Protein AF-0000000069121135 (afdb_homodimer)

InterPro domains:
  IPR001087 GDSL lipase/esterase [PF00657] (34-307)
  IPR001087 GDSL lipase/esterase [PF00657] (395-660)
  IPR008265 Lipase, GDSL, active site [PS01098] (34-44)
  IPR035547 Phospholipase B [cd01824] (22-317)
  IPR035547 Phospholipase B [cd01824] (382-669)
  IPR036514 SGNH hydrolase superfamily [G3DSA:3.40.50.1110] (18-320)
  IPR036514 SGNH hydrolase superfamily [G3DSA:3.40.50.1110] (376-668)
  IPR038885 Phospholipase B1, membrane-associated [PTHR21325] (4-349)

Nearest PDB structures (foldseek):
  4q9a-assembly1_B  TM=5.897E-01  e=2.349E-03  Parabacteroides merdae ATCC 43184
  3pt5-assembly1_A  TM=3.376E-01  e=3.210E+00  Escherichia coli O157:H7 str. EDL933
  6xsu-assembly2_B  TM=4.320E-01  e=9.869E+00  Ruminococcus flavefaciens
  4oxn-assembly1_A-2  TM=2.658E-01  e=7.968E+00  Mycobacterium tuberculosis
  4q9a-assembly1_B  TM=6.958E-01  e=1.818E-03  Parabacteroides merdae ATCC 43184

Secondary structure (DSSP, 8-state):
---B------S-----SS--S-GGG--GGGEEEEEEEESHHHHTBTTT--TT-GGGGGSB-GGG-TTTB-SS-TTTB--HHHHHTTT-TT-B--B-SS--TTSGGGTTB---TT--GGGHHHHHHHHHHHHHH-TT--TTTSEEEEEEE--HHHHHTGGG-TTTT-HHHHHHHHHHHHHHHHHH-SSEEEEEEPPP--GGGHHHHH-GGG---HHHHHHHSHHHHSSPTTSHHHHHHHHHHHHHHHHHHHHHHT-TT-SSTTEEEEEE-TTSEEE--B-TTSSB-GGGB-TTSSSB-HHHHHHHHHHHHHHHHSPTTS---EEETTS-PPPP---SS--S---TGGGTPPPPPPPPPPPPP--B------------SS--S-GGG--GGGEEEEEEE-SHHHHTBTTT-SSGGGTT-B-GGG-TTTB--S-TTTB--HHHHHTTT-TT-B--BBSSTTTB-TTB---TT--GGGHHHHHHHHHHHHHH-TT--TTTSEEEEEEE--HHHHHHGGG-TTTTSHHHHHHHHHHHHHHHHHH-SSEEEEEEPPPPGGGGGG----HHHHHHHHHHTHHHHSS-TT-HHHHHHHHHHHHHHHHHHHHHTTSTT-S-TTEEEEEE-TTSB----B-TTSSB-GGGB-TTSSSB-HHHHHHHHHHHHHHHTS-TTS---B------S--PPPPPSS--SPP-HHHHH------------------------------------HHHHHHHHHHHHHH-HHHHHHHHHHHHHHSSS-S-S----------/---B------S-----SS--S-GGG--GGGEEEEEEEESHHHHTBTTT--TT-GGGGGSB-GGG-TTTB-SS-TTTB--HHHHHHTT-TT-B--B-SS--TTSGGGTTB---TT--GGGHHHHHHHHHHHHHH-TT--TTTSEEEEEEE--HHHHHTGGG-TTTT-HHHHHHHHHHHHHHHHHH-SSEEEEEEPPP--GGGHHHHH-GGG---HHHHHHHSHHHHSSPTTSHHHHHHHHHHHHHHHHHHHHHHT-TT-SSTTEEEEEE-TTSEEE--B-TTSSB-GGGB-TTSSSB-HHHHHHHHHHHHHHHHSPTTS---EEETTS-PPPP---SS--S---TGGGT--PPPPPPPPPPP--B------------SS--SSGGG--GGGEEEEEEE-SHHHHTBTTT-SSGGGTT-B-GGG-TTTB--S-TTTB--HHHHHTTT-TT-B--BBSSTTTB-TTB---TT--GGGHHHHHHHHHHHHHT-TT--TTTSEEEEEE---HHHHHHGGG-TTTTSHHHHHHHHHHHHHHHHHH-SSEEEEEEPPPPGGGGGG----HHHHHHHHHHTHHHHSS-TT-HHHHHHHHHHHHHHHHHHHHHTTSTT-S-TTEEEEEE-TTSB----B-TTSSB-GGGB-TTSSSB-HHHHHHHHHHHHHHHTS-TTS---B------S--PPPPPSS--SPP-HHHHH------------------------------------HHHHHHHHHHHHHH-HHHHHHHHHHHHHHTTS-STT--S-S-----

Organism: Gadus morhua (NCBI:txid8049)

Sequence (1566 aa):
MQVMGTEMICVDRDPSPTTPTSVHALRPGDVKVVAAVGDSLTAGNGVGAKTDNLLLVANEYRGLSWSIGGDANLANVTTLPNIMKEFNSDLTGWAVGIGEENDPQAFLNQAVPGAKSGDMVKQVRTLVDKMKNDTRIDFKNDWKVITMFIGGNDICDFCTDTVFFSPENVVGRVREALDLLHKEVPRAMVNLVELMHIVPLRELHQEKSLKCPTFFVKIICPCILTPNKGTAELKKVEDINRAYQNGMRSLVDSGRYDTHENFTVVLQPFFREVIIPRLEDGRPDRSYFSPDCFHLSQKAHTVMALALWNNMIESVGNKTFSQDFTAGVDLKCPSKEMPFLRTAQNSDYVYPSPQPSPPPVTNWGSDFTCTNTAPSDSVPASVHRLRPGDIKVVGAMGDSLTTGFGAKAKNILALFTEYRGVSWSIGGDKALETVTTLPNILRKFNANIKGMSKGRGKRQTGFNMAEGGAVASDFPAQARRLIGTMKNNTAVDFKNDWKLVTLFIGGNDLCSYCDDRAAYSTKNYIHHLKTSLDILYNEVPRLMVNVVEVLEMKALRKIKKDAFCNFFQKQACRCFLEPSDDSPELAEIKRINRDYQRETENLVYGGHYDGREDFTIVVQPFFRNTILPLNSEGKPDPSYMTVDCFHFSEKGQADMASELWNNMFEPVGKKQTYNNFTSTRNVVKCPAEEHPYFFTRVNSYSIPATTPGPSSTPMPSSATAGSTATPIYSTCSGSVAAWAAAVMTVVGLLTGCTLTWLLLSYLQRKNHRKIKMLESVMNDTKFMQVMGTEMICVDRDPSPTTPTSVHALRPGDVKVVAAVGDSLTAGNGVGAKTDNLLLVANEYRGLSWSIGGDANLANVTTLPNIMKEFNSDLTGWAVGIGEENDPQAFLNQAVPGAKSGDMVKQVRTLVDKMKNDTRIDFKNDWKVITMFIGGNDICDFCTDTVFFSPENVVGRVREALDLLHKEVPRAMVNLVELMHIVPLRELHQEKSLKCPTFFVKIICPCILTPNKGTAELKKVEDINRAYQNGMRSLVDSGRYDTHENFTVVLQPFFREVIIPRLEDGRPDRSYFSPDCFHLSQKAHTVMALALWNNMIESVGNKTFSQDFTAGVDLKCPSKEMPFLRTAQNSDYVYPSPQPSPPPVTNWGSDFTCTNTAPSDSVPASVHRLRPGDIKVVGAMGDSLTTGFGAKAKNILALFTEYRGVSWSIGGDKALETVTTLPNILRKFNANIKGMSKGRGKRQTGFNMAEGGAVASDFPAQARRLIGTMKNNTAVDFKNDWKLVTLFIGGNDLCSYCDDRAAYSTKNYIHHLKTSLDILYNEVPRLMVNVVEVLEMKALRKIKKDAFCNFFQKQACRCFLEPSDDSPELAEIKRINRDYQRETENLVYGGHYDGREDFTIVVQPFFRNTILPLNSEGKPDPSYMTVDCFHFSEKGQADMASELWNNMFEPVGKKQTYNNFTSTRNVVKCPAEEHPYFFTRVNSYSIPATTPGPSSTPMPSSATAGSTATPIYSTCSGSVAAWAAAVMTVVGLLTGCTLTWLLLSYLQRKNHRKIKMLESVMNDTKF

Radius of gyration: 39.11 Å; Cα contacts (8 Å, |Δi|>4): 3271; chains: 2; bounding box: 103×106×96 Å

Solvent-accessible surface area (backbone atoms only — not comparable to full-atom values): 81340 Å² total; per-residue (Å²): 128,83,76,48,37,50,84,85,77,64,79,86,39,70,43,58,95,55,86,65,79,33,56,58,58,28,25,66,23,51,40,37,34,40,28,29,38,26,14,32,71,56,23,9,27,8,24,79,35,53,72,88,35,60,74,40,39,76,40,20,27,23,10,61,5,19,70,30,4,41,39,81,41,26,69,44,29,32,15,36,42,28,55,43,35,72,29,16,80,75,50,39,40,49,8,37,50,70,55,51,47,84,37,77,47,19,55,31,33,42,14,37,66,79,33,36,31,81,45,38,43,60,36,49,51,52,48,52,52,49,42,67,68,34,87,92,44,54,51,75,76,38,31,32,40,35,37,39,43,59,38,67,51,37,57,22,46,22,72,26,26,56,54,58,46,22,46,69,42,39,40,47,31,44,46,53,27,52,50,49,44,68,74,70,46,50,30,29,43,31,38,40,39,42,44,60,50,62,72,67,57,47,55,50,62,70,38,70,89,68,67,44,45,46,73,57,44,39,69,76,24,32,50,67,58,55,34,41,88,93,37,72,54,42,50,48,46,54,50,51,52,50,41,42,35,50,39,49,51,52,57,52,39,56,47,77,49,64,79,55,50,37,31,40,64,40,77,35,40,37,30,55,38,57,46,81,38,57,42,94,87,63,49,68,41,63,72,43,25,13,44,52,62,73,45,43,8,47,64,37,26,28,53,49,12,46,49,53,52,35,36,40,55,27,40,44,95,65,48,60,36,61,36,51,73,70,52,84,79,78,81,68,61,68,43,90,91,49,53,32,44,41,29,46,73,69,37,72,45,76,62,63,81,75,76,81,76,78,78,81,84,86,64,50,22,35,53,84,82,70,81,87,38,72,44,60,96,56,86,65,75,38,52,63,58,33,28,66,24,48,44,36,34,40,28,29,40,28,15,31,70,54,27,12,37,10,18,81,27,86,45,75,85,42,37,82,41,27,31,20,9,55,4,17,70,34,4,47,40,77,49,28,69,47,32,28,16,36,45,28,57,40,35,72,34,22,79,73,59,38,36,48,11,33,50,60,54,78,81,38,32,60,35,50,49,30,36,68,62,35,35,34,84,50,39,44,60,35,47,52,50,45,53,54,51,45,67,69,33,84,89,50,53,58,72,76,40,31,32,43,32,40,39,40,60,38,62,47,30,55,32,42,22,74,33,39,52,72,74,43,24,60,68,46,39,50,48,24,48,49,52,23,52,48,52,46,67,74,68,46,50,32,32,42,34,39,38,38,42,43,58,47,66,72,57,53,76,64,45,60,79,49,73,66,19,46,51,45,28,34,67,68,24,38,45,69,54,59,25,44,92,83,18,66,49,32,43,48,51,54,48,48,52,49,45,45,37,53,51,49,51,48,58,58,71,63,58,81,59,66,85,45,59,29,37,43,68,37,78,39,40,34,29,58,34,64,52,79,37,56,41,85,77,48,40,60,43,46,71,40,24,18,64,37,45,66,42,41,8,48,55,29,21,18,50,51,12,39,48,52,56,37,32,39,67,25,38,58,95,65,45,59,41,47,45,78,71,77,85,62,38,86,57,66,69,60,72,43,90,93,50,52,35,47,40,29,70,70,58,42,69,57,68,78,80,77,72,82,71,80,84,76,73,77,74,77,80,78,82,78,80,76,85,74,82,67,79,77,78,80,77,80,70,77,69,75,53,69,46,48,55,59,45,48,50,45,56,60,27,61,81,31,58,66,47,51,51,46,44,51,26,48,54,40,2,77,92,30,99,39,61,71,97,56,82,90,55,97,67,93,60,79,123,127,82,75,47,36,48,83,85,76,64,79,85,39,71,45,58,95,55,87,64,80,34,55,58,58,30,25,66,22,51,41,35,34,38,29,29,39,28,16,30,71,56,24,8,28,9,24,79,37,55,72,89,38,61,74,40,38,75,41,22,26,24,10,62,5,20,72,31,4,42,39,82,40,26,69,44,30,32,13,37,41,27,56,42,35,71,30,16,80,76,49,40,38,48,8,37,50,72,54,51,47,85,36,78,47,18,56,32,32,42,15,38,67,76,35,34,31,81,45,38,45,61,35,48,51,53,49,52,52,49,42,67,69,32,90,90,45,54,50,75,75,38,30,32,41,35,38,40,43,58,37,66,50,37,57,23,46,22,74,26,23,55,52,59,46,22,45,68,41,39,40,47,31,44,46,53,27,53,50,49,43,68,74,69,44,49,31,29,41,31,38,40,39,42,44,61,48,63,72,67,57,47,55,51,61,69,39,69,89,69,67,42,46,46,74,57,44,38,69,76,24,32,50,66,57,54,34,42,88,93,38,70,56,41,52,47,47,54,51,52,51,51,41,42,36,51,39,49,50,52,58,52,37,58,46,77,49,66,79,54,51,38,32,39,64,40,79,36,40,37,30,54,36,58,48,80,37,58,40,96,87,63,50,67,41,63,73,40,26,13,43,53,62,71,48,43,9,48,64,36,24,29,52,49,12,47,50,53,52,35,35,40,54,27,41,45,94,64,48,61,35,61,36,53,72,71,52,83,78,78,81,69,62,68,44,89,91,49,52,31,44,41,29,47,71,68,38,73,44,77,63,61,80,77,77,80,77,80,78,80,85,85,63,49,21,34,52,84,83,72,79,87,39,71,44,59,95,56,86,66,76,38,53,62,58,34,28,66,24,49,44,36,34,42,28,29,42,28,15,32,71,54,29,12,37,10,19,81,27,85,45,76,85,41,38,81,40,25,30,20,10,56,4,16,69,34,5,46,39,76,47,29,70,47,30,28,15,37,45,28,56,38,35,71,33,23,80,73,58,38,37,49,10,34,50,59,54,78,83,37,31,60,34,49,49,31,36,68,63,36,34,34,83,50,38,44,60,35,46,52,49,45,53,53,52,46,66,71,32,86,88,50,53,58,73,75,38,31,31,42,34,38,37,41,59,37,62,49,29,54,33,44,22,76,33,38,52,73,74,44,24,59,69,47,40,49,49,26,47,49,52,24,52,47,52,46,69,75,70,48,51,32,30,41,34,38,37,36,42,43,59,46,64,72,56,54,74,64,45,60,80,47,73,67,18,45,51,44,28,33,69,69,23,39,46,70,52,59,24,44,92,82,19,67,50,34,42,47,51,55,50,50,51,50,46,44,39,52,50,50,52,48,57,58,71,63,57,83,58,66,84,47,59,30,37,44,68,36,78,38,39,33,29,56,35,64,52,78,38,55,42,83,77,47,41,61,42,46,70,39,26,18,64,39,45,67,44,42,7,49,54,28,21,17,50,50,11,40,46,52,55,37,34,40,69,25,38,59,95,64,45,59,40,47,46,78,70,77,85,63,38,82,59,66,68,60,72,43,87,91,50,53,36,47,40,29,71,71,58,43,68,57,68,75,82,76,74,82,71,79,80,76,73,82,68,79,76,73,73,80,73,82,76,86,78,76,85,79,80,80,71,86,70,78,70,75,54,69,43,47,55,59,44,46,49,45,56,60,29,60,78,34,60,64,48,56,51,48,46,53,11,44,53,41,18,74,91,39,88,27,52,82,78,77,70,62,72,89,60,85,78,85,119

pLDDT: mean 87.52, std 21.21, range [16.72, 98.94]

Foldseek 3Di:
DPQLADDDDFDDLEFDPDQDPFQQQGFLQQAAEEAEEEAQLQQQQQQAPDQADPLSSNKRQQLQRQEAHPPDARRRGAHQVNNSCVNYVNHDQGAHGIDAQPDVRCRRSQYYHLDALQCLQVSLVVNLVSQVPDPSHPQARGAYEYEYEHHQLLLLCCVVPVLQSPLVNRLVSNLVNVVVCLVRGWNYEYEYEAHAPCLCLLLCVVDVVNVAPLLQCCVRRVQRHVDDPPDVSNVVSRVRSLSNRVSNVLSQLQCVSVPDRGYHYDYQQQRVAEDFDADPVGGGDQQQARNNSRHGYSLVSNQVSQLSQQQQQDERVDHHNYDDSPPDRDRDAHDPVGSHRYDCVSNVHDRDDDDDDDDDDDALAFDDDFDPQEFDPDQDPFQQFGFLLQAAEEAEEEALLCQQQQQAPPDDVRRRKRQNQQRAEAHPPDARRHHFHQVNNSCVNPVNHFQGAHGIDDPGNRRYLYYHLDALLCLQVSLVVSLVSQVPDPVHPQARHAYEYEYEHLVSLLLCCVVPVVCSFLVNSVVSVLNSVVSCLPRGFQYEYEYEQHAQCLLLQQQDDDPQLLVLSCVSRVQQHVDDPPDVSNVVSSVRSLSNRVVVVCSQPVCPRVPHRSYHYDYQQQRNDDDFDADSNRGGDLQQDGPNSHHGHSLVSNQSNLSSQQQQQAAVVGGNNHRHSPSHNHRHDAQDPVGSHGHGPVNRPPDPPPDPPDPPDDPDDDDDDDDDDPPPPPCPVPPVPPVCSVVVVVVVCVVVVVVVCVVVQVVCCSVDCHHDPDDPDDDDDDD/DPQLADDDDFDDLEFDPDQDPFQQQGFLQQAAEEAEEEAQLQQQQQQAPDQADPLSSLKRQQLQRQEAHPPDARRRGAHQVNNSCVSHVNHDQGAHGIDAQPDVRNRRSQYYHLDALQCLQVSLVVNLVSQVPDPSHPQARGAYEYEYEHHQLLLLCCVVPVLQSPLVNRLVSNLVNVVVCLVRGWNYEYEYEAHAPCLCLLLCVVDVVNVAPLLQCCVSRVQRHVDDPPDVSNVVSRVRSLSNRVSNVLSQLQCVSVPDRGYHYDYQQQRVAEDFDADPVGRGDQQQAGNNSRHGYSLVSNQVSQLSQQQQQDERVDHHNYDDSPPDRHRDAHDPVGSHRYDCVSNVHHRDDDDDDDDDDDALAFDDDFDPQEFDPDQDPFQQFGFLLQAAEEAEEEALLQQQQQQAPPDDVSRRKRQNQLRQEAHPPDARRHHFHQVNNSCVNPVNHFQGAHGIDDPGRRRYLYYHLDALLCLQVSLVVSLVSQVPDPVHPQARHAYEYEYDHLVSLLLCCVVPVVCSFLVNSVVSVLNSVVSCLPRGFQYEYEYEQHAQCLLLQQQDDDPQLLVLSCVSRVQQHVDDPPDVSNVVSSVRSLSNRVVNVCSQPVCPRVPHRSYHYDYQQQRNDDDFDADSNRGGDLQQDGPNSHHGHSLVSNQSNLSSQQQQQAAVVGGNNHRHSPSHNHRHDAQDPVGSHGHGPVNNPPDPPPDPPDPPDPPDPDDDDDDDDDDPPDCPVPPVPPVCSVVVVVVVVVVVVVVVQVSQQVVCCSCHCGGPVPPPPPPDDPD

Structure (mmCIF, N/CA/C/O backbone):
data_AF-0000000069121135-model_v1
#
loop_
_entity.id
_entity.type
_entity.pdbx_description
1 polymer 'Phospholipase B1, membrane-associated'
#
loop_
_atom_site.group_PDB
_atom_site.id
_atom_site.type_symbol
_atom_site.label_atom_id
_atom_site.label_alt_id
_atom_site.label_comp_id
_atom_site.label_asym_id
_atom_site.label_entity_id
_atom_site.label_seq_id
_atom_site.pdbx_PDB_ins_code
_atom_site.Cartn_x
_atom_site.Cartn_y
_atom_site.Cartn_z
_atom_site.occupancy
_atom_site.B_iso_or_equiv
_atom_site.auth_seq_id
_atom_site.auth_comp_id
_atom_site.auth_asym_id
_atom_site.auth_atom_id
_atom_site.pdbx_PDB_model_num
ATOM 1 N N . MET A 1 1 ? -24.391 14.844 44.469 1 39.56 1 MET A N 1
ATOM 2 C CA . MET A 1 1 ? -24.156 15.57 43.219 1 39.56 1 MET A CA 1
ATOM 3 C C . MET A 1 1 ? -24.016 17.062 43.469 1 39.56 1 MET A C 1
ATOM 5 O O . MET A 1 1 ? -24.828 17.641 44.219 1 39.56 1 MET A O 1
ATOM 9 N N . GLN A 1 2 ? -22.859 17.562 43.469 1 56.41 2 GLN A N 1
ATOM 10 C CA . GLN A 1 2 ? -22.656 18.984 43.719 1 56.41 2 GLN A CA 1
ATOM 11 C C . GLN A 1 2 ? -23.609 19.844 42.906 1 56.41 2 GLN A C 1
ATOM 13 O O . GLN A 1 2 ? -23.812 19.594 41.719 1 56.41 2 GLN A O 1
ATOM 18 N N . VAL A 1 3 ? -24.328 20.609 43.562 1 70.94 3 VAL A N 1
ATOM 19 C CA . VAL A 1 3 ? -25.312 21.5 42.969 1 70.94 3 VAL A CA 1
ATOM 20 C C . VAL A 1 3 ? -24.609 22.484 42.031 1 70.94 3 VAL A C 1
ATOM 22 O O . VAL A 1 3 ? -23.75 23.266 42.469 1 70.94 3 VAL A O 1
ATOM 25 N N . MET A 1 4 ? -24.766 22.312 40.719 1 87.62 4 MET A N 1
ATOM 26 C CA . MET A 1 4 ? -24.188 23.141 39.688 1 87.62 4 MET A CA 1
ATOM 27 C C . MET A 1 4 ? -25.266 23.922 38.938 1 87.62 4 MET A C 1
ATOM 29 O O . MET A 1 4 ? -25.234 24.016 37.719 1 87.62 4 MET A O 1
ATOM 33 N N . GLY A 1 5 ? -26.188 24.344 39.719 1 92.19 5 GLY A N 1
ATOM 34 C CA . GLY A 1 5 ? -27.312 25.062 39.156 1 92.19 5 GLY A CA 1
ATOM 35 C C . GLY A 1 5 ? -27.047 26.562 39.031 1 92.19 5 GLY A C 1
ATOM 36 O O . GLY A 1 5 ? -26.031 27.062 39.531 1 92.19 5 GLY A O 1
ATOM 37 N N . THR A 1 6 ? -27.938 27.25 38.312 1 94.25 6 THR A N 1
ATOM 38 C CA . THR A 1 6 ? -27.922 28.703 38.094 1 94.25 6 THR A CA 1
ATOM 39 C C . THR A 1 6 ? -29.297 29.312 38.406 1 94.25 6 THR A C 1
ATOM 41 O O . THR A 1 6 ? -30.328 28.703 38.125 1 94.25 6 THR A O 1
ATOM 44 N N . GLU A 1 7 ? -29.234 30.469 39 1 93.44 7 GLU A N 1
ATOM 45 C CA . GLU A 1 7 ? -30.469 31.188 39.281 1 93.44 7 GLU A CA 1
ATOM 46 C C . GLU A 1 7 ? -30.938 32 38.094 1 93.44 7 GLU A C 1
ATOM 48 O O . GLU A 1 7 ? -30.125 32.688 37.438 1 93.44 7 GLU A O 1
ATOM 53 N N . MET A 1 8 ? -32.219 31.828 37.812 1 94.94 8 MET A N 1
ATOM 54 C CA . MET A 1 8 ? -32.781 32.625 36.719 1 94.94 8 MET A CA 1
ATOM 55 C C . MET A 1 8 ? -33.094 34.031 37.188 1 94.94 8 MET A C 1
ATOM 57 O O . MET A 1 8 ? -33.906 34.25 38.094 1 94.94 8 MET A O 1
ATOM 61 N N . ILE A 1 9 ? -32.5 34.969 36.5 1 94.25 9 ILE A N 1
ATOM 62 C CA . ILE A 1 9 ? -32.625 36.344 36.969 1 94.25 9 ILE A CA 1
ATOM 63 C C . ILE A 1 9 ? -33.438 37.156 36 1 94.25 9 ILE A C 1
ATOM 65 O O . ILE A 1 9 ? -33.844 38.281 36.281 1 94.25 9 ILE A O 1
ATOM 69 N N . CYS A 1 10 ? -33.625 36.594 34.875 1 95.75 10 CYS A N 1
ATOM 70 C CA . CYS A 1 10 ? -34.406 37.312 33.844 1 95.75 10 CYS A CA 1
ATOM 71 C C . CYS A 1 10 ? -35.844 37.5 34.281 1 95.75 10 CYS A C 1
ATOM 73 O O . CYS A 1 10 ? -36.469 36.531 34.75 1 95.75 10 CYS A O 1
ATOM 75 N N . VAL A 1 11 ? -36.344 38.656 34.031 1 92.94 11 VAL A N 1
ATOM 76 C CA . VAL A 1 11 ? -37.688 38.969 34.469 1 92.94 11 VAL A CA 1
ATOM 77 C C . VAL A 1 11 ? -38.688 38.75 33.312 1 92.94 11 VAL A C 1
ATOM 79 O O . VAL A 1 11 ? -39.688 38.062 33.469 1 92.94 11 VAL A O 1
ATOM 82 N N . ASP A 1 12 ? -38.344 39.281 32.156 1 93.12 12 ASP A N 1
ATOM 83 C CA . ASP A 1 12 ? -39.188 39.062 30.984 1 93.12 12 ASP A CA 1
ATOM 84 C C . ASP A 1 12 ? -38.844 37.75 30.281 1 93.12 12 ASP A C 1
ATOM 86 O O . ASP A 1 12 ? -37.844 37.656 29.609 1 93.12 12 ASP A O 1
ATOM 90 N N . ARG A 1 13 ? -39.75 36.812 30.406 1 95.62 13 ARG A N 1
ATOM 91 C CA . ARG A 1 13 ? -39.469 35.5 29.859 1 95.62 13 ARG A CA 1
ATOM 92 C C . ARG A 1 13 ? -40.562 35.031 28.906 1 95.62 13 ARG A C 1
ATOM 94 O O . ARG A 1 13 ? -40.594 33.906 28.469 1 95.62 13 ARG A O 1
ATOM 101 N N . ASP A 1 14 ? -41.469 36 28.562 1 93.81 14 ASP A N 1
ATOM 102 C CA . ASP A 1 14 ? -42.625 35.625 27.75 1 93.81 14 ASP A CA 1
ATOM 103 C C . ASP A 1 14 ? -42.25 35.469 26.281 1 93.81 14 ASP A C 1
ATOM 105 O O . ASP A 1 14 ? -41.375 36.156 25.781 1 93.81 14 ASP A O 1
ATOM 109 N N . PRO A 1 15 ? -42.938 34.531 25.672 1 96.38 15 PRO A N 1
ATOM 110 C CA . PRO A 1 15 ? -42.781 34.438 24.219 1 96.38 15 PRO A CA 1
ATOM 111 C C . PRO A 1 15 ? -43.375 35.594 23.469 1 96.38 15 PRO A C 1
ATOM 113 O O . PRO A 1 15 ? -44.031 36.469 24.078 1 96.38 15 PRO A O 1
ATOM 116 N N . SER A 1 16 ? -43.156 35.562 22.188 1 96.62 16 SER A N 1
ATOM 117 C CA . SER A 1 16 ? -43.812 36.562 21.344 1 96.62 16 SER A CA 1
ATOM 118 C C . SER A 1 16 ? -45.344 36.344 21.359 1 96.62 16 SER A C 1
ATOM 120 O O . SER A 1 16 ? -45.812 35.219 21.5 1 96.62 16 SER A O 1
ATOM 122 N N . PRO A 1 17 ? -46 37.5 21.219 1 94.19 17 PRO A N 1
ATOM 123 C CA . PRO A 1 17 ? -47.469 37.375 21.219 1 94.19 17 PRO A CA 1
ATOM 124 C C . PRO A 1 17 ? -47.969 36.469 20.094 1 94.19 17 PRO A C 1
ATOM 126 O O . PRO A 1 17 ? -48.938 35.719 20.297 1 94.19 17 PRO A O 1
ATOM 129 N N . THR A 1 18 ? -47.344 36.594 18.984 1 95.38 18 THR A N 1
ATOM 130 C CA . THR A 1 18 ? -47.594 35.688 17.859 1 95.38 18 THR A CA 1
ATOM 131 C C . THR A 1 18 ? -46.281 35 17.422 1 95.38 18 THR A C 1
ATOM 133 O O . THR A 1 18 ? -45.188 35.562 17.578 1 95.38 18 THR A O 1
ATOM 136 N N . THR A 1 19 ? -46.562 33.781 16.969 1 95.38 19 THR A N 1
ATOM 137 C CA . THR A 1 19 ? -45.406 33.031 16.5 1 95.38 19 THR A CA 1
ATOM 138 C C . THR A 1 19 ? -44.656 33.844 15.43 1 95.38 19 THR A C 1
ATOM 140 O O . THR A 1 19 ? -45.219 34.188 14.391 1 95.38 19 THR A O 1
ATOM 143 N N . PRO A 1 20 ? -43.406 34.094 15.641 1 97.19 20 PRO A N 1
ATOM 144 C CA . PRO A 1 20 ? -42.656 34.906 14.672 1 97.19 20 PRO A CA 1
ATOM 145 C C . PRO A 1 20 ? -42.531 34.219 13.312 1 97.19 20 PRO A C 1
ATOM 147 O O . PRO A 1 20 ? -42.406 32.969 13.242 1 97.19 20 PRO A O 1
ATOM 150 N N . THR A 1 21 ? -42.438 35.062 12.305 1 95.94 21 THR A N 1
ATOM 151 C CA . THR A 1 21 ? -42.25 34.531 10.953 1 95.94 21 THR A CA 1
ATOM 152 C C . THR A 1 21 ? -40.781 34.656 10.516 1 95.94 21 THR A C 1
ATOM 154 O O . THR A 1 21 ? -40.406 34.156 9.461 1 95.94 21 THR A O 1
ATOM 157 N N . SER A 1 22 ? -40.031 35.312 11.367 1 97.94 22 SER A N 1
ATOM 158 C CA . SER A 1 22 ? -38.594 35.531 11.055 1 97.94 22 SER A CA 1
ATOM 159 C C . SER A 1 22 ? -37.719 35.031 12.188 1 97.94 22 SER A C 1
ATOM 161 O O . SER A 1 22 ? -38 35.281 13.359 1 97.94 22 SER A O 1
ATOM 163 N N . VAL A 1 23 ? -36.656 34.375 11.789 1 98.31 23 VAL A N 1
ATOM 164 C CA . VAL A 1 23 ? -35.688 33.875 12.75 1 98.31 23 VAL A CA 1
ATOM 165 C C . VAL A 1 23 ? -34.969 35.062 13.414 1 98.31 23 VAL A C 1
ATOM 167 O O . VAL A 1 23 ? -34.438 34.938 14.523 1 98.31 23 VAL A O 1
ATOM 170 N N . HIS A 1 24 ? -35.031 36.281 12.852 1 97.75 24 HIS A N 1
ATOM 171 C CA . HIS A 1 24 ? -34.344 37.469 13.359 1 97.75 24 HIS A CA 1
ATOM 172 C C . HIS A 1 24 ? -35.219 38.188 14.391 1 97.75 24 HIS A C 1
ATOM 174 O O . HIS A 1 24 ? -34.781 39.188 14.969 1 97.75 24 HIS A O 1
ATOM 180 N N . ALA A 1 25 ? -36.406 37.625 14.656 1 97.69 25 ALA A N 1
ATOM 181 C CA . ALA A 1 25 ? -37.312 38.156 15.664 1 97.69 25 ALA A CA 1
ATOM 182 C C . ALA A 1 25 ? -37.719 37.094 16.672 1 97.69 25 ALA A C 1
ATOM 184 O O . ALA A 1 25 ? -38.812 37.125 17.219 1 97.69 25 ALA A O 1
ATOM 185 N N . LEU A 1 26 ? -36.875 36.25 16.844 1 97.94 26 LEU A N 1
ATOM 186 C CA . LEU A 1 26 ? -37.156 35.094 17.703 1 97.94 26 LEU A CA 1
ATOM 187 C C . LEU A 1 26 ? -36.812 35.406 19.156 1 97.94 26 LEU A C 1
ATOM 189 O O . LEU A 1 26 ? -35.656 35.719 19.469 1 97.94 26 LEU A O 1
ATOM 193 N N . ARG A 1 27 ? -37.719 35.375 20.016 1 97.75 27 ARG A N 1
ATOM 194 C CA . ARG A 1 27 ? -37.469 35.406 21.453 1 97.75 27 ARG A CA 1
ATOM 195 C C . ARG A 1 27 ? -37.156 34.031 22 1 97.75 27 ARG A C 1
ATOM 197 O O . ARG A 1 27 ? -37.531 33.031 21.422 1 97.75 27 ARG A O 1
ATOM 204 N N . PRO A 1 28 ? -36.406 33.969 23.141 1 98.25 28 PRO A N 1
ATOM 205 C CA . PRO A 1 28 ? -36.094 32.656 23.703 1 98.25 28 PRO A CA 1
ATOM 206 C C . PRO A 1 28 ? -37.344 31.812 23.953 1 98.25 28 PRO A C 1
ATOM 208 O O . PRO A 1 28 ? -37.344 30.594 23.734 1 98.25 28 PRO A O 1
ATOM 211 N N . GLY A 1 29 ? -38.438 32.375 24.281 1 97.94 29 GLY A N 1
ATOM 212 C CA . GLY A 1 29 ? -39.656 31.672 24.594 1 97.94 29 GLY A CA 1
ATOM 213 C C . GLY A 1 29 ? -40.375 31.125 23.375 1 97.94 29 GLY A C 1
ATOM 214 O O . GLY A 1 29 ? -41.25 30.281 23.484 1 97.94 29 GLY A O 1
ATOM 215 N N . ASP A 1 30 ? -39.969 31.609 22.234 1 98.38 30 ASP A N 1
ATOM 216 C CA . ASP A 1 30 ? -40.594 31.156 20.984 1 98.38 30 ASP A CA 1
ATOM 217 C C . ASP A 1 30 ? -40.062 29.797 20.562 1 98.38 30 ASP A C 1
ATOM 219 O O . ASP A 1 30 ? -40.656 29.125 19.719 1 98.38 30 ASP A O 1
ATOM 223 N N . VAL A 1 31 ? -38.906 29.422 21.078 1 98.69 31 VAL A N 1
ATOM 224 C CA . VAL A 1 31 ? -38.25 28.188 20.672 1 98.69 31 VAL A CA 1
ATOM 225 C C . VAL A 1 31 ? -38.969 26.984 21.281 1 98.69 31 VAL A C 1
ATOM 227 O O . VAL A 1 31 ? -39.25 26.969 22.469 1 98.69 31 VAL A O 1
ATOM 230 N N . LYS A 1 32 ? -39.156 25.953 20.438 1 98.5 32 LYS A N 1
ATOM 231 C CA . LYS A 1 32 ? -39.906 24.797 20.891 1 98.5 32 LYS A CA 1
ATOM 232 C C . LYS A 1 32 ? -39.062 23.531 20.891 1 98.5 32 LYS A C 1
ATOM 234 O O . LYS A 1 32 ? -39.344 22.562 21.609 1 98.5 32 LYS A O 1
ATOM 239 N N . VAL A 1 33 ? -38.094 23.531 20.047 1 98.81 33 VAL A N 1
ATOM 240 C CA . VAL A 1 33 ? -37.281 22.344 19.875 1 98.81 33 VAL A CA 1
ATOM 241 C C . VAL A 1 33 ? -35.781 22.703 20 1 98.81 33 VAL A C 1
ATOM 243 O O . VAL A 1 33 ? -35.344 23.719 19.438 1 98.81 33 VAL A O 1
ATOM 246 N N . VAL A 1 34 ? -35.062 21.938 20.734 1 98.81 34 VAL A N 1
ATOM 247 C CA . VAL A 1 34 ? -33.594 22.047 20.766 1 98.81 34 VAL A CA 1
ATOM 248 C C . VAL A 1 34 ? -32.969 20.75 20.281 1 98.81 34 VAL A C 1
ATOM 250 O O . VAL A 1 34 ? -33.531 19.672 20.453 1 98.81 34 VAL A O 1
ATOM 253 N N . ALA A 1 35 ? -31.812 20.828 19.625 1 98.88 35 ALA A N 1
ATOM 254 C CA . ALA A 1 35 ? -31.078 19.688 19.078 1 98.88 35 ALA A CA 1
ATOM 255 C C . ALA A 1 35 ? -29.578 19.969 19.047 1 98.88 35 ALA A C 1
ATOM 257 O O . ALA A 1 35 ? -29.156 21.125 19.156 1 98.88 35 ALA A O 1
ATOM 258 N N . ALA A 1 36 ? -28.797 18.906 18.969 1 98.88 36 ALA A N 1
ATOM 259 C CA . ALA A 1 36 ? -27.344 19.094 18.922 1 98.88 36 ALA A CA 1
ATOM 260 C C . ALA A 1 36 ? -26.656 17.953 18.172 1 98.88 36 ALA A C 1
ATOM 262 O O . ALA A 1 36 ? -27.125 16.812 18.203 1 98.88 36 ALA A O 1
ATOM 263 N N . VAL A 1 37 ? -25.625 18.25 17.484 1 98.88 37 VAL A N 1
ATOM 264 C CA . VAL A 1 37 ? -24.719 17.312 16.844 1 98.88 37 VAL A CA 1
ATOM 265 C C . VAL A 1 37 ? -23.281 17.641 17.25 1 98.88 37 VAL A C 1
ATOM 267 O O . VAL A 1 37 ? -22.969 18.766 17.625 1 98.88 37 VAL A O 1
ATOM 270 N N . GLY A 1 38 ? -22.453 16.656 17.234 1 98.69 38 GLY A N 1
ATOM 271 C CA . GLY A 1 38 ? -21.078 16.891 17.656 1 98.69 38 GLY A CA 1
ATOM 272 C C . GLY A 1 38 ? -20.344 15.609 18.047 1 98.69 38 GLY A C 1
ATOM 273 O O . GLY A 1 38 ? -20.547 14.57 17.422 1 98.69 38 GLY A O 1
ATOM 274 N N . ASP A 1 39 ? -19.406 15.758 18.953 1 98.19 39 ASP A N 1
ATOM 275 C CA . ASP A 1 39 ? -18.547 14.648 19.359 1 98.19 39 ASP A CA 1
ATOM 276 C C . ASP A 1 39 ? -18.766 14.305 20.828 1 98.19 39 ASP A C 1
ATOM 278 O O . ASP A 1 39 ? -19.891 14.367 21.328 1 98.19 39 ASP A O 1
ATOM 282 N N . SER A 1 40 ? -17.766 13.781 21.516 1 97.88 40 SER A N 1
ATOM 283 C CA . SER A 1 40 ? -17.875 13.273 22.875 1 97.88 40 SER A CA 1
ATOM 284 C C . SER A 1 40 ? -18.234 14.383 23.859 1 97.88 40 SER A C 1
ATOM 286 O O . SER A 1 40 ? -18.891 14.133 24.875 1 97.88 40 SER A O 1
ATOM 288 N N . LEU A 1 41 ? -17.859 15.648 23.594 1 98.06 41 LEU A N 1
ATOM 289 C CA . LEU A 1 41 ? -18.203 16.75 24.5 1 98.06 41 LEU A CA 1
ATOM 290 C C . LEU A 1 41 ? -19.688 17.031 24.469 1 98.06 41 LEU A C 1
ATOM 292 O O . LEU A 1 41 ? -20.297 17.312 25.5 1 98.06 41 LEU A O 1
ATOM 296 N N . THR A 1 42 ? -20.219 16.953 23.297 1 98.75 42 THR A N 1
ATOM 297 C CA . THR A 1 42 ? -21.656 17.141 23.141 1 98.75 42 THR A CA 1
ATOM 298 C C . THR A 1 42 ? -22.422 15.922 23.656 1 98.75 42 THR A C 1
ATOM 300 O O . THR A 1 42 ? -23.516 16.047 24.203 1 98.75 42 THR A O 1
ATOM 303 N N . ALA A 1 43 ? -21.828 14.797 23.531 1 98.44 43 ALA A N 1
ATOM 304 C CA . ALA A 1 43 ? -22.438 13.57 24.062 1 98.44 43 ALA A CA 1
ATOM 305 C C . ALA A 1 43 ? -22.406 13.547 25.578 1 98.44 43 ALA A C 1
ATOM 307 O O . ALA A 1 43 ? -23.219 12.875 26.219 1 98.44 43 ALA A O 1
ATOM 308 N N . GLY A 1 44 ? -21.453 14.25 26.156 1 98.44 44 GLY A N 1
ATOM 309 C CA . GLY A 1 44 ? -21.312 14.336 27.594 1 98.44 44 GLY A CA 1
ATOM 310 C C . GLY A 1 44 ? -20.438 13.242 28.188 1 98.44 44 GLY A C 1
ATOM 311 O O . GLY A 1 44 ? -20.734 12.727 29.266 1 98.44 44 GLY A O 1
ATOM 312 N N . ASN A 1 45 ? -19.438 12.836 27.453 1 97.31 45 ASN A N 1
ATOM 313 C CA . ASN A 1 45 ? -18.516 11.82 27.969 1 97.31 45 ASN A CA 1
ATOM 314 C C . ASN A 1 45 ? -17.828 12.297 29.234 1 97.31 45 ASN A C 1
ATOM 316 O O . ASN A 1 45 ? -17.141 13.32 29.234 1 97.31 45 ASN A O 1
ATOM 320 N N . GLY A 1 46 ? -18.047 11.539 30.312 1 96.81 46 GLY A N 1
ATOM 321 C CA . GLY A 1 46 ? -17.297 11.742 31.531 1 96.81 46 GLY A CA 1
ATOM 322 C C . GLY A 1 46 ? -17.797 12.914 32.344 1 96.81 46 GLY A C 1
ATOM 323 O O . GLY A 1 46 ? -17.234 13.242 33.406 1 96.81 46 GLY A O 1
ATOM 324 N N . VAL A 1 47 ? -18.828 13.531 31.953 1 96.81 47 VAL A N 1
ATOM 325 C CA . VAL A 1 47 ? -19.297 14.75 32.594 1 96.81 47 VAL A CA 1
ATOM 326 C C . VAL A 1 47 ? -19.656 14.453 34.062 1 96.81 47 VAL A C 1
ATOM 328 O O . VAL A 1 47 ? -19.344 15.25 34.969 1 96.81 47 VAL A O 1
ATOM 331 N N . GLY A 1 48 ? -20.25 13.336 34.281 1 95.38 48 GLY A N 1
ATOM 332 C CA . GLY A 1 48 ? -20.672 12.969 35.625 1 95.38 48 GLY A CA 1
ATOM 333 C C . GLY A 1 48 ? -19.766 11.953 36.281 1 95.38 48 GLY A C 1
ATOM 334 O O . GLY A 1 48 ? -20.109 11.359 37.312 1 95.38 48 GLY A O 1
ATOM 335 N N . ALA A 1 49 ? -18.625 11.727 35.75 1 94.62 49 ALA A N 1
ATOM 336 C CA . ALA A 1 49 ? -17.719 10.695 36.25 1 94.62 49 ALA A CA 1
ATOM 337 C C . ALA A 1 49 ? -17.109 11.109 37.594 1 94.62 49 ALA A C 1
ATOM 339 O O . ALA A 1 49 ? -16.766 12.281 37.781 1 94.62 49 ALA A O 1
ATOM 340 N N . LYS A 1 50 ? -16.938 10.086 38.406 1 90.25 50 LYS A N 1
ATOM 341 C CA . LYS A 1 50 ? -16.188 10.32 39.625 1 90.25 50 LYS A CA 1
ATOM 342 C C . LYS A 1 50 ? -14.711 10.578 39.312 1 90.25 50 LYS A C 1
ATOM 344 O O . LYS A 1 50 ? -14.148 9.977 38.406 1 90.25 50 LYS A O 1
ATOM 349 N N . THR A 1 51 ? -14.102 11.391 40.125 1 84.5 51 THR A N 1
ATOM 350 C CA . THR A 1 51 ? -12.789 11.945 39.812 1 84.5 51 THR A CA 1
ATOM 351 C C . THR A 1 51 ? -11.742 10.836 39.75 1 84.5 51 THR A C 1
ATOM 353 O O . THR A 1 51 ? -10.719 10.984 39.062 1 84.5 51 THR A O 1
ATOM 356 N N . ASP A 1 52 ? -11.883 9.758 40.375 1 82.75 52 ASP A N 1
ATOM 357 C CA . ASP A 1 52 ? -10.82 8.773 40.469 1 82.75 52 ASP A CA 1
ATOM 358 C C . ASP A 1 52 ? -11.133 7.535 39.625 1 82.75 52 ASP A C 1
ATOM 360 O O . ASP A 1 52 ? -10.5 6.488 39.812 1 82.75 52 ASP A O 1
ATOM 364 N N . ASN A 1 53 ? -12.102 7.672 38.719 1 89.44 53 ASN A N 1
ATOM 365 C CA . ASN A 1 53 ? -12.477 6.492 37.969 1 89.44 53 ASN A CA 1
ATOM 366 C C . ASN A 1 53 ? -12.43 6.766 36.469 1 89.44 53 ASN A C 1
ATOM 368 O O . ASN A 1 53 ? -13.406 7.234 35.875 1 89.44 53 ASN A O 1
ATOM 372 N N . LEU A 1 54 ? -11.422 6.367 35.875 1 89.12 54 LEU A N 1
ATOM 373 C CA . LEU A 1 54 ? -11.156 6.613 34.469 1 89.12 54 LEU A CA 1
ATOM 374 C C . LEU A 1 54 ? -12.156 5.875 33.594 1 89.12 54 LEU A C 1
ATOM 376 O O . LEU A 1 54 ? -12.492 6.336 32.5 1 89.12 54 LEU A O 1
ATOM 380 N N . LEU A 1 55 ? -12.719 4.758 34.062 1 86.56 55 LEU A N 1
ATOM 381 C CA . LEU A 1 55 ? -13.625 3.932 33.281 1 86.56 55 LEU A CA 1
ATOM 382 C C . LEU A 1 55 ? -14.945 4.652 33.031 1 86.56 55 LEU A C 1
ATOM 384 O O . LEU A 1 55 ? -15.617 4.418 32 1 86.56 55 LEU A O 1
ATOM 388 N N . LEU A 1 56 ? -15.266 5.52 33.906 1 92 56 LEU A N 1
ATOM 389 C CA . LEU A 1 56 ? -16.547 6.219 33.812 1 92 56 LEU A CA 1
ATOM 390 C C . LEU A 1 56 ? -16.516 7.293 32.75 1 92 56 LEU A C 1
ATOM 392 O O . LEU A 1 56 ? -17.547 7.855 32.375 1 92 56 LEU A O 1
ATOM 396 N N . VAL A 1 57 ? -15.391 7.551 32.156 1 93.88 57 VAL A N 1
ATOM 397 C CA . VAL A 1 57 ? -15.273 8.531 31.078 1 93.88 57 VAL A CA 1
ATOM 398 C C . VAL A 1 57 ? -16 8.023 29.828 1 93.88 57 VAL A C 1
ATOM 400 O O . VAL A 1 57 ? -16.453 8.812 29 1 93.88 57 VAL A O 1
ATOM 403 N N . ALA A 1 58 ? -16.141 6.707 29.75 1 91.19 58 ALA A N 1
ATOM 404 C CA . ALA A 1 58 ? -16.797 6.098 28.594 1 91.19 58 ALA A CA 1
ATOM 405 C C . ALA A 1 58 ? -18.312 6.324 28.641 1 91.19 58 ALA A C 1
ATOM 407 O O . ALA A 1 58 ? -18.984 6.234 27.625 1 91.19 58 ALA A O 1
ATOM 408 N N . ASN A 1 59 ? -18.766 6.637 29.828 1 94.88 59 ASN A N 1
ATOM 409 C CA . ASN A 1 59 ? -20.188 6.902 29.953 1 94.88 59 ASN A CA 1
ATOM 410 C C . ASN A 1 59 ? -20.562 8.242 29.312 1 94.88 59 ASN A C 1
ATOM 412 O O . ASN A 1 59 ? -19.875 9.242 29.5 1 94.88 59 ASN A O 1
ATOM 416 N N . GLU A 1 60 ? -21.625 8.148 28.578 1 98 60 GLU A N 1
ATOM 417 C CA . GLU A 1 60 ? -22.172 9.352 27.953 1 98 60 GLU A CA 1
ATOM 418 C C . GLU A 1 60 ? -23.297 9.945 28.797 1 98 60 GLU A C 1
ATOM 420 O O . GLU A 1 60 ? -24.469 9.578 28.625 1 98 60 GLU A O 1
ATOM 425 N N . TYR A 1 61 ? -22.969 10.898 29.609 1 98.06 61 TYR A N 1
ATOM 426 C CA . TYR A 1 61 ? -23.938 11.562 30.469 1 98.06 61 TYR A CA 1
ATOM 427 C C . TYR A 1 61 ? -24.719 12.625 29.688 1 98.06 61 TYR A C 1
ATOM 429 O O . TYR A 1 61 ? -24.625 13.82 30 1 98.06 61 TYR A O 1
ATOM 437 N N . ARG A 1 62 ? -25.516 12.203 28.828 1 98.5 62 ARG A N 1
ATOM 438 C CA . ARG A 1 62 ? -26.156 13.07 27.859 1 98.5 62 ARG A CA 1
ATOM 439 C C . ARG A 1 62 ? -27.078 14.078 28.531 1 98.5 62 ARG A C 1
ATOM 441 O O . ARG A 1 62 ? -27.25 15.195 28.047 1 98.5 62 ARG A O 1
ATOM 448 N N . GLY A 1 63 ? -27.641 13.734 29.641 1 98.5 63 GLY A N 1
ATOM 449 C CA . GLY A 1 63 ? -28.531 14.633 30.359 1 98.5 63 GLY A CA 1
ATOM 450 C C . GLY A 1 63 ? -27.797 15.812 30.984 1 98.5 63 GLY A C 1
ATOM 451 O O . GLY A 1 63 ? -28.438 16.812 31.344 1 98.5 63 GLY A O 1
ATOM 452 N N . LEU A 1 64 ? -26.531 15.727 31.078 1 98.31 64 LEU A N 1
ATOM 453 C CA . LEU A 1 64 ? -25.734 16.766 31.719 1 98.31 64 LEU A CA 1
ATOM 454 C C . LEU A 1 64 ? -24.984 17.594 30.688 1 98.31 64 LEU A C 1
ATOM 456 O O . LEU A 1 64 ? -24.219 18.5 31.031 1 98.31 64 LEU A O 1
ATOM 460 N N . SER A 1 65 ? -25.172 17.297 29.422 1 98.62 65 SER A N 1
ATOM 461 C CA . SER A 1 65 ? -24.453 17.953 28.344 1 98.62 65 SER A CA 1
ATOM 462 C C . SER A 1 65 ? -24.75 19.438 28.297 1 98.62 65 SER A C 1
ATOM 464 O O . SER A 1 65 ? -25.906 19.859 28.375 1 98.62 65 SER A O 1
ATOM 466 N N . TRP A 1 66 ? -23.797 20.25 28.062 1 98.31 66 TRP A N 1
ATOM 467 C CA . TRP A 1 66 ? -23.859 21.703 28.125 1 98.31 66 TRP A CA 1
ATOM 468 C C . TRP A 1 66 ? -24.828 22.266 27.094 1 98.31 66 TRP A C 1
ATOM 470 O O . TRP A 1 66 ? -25.516 23.25 27.359 1 98.31 66 TRP A O 1
ATOM 480 N N . SER A 1 67 ? -24.953 21.625 26.031 1 98.69 67 SER A N 1
ATOM 481 C CA . SER A 1 67 ? -25.656 22.234 24.906 1 98.69 67 SER A CA 1
ATOM 482 C C . SER A 1 67 ? -27.016 21.578 24.688 1 98.69 67 SER A C 1
ATOM 484 O O . SER A 1 67 ? -27.875 22.141 24 1 98.69 67 SER A O 1
ATOM 486 N N . ILE A 1 68 ? -27.25 20.375 25.344 1 98.81 68 ILE A N 1
ATOM 487 C CA . ILE A 1 68 ? -28.469 19.688 24.922 1 98.81 68 ILE A CA 1
ATOM 488 C C . ILE A 1 68 ? -29.016 18.844 26.078 1 98.81 68 ILE A C 1
ATOM 490 O O . ILE A 1 68 ? -30.078 18.234 25.969 1 98.81 68 ILE A O 1
ATOM 494 N N . GLY A 1 69 ? -28.406 18.844 27.188 1 98.75 69 GLY A N 1
ATOM 495 C CA . GLY A 1 69 ? -28.859 18.062 28.344 1 98.75 69 GLY A CA 1
ATOM 496 C C . GLY A 1 69 ? -30.031 18.688 29.062 1 98.75 69 GLY A C 1
ATOM 497 O O . GLY A 1 69 ? -30.109 19.922 29.172 1 98.75 69 GLY A O 1
ATOM 498 N N . GLY A 1 70 ? -30.859 17.844 29.672 1 98.44 70 GLY A N 1
ATOM 499 C CA . GLY A 1 70 ? -32.031 18.359 30.359 1 98.44 70 GLY A CA 1
ATOM 500 C C . GLY A 1 70 ? -32.281 17.688 31.703 1 98.44 70 GLY A C 1
ATOM 501 O O . GLY A 1 70 ? -33.406 17.688 32.188 1 98.44 70 GLY A O 1
ATOM 502 N N . ASP A 1 71 ? -31.219 17.141 32.219 1 97.69 71 ASP A N 1
ATOM 503 C CA . ASP A 1 71 ? -31.375 16.516 33.531 1 97.69 71 ASP A CA 1
ATOM 504 C C . ASP A 1 71 ? -31.75 17.547 34.594 1 97.69 71 ASP A C 1
ATOM 506 O O . ASP A 1 71 ? -31.203 18.656 34.594 1 97.69 71 ASP A O 1
ATOM 510 N N . ALA A 1 72 ? -32.688 17.188 35.406 1 96.56 72 ALA A N 1
ATOM 511 C CA . ALA A 1 72 ? -33.125 18.031 36.531 1 96.56 72 ALA A CA 1
ATOM 512 C C . ALA A 1 72 ? -33.656 19.375 36.031 1 96.56 72 ALA A C 1
ATOM 514 O O . ALA A 1 72 ? -34.375 19.422 35.031 1 96.56 72 ALA A O 1
ATOM 515 N N . ASN A 1 73 ? -33.406 20.422 36.781 1 96.12 73 ASN A N 1
ATOM 516 C CA . ASN A 1 73 ? -33.812 21.781 36.406 1 96.12 73 ASN A CA 1
ATOM 517 C C . ASN A 1 73 ? -32.656 22.766 36.562 1 96.12 73 ASN A C 1
ATOM 519 O O . ASN A 1 73 ? -31.562 22.391 36.938 1 96.12 73 ASN A O 1
ATOM 523 N N . LEU A 1 74 ? -32.906 23.984 36.188 1 97.19 74 LEU A N 1
ATOM 524 C CA . LEU A 1 74 ? -31.844 24.984 36.125 1 97.19 74 LEU A CA 1
ATOM 525 C C . LEU A 1 74 ? -31.234 25.203 37.5 1 97.19 74 LEU A C 1
ATOM 527 O O . LEU A 1 74 ? -30.031 25.469 37.625 1 97.19 74 LEU A O 1
ATOM 531 N N . ALA A 1 75 ? -31.984 25.031 38.531 1 95.25 75 ALA A N 1
ATOM 532 C CA . ALA A 1 75 ? -31.516 25.25 39.906 1 95.25 75 ALA A CA 1
ATOM 533 C C . ALA A 1 75 ? -30.5 24.172 40.312 1 95.25 75 ALA A C 1
ATOM 535 O O . ALA A 1 75 ? -29.703 24.375 41.219 1 95.25 75 ALA A O 1
ATOM 536 N N . ASN A 1 76 ? -30.547 23.062 39.625 1 95.69 76 ASN A N 1
ATOM 537 C CA . ASN A 1 76 ? -29.688 21.938 39.969 1 95.69 76 ASN A CA 1
ATOM 538 C C . ASN A 1 76 ? -28.594 21.719 38.938 1 95.69 76 ASN A C 1
ATOM 540 O O . ASN A 1 76 ? -27.453 21.375 39.281 1 95.69 76 ASN A O 1
ATOM 544 N N . VAL A 1 77 ? -29 21.766 37.688 1 97.38 77 VAL A N 1
ATOM 545 C CA . VAL A 1 77 ? -28.094 21.5 36.562 1 97.38 77 VAL A CA 1
ATOM 546 C C . VAL A 1 77 ? -28.203 22.625 35.531 1 97.38 77 VAL A C 1
ATOM 548 O O . VAL A 1 77 ? -29.297 22.922 35.062 1 97.38 77 VAL A O 1
ATOM 551 N N . THR A 1 78 ? -27.031 23.188 35.188 1 97.44 78 THR A N 1
ATOM 552 C CA . THR A 1 78 ? -27.031 24.266 34.219 1 97.44 78 THR A CA 1
ATOM 553 C C . THR A 1 78 ? -26.672 23.734 32.844 1 97.44 78 THR A C 1
ATOM 555 O O . THR A 1 78 ? -25.547 23.312 32.594 1 97.44 78 THR A O 1
ATOM 558 N N . THR A 1 79 ? -27.594 23.719 31.953 1 98.56 79 THR A N 1
ATOM 559 C CA . THR A 1 79 ? -27.469 23.406 30.531 1 98.56 79 THR A CA 1
ATOM 560 C C . THR A 1 79 ? -28.312 24.375 29.688 1 98.56 79 THR A C 1
ATOM 562 O O . THR A 1 79 ? -29.156 25.094 30.219 1 98.56 79 THR A O 1
ATOM 565 N N . LEU A 1 80 ? -28 24.406 28.438 1 98.75 80 LEU A N 1
ATOM 566 C CA . LEU A 1 80 ? -28.75 25.312 27.578 1 98.75 80 LEU A CA 1
ATOM 567 C C . LEU A 1 80 ? -30.234 25 27.625 1 98.75 80 LEU A C 1
ATOM 569 O O . LEU A 1 80 ? -31.062 25.906 27.828 1 98.75 80 LEU A O 1
ATOM 573 N N . PRO A 1 81 ? -30.688 23.688 27.516 1 98.81 81 PRO A N 1
ATOM 574 C CA . PRO A 1 81 ? -32.125 23.438 27.609 1 98.81 81 PRO A CA 1
ATOM 575 C C . PRO A 1 81 ? -32.719 23.859 28.953 1 98.81 81 PRO A C 1
ATOM 577 O O . PRO A 1 81 ? -33.844 24.406 28.984 1 98.81 81 PRO A O 1
ATOM 580 N N . ASN A 1 82 ? -32.031 23.641 30.016 1 98.5 82 ASN A N 1
ATOM 581 C CA . ASN A 1 82 ? -32.562 24.031 31.328 1 98.5 82 ASN A CA 1
ATOM 582 C C . ASN A 1 82 ? -32.688 25.547 31.453 1 98.5 82 ASN A C 1
ATOM 584 O O . ASN A 1 82 ? -33.594 26.031 32.156 1 98.5 82 ASN A O 1
ATOM 588 N N . ILE A 1 83 ? -31.875 26.281 30.797 1 98.44 83 ILE A N 1
ATOM 589 C CA . ILE A 1 83 ? -32.031 27.734 30.734 1 98.44 83 ILE A CA 1
ATOM 590 C C . ILE A 1 83 ? -33.281 28.062 29.891 1 98.44 83 ILE A C 1
ATOM 592 O O . ILE A 1 83 ? -34.125 28.844 30.312 1 98.44 83 ILE A O 1
ATOM 596 N N . MET A 1 84 ? -33.375 27.469 28.812 1 98.5 84 MET A N 1
ATOM 597 C CA . MET A 1 84 ? -34.438 27.781 27.859 1 98.5 84 MET A CA 1
ATOM 598 C C . MET A 1 84 ? -35.812 27.344 28.375 1 98.5 84 MET A C 1
ATOM 600 O O . MET A 1 84 ? -36.812 27.969 28.094 1 98.5 84 MET A O 1
ATOM 604 N N . LYS A 1 85 ? -35.844 26.344 29.188 1 98.19 85 LYS A N 1
ATOM 605 C CA . LYS A 1 85 ? -37.094 25.875 29.797 1 98.19 85 LYS A CA 1
ATOM 606 C C . LYS A 1 85 ? -37.719 26.953 30.688 1 98.19 85 LYS A C 1
ATOM 608 O O . LYS A 1 85 ? -38.906 26.984 30.891 1 98.19 85 LYS A O 1
ATOM 613 N N . GLU A 1 86 ? -36.906 27.781 31.156 1 97.75 86 GLU A N 1
ATOM 614 C CA . GLU A 1 86 ? -37.406 28.891 31.984 1 97.75 86 GLU A CA 1
ATOM 615 C C . GLU A 1 86 ? -38.188 29.891 31.141 1 97.75 86 GLU A C 1
ATOM 617 O O . GLU A 1 86 ? -38.969 30.672 31.672 1 97.75 86 GLU A O 1
ATOM 622 N N . PHE A 1 87 ? -37.938 29.906 29.875 1 97.88 87 PHE A N 1
ATOM 623 C CA . PHE A 1 87 ? -38.656 30.812 28.969 1 97.88 87 PHE A CA 1
ATOM 624 C C . PHE A 1 87 ? -39.812 30.094 28.312 1 97.88 87 PHE A C 1
ATOM 626 O O . PHE A 1 87 ? -40.812 30.734 27.953 1 97.88 87 PHE A O 1
ATOM 633 N N . ASN A 1 88 ? -39.688 28.828 28.062 1 97.25 88 ASN A N 1
ATOM 634 C CA . ASN A 1 88 ? -40.719 28 27.469 1 97.25 88 ASN A CA 1
ATOM 635 C C . ASN A 1 88 ? -40.781 26.625 28.125 1 97.25 88 ASN A C 1
ATOM 637 O O . ASN A 1 88 ? -40 25.734 27.781 1 97.25 88 ASN A O 1
ATOM 641 N N . SER A 1 89 ? -41.781 26.359 28.844 1 94.94 89 SER A N 1
ATOM 642 C CA . SER A 1 89 ? -41.875 25.125 29.594 1 94.94 89 SER A CA 1
ATOM 643 C C . SER A 1 89 ? -42.219 23.938 28.688 1 94.94 89 SER A C 1
ATOM 645 O O . SER A 1 89 ? -42.062 22.781 29.078 1 94.94 89 SER A O 1
ATOM 647 N N . ASP A 1 90 ? -42.625 24.219 27.453 1 95.75 90 ASP A N 1
ATOM 648 C CA . ASP A 1 90 ? -42.969 23.156 26.531 1 95.75 90 ASP A CA 1
ATOM 649 C C . ASP A 1 90 ? -41.812 22.781 25.641 1 95.75 90 ASP A C 1
ATOM 651 O O . ASP A 1 90 ? -41.969 22.016 24.672 1 95.75 90 ASP A O 1
ATOM 655 N N . LEU A 1 91 ? -40.688 23.328 25.953 1 98 91 LEU A N 1
ATOM 656 C CA . LEU A 1 91 ? -39.469 23.016 25.188 1 98 91 LEU A CA 1
ATOM 657 C C . LEU A 1 91 ? -39.25 21.5 25.109 1 98 91 LEU A C 1
ATOM 659 O O . LEU A 1 91 ? -39.438 20.797 26.109 1 98 91 LEU A O 1
ATOM 663 N N . THR A 1 92 ? -38.875 20.953 23.906 1 98.25 92 THR A N 1
ATOM 664 C CA . THR A 1 92 ? -38.594 19.516 23.719 1 98.25 92 THR A CA 1
ATOM 665 C C . THR A 1 92 ? -37.312 19.297 22.938 1 98.25 92 THR A C 1
ATOM 667 O O . THR A 1 92 ? -36.656 20.266 22.531 1 98.25 92 THR A O 1
ATOM 670 N N . GLY A 1 93 ? -36.875 18 22.906 1 98.69 93 GLY A N 1
ATOM 671 C CA . GLY A 1 93 ? -35.719 17.625 22.109 1 98.69 93 GLY A CA 1
ATOM 672 C C . GLY A 1 93 ? -34.5 17.312 22.953 1 98.69 93 GLY A C 1
ATOM 673 O O . GLY A 1 93 ? -33.594 16.625 22.484 1 98.69 93 GLY A O 1
ATOM 674 N N . TRP A 1 94 ? -34.469 17.812 24.219 1 98.56 94 TRP A N 1
ATOM 675 C CA . TRP A 1 94 ? -33.281 17.672 25.078 1 98.56 94 TRP A CA 1
ATOM 676 C C . TRP A 1 94 ? -33.094 16.219 25.516 1 98.56 94 TRP A C 1
ATOM 678 O O . TRP A 1 94 ? -34.031 15.414 25.422 1 98.56 94 TRP A O 1
ATOM 688 N N . ALA A 1 95 ? -31.891 15.898 25.906 1 98.75 95 ALA A N 1
ATOM 689 C CA . ALA A 1 95 ? -31.516 14.547 26.297 1 98.75 95 ALA A CA 1
ATOM 690 C C . ALA A 1 95 ? -31.547 14.391 27.828 1 98.75 95 ALA A C 1
ATOM 692 O O . ALA A 1 95 ? -31.469 15.383 28.547 1 98.75 95 ALA A O 1
ATOM 693 N N . VAL A 1 96 ? -31.656 13.078 28.266 1 98.44 96 VAL A N 1
ATOM 694 C CA . VAL A 1 96 ? -31.625 12.812 29.703 1 98.44 96 VAL A CA 1
ATOM 695 C C . VAL A 1 96 ? -30.812 11.547 29.969 1 98.44 96 VAL A C 1
ATOM 697 O O . VAL A 1 96 ? -30.641 10.711 29.078 1 98.44 96 VAL A O 1
ATOM 700 N N . GLY A 1 97 ? -30.156 11.523 3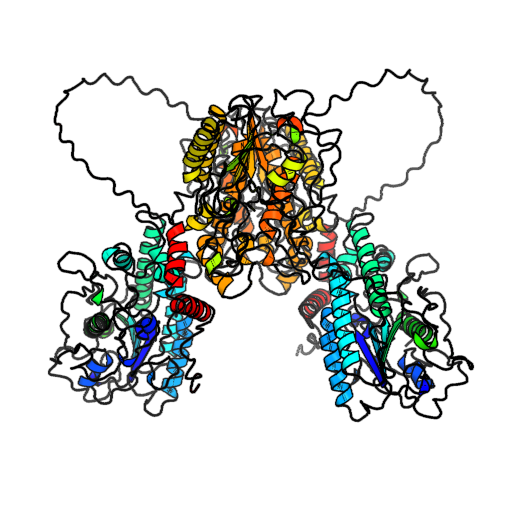1.094 1 98 97 GLY A N 1
ATOM 701 C CA . GLY A 1 97 ? -29.547 10.297 31.578 1 98 97 GLY A CA 1
ATOM 702 C C . GLY A 1 97 ? -28.266 9.938 30.844 1 98 97 GLY A C 1
ATOM 703 O O . GLY A 1 97 ? -27.547 10.812 30.375 1 98 97 GLY A O 1
ATOM 704 N N . ILE A 1 98 ? -27.922 8.68 31.047 1 97.56 98 ILE A N 1
ATOM 705 C CA . ILE A 1 98 ? -26.734 8.102 30.453 1 97.56 98 ILE A CA 1
ATOM 706 C C . ILE A 1 98 ? -27.109 7.148 29.328 1 97.56 98 ILE A C 1
ATOM 708 O O . ILE A 1 98 ? -28.031 6.336 29.469 1 97.56 98 ILE A O 1
ATOM 712 N N . GLY A 1 99 ? -26.5 7.363 28.141 1 96.81 99 GLY A N 1
ATOM 713 C CA . GLY A 1 99 ? -26.781 6.457 27.031 1 96.81 99 GLY A CA 1
ATOM 714 C C . GLY A 1 99 ? -26.125 6.867 25.734 1 96.81 99 GLY A C 1
ATOM 715 O O . GLY A 1 99 ? -25.438 7.887 25.672 1 96.81 99 GLY A O 1
ATOM 716 N N . GLU A 1 100 ? -26.344 6.074 24.672 1 96.69 100 GLU A N 1
ATOM 717 C CA . GLU A 1 100 ? -25.766 6.32 23.359 1 96.69 100 GLU A CA 1
ATOM 718 C C . GLU A 1 100 ? -26.734 7.082 22.453 1 96.69 100 GLU A C 1
ATOM 720 O O . GLU A 1 100 ? -27.859 7.375 22.859 1 96.69 100 GLU A O 1
ATOM 725 N N . GLU A 1 101 ? -26.344 7.445 21.281 1 97.5 101 GLU A N 1
ATOM 726 C CA . GLU A 1 101 ? -27.094 8.352 20.406 1 97.5 101 GLU A CA 1
ATOM 727 C C . GLU A 1 101 ? -28.391 7.707 19.922 1 97.5 101 GLU A C 1
ATOM 729 O O . GLU A 1 101 ? -29.344 8.406 19.594 1 97.5 101 GLU A O 1
ATOM 734 N N . ASN A 1 102 ? -28.406 6.398 19.969 1 95.62 102 ASN A N 1
ATOM 735 C CA . ASN A 1 102 ? -29.594 5.73 19.453 1 95.62 102 ASN A CA 1
ATOM 736 C C . ASN A 1 102 ? -30.562 5.367 20.578 1 95.62 102 ASN A C 1
ATOM 738 O O . ASN A 1 102 ? -31.672 4.887 20.328 1 95.62 102 ASN A O 1
ATOM 742 N N . ASP A 1 103 ? -30.141 5.605 21.797 1 96.56 103 ASP A N 1
ATOM 743 C CA . ASP A 1 103 ? -31.031 5.375 22.922 1 96.56 103 ASP A CA 1
ATOM 744 C C . ASP A 1 103 ? -32.156 6.41 22.953 1 96.56 103 ASP A C 1
ATOM 746 O O . ASP A 1 103 ? -31.938 7.57 22.594 1 96.56 103 ASP A O 1
ATOM 750 N N . PRO A 1 104 ? -33.281 5.973 23.422 1 95.06 104 PRO A N 1
ATOM 751 C CA . PRO A 1 104 ? -34.406 6.918 23.484 1 95.06 104 PRO A CA 1
ATOM 752 C C . PRO A 1 104 ? -34.094 8.141 24.344 1 95.06 104 PRO A C 1
ATOM 754 O O . PRO A 1 104 ? -34.562 9.242 24.047 1 95.06 104 PRO A O 1
ATOM 757 N N . GLN A 1 105 ? -33.281 8 25.344 1 95.5 105 GLN A N 1
ATOM 758 C CA . GLN A 1 105 ? -32.969 9.094 26.266 1 95.5 105 GLN A CA 1
ATOM 759 C C . GLN A 1 105 ? -32.094 10.156 25.578 1 95.5 105 GLN A C 1
ATOM 761 O O . GLN A 1 105 ? -32 11.289 26.047 1 95.5 105 GLN A O 1
ATOM 766 N N . ALA A 1 106 ? -31.516 9.828 24.453 1 98.06 106 ALA A N 1
ATOM 767 C CA . ALA A 1 106 ? -30.656 10.773 23.734 1 98.06 106 ALA A CA 1
ATOM 768 C C . ALA A 1 106 ? -31.5 11.805 22.984 1 98.06 106 ALA A C 1
ATOM 770 O O . ALA A 1 106 ? -31.031 12.914 22.719 1 98.06 106 ALA A O 1
ATOM 771 N N . PHE A 1 107 ? -32.719 11.273 22.547 1 97.69 107 PHE A N 1
ATOM 772 C CA . PHE A 1 107 ? -33.656 12.078 21.781 1 97.69 107 PHE A CA 1
ATOM 773 C C . PHE A 1 107 ? -32.938 12.828 20.672 1 97.69 107 PHE A C 1
ATOM 775 O O . PHE A 1 107 ? -32.375 12.211 19.75 1 97.69 107 PHE A O 1
ATOM 782 N N . LEU A 1 108 ? -32.688 14.203 20.766 1 98.75 108 LEU A N 1
ATOM 783 C CA . LEU A 1 108 ? -32.125 14.922 19.625 1 98.75 108 LEU A CA 1
ATOM 784 C C . LEU A 1 108 ? -30.672 15.297 19.906 1 98.75 108 LEU A C 1
ATOM 786 O O . LEU A 1 108 ? -30.109 16.172 19.234 1 98.75 108 LEU A O 1
ATOM 790 N N . ASN A 1 109 ? -30.047 14.758 20.891 1 98.81 109 ASN A N 1
ATOM 791 C CA . ASN A 1 109 ? -28.594 14.711 21 1 98.81 109 ASN A CA 1
ATOM 792 C C . ASN A 1 109 ? -27.984 13.625 20.125 1 98.81 109 ASN A C 1
ATOM 794 O O . ASN A 1 109 ? -27.781 12.5 20.578 1 98.81 109 ASN A O 1
ATOM 798 N N . GLN A 1 110 ? -27.578 14.016 18.969 1 98.81 110 GLN A N 1
ATOM 799 C CA . GLN A 1 110 ? -27.125 13.016 18 1 98.81 110 GLN A CA 1
ATOM 800 C C . GLN A 1 110 ? -25.609 13.047 17.859 1 98.81 110 GLN A C 1
ATOM 802 O O . GLN A 1 110 ? -25.062 12.586 16.859 1 98.81 110 GLN A O 1
ATOM 807 N N . ALA A 1 111 ? -24.953 13.633 18.891 1 98.75 111 ALA A N 1
ATOM 808 C CA . ALA A 1 111 ? -23.5 13.633 18.938 1 98.75 111 ALA A CA 1
ATOM 809 C C . ALA A 1 111 ? -22.953 12.219 19.141 1 98.75 111 ALA A C 1
ATOM 811 O O . ALA A 1 111 ? -23.594 11.398 19.812 1 98.75 111 ALA A O 1
ATOM 812 N N . VAL A 1 112 ? -21.891 11.906 18.5 1 98.25 112 VAL A N 1
ATOM 813 C CA . VAL A 1 112 ? -21.234 10.602 18.609 1 98.25 112 VAL A CA 1
ATOM 814 C C . VAL A 1 112 ? -19.797 10.781 19.078 1 98.25 112 VAL A C 1
ATOM 816 O O . VAL A 1 112 ? -19.016 11.484 18.438 1 98.25 112 VAL A O 1
ATOM 819 N N . PRO A 1 113 ? -19.484 10.125 20.203 1 96.94 113 PRO A N 1
ATOM 820 C CA . PRO A 1 113 ? -18.094 10.203 20.641 1 96.94 113 PRO A CA 1
ATOM 821 C C . PRO A 1 113 ? -17.109 9.797 19.547 1 96.94 113 PRO A C 1
ATOM 823 O O . PRO A 1 113 ? -17.328 8.812 18.844 1 96.94 113 PRO A O 1
ATOM 826 N N . GLY A 1 114 ? -16 10.562 19.406 1 95.94 114 GLY A N 1
ATOM 827 C CA . GLY A 1 114 ? -14.992 10.258 18.406 1 95.94 114 GLY A CA 1
ATOM 828 C C . GLY A 1 114 ? -15.305 10.844 17.031 1 95.94 114 GLY A C 1
ATOM 829 O O . GLY A 1 114 ? -14.484 10.773 16.125 1 95.94 114 GLY A O 1
ATOM 830 N N . ALA A 1 115 ? -16.406 11.484 16.875 1 98 115 ALA A N 1
ATOM 831 C CA . ALA A 1 115 ? -16.844 12.008 15.586 1 98 115 ALA A CA 1
ATOM 832 C C . ALA A 1 115 ? -15.906 13.117 15.109 1 98 115 ALA A C 1
ATOM 834 O O . ALA A 1 115 ? -15.328 13.844 15.922 1 98 115 ALA A O 1
ATOM 835 N N . LYS A 1 116 ? -15.773 13.18 13.805 1 98 116 LYS A N 1
ATOM 836 C CA . LYS A 1 116 ? -15.031 14.234 13.117 1 98 116 LYS A CA 1
ATOM 837 C C . LYS A 1 116 ? -15.938 15.008 12.164 1 98 116 LYS A C 1
ATOM 839 O O . LYS A 1 116 ? -17.141 14.734 12.07 1 98 116 LYS A O 1
ATOM 844 N N . SER A 1 117 ? -15.375 15.992 11.586 1 98.19 117 SER A N 1
ATOM 845 C CA . SER A 1 117 ? -16.156 16.844 10.695 1 98.19 117 SER A CA 1
ATOM 846 C C . SER A 1 117 ? -16.844 16.016 9.609 1 98.19 117 SER A C 1
ATOM 848 O O . SER A 1 117 ? -17.953 16.344 9.188 1 98.19 117 SER A O 1
ATOM 850 N N . GLY A 1 118 ? -16.25 14.898 9.195 1 96.5 118 GLY A N 1
ATOM 851 C CA . GLY A 1 118 ? -16.797 14.062 8.141 1 96.5 118 GLY A CA 1
ATOM 852 C C . GLY A 1 118 ? -18.047 13.312 8.562 1 96.5 118 GLY A C 1
ATOM 853 O O . GLY A 1 118 ? -18.781 12.797 7.715 1 96.5 118 GLY A O 1
ATOM 854 N N . ASP A 1 119 ? -18.297 13.305 9.789 1 97.56 119 ASP A N 1
ATOM 855 C CA . ASP A 1 119 ? -19.438 12.57 10.32 1 97.56 119 ASP A CA 1
ATOM 856 C C . ASP A 1 119 ? -20.656 13.477 10.461 1 97.56 119 ASP A C 1
ATOM 858 O O . ASP A 1 119 ? -21.766 13.008 10.758 1 97.56 119 ASP A O 1
ATOM 862 N N . MET A 1 120 ? -20.562 14.734 10.234 1 98.5 120 MET A N 1
ATOM 863 C CA . MET A 1 120 ? -21.609 15.703 10.531 1 98.5 120 MET A CA 1
ATOM 864 C C . MET A 1 120 ? -22.797 15.508 9.602 1 98.5 120 MET A C 1
ATOM 866 O O . MET A 1 120 ? -23.953 15.625 10.031 1 98.5 120 MET A O 1
ATOM 870 N N . VAL A 1 121 ? -22.547 15.18 8.352 1 98.25 121 VAL A N 1
ATOM 871 C CA . VAL A 1 121 ? -23.641 15 7.406 1 98.25 121 VAL A CA 1
ATOM 872 C C . VAL A 1 121 ? -24.516 13.836 7.855 1 98.25 121 VAL A C 1
ATOM 874 O O . VAL A 1 121 ? -25.75 13.953 7.863 1 98.25 121 VAL A O 1
ATOM 877 N N . LYS A 1 122 ? -23.875 12.789 8.234 1 98.19 122 LYS A N 1
ATOM 878 C CA . LYS A 1 122 ? -24.625 11.625 8.711 1 98.19 122 LYS A CA 1
ATOM 879 C C . LYS A 1 122 ? -25.422 11.969 9.969 1 98.19 122 LYS A C 1
ATOM 881 O O . LYS A 1 122 ? -26.578 11.578 10.094 1 98.19 122 LYS A O 1
ATOM 886 N N . GLN A 1 123 ? -24.797 12.672 10.906 1 98.69 123 GLN A N 1
ATOM 887 C CA . GLN A 1 123 ? -25.5 13.07 12.125 1 98.69 123 GLN A CA 1
ATOM 888 C C . GLN A 1 123 ? -26.688 13.969 11.812 1 98.69 123 GLN A C 1
ATOM 890 O O . GLN A 1 123 ? -27.766 13.797 12.391 1 98.69 123 GLN A O 1
ATOM 895 N N . VAL A 1 124 ? -26.531 14.852 10.891 1 98.75 124 VAL A N 1
ATOM 896 C CA . VAL A 1 124 ? -27.594 15.797 10.539 1 98.75 124 VAL A CA 1
ATOM 897 C C . VAL A 1 124 ? -28.734 15.055 9.852 1 98.75 124 VAL A C 1
ATOM 899 O O . VAL A 1 124 ? -29.906 15.328 10.125 1 98.75 124 VAL A O 1
ATOM 902 N N . ARG A 1 125 ? -28.406 14.086 9.039 1 98.38 125 ARG A N 1
ATOM 903 C CA . ARG A 1 125 ? -29.453 13.305 8.391 1 98.38 125 ARG A CA 1
ATOM 904 C C . ARG A 1 125 ? -30.281 12.547 9.422 1 98.38 125 ARG A C 1
ATOM 906 O O . ARG A 1 125 ? -31.516 12.539 9.352 1 98.38 125 ARG A O 1
ATOM 913 N N . THR A 1 126 ? -29.578 11.969 10.305 1 98.5 126 THR A N 1
ATOM 914 C CA . THR A 1 126 ? -30.266 11.258 11.367 1 98.5 126 THR A CA 1
ATOM 915 C C . THR A 1 126 ? -31.141 12.219 12.18 1 98.5 126 THR A C 1
ATOM 917 O O . THR A 1 126 ? -32.281 11.898 12.508 1 98.5 126 THR A O 1
ATOM 920 N N . LEU A 1 127 ? -30.625 13.391 12.484 1 98.56 127 LEU A N 1
ATOM 921 C CA . LEU A 1 127 ? -31.312 14.406 13.258 1 98.56 127 LEU A CA 1
ATOM 922 C C . LEU A 1 127 ? -32.594 14.859 12.555 1 98.56 127 LEU A C 1
ATOM 924 O O . LEU A 1 127 ? -33.656 14.953 13.172 1 98.56 127 LEU A O 1
ATOM 928 N N . VAL A 1 128 ? -32.5 15.086 11.281 1 98.38 128 VAL A N 1
ATOM 929 C CA . VAL A 1 128 ? -33.625 15.539 10.484 1 98.38 128 VAL A CA 1
ATOM 930 C C . VAL A 1 128 ? -34.719 14.453 10.43 1 98.38 128 VAL A C 1
ATOM 932 O O . VAL A 1 128 ? -35.906 14.734 10.594 1 98.38 128 VAL A O 1
ATOM 935 N N . ASP A 1 129 ? -34.281 13.242 10.273 1 98 129 ASP A N 1
ATOM 936 C CA . ASP A 1 129 ? -35.219 12.125 10.242 1 98 129 ASP A CA 1
ATOM 937 C C . ASP A 1 129 ? -35.969 11.984 11.562 1 98 129 ASP A C 1
ATOM 939 O O . ASP A 1 129 ? -37.156 11.758 11.578 1 98 129 ASP A O 1
ATOM 943 N N . LYS A 1 130 ? -35.281 12.164 12.617 1 98.19 130 LYS A N 1
ATOM 944 C CA . LYS A 1 130 ? -35.906 12.07 13.93 1 98.19 130 LYS A CA 1
ATOM 945 C C . LYS A 1 130 ? -36.906 13.195 14.148 1 98.19 130 LYS A C 1
ATOM 947 O O . LYS A 1 130 ? -38 12.969 14.688 1 98.19 130 LYS A O 1
ATOM 952 N N . MET A 1 131 ? -36.594 14.391 13.766 1 98.38 131 MET A N 1
ATOM 953 C CA . MET A 1 131 ? -37.5 15.531 13.938 1 98.38 131 MET A CA 1
ATOM 954 C C . MET A 1 131 ? -38.75 15.359 13.086 1 98.38 131 MET A C 1
ATOM 956 O O . MET A 1 131 ? -39.844 15.711 13.523 1 98.38 131 MET A O 1
ATOM 960 N N . LYS A 1 132 ? -38.562 14.766 11.977 1 97.75 132 LYS A N 1
ATOM 961 C CA . LYS A 1 132 ? -39.688 14.586 11.062 1 97.75 132 LYS A CA 1
ATOM 962 C C . LYS A 1 132 ? -40.656 13.492 11.555 1 97.75 132 LYS A C 1
ATOM 964 O O . LYS A 1 132 ? -41.844 13.562 11.336 1 97.75 132 LYS A O 1
ATOM 969 N N . ASN A 1 133 ? -40.094 12.57 12.258 1 96.88 133 ASN A N 1
ATOM 970 C CA . ASN A 1 133 ? -40.875 11.375 12.547 1 96.88 133 ASN A CA 1
ATOM 971 C C . ASN A 1 133 ? -41.375 11.375 13.992 1 96.88 133 ASN A C 1
ATOM 973 O O . ASN A 1 133 ? -42.188 10.508 14.383 1 96.88 133 ASN A O 1
ATOM 977 N N . ASP A 1 134 ? -40.938 12.305 14.789 1 96.44 134 ASP A N 1
ATOM 978 C CA . ASP A 1 134 ? -41.406 12.359 16.172 1 96.44 134 ASP A CA 1
ATOM 979 C C . ASP A 1 134 ? -42.688 13.18 16.297 1 96.44 134 ASP A C 1
ATOM 981 O O . ASP A 1 134 ? -42.688 14.367 15.953 1 96.44 134 ASP A O 1
ATOM 985 N N . THR A 1 135 ? -43.688 12.625 16.891 1 95.69 135 THR A N 1
ATOM 986 C CA . THR A 1 135 ? -45 13.234 16.938 1 95.69 135 THR A CA 1
ATOM 987 C C . THR A 1 135 ? -45 14.43 17.891 1 95.69 135 THR A C 1
ATOM 989 O O . THR A 1 135 ? -45.875 15.289 17.812 1 95.69 135 THR A O 1
ATOM 992 N N . ARG A 1 136 ? -44.062 14.625 18.703 1 94.56 136 ARG A N 1
ATOM 993 C CA . ARG A 1 136 ? -44 15.719 19.672 1 94.56 136 ARG A CA 1
ATOM 994 C C . ARG A 1 136 ? -43.5 17 19 1 94.56 136 ARG A C 1
ATOM 996 O O . ARG A 1 136 ? -43.625 18.094 19.562 1 94.56 136 ARG A O 1
ATOM 1003 N N . ILE A 1 137 ? -43.031 16.859 17.75 1 98.12 137 ILE A N 1
ATOM 1004 C CA . ILE A 1 137 ? -42.438 17.969 17.047 1 98.12 137 ILE A CA 1
ATOM 1005 C C . ILE A 1 137 ? -43.219 18.266 15.773 1 98.12 137 ILE A C 1
ATOM 1007 O O . ILE A 1 137 ? -43.469 17.375 14.961 1 98.12 137 ILE A O 1
ATOM 1011 N N . ASP A 1 138 ? -43.656 19.531 15.672 1 98 138 ASP A N 1
ATOM 1012 C CA . ASP A 1 138 ? -44.125 20.031 14.383 1 98 138 ASP A CA 1
ATOM 1013 C C . ASP A 1 138 ? -42.938 20.531 13.531 1 98 138 ASP A C 1
ATOM 1015 O O . ASP A 1 138 ? -42.594 21.703 13.609 1 98 138 ASP A O 1
ATOM 1019 N N . PHE A 1 139 ? -42.531 19.656 12.711 1 97.94 139 PHE A N 1
ATOM 1020 C CA . PHE A 1 139 ? -41.281 19.875 11.984 1 97.94 139 PHE A CA 1
ATOM 1021 C C . PHE A 1 139 ? -41.344 21.141 11.156 1 97.94 139 PHE A C 1
ATOM 1023 O O . PHE A 1 139 ? -40.344 21.875 11.039 1 97.94 139 PHE A O 1
ATOM 1030 N N . LYS A 1 140 ? -42.5 21.484 10.633 1 97.12 140 LYS A N 1
ATOM 1031 C CA . LYS A 1 140 ? -42.625 22.594 9.703 1 97.12 140 LYS A CA 1
ATOM 1032 C C . LYS A 1 140 ? -42.812 23.922 10.453 1 97.12 140 LYS A C 1
ATOM 1034 O O . LYS A 1 140 ? -42.344 24.969 10 1 97.12 140 LYS A O 1
ATOM 1039 N N . ASN A 1 141 ? -43.406 23.828 11.656 1 97 141 ASN A N 1
ATOM 1040 C CA . ASN A 1 141 ? -43.875 25.078 12.227 1 97 141 ASN A CA 1
ATOM 1041 C C . ASN A 1 141 ? -43.125 25.406 13.523 1 97 141 ASN A C 1
ATOM 1043 O O . ASN A 1 141 ? -43.156 26.547 13.977 1 97 141 ASN A O 1
ATOM 1047 N N . ASP A 1 142 ? -42.562 24.469 14.117 1 98.31 142 ASP A N 1
ATOM 1048 C CA . ASP A 1 142 ? -41.844 24.719 15.367 1 98.31 142 ASP A CA 1
ATOM 1049 C C . ASP A 1 142 ? -40.5 25.422 15.109 1 98.31 142 ASP A C 1
ATOM 1051 O O . ASP A 1 142 ? -39.781 25.062 14.18 1 98.31 142 ASP A O 1
ATOM 1055 N N . TRP A 1 143 ? -40.219 26.453 15.875 1 98.69 143 TRP A N 1
ATOM 1056 C CA . TRP A 1 143 ? -38.875 27.047 15.844 1 98.69 143 TRP A CA 1
ATOM 1057 C C . TRP A 1 143 ? -37.875 26.172 16.594 1 98.69 143 TRP A C 1
ATOM 1059 O O . TRP A 1 143 ? -38.156 25.719 17.719 1 98.69 143 TRP A O 1
ATOM 1069 N N . LYS A 1 144 ? -36.75 25.953 15.992 1 98.81 144 LYS A N 1
ATOM 1070 C CA . LYS A 1 144 ? -35.75 25.031 16.516 1 98.81 144 LYS A CA 1
ATOM 1071 C C . LYS A 1 144 ? -34.406 25.75 16.719 1 98.81 144 LYS A C 1
ATOM 1073 O O . LYS A 1 144 ? -34.031 26.625 15.945 1 98.81 144 LYS A O 1
ATOM 1078 N N . VAL A 1 145 ? -33.688 25.422 17.766 1 98.88 145 VAL A N 1
ATOM 1079 C CA . VAL A 1 145 ? -32.281 25.797 17.969 1 98.88 145 VAL A CA 1
ATOM 1080 C C . VAL A 1 145 ? -31.406 24.562 17.906 1 98.88 145 VAL A C 1
ATOM 1082 O O . VAL A 1 145 ? -31.578 23.625 18.719 1 98.88 145 VAL A O 1
ATOM 1085 N N . ILE A 1 146 ? -30.516 24.516 16.984 1 98.94 146 ILE A N 1
ATOM 1086 C CA . ILE A 1 146 ? -29.625 23.391 16.781 1 98.94 146 ILE A CA 1
ATOM 1087 C C . ILE A 1 146 ? -28.188 23.797 17.047 1 98.94 146 ILE A C 1
ATOM 1089 O O . ILE A 1 146 ? -27.703 24.797 16.484 1 98.94 146 ILE A O 1
ATOM 1093 N N . THR A 1 147 ? -27.469 23.094 17.875 1 98.94 147 THR A N 1
ATOM 1094 C CA . THR A 1 147 ? -26.078 23.406 18.203 1 98.94 147 THR A CA 1
ATOM 1095 C C . THR A 1 147 ? -25.141 22.391 17.562 1 98.94 147 THR A C 1
ATOM 1097 O O . THR A 1 147 ? -25.312 21.188 17.734 1 98.94 147 THR A O 1
ATOM 1100 N N . MET A 1 148 ? -24.188 22.891 16.797 1 98.88 148 MET A N 1
ATOM 1101 C CA . MET A 1 148 ? -23.156 22.047 16.203 1 98.88 148 MET A CA 1
ATOM 1102 C C . MET A 1 148 ? -21.781 22.375 16.812 1 98.88 148 MET A C 1
ATOM 1104 O O . MET A 1 148 ? -21.359 23.531 16.812 1 98.88 148 MET A O 1
ATOM 1108 N N . PHE A 1 149 ? -21.109 21.438 17.359 1 98.75 149 PHE A N 1
ATOM 1109 C CA . PHE A 1 149 ? -19.75 21.578 17.891 1 98.75 149 PHE A CA 1
ATOM 1110 C C . PHE A 1 149 ? -18.875 20.391 17.469 1 98.75 149 PHE A C 1
ATOM 1112 O O . PHE A 1 149 ? -19.078 19.266 17.922 1 98.75 149 PHE A O 1
ATOM 1119 N N . ILE A 1 150 ? -17.938 20.672 16.547 1 98.5 150 ILE A N 1
ATOM 1120 C CA . ILE A 1 150 ? -17.125 19.594 15.969 1 98.5 150 ILE A CA 1
ATOM 1121 C C . ILE A 1 150 ? -15.75 20.141 15.586 1 98.5 150 ILE A C 1
ATOM 1123 O O . ILE A 1 150 ? -15.562 21.344 15.445 1 98.5 150 ILE A O 1
ATOM 1127 N N . GLY A 1 151 ? -14.75 19.25 15.477 1 97.69 151 GLY A N 1
ATOM 1128 C CA . GLY A 1 151 ? -13.422 19.609 15.016 1 97.69 151 GLY A CA 1
ATOM 1129 C C . GLY A 1 151 ? -12.32 19.156 15.953 1 97.69 151 GLY A C 1
ATOM 1130 O O . GLY A 1 151 ? -11.148 19.125 15.57 1 97.69 151 GLY A O 1
ATOM 1131 N N . GLY A 1 152 ? -12.695 18.875 17.125 1 97.25 152 GLY A N 1
ATOM 1132 C CA . GLY A 1 152 ? -11.711 18.484 18.125 1 97.25 152 GLY A CA 1
ATOM 1133 C C . GLY A 1 152 ? -10.922 17.25 17.734 1 97.25 152 GLY A C 1
ATOM 1134 O O . GLY A 1 152 ? -9.695 17.219 17.828 1 97.25 152 GLY A O 1
ATOM 1135 N N . ASN A 1 153 ? -11.648 16.266 17.297 1 97.25 153 ASN A N 1
ATOM 1136 C CA . ASN A 1 153 ? -10.984 15.031 16.875 1 97.25 153 ASN A CA 1
ATOM 1137 C C . ASN A 1 153 ? -10.219 15.219 15.57 1 97.25 153 ASN A C 1
ATOM 1139 O O . ASN A 1 153 ? -9.25 14.508 15.305 1 97.25 153 ASN A O 1
ATOM 1143 N N . ASP A 1 154 ? -10.648 16.156 14.719 1 97.75 154 ASP A N 1
ATOM 1144 C CA . ASP A 1 154 ? -9.914 16.484 13.5 1 97.75 154 ASP A CA 1
ATOM 1145 C C . ASP A 1 154 ? -8.508 16.984 13.828 1 97.75 154 ASP A C 1
ATOM 1147 O O . ASP A 1 154 ? -7.527 16.516 13.25 1 97.75 154 ASP A O 1
ATOM 1151 N N . ILE A 1 155 ? -8.43 17.891 14.773 1 97.5 155 ILE A N 1
ATOM 1152 C CA . ILE A 1 155 ? -7.137 18.484 15.109 1 97.5 155 ILE A CA 1
ATOM 1153 C C . ILE A 1 155 ? -6.281 17.469 15.859 1 97.5 155 ILE A C 1
ATOM 1155 O O . ILE A 1 155 ? -5.055 17.469 15.719 1 97.5 155 ILE A O 1
ATOM 1159 N N . CYS A 1 156 ? -6.902 16.594 16.609 1 96.62 156 CYS A N 1
ATOM 1160 C CA . CYS A 1 156 ? -6.184 15.555 17.344 1 96.62 156 CYS A CA 1
ATOM 1161 C C . CYS A 1 156 ? -5.52 14.57 16.391 1 96.62 156 CYS A C 1
ATOM 1163 O O . CYS A 1 156 ? -4.574 13.875 16.75 1 96.62 156 CYS A O 1
ATOM 1165 N N . ASP A 1 157 ? -5.984 14.547 15.109 1 95 157 ASP A N 1
ATOM 1166 C CA . ASP A 1 157 ? -5.465 13.578 14.148 1 95 157 ASP A CA 1
ATOM 1167 C C . ASP A 1 157 ? -4.84 14.281 12.945 1 95 157 ASP A C 1
ATOM 1169 O O . ASP A 1 157 ? -4.48 13.633 11.961 1 95 157 ASP A O 1
ATOM 1173 N N . PHE A 1 158 ? -4.703 15.586 12.992 1 96.31 158 PHE A N 1
ATOM 1174 C CA . PHE A 1 158 ? -4.367 16.328 11.781 1 96.31 158 PHE A CA 1
ATOM 1175 C C . PHE A 1 158 ? -2.988 15.938 11.266 1 96.31 158 PHE A C 1
ATOM 1177 O O . PHE A 1 158 ? -2.736 15.977 10.062 1 96.31 158 PHE A O 1
ATOM 1184 N N . CYS A 1 159 ? -2.135 15.492 12.133 1 93.94 159 CYS A N 1
ATOM 1185 C CA . CYS A 1 159 ? -0.743 15.227 11.789 1 93.94 159 CYS A CA 1
ATOM 1186 C C . CYS A 1 159 ? -0.6 13.875 11.102 1 93.94 159 CYS A C 1
ATOM 1188 O O . CYS A 1 159 ? 0.495 13.5 10.672 1 93.94 159 CYS A O 1
ATOM 1190 N N . THR A 1 160 ? -1.647 13.094 10.984 1 93.12 160 THR A N 1
ATOM 1191 C CA . THR A 1 160 ? -1.616 11.781 10.344 1 93.12 160 THR A CA 1
ATOM 1192 C C . THR A 1 160 ? -1.947 11.891 8.859 1 93.12 160 THR A C 1
ATOM 1194 O O . THR A 1 160 ? -1.711 10.953 8.094 1 93.12 160 THR A O 1
ATOM 1197 N N . ASP A 1 161 ? -2.549 12.914 8.445 1 92.12 161 ASP A N 1
ATOM 1198 C CA . ASP A 1 161 ? -2.902 13.227 7.062 1 92.12 161 ASP A CA 1
ATOM 1199 C C . ASP A 1 161 ? -3.26 14.703 6.902 1 92.12 161 ASP A C 1
ATOM 1201 O O . ASP A 1 161 ? -4.438 15.062 6.93 1 92.12 161 ASP A O 1
ATOM 1205 N N . THR A 1 162 ? -2.305 15.508 6.625 1 91.62 162 THR A N 1
ATOM 1206 C CA . THR A 1 162 ? -2.473 16.953 6.645 1 91.62 162 THR A CA 1
ATOM 1207 C C . THR A 1 162 ? -3.34 17.422 5.477 1 91.62 162 THR A C 1
ATOM 1209 O O . THR A 1 162 ? -3.885 18.531 5.504 1 91.62 162 THR A O 1
ATOM 1212 N N . VAL A 1 163 ? -3.543 16.594 4.43 1 87.88 163 VAL A N 1
ATOM 1213 C CA . VAL A 1 163 ? -4.418 16.953 3.316 1 87.88 163 VAL A CA 1
ATOM 1214 C C . VAL A 1 163 ? -5.871 16.672 3.695 1 87.88 163 VAL A C 1
ATOM 1216 O O . VAL A 1 163 ? -6.73 17.547 3.553 1 87.88 163 VAL A O 1
ATOM 1219 N N . PHE A 1 164 ? -6.121 15.555 4.25 1 90.81 164 PHE A N 1
ATOM 1220 C CA . PHE A 1 164 ? -7.473 15.18 4.645 1 90.81 164 PHE A CA 1
ATOM 1221 C C . PHE A 1 164 ? -8 16.109 5.73 1 90.81 164 PHE A C 1
ATOM 1223 O O . PHE A 1 164 ? -9.18 16.484 5.719 1 90.81 164 PHE A O 1
ATOM 1230 N N . PHE A 1 165 ? -7.043 16.516 6.633 1 95.25 165 PHE A N 1
ATOM 1231 C CA . PHE A 1 165 ? -7.453 17.328 7.77 1 95.25 165 PHE A CA 1
ATOM 1232 C C . PHE A 1 165 ? -7.074 18.781 7.555 1 95.25 165 PHE A C 1
ATOM 1234 O O . PHE A 1 165 ? -6.934 19.547 8.516 1 95.25 165 PHE A O 1
ATOM 1241 N N . SER A 1 166 ? -6.883 19.094 6.285 1 94.25 166 SER A N 1
ATOM 1242 C CA . SER A 1 166 ? -6.617 20.5 6.004 1 94.25 166 SER A CA 1
ATOM 1243 C C . SER A 1 166 ? -7.785 21.375 6.438 1 94.25 166 SER A C 1
ATOM 1245 O O . SER A 1 166 ? -8.93 20.922 6.496 1 94.25 166 SER A O 1
ATOM 1247 N N . PRO A 1 167 ? -7.461 22.672 6.816 1 95.75 167 PRO A N 1
ATOM 1248 C CA . PRO A 1 167 ? -8.555 23.562 7.191 1 95.75 167 PRO A CA 1
ATOM 1249 C C . PRO A 1 167 ? -9.633 23.656 6.117 1 95.75 167 PRO A C 1
ATOM 1251 O O . PRO A 1 167 ? -10.828 23.672 6.438 1 95.75 167 PRO A O 1
ATOM 1254 N N . GLU A 1 168 ? -9.266 23.656 4.879 1 93.25 168 GLU A N 1
ATOM 1255 C CA . GLU A 1 168 ? -10.219 23.734 3.781 1 93.25 168 GLU A CA 1
ATOM 1256 C C . GLU A 1 168 ? -11.164 22.531 3.789 1 93.25 168 GLU A C 1
ATOM 1258 O O . GLU A 1 168 ? -12.383 22.688 3.643 1 93.25 168 GLU A O 1
ATOM 1263 N N . ASN A 1 169 ? -10.578 21.344 3.988 1 93.06 169 ASN A N 1
ATOM 1264 C CA . ASN A 1 169 ? -11.391 20.141 3.947 1 93.06 169 ASN A CA 1
ATOM 1265 C C . ASN A 1 169 ? -12.281 20.016 5.184 1 93.06 169 ASN A C 1
ATOM 1267 O O . ASN A 1 169 ? -13.453 19.641 5.082 1 93.06 169 ASN A O 1
ATOM 1271 N N . VAL A 1 170 ? -11.734 20.312 6.328 1 96.94 170 VAL A N 1
ATOM 1272 C CA . VAL A 1 170 ? -12.5 20.219 7.57 1 96.94 170 VAL A CA 1
ATOM 1273 C C . VAL A 1 170 ? -13.664 21.203 7.547 1 96.94 170 VAL A C 1
ATOM 1275 O O . VAL A 1 170 ? -14.805 20.828 7.816 1 96.94 170 VAL A O 1
ATOM 1278 N N . VAL A 1 171 ? -13.406 22.453 7.203 1 97.5 171 VAL A N 1
ATOM 1279 C CA . VAL A 1 171 ? -14.453 23.469 7.137 1 97.5 171 VAL A CA 1
ATOM 1280 C C . VAL A 1 171 ? -15.445 23.109 6.027 1 97.5 171 VAL A C 1
ATOM 1282 O O . VAL A 1 171 ? -16.656 23.328 6.172 1 97.5 171 VAL A O 1
ATOM 1285 N N . GLY A 1 172 ? -14.938 22.547 4.926 1 96 172 GLY A N 1
ATOM 1286 C CA . GLY A 1 172 ? -15.812 22.094 3.852 1 96 172 GLY A CA 1
ATOM 1287 C C . GLY A 1 172 ? -16.828 21.062 4.297 1 96 172 GLY A C 1
ATOM 1288 O O . GLY A 1 172 ? -17.984 21.094 3.875 1 96 172 GLY A O 1
ATOM 1289 N N . ARG A 1 173 ? -16.375 20.172 5.137 1 97.06 173 ARG A N 1
ATOM 1290 C CA . ARG A 1 173 ? -17.266 19.125 5.633 1 97.06 173 ARG A CA 1
ATOM 1291 C C . ARG A 1 173 ? -18.281 19.703 6.605 1 97.06 173 ARG A C 1
ATOM 1293 O O . ARG A 1 173 ? -19.438 19.25 6.633 1 97.06 173 ARG A O 1
ATOM 1300 N N . VAL A 1 174 ? -17.891 20.672 7.383 1 98.5 174 VAL A N 1
ATOM 1301 C CA . VAL A 1 174 ? -18.844 21.391 8.234 1 98.5 174 VAL A CA 1
ATOM 1302 C C . VAL A 1 174 ? -19.859 22.109 7.359 1 98.5 174 VAL A C 1
ATOM 1304 O O . VAL A 1 174 ? -21.062 22.062 7.637 1 98.5 174 VAL A O 1
ATOM 1307 N N . ARG A 1 175 ? -19.391 22.719 6.332 1 98.31 175 ARG A N 1
ATOM 1308 C CA . ARG A 1 175 ? -20.25 23.422 5.391 1 98.31 175 ARG A CA 1
ATOM 1309 C C . ARG A 1 175 ? -21.312 22.484 4.805 1 98.31 175 ARG A C 1
ATOM 1311 O O . ARG A 1 175 ? -22.484 22.844 4.723 1 98.31 175 ARG A O 1
ATOM 1318 N N . GLU A 1 176 ? -20.875 21.312 4.43 1 97.69 176 GLU A N 1
ATOM 1319 C CA . GLU A 1 176 ? -21.812 20.344 3.844 1 97.69 176 GLU A CA 1
ATOM 1320 C C . GLU A 1 176 ? -22.953 20.031 4.797 1 97.69 176 GLU A C 1
ATOM 1322 O O . GLU A 1 176 ? -24.109 19.938 4.375 1 97.69 176 GLU A O 1
ATOM 1327 N N . ALA A 1 177 ? -22.641 19.891 5.988 1 98.62 177 ALA A N 1
ATOM 1328 C CA . ALA A 1 177 ? -23.656 19.594 6.996 1 98.62 177 ALA A CA 1
ATOM 1329 C C . ALA A 1 177 ? -24.578 20.781 7.199 1 98.62 177 ALA A C 1
ATOM 1331 O O . ALA A 1 177 ? -25.797 20.625 7.285 1 98.62 177 ALA A O 1
ATOM 1332 N N . LEU A 1 178 ? -24.062 21.984 7.301 1 98.81 178 LEU A N 1
ATOM 1333 C CA . LEU A 1 178 ? -24.859 23.188 7.473 1 98.81 178 LEU A CA 1
ATOM 1334 C C . LEU A 1 178 ? -25.75 23.438 6.254 1 98.81 178 LEU A C 1
ATOM 1336 O O . LEU A 1 178 ? -26.891 23.875 6.391 1 98.81 178 LEU A O 1
ATOM 1340 N N . ASP A 1 179 ? -25.188 23.141 5.086 1 98.38 179 ASP A N 1
ATOM 1341 C CA . ASP A 1 179 ? -25.969 23.25 3.861 1 98.38 179 ASP A CA 1
ATOM 1342 C C . ASP A 1 179 ? -27.172 22.312 3.895 1 98.38 179 ASP A C 1
ATOM 1344 O O . ASP A 1 179 ? -28.266 22.688 3.441 1 98.38 179 ASP A O 1
ATOM 1348 N N . LEU A 1 180 ? -26.891 21.156 4.41 1 98.19 180 LEU A N 1
ATOM 1349 C CA . LEU A 1 180 ? -27.984 20.188 4.531 1 98.19 180 LEU A CA 1
ATOM 1350 C C . LEU A 1 180 ? -29.062 20.703 5.469 1 98.19 180 LEU A C 1
ATOM 1352 O O . LEU A 1 180 ? -30.266 20.594 5.176 1 98.19 180 LEU A O 1
ATOM 1356 N N . LEU A 1 181 ? -28.734 21.312 6.551 1 98.75 181 LEU A N 1
ATOM 1357 C CA . LEU A 1 181 ? -29.703 21.906 7.473 1 98.75 181 LEU A CA 1
ATOM 1358 C C . LEU A 1 181 ? -30.453 23.047 6.805 1 98.75 181 LEU A C 1
ATOM 1360 O O . LEU A 1 181 ? -31.672 23.156 6.926 1 98.75 181 LEU A O 1
ATOM 1364 N N . HIS A 1 182 ? -29.766 23.859 6.156 1 98.5 182 HIS A N 1
ATOM 1365 C CA . HIS A 1 182 ? -30.344 25.016 5.477 1 98.5 182 HIS A CA 1
ATOM 1366 C C . HIS A 1 182 ? -31.375 24.578 4.441 1 98.5 182 HIS A C 1
ATOM 1368 O O . HIS A 1 182 ? -32.406 25.234 4.273 1 98.5 182 HIS A O 1
ATOM 1374 N N . LYS A 1 183 ? -31.062 23.484 3.832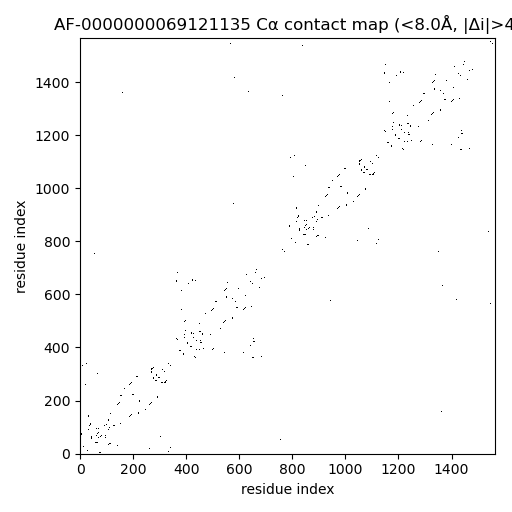 1 97.5 183 LYS A N 1
ATOM 1375 C CA . LYS A 1 183 ? -31.922 22.984 2.762 1 97.5 183 LYS A CA 1
ATOM 1376 C C . LYS A 1 183 ? -33.156 22.266 3.326 1 97.5 183 LYS A C 1
ATOM 1378 O O . LYS A 1 183 ? -34.25 22.406 2.791 1 97.5 183 LYS A O 1
ATOM 1383 N N . GLU A 1 184 ? -32.938 21.609 4.473 1 97.75 184 GLU A N 1
ATOM 1384 C CA . GLU A 1 184 ? -33.969 20.641 4.84 1 97.75 184 GLU A CA 1
ATOM 1385 C C . GLU A 1 184 ? -34.75 21.094 6.066 1 97.75 184 GLU A C 1
ATOM 1387 O O . GLU A 1 184 ? -35.844 20.609 6.324 1 97.75 184 GLU A O 1
ATOM 1392 N N . VAL A 1 185 ? -34.281 22 6.891 1 98.5 185 VAL A N 1
ATOM 1393 C CA . VAL A 1 185 ? -34.906 22.281 8.18 1 98.5 185 VAL A CA 1
ATOM 1394 C C . VAL A 1 185 ? -35.5 23.688 8.188 1 98.5 185 VAL A C 1
ATOM 1396 O O . VAL A 1 185 ? -34.781 24.672 8.297 1 98.5 185 VAL A O 1
ATOM 1399 N N . PRO A 1 186 ? -36.812 23.734 8.219 1 97.62 186 PRO A N 1
ATOM 1400 C CA . PRO A 1 186 ? -37.406 25.062 8.32 1 97.62 186 PRO A CA 1
ATOM 1401 C C . PRO A 1 186 ? -37.438 25.578 9.758 1 97.62 186 PRO A C 1
ATOM 1403 O O . PRO A 1 186 ? -37.469 24.781 10.703 1 97.62 186 PRO A O 1
ATOM 1406 N N . ARG A 1 187 ? -37.438 26.938 9.914 1 98.38 187 ARG A N 1
ATOM 1407 C CA . ARG A 1 187 ? -37.594 27.609 11.203 1 98.38 187 ARG A CA 1
ATOM 1408 C C . ARG A 1 187 ? -36.531 27.141 12.188 1 98.38 187 ARG A C 1
ATOM 1410 O O . ARG A 1 187 ? -36.844 26.578 13.234 1 98.38 187 ARG A O 1
ATOM 1417 N N . ALA A 1 188 ? -35.281 27.469 11.812 1 98.69 188 ALA A N 1
ATOM 1418 C CA . ALA A 1 188 ? -34.188 26.984 12.633 1 98.69 188 ALA A CA 1
ATOM 1419 C C . ALA A 1 188 ? -33.094 28.062 12.781 1 98.69 188 ALA A C 1
ATOM 1421 O O . ALA A 1 188 ? -32.781 28.75 11.82 1 98.69 188 ALA A O 1
ATOM 1422 N N . MET A 1 189 ? -32.625 28.219 13.961 1 98.75 189 MET A N 1
ATOM 1423 C CA . MET A 1 189 ? -31.375 28.906 14.266 1 98.75 189 MET A CA 1
ATOM 1424 C C . MET A 1 189 ? -30.281 27.906 14.648 1 98.75 189 MET A C 1
ATOM 1426 O O . MET A 1 189 ? -30.438 27.125 15.586 1 98.75 189 MET A O 1
ATOM 1430 N N . VAL A 1 190 ? -29.203 27.938 13.906 1 98.88 190 VAL A N 1
ATOM 1431 C CA . VAL A 1 190 ? -28.109 27 14.164 1 98.88 190 VAL A CA 1
ATOM 1432 C C . VAL A 1 190 ? -26.953 27.719 14.852 1 98.88 190 VAL A C 1
ATOM 1434 O O . VAL A 1 190 ? -26.469 28.734 14.352 1 98.88 190 VAL A O 1
ATOM 1437 N N . ASN A 1 191 ? -26.578 27.234 16.031 1 98.88 191 ASN A N 1
ATOM 1438 C CA . ASN A 1 191 ? -25.344 27.641 16.688 1 98.88 191 ASN A CA 1
ATOM 1439 C C . ASN A 1 191 ? -24.156 26.844 16.188 1 98.88 191 ASN A C 1
ATOM 1441 O O . ASN A 1 191 ? -24.016 25.656 16.5 1 98.88 191 ASN A O 1
ATOM 1445 N N . LEU A 1 192 ? -23.281 27.469 15.406 1 98.88 192 LEU A N 1
ATOM 1446 C CA . LEU A 1 192 ? -21.984 26.859 15.156 1 98.88 192 LEU A CA 1
ATOM 1447 C C . LEU A 1 192 ? -20.953 27.312 16.188 1 98.88 192 LEU A C 1
ATOM 1449 O O . LEU A 1 192 ? -20.516 28.469 16.172 1 98.88 192 LEU A O 1
ATOM 1453 N N . VAL A 1 193 ? -20.656 26.422 17.031 1 98.69 193 VAL A N 1
ATOM 1454 C CA . VAL A 1 193 ? -19.688 26.766 18.062 1 98.69 193 VAL A CA 1
ATOM 1455 C C . VAL A 1 193 ? -18.266 26.594 17.5 1 98.69 193 VAL A C 1
ATOM 1457 O O . VAL A 1 193 ? -17.906 25.531 17 1 98.69 193 VAL A O 1
ATOM 1460 N N . GLU A 1 194 ? -17.531 27.641 17.594 1 97.56 194 GLU A N 1
ATOM 1461 C CA . GLU A 1 194 ? -16.172 27.656 17.062 1 97.56 194 GLU A CA 1
ATOM 1462 C C . GLU A 1 194 ? -15.281 26.656 17.812 1 97.56 194 GLU A C 1
ATOM 1464 O O . GLU A 1 194 ? -15.43 26.453 19.016 1 97.56 194 GLU A O 1
ATOM 1469 N N . LEU A 1 195 ? -14.367 26.109 17.094 1 96.94 195 LEU A N 1
ATOM 1470 C CA . LEU A 1 195 ? -13.477 25.125 17.688 1 96.94 195 LEU A CA 1
ATOM 1471 C C . LEU A 1 195 ? -12.672 25.734 18.828 1 96.94 195 LEU A C 1
ATOM 1473 O O . LEU A 1 195 ? -12.195 26.875 18.719 1 96.94 195 LEU A O 1
ATOM 1477 N N . MET A 1 196 ? -12.484 24.984 19.812 1 95 196 MET A N 1
ATOM 1478 C CA . MET A 1 196 ? -11.742 25.469 20.984 1 95 196 MET A CA 1
ATOM 1479 C C . MET A 1 196 ? -10.242 25.516 20.688 1 95 196 MET A C 1
ATOM 1481 O O . MET A 1 196 ? -9.734 24.672 19.938 1 95 196 MET A O 1
ATOM 1485 N N . HIS A 1 197 ? -9.562 26.453 21.25 1 94.19 197 HIS A N 1
ATOM 1486 C CA . HIS A 1 197 ? -8.109 26.438 21.281 1 94.19 197 HIS A CA 1
ATOM 1487 C C . HIS A 1 197 ? -7.594 25.359 22.25 1 94.19 197 HIS A C 1
ATOM 1489 O O . HIS A 1 197 ? -7.516 25.594 23.453 1 94.19 197 HIS A O 1
ATOM 1495 N N . ILE A 1 198 ? -7.121 24.297 21.75 1 93.81 198 ILE A N 1
ATOM 1496 C CA . ILE A 1 198 ? -6.945 23.094 22.547 1 93.81 198 ILE A CA 1
ATOM 1497 C C . ILE A 1 198 ? -5.512 23.031 23.078 1 93.81 198 ILE A C 1
ATOM 1499 O O . ILE A 1 198 ? -5.215 22.266 24 1 93.81 198 ILE A O 1
ATOM 1503 N N . VAL A 1 199 ? -4.57 23.812 22.609 1 91.44 199 VAL A N 1
ATOM 1504 C CA . VAL A 1 199 ? -3.139 23.688 22.859 1 91.44 199 VAL A CA 1
ATOM 1505 C C . VAL A 1 199 ? -2.857 23.859 24.344 1 91.44 199 VAL A C 1
ATOM 1507 O O . VAL A 1 199 ? -2.033 23.141 24.922 1 91.44 199 VAL A O 1
ATOM 1510 N N . PRO A 1 200 ? -3.65 24.719 25.094 1 90 200 PRO A N 1
ATOM 1511 C CA . PRO A 1 200 ? -3.393 24.891 26.531 1 90 200 PRO A CA 1
ATOM 1512 C C . PRO A 1 200 ? -3.631 23.609 27.328 1 90 200 PRO A C 1
ATOM 1514 O O . PRO A 1 200 ? -3.145 23.484 28.453 1 90 200 PRO A O 1
ATOM 1517 N N . LEU A 1 201 ? -4.348 22.672 26.781 1 91.81 201 LEU A N 1
ATOM 1518 C CA . LEU A 1 201 ? -4.605 21.391 27.438 1 91.81 201 LEU A CA 1
ATOM 1519 C C . LEU A 1 201 ? -3.297 20.672 27.75 1 91.81 201 LEU A C 1
ATOM 1521 O O . LEU A 1 201 ? -3.23 19.891 28.703 1 91.81 201 LEU A O 1
ATOM 1525 N N . ARG A 1 202 ? -2.303 20.922 26.984 1 94.06 202 ARG A N 1
ATOM 1526 C CA . ARG A 1 202 ? -1.004 20.281 27.156 1 94.06 202 ARG A CA 1
ATOM 1527 C C . ARG A 1 202 ? -0.435 20.531 28.547 1 94.06 202 ARG A C 1
ATOM 1529 O O . ARG A 1 202 ? 0.288 19.688 29.078 1 94.06 202 ARG A O 1
ATOM 1536 N N . GLU A 1 203 ? -0.798 21.625 29.188 1 93.44 203 GLU A N 1
ATOM 1537 C CA . GLU A 1 203 ? -0.255 22 30.484 1 93.44 203 GLU A CA 1
ATOM 1538 C C . GLU A 1 203 ? -0.668 21.016 31.562 1 93.44 203 GLU A C 1
ATOM 1540 O O . GLU A 1 203 ? 0.102 20.734 32.469 1 93.44 203 GLU A O 1
ATOM 1545 N N . LEU A 1 204 ? -1.87 20.516 31.438 1 95 204 LEU A N 1
ATOM 1546 C CA . LEU A 1 204 ? -2.342 19.531 32.406 1 95 204 LEU A CA 1
ATOM 1547 C C . LEU A 1 204 ? -1.468 18.281 32.375 1 95 204 LEU A C 1
ATOM 1549 O O . LEU A 1 204 ? -1.194 17.672 33.406 1 95 204 LEU A O 1
ATOM 1553 N N . HIS A 1 205 ? -0.974 18 31.25 1 94.5 205 HIS A N 1
ATOM 1554 C CA . HIS A 1 205 ? -0.259 16.75 31.062 1 94.5 205 HIS A CA 1
ATOM 1555 C C . HIS A 1 205 ? 1.245 16.938 31.234 1 94.5 205 HIS A C 1
ATOM 1557 O O . HIS A 1 205 ? 2.002 15.961 31.234 1 94.5 205 HIS A O 1
ATOM 1563 N N . GLN A 1 206 ? 1.67 18.141 31.328 1 92.62 206 GLN A N 1
ATOM 1564 C CA . GLN A 1 206 ? 3.072 18.438 31.594 1 92.62 206 GLN A CA 1
ATOM 1565 C C . GLN A 1 206 ? 3.332 18.516 33.094 1 92.62 206 GLN A C 1
ATOM 1567 O O . GLN A 1 206 ? 4.477 18.422 33.531 1 92.62 206 GLN A O 1
ATOM 1572 N N . GLU A 1 207 ? 2.207 18.703 33.875 1 93 207 GLU A N 1
ATOM 1573 C CA . GLU A 1 207 ? 2.305 18.781 35.312 1 93 207 GLU A CA 1
ATOM 1574 C C . GLU A 1 207 ? 2.104 17.406 35.969 1 93 207 GLU A C 1
ATOM 1576 O O . GLU A 1 207 ? 0.973 17 36.25 1 93 207 GLU A O 1
ATOM 1581 N N . LYS A 1 208 ? 3.174 16.766 36.375 1 91.31 208 LYS A N 1
ATOM 1582 C CA . LYS A 1 208 ? 3.154 15.383 36.875 1 91.31 208 LYS A CA 1
ATOM 1583 C C . LYS A 1 208 ? 2.365 15.266 38.156 1 91.31 208 LYS A C 1
ATOM 1585 O O . LYS A 1 208 ? 1.746 14.234 38.438 1 91.31 208 LYS A O 1
ATOM 1590 N N . SER A 1 209 ? 2.326 16.297 38.938 1 92.44 209 SER A N 1
ATOM 1591 C CA . SER A 1 209 ? 1.671 16.266 40.25 1 92.44 209 SER A CA 1
ATOM 1592 C C . SER A 1 209 ? 0.163 16.078 40.094 1 92.44 209 SER A C 1
ATOM 1594 O O . SER A 1 209 ? -0.508 15.648 41.031 1 92.44 209 SER A O 1
ATOM 1596 N N . LEU A 1 210 ? -0.425 16.328 38.938 1 93.25 210 LEU A N 1
ATOM 1597 C CA . LEU A 1 210 ? -1.863 16.234 38.719 1 93.25 210 LEU A CA 1
ATOM 1598 C C . LEU A 1 210 ? -2.275 14.797 38.438 1 93.25 210 LEU A C 1
ATOM 1600 O O . LEU A 1 210 ? -3.463 14.469 38.5 1 93.25 210 LEU A O 1
ATOM 1604 N N . LYS A 1 211 ? -1.274 13.93 38.188 1 92.94 211 LYS A N 1
ATOM 1605 C CA . LYS A 1 211 ? -1.493 12.508 37.969 1 92.94 211 LYS A CA 1
ATOM 1606 C C . LYS A 1 211 ? -2.494 12.281 36.844 1 92.94 211 LYS A C 1
ATOM 1608 O O . LYS A 1 211 ? -3.395 11.445 36.938 1 92.94 211 LYS A O 1
ATOM 1613 N N . CYS A 1 212 ? -2.469 13.133 35.844 1 94.56 212 CYS A N 1
ATOM 1614 C CA . CYS A 1 212 ? -3.27 12.93 34.625 1 94.56 212 CYS A CA 1
ATOM 1615 C C . CYS A 1 212 ? -2.812 11.688 33.875 1 94.56 212 CYS A C 1
ATOM 1617 O O . CYS A 1 212 ? -1.614 11.406 33.812 1 94.56 212 CYS A O 1
ATOM 1619 N N . PRO A 1 213 ? -3.791 10.922 33.406 1 93.19 213 PRO A N 1
ATOM 1620 C CA . PRO A 1 213 ? -3.396 9.758 32.594 1 93.19 213 PRO A CA 1
ATOM 1621 C C . PRO A 1 213 ? -2.895 10.133 31.219 1 93.19 213 PRO A C 1
ATOM 1623 O O . PRO A 1 213 ? -3.539 9.812 30.219 1 93.19 213 PRO A O 1
ATOM 1626 N N . THR A 1 214 ? -1.713 10.648 31.188 1 92.94 214 THR A N 1
ATOM 1627 C CA . THR A 1 214 ? -1.122 11.219 29.984 1 92.94 214 THR A CA 1
ATOM 1628 C C . THR A 1 214 ? -0.939 10.148 28.906 1 92.94 214 THR A C 1
ATOM 1630 O O . THR A 1 214 ? -1.094 10.422 27.719 1 92.94 214 THR A O 1
ATOM 1633 N N . PHE A 1 215 ? -0.565 8.992 29.297 1 86.5 215 PHE A N 1
ATOM 1634 C CA . PHE A 1 215 ? -0.383 7.906 28.328 1 86.5 215 PHE A CA 1
ATOM 1635 C C . PHE A 1 215 ? -1.654 7.676 27.516 1 86.5 215 PHE A C 1
ATOM 1637 O O . PHE A 1 215 ? -1.597 7.469 26.312 1 86.5 215 PHE A O 1
ATOM 1644 N N . PHE A 1 216 ? -2.754 7.801 28.141 1 90 216 PHE A N 1
ATOM 1645 C CA . PHE A 1 216 ? -4.047 7.562 27.516 1 90 216 PHE A CA 1
ATOM 1646 C C . PHE A 1 216 ? -4.383 8.68 26.531 1 90 216 PHE A C 1
ATOM 1648 O O . PHE A 1 216 ? -4.809 8.414 25.406 1 90 216 PHE A O 1
ATOM 1655 N N . VAL A 1 217 ? -4.172 9.828 26.953 1 93.25 217 VAL A N 1
ATOM 1656 C CA . VAL A 1 217 ? -4.559 10.961 26.109 1 93.25 217 VAL A CA 1
ATOM 1657 C C . VAL A 1 217 ? -3.621 11.062 24.906 1 93.25 217 VAL A C 1
ATOM 1659 O O . VAL A 1 217 ? -4.02 11.523 23.844 1 93.25 217 VAL A O 1
ATOM 1662 N N . LYS A 1 218 ? -2.434 10.578 25.062 1 90.94 218 LYS A N 1
ATOM 1663 C CA . LYS A 1 218 ? -1.517 10.516 23.922 1 90.94 218 LYS A CA 1
ATOM 1664 C C . LYS A 1 218 ? -2.031 9.555 22.859 1 90.94 218 LYS A C 1
ATOM 1666 O O . LYS A 1 218 ? -1.716 9.703 21.672 1 90.94 218 LYS A O 1
ATOM 1671 N N . ILE A 1 219 ? -2.762 8.625 23.297 1 88.75 219 ILE A N 1
ATOM 1672 C CA . ILE A 1 219 ? -3.318 7.648 22.375 1 88.75 219 ILE A CA 1
ATOM 1673 C C . ILE A 1 219 ? -4.508 8.25 21.625 1 88.75 219 ILE A C 1
ATOM 1675 O O . ILE A 1 219 ? -4.641 8.086 20.422 1 88.75 219 ILE A O 1
ATOM 1679 N N . ILE A 1 220 ? -5.312 9.062 22.312 1 91.38 220 ILE A N 1
ATOM 1680 C CA . ILE A 1 220 ? -6.562 9.5 21.703 1 91.38 220 ILE A CA 1
ATOM 1681 C C . ILE A 1 220 ? -6.363 10.859 21.031 1 91.38 220 ILE A C 1
ATOM 1683 O O . ILE A 1 220 ? -7.184 11.273 20.219 1 91.38 220 ILE A O 1
ATOM 1687 N N . CYS A 1 221 ? -5.355 11.523 21.359 1 94.94 221 CYS A N 1
ATOM 1688 C CA . CYS A 1 221 ? -5.07 12.828 20.781 1 94.94 221 CYS A CA 1
ATOM 1689 C C . CYS A 1 221 ? -3.572 13.039 20.609 1 94.94 221 CYS A C 1
ATOM 1691 O O . CYS A 1 221 ? -3.01 14 21.125 1 94.94 221 CYS A O 1
ATOM 1693 N N . PRO A 1 222 ? -3.027 12.242 19.781 1 92.81 222 PRO A N 1
ATOM 1694 C CA . PRO A 1 222 ? -1.565 12.211 19.672 1 92.81 222 PRO A CA 1
ATOM 1695 C C . PRO A 1 222 ? -0.99 13.5 19.094 1 92.81 222 PRO A C 1
ATOM 1697 O O . PRO A 1 222 ? 0.049 13.984 19.547 1 92.81 222 PRO A O 1
ATOM 1700 N N . CYS A 1 223 ? -1.628 14.133 18.156 1 94.06 223 CYS A N 1
ATOM 1701 C CA . CYS A 1 223 ? -1.044 15.258 17.438 1 94.06 223 CYS A CA 1
ATOM 1702 C C . CYS A 1 223 ? -0.898 16.469 18.359 1 94.06 223 CYS A C 1
ATOM 1704 O O . CYS A 1 223 ? -0.092 17.359 18.094 1 94.06 223 CYS A O 1
ATOM 1706 N N . ILE A 1 224 ? -1.671 16.469 19.453 1 95.44 224 ILE A N 1
ATOM 1707 C CA . ILE A 1 224 ? -1.614 17.609 20.375 1 95.44 224 ILE A CA 1
ATOM 1708 C C . ILE A 1 224 ? -0.554 17.344 21.438 1 95.44 224 ILE A C 1
ATOM 1710 O O . ILE A 1 224 ? 0.183 18.25 21.828 1 95.44 224 ILE A O 1
ATOM 1714 N N . LEU A 1 225 ? -0.42 16.141 21.859 1 94.06 225 LEU A N 1
ATOM 1715 C CA . LEU A 1 225 ? 0.346 15.891 23.078 1 94.06 225 LEU A CA 1
ATOM 1716 C C . LEU A 1 225 ? 1.738 15.367 22.75 1 94.06 225 LEU A C 1
ATOM 1718 O O . LEU A 1 225 ? 2.643 15.43 23.594 1 94.06 225 LEU A O 1
ATOM 1722 N N . THR A 1 226 ? 1.971 14.828 21.594 1 90.62 226 THR A N 1
ATOM 1723 C CA . THR A 1 226 ? 3.209 14.094 21.359 1 90.62 226 THR A CA 1
ATOM 1724 C C . THR A 1 226 ? 4.309 15.023 20.875 1 90.62 226 THR A C 1
ATOM 1726 O O . THR A 1 226 ? 5.492 14.781 21.109 1 90.62 226 THR A O 1
ATOM 1729 N N . PRO A 1 227 ? 4.023 16.172 20.172 1 90.88 227 PRO A N 1
ATOM 1730 C CA . PRO A 1 227 ? 5.109 17.062 19.781 1 90.88 227 PRO A CA 1
ATOM 1731 C C . PRO A 1 227 ? 5.875 17.625 20.969 1 90.88 227 PRO A C 1
ATOM 1733 O O . PRO A 1 227 ? 5.273 17.953 22 1 90.88 227 PRO A O 1
ATOM 1736 N N . ASN A 1 228 ? 7.156 17.75 20.828 1 88.12 228 ASN A N 1
ATOM 1737 C CA . ASN A 1 228 ? 7.98 18.328 21.891 1 88.12 228 ASN A CA 1
ATOM 1738 C C . ASN A 1 228 ? 7.844 19.844 21.953 1 88.12 228 ASN A C 1
ATOM 1740 O O . ASN A 1 228 ? 7.5 20.484 20.953 1 88.12 228 ASN A O 1
ATOM 1744 N N . LYS A 1 229 ? 8.109 20.359 23.172 1 87.25 229 LYS A N 1
ATOM 1745 C CA . LYS A 1 229 ? 8.039 21.797 23.375 1 87.25 229 LYS A CA 1
ATOM 1746 C C . LYS A 1 229 ? 9.07 22.516 22.516 1 87.25 229 LYS A C 1
ATOM 1748 O O . LYS A 1 229 ? 10.203 22.078 22.391 1 87.25 229 LYS A O 1
ATOM 1753 N N . GLY A 1 230 ? 8.656 23.562 21.953 1 85.25 230 GLY A N 1
ATOM 1754 C CA . GLY A 1 230 ? 9.57 24.422 21.203 1 85.25 230 GLY A CA 1
ATOM 1755 C C . GLY A 1 230 ? 9.875 23.891 19.812 1 85.25 230 GLY A C 1
ATOM 1756 O O . GLY A 1 230 ? 10.812 24.359 19.172 1 85.25 230 GLY A O 1
ATOM 1757 N N . THR A 1 231 ? 9.148 22.953 19.344 1 89.25 231 THR A N 1
ATOM 1758 C CA . THR A 1 231 ? 9.406 22.375 18.031 1 89.25 231 THR A CA 1
ATOM 1759 C C . THR A 1 231 ? 8.484 22.984 16.984 1 89.25 231 THR A C 1
ATOM 1761 O O . THR A 1 231 ? 7.508 23.656 17.312 1 89.25 231 THR A O 1
ATOM 1764 N N . ALA A 1 232 ? 8.859 22.75 15.688 1 89.88 232 ALA A N 1
ATOM 1765 C CA . ALA A 1 232 ? 8.016 23.188 14.57 1 89.88 232 ALA A CA 1
ATOM 1766 C C . ALA A 1 232 ? 6.695 22.422 14.555 1 89.88 232 ALA A C 1
ATOM 1768 O O . ALA A 1 232 ? 5.668 22.953 14.125 1 89.88 232 ALA A O 1
ATOM 1769 N N . GLU A 1 233 ? 6.766 21.219 15.07 1 91 233 GLU A N 1
ATOM 1770 C CA . GLU A 1 233 ? 5.559 20.406 15.125 1 91 233 GLU A CA 1
ATOM 1771 C C . GLU A 1 233 ? 4.496 21.047 16.016 1 91 233 GLU A C 1
ATOM 1773 O O . GLU A 1 233 ? 3.318 21.078 15.656 1 91 233 GLU A O 1
ATOM 1778 N N . LEU A 1 234 ? 4.926 21.594 17.125 1 91.75 234 LEU A N 1
ATOM 1779 C CA . LEU A 1 234 ? 3.984 22.234 18.031 1 91.75 234 LEU A CA 1
ATOM 1780 C C . LEU A 1 234 ? 3.459 23.531 17.453 1 91.75 234 LEU A C 1
ATOM 1782 O O . LEU A 1 234 ? 2.279 23.859 17.594 1 91.75 234 LEU A O 1
ATOM 1786 N N . LYS A 1 235 ? 4.312 24.234 16.844 1 92.81 235 LYS A N 1
ATOM 1787 C CA . LYS A 1 235 ? 3.877 25.453 16.172 1 92.81 235 LYS A CA 1
ATOM 1788 C C . LYS A 1 235 ? 2.822 25.156 15.117 1 92.81 235 LYS A C 1
ATOM 1790 O O . LYS A 1 235 ? 1.853 25.906 14.969 1 92.81 235 LYS A O 1
ATOM 1795 N N . LYS A 1 236 ? 3.012 24.094 14.43 1 93.69 236 LYS A N 1
ATOM 1796 C CA . LYS A 1 236 ? 2.047 23.703 13.406 1 93.69 236 LYS A CA 1
ATOM 1797 C C . LYS A 1 236 ? 0.684 23.391 14.023 1 93.69 236 LYS A C 1
ATOM 1799 O O . LYS A 1 236 ? -0.352 23.688 13.43 1 93.69 236 LYS A O 1
ATOM 1804 N N . VAL A 1 237 ? 0.681 22.828 15.156 1 94.06 237 VAL A N 1
ATOM 1805 C CA . VAL A 1 237 ? -0.563 22.562 15.867 1 94.06 237 VAL A CA 1
ATOM 1806 C C . VAL A 1 237 ? -1.313 23.875 16.094 1 94.06 237 VAL A C 1
ATOM 1808 O O . VAL A 1 237 ? -2.514 23.969 15.828 1 94.06 237 VAL A O 1
ATOM 1811 N N . GLU A 1 238 ? -0.599 24.844 16.594 1 94.25 238 GLU A N 1
ATOM 1812 C CA . GLU A 1 238 ? -1.19 26.141 16.859 1 94.25 238 GLU A CA 1
ATOM 1813 C C . GLU A 1 238 ? -1.738 26.781 15.586 1 94.25 238 GLU A C 1
ATOM 1815 O O . GLU A 1 238 ? -2.857 27.297 15.57 1 94.25 238 GLU A O 1
ATOM 1820 N N . ASP A 1 239 ? -0.986 26.641 14.594 1 95.38 239 ASP A N 1
ATOM 1821 C CA . ASP A 1 239 ? -1.381 27.25 13.32 1 95.38 239 ASP A CA 1
ATOM 1822 C C . ASP A 1 239 ? -2.643 26.594 12.773 1 95.38 239 ASP A C 1
ATOM 1824 O O . ASP A 1 239 ? -3.555 27.266 12.305 1 95.38 239 ASP A O 1
ATOM 1828 N N . ILE A 1 240 ? -2.654 25.281 12.789 1 96.75 240 ILE A N 1
ATOM 1829 C CA . ILE A 1 240 ? -3.787 24.547 12.242 1 96.75 240 ILE A CA 1
ATOM 1830 C C . ILE A 1 240 ? -5.035 24.812 13.078 1 96.75 240 ILE A C 1
ATOM 1832 O O . ILE A 1 240 ? -6.129 24.969 12.539 1 96.75 240 ILE A O 1
ATOM 1836 N N . ASN A 1 241 ? -4.871 24.891 14.391 1 97.12 241 ASN A N 1
ATOM 1837 C CA . ASN A 1 241 ? -5.988 25.234 15.258 1 97.12 241 ASN A CA 1
ATOM 1838 C C . ASN A 1 241 ? -6.594 26.578 14.898 1 97.12 241 ASN A C 1
ATOM 1840 O O . ASN A 1 241 ? -7.809 26.703 14.727 1 97.12 241 ASN A O 1
ATOM 1844 N N . ARG A 1 242 ? -5.773 27.547 14.781 1 97.12 242 ARG A N 1
ATOM 1845 C CA . ARG A 1 242 ? -6.234 28.891 14.422 1 97.12 242 ARG A CA 1
ATOM 1846 C C . ARG A 1 242 ? -6.859 28.906 13.031 1 97.12 242 ARG A C 1
ATOM 1848 O O . ARG A 1 242 ? -7.855 29.594 12.805 1 97.12 242 ARG A O 1
ATOM 1855 N N . ALA A 1 243 ? -6.309 28.109 12.156 1 97.12 243 ALA A N 1
ATOM 1856 C CA . ALA A 1 243 ? -6.848 28.047 10.797 1 97.12 243 ALA A CA 1
ATOM 1857 C C . ALA A 1 243 ? -8.25 27.438 10.789 1 97.12 243 ALA A C 1
ATOM 1859 O O . ALA A 1 243 ? -9.117 27.891 10.023 1 97.12 243 ALA A O 1
ATOM 1860 N N . TYR A 1 244 ? -8.453 26.406 11.57 1 97.94 244 TYR A N 1
ATOM 1861 C CA . TYR A 1 244 ? -9.797 25.844 11.703 1 97.94 244 TYR A CA 1
ATOM 1862 C C . TYR A 1 244 ? -10.773 26.906 12.203 1 97.94 244 TYR A C 1
ATOM 1864 O O . TYR A 1 244 ? -11.859 27.062 11.641 1 97.94 244 TYR A O 1
ATOM 1872 N N . GLN A 1 245 ? -10.344 27.672 13.234 1 98 245 GLN A N 1
ATOM 1873 C CA . GLN A 1 245 ? -11.18 28.734 13.797 1 98 245 GLN A CA 1
ATOM 1874 C C . GLN A 1 245 ? -11.5 29.797 12.742 1 98 245 GLN A C 1
ATOM 1876 O O . GLN A 1 245 ? -12.656 30.172 12.555 1 98 245 GLN A O 1
ATOM 1881 N N . ASN A 1 246 ? -10.508 30.219 12.117 1 96.75 246 ASN A N 1
ATOM 1882 C CA . ASN A 1 246 ? -10.68 31.219 11.078 1 96.75 246 ASN A CA 1
ATOM 1883 C C . ASN A 1 246 ? -11.578 30.719 9.953 1 96.75 246 ASN A C 1
ATOM 1885 O O . ASN A 1 246 ? -12.383 31.484 9.414 1 96.75 246 ASN A O 1
ATOM 1889 N N . GLY A 1 247 ? -11.352 29.438 9.586 1 96.88 247 GLY A N 1
ATOM 1890 C CA . GLY A 1 247 ? -12.172 28.844 8.547 1 96.88 247 GLY A CA 1
ATOM 1891 C C . GLY A 1 247 ? -13.641 28.812 8.898 1 96.88 247 GLY A C 1
ATOM 1892 O O . GLY A 1 247 ? -14.5 29.109 8.062 1 96.88 247 GLY A O 1
ATOM 1893 N N . MET A 1 248 ? -13.969 28.5 10.078 1 98.06 248 MET A N 1
ATOM 1894 C CA . MET A 1 248 ? -15.352 28.453 10.539 1 98.06 248 MET A CA 1
ATOM 1895 C C . MET A 1 248 ? -15.969 29.844 10.555 1 98.06 248 MET A C 1
ATOM 1897 O O . MET A 1 248 ? -17.125 30.031 10.148 1 98.06 248 MET A O 1
ATOM 1901 N N . ARG A 1 249 ? -15.219 30.766 11.023 1 96.88 249 ARG A N 1
ATOM 1902 C CA . ARG A 1 249 ? -15.68 32.156 11.031 1 96.88 249 ARG A CA 1
ATOM 1903 C C . ARG A 1 249 ? -15.953 32.656 9.617 1 96.88 249 ARG A C 1
ATOM 1905 O O . ARG A 1 249 ? -17 33.25 9.352 1 96.88 249 ARG A O 1
ATOM 1912 N N . SER A 1 250 ? -15.016 32.375 8.758 1 95.19 250 SER A N 1
ATOM 1913 C CA . SER A 1 250 ? -15.156 32.812 7.367 1 95.19 250 SER A CA 1
ATOM 1914 C C . SER A 1 250 ? -16.375 32.156 6.707 1 95.19 250 SER A C 1
ATOM 1916 O O . SER A 1 250 ? -17.031 32.781 5.871 1 95.19 250 SER A O 1
ATOM 1918 N N . LEU A 1 251 ? -16.625 30.891 7.047 1 96.31 251 LEU A N 1
ATOM 1919 C CA . LEU A 1 251 ? -17.766 30.172 6.508 1 96.31 251 LEU A CA 1
ATOM 1920 C C . LEU A 1 251 ? -19.078 30.875 6.863 1 96.31 251 LEU A C 1
ATOM 1922 O O . LEU A 1 251 ? -19.906 31.141 5.984 1 96.31 251 LEU A O 1
ATOM 1926 N N . VAL A 1 252 ? -19.25 31.266 8.094 1 97.75 252 VAL A N 1
ATOM 1927 C CA . VAL A 1 252 ? -20.469 31.922 8.539 1 97.75 252 VAL A CA 1
ATOM 1928 C C . VAL A 1 252 ? -20.516 33.344 8.008 1 97.75 252 VAL A C 1
ATOM 1930 O O . VAL A 1 252 ? -21.578 33.844 7.59 1 97.75 252 VAL A O 1
ATOM 1933 N N . ASP A 1 253 ? -19.391 33.969 7.945 1 95.62 253 ASP A N 1
ATOM 1934 C CA . ASP A 1 253 ? -19.281 35.375 7.508 1 95.62 253 ASP A CA 1
ATOM 1935 C C . ASP A 1 253 ? -19.562 35.5 6.012 1 95.62 253 ASP A C 1
ATOM 1937 O O . ASP A 1 253 ? -19.703 36.594 5.492 1 95.62 253 ASP A O 1
ATOM 1941 N N . SER A 1 254 ? -19.625 34.406 5.363 1 93.5 254 SER A N 1
ATOM 1942 C CA . SER A 1 254 ? -19.953 34.438 3.943 1 93.5 254 SER A CA 1
ATOM 1943 C C . SER A 1 254 ? -21.406 34.875 3.734 1 93.5 254 SER A C 1
ATOM 1945 O O . SER A 1 254 ? -21.797 35.25 2.621 1 93.5 254 SER A O 1
ATOM 1947 N N . GLY A 1 255 ? -22.297 34.719 4.746 1 94.44 255 GLY A N 1
ATOM 1948 C CA . GLY A 1 255 ? -23.703 35.125 4.684 1 94.44 255 GLY A CA 1
ATOM 1949 C C . GLY A 1 255 ? -24.578 34.125 3.945 1 94.44 255 GLY A C 1
ATOM 1950 O O . GLY A 1 255 ? -25.75 34.406 3.686 1 94.44 255 GLY A O 1
ATOM 1951 N N . ARG A 1 256 ? -24.016 33 3.674 1 94.31 256 ARG A N 1
ATOM 1952 C CA . ARG A 1 256 ? -24.672 32.062 2.756 1 94.31 256 ARG A CA 1
ATOM 1953 C C . ARG A 1 256 ? -25.906 31.438 3.398 1 94.31 256 ARG A C 1
ATOM 1955 O O . ARG A 1 256 ? -26.719 30.828 2.711 1 94.31 256 ARG A O 1
ATOM 1962 N N . TYR A 1 257 ? -26.078 31.672 4.652 1 97.19 257 TYR A N 1
ATOM 1963 C CA . TYR A 1 257 ? -27.188 30.984 5.316 1 97.19 257 TYR A CA 1
ATOM 1964 C C . TYR A 1 257 ? -28.312 31.953 5.617 1 97.19 257 TYR A C 1
ATOM 1966 O O . TYR A 1 257 ? -29.359 31.562 6.145 1 97.19 257 TYR A O 1
ATOM 1974 N N . ASP A 1 258 ? -28.109 33.188 5.418 1 95.19 258 ASP A N 1
ATOM 1975 C CA . ASP A 1 258 ? -29.141 34.188 5.602 1 95.19 258 ASP A CA 1
ATOM 1976 C C . ASP A 1 258 ? -29.797 34.531 4.27 1 95.19 258 ASP A C 1
ATOM 1978 O O . ASP A 1 258 ? -29.812 35.719 3.871 1 95.19 258 ASP A O 1
ATOM 1982 N N . THR A 1 259 ? -30.391 33.531 3.656 1 94.69 259 THR A N 1
ATOM 1983 C CA . THR A 1 259 ? -31 33.688 2.338 1 94.69 259 THR A CA 1
ATOM 1984 C C . THR A 1 259 ? -32.5 33.875 2.457 1 94.69 259 THR A C 1
ATOM 1986 O O . THR A 1 259 ? -33.156 34.344 1.507 1 94.69 259 THR A O 1
ATOM 1989 N N . HIS A 1 260 ? -33.125 33.469 3.48 1 95.31 260 HIS A N 1
ATOM 1990 C CA . HIS A 1 260 ? -34.531 33.656 3.775 1 95.31 260 HIS A CA 1
ATOM 1991 C C . HIS A 1 260 ? -34.75 33.812 5.273 1 95.31 260 HIS A C 1
ATOM 1993 O O . HIS A 1 260 ? -33.844 33.625 6.074 1 95.31 260 HIS A O 1
ATOM 1999 N N . GLU A 1 261 ? -35.969 34.062 5.68 1 96.19 261 GLU A N 1
ATOM 2000 C CA . GLU A 1 261 ? -36.281 34.5 7.035 1 96.19 261 GLU A CA 1
ATOM 2001 C C . GLU A 1 261 ? -36.438 33.312 7.984 1 96.19 261 GLU A C 1
ATOM 2003 O O . GLU A 1 261 ? -36.5 33.5 9.203 1 96.19 261 GLU A O 1
ATOM 2008 N N . ASN A 1 262 ? -36.406 32.125 7.52 1 96.12 262 ASN A N 1
ATOM 2009 C CA . ASN A 1 262 ? -36.75 30.969 8.336 1 96.12 262 ASN A CA 1
ATOM 2010 C C . ASN A 1 262 ? -35.531 30.219 8.82 1 96.12 262 ASN A C 1
ATOM 2012 O O . ASN A 1 262 ? -35.625 29.141 9.398 1 96.12 262 ASN A O 1
ATOM 2016 N N . PHE A 1 263 ? -34.344 30.719 8.508 1 98.31 263 PHE A N 1
ATOM 2017 C CA . PHE A 1 263 ? -33.156 29.969 8.844 1 98.31 263 PHE A CA 1
ATOM 2018 C C . PHE A 1 263 ? -31.938 30.891 8.984 1 98.31 263 PHE A C 1
ATOM 2020 O O . PHE A 1 263 ? -31.812 31.859 8.234 1 98.31 263 PHE A O 1
ATOM 2027 N N . THR A 1 264 ? -31.031 30.562 9.93 1 98.62 264 THR A N 1
ATOM 2028 C CA . THR A 1 264 ? -29.766 31.266 10.023 1 98.62 264 THR A CA 1
ATOM 2029 C C . THR A 1 264 ? -28.734 30.406 10.773 1 98.62 264 THR A C 1
ATOM 2031 O O . THR A 1 264 ? -29.094 29.469 11.477 1 98.62 264 THR A O 1
ATOM 2034 N N . VAL A 1 265 ? -27.469 30.641 10.469 1 98.81 265 VAL A N 1
ATOM 2035 C CA . VAL A 1 265 ? -26.359 30.094 11.25 1 98.81 265 VAL A CA 1
ATOM 2036 C C . VAL A 1 265 ? -25.609 31.234 11.945 1 98.81 265 VAL A C 1
ATOM 2038 O O . VAL A 1 265 ? -25.234 32.219 11.312 1 98.81 265 VAL A O 1
ATOM 2041 N N . VAL A 1 266 ? -25.438 31.078 13.195 1 98.81 266 VAL A N 1
ATOM 2042 C CA . VAL A 1 266 ? -24.703 32.094 13.969 1 98.81 266 VAL A CA 1
ATOM 2043 C C . VAL A 1 266 ? -23.469 31.438 14.602 1 98.81 266 VAL A C 1
ATOM 2045 O O . VAL A 1 266 ? -23.562 30.406 15.25 1 98.81 266 VAL A O 1
ATOM 2048 N N . LEU A 1 267 ? -22.312 32.062 14.367 1 98.5 267 LEU A N 1
ATOM 2049 C CA . LEU A 1 267 ? -21.078 31.609 14.992 1 98.5 267 LEU A CA 1
ATOM 2050 C C . LEU A 1 267 ? -21.031 32 16.469 1 98.5 267 LEU A C 1
ATOM 2052 O O . LEU A 1 267 ? -21.281 33.156 16.812 1 98.5 267 LEU A O 1
ATOM 2056 N N . GLN A 1 268 ? -20.844 31.078 17.328 1 98.62 268 GLN A N 1
ATOM 2057 C CA . GLN A 1 268 ? -20.625 31.297 18.75 1 98.62 268 GLN A CA 1
ATOM 2058 C C . GLN A 1 268 ? -19.172 31.109 19.141 1 98.62 268 GLN A C 1
ATOM 2060 O O . GLN A 1 268 ? -18.703 29.969 19.312 1 98.62 268 GLN A O 1
ATOM 2065 N N . PRO A 1 269 ? -18.359 32.156 19.359 1 98 269 PRO A N 1
ATOM 2066 C CA . PRO A 1 269 ? -16.906 32.062 19.359 1 98 269 PRO A CA 1
ATOM 2067 C C . PRO A 1 269 ? -16.312 32.031 20.766 1 98 269 PRO A C 1
ATOM 2069 O O . PRO A 1 269 ? -15.125 32.281 20.953 1 98 269 PRO A O 1
ATOM 2072 N N . PHE A 1 270 ? -17.062 31.672 21.781 1 95.56 270 PHE A N 1
ATOM 2073 C CA . PHE A 1 270 ? -16.609 31.812 23.156 1 95.56 270 PHE A CA 1
ATOM 2074 C C . PHE A 1 270 ? -15.422 30.906 23.438 1 95.56 270 PHE A C 1
ATOM 2076 O O . PHE A 1 270 ? -14.727 31.078 24.438 1 95.56 270 PHE A O 1
ATOM 2083 N N . PHE A 1 271 ? -15.117 29.969 22.547 1 94 271 PHE A N 1
ATOM 2084 C CA . PHE A 1 271 ? -14.023 29.031 22.734 1 94 271 PHE A CA 1
ATOM 2085 C C . PHE A 1 271 ? -12.781 29.484 21.984 1 94 271 PHE A C 1
ATOM 2087 O O . PHE A 1 271 ? -11.758 28.797 22 1 94 271 PHE A O 1
ATOM 2094 N N . ARG A 1 272 ? -12.797 30.594 21.281 1 95.62 272 ARG A N 1
ATOM 2095 C CA . ARG A 1 272 ? -11.664 31.016 20.469 1 95.62 272 ARG A CA 1
ATOM 2096 C C . ARG A 1 272 ? -10.391 31.125 21.297 1 95.62 272 ARG A C 1
ATOM 2098 O O . ARG A 1 272 ? -9.336 30.625 20.891 1 95.62 272 ARG A O 1
ATOM 2105 N N . GLU A 1 273 ? -10.57 31.797 22.422 1 93.75 273 GLU A N 1
ATOM 2106 C CA . GLU A 1 273 ? -9.484 31.859 23.391 1 93.75 273 GLU A CA 1
ATOM 2107 C C . GLU A 1 273 ? -9.867 31.172 24.703 1 93.75 273 GLU A C 1
ATOM 2109 O O . GLU A 1 273 ? -10.859 31.547 25.344 1 93.75 273 GLU A O 1
ATOM 2114 N N . VAL A 1 274 ? -9.141 30.156 25.062 1 90.38 274 VAL A N 1
ATOM 2115 C CA . VAL A 1 274 ? -9.43 29.406 26.281 1 90.38 274 VAL A CA 1
ATOM 2116 C C . VAL A 1 274 ? -8.305 29.625 27.297 1 90.38 274 VAL A C 1
ATOM 2118 O O . VAL A 1 274 ? -7.133 29.438 26.984 1 90.38 274 VAL A O 1
ATOM 2121 N N . ILE A 1 275 ? -8.688 30 28.375 1 88.81 275 ILE A N 1
ATOM 2122 C CA . ILE A 1 275 ? -7.746 30.156 29.484 1 88.81 275 ILE A CA 1
ATOM 2123 C C . ILE A 1 275 ? -7.934 29.016 30.469 1 88.81 275 ILE A C 1
ATOM 2125 O O . ILE A 1 275 ? -9.031 28.812 31 1 88.81 275 ILE A O 1
ATOM 2129 N N . ILE A 1 276 ? -6.91 28.328 30.766 1 88.75 276 ILE A N 1
ATOM 2130 C CA . ILE A 1 276 ? -6.973 27.172 31.656 1 88.75 276 ILE A CA 1
ATOM 2131 C C . ILE A 1 276 ? -7.195 27.641 33.094 1 88.75 276 ILE A C 1
ATOM 2133 O O . ILE A 1 276 ? -6.504 28.547 33.562 1 88.75 276 ILE A O 1
ATOM 2137 N N . PRO A 1 277 ? -8.18 27 33.656 1 90.5 277 PRO A N 1
ATOM 2138 C CA . PRO A 1 277 ? -8.375 27.359 35.062 1 90.5 277 PRO A CA 1
ATOM 2139 C C . PRO A 1 277 ? -7.211 26.922 35.938 1 90.5 277 PRO A C 1
ATOM 2141 O O . PRO A 1 277 ? -6.629 25.859 35.719 1 90.5 277 PRO A O 1
ATOM 2144 N N . ARG A 1 278 ? -6.945 27.719 36.938 1 92.38 278 ARG A N 1
ATOM 2145 C CA . ARG A 1 278 ? -5.785 27.438 37.781 1 92.38 278 ARG A CA 1
ATOM 2146 C C . ARG A 1 278 ? -6.172 27.422 39.25 1 92.38 278 ARG A C 1
ATOM 2148 O O . ARG A 1 278 ? -7.102 28.125 39.656 1 92.38 278 ARG A O 1
ATOM 2155 N N . LEU A 1 279 ? -5.465 26.609 39.969 1 91.88 279 LEU A N 1
ATOM 2156 C CA . LEU A 1 279 ? -5.555 26.594 41.438 1 91.88 279 LEU A CA 1
ATOM 2157 C C . LEU A 1 279 ? -4.805 27.766 42.031 1 91.88 279 LEU A C 1
ATOM 2159 O O . LEU A 1 279 ? -4.117 28.5 41.312 1 91.88 279 LEU A O 1
ATOM 2163 N N . GLU A 1 280 ? -4.914 27.906 43.375 1 90.81 280 GLU A N 1
ATOM 2164 C CA . GLU A 1 280 ? -4.25 29 44.062 1 90.81 280 GLU A CA 1
ATOM 2165 C C . GLU A 1 280 ? -2.734 28.906 43.938 1 90.81 280 GLU A C 1
ATOM 2167 O O . GLU A 1 280 ? -2.045 29.922 43.875 1 90.81 280 GLU A O 1
ATOM 2172 N N . ASP A 1 281 ? -2.229 27.719 43.781 1 92.31 281 ASP A N 1
ATOM 2173 C CA . ASP A 1 281 ? -0.787 27.516 43.719 1 92.31 281 ASP A CA 1
ATOM 2174 C C . ASP A 1 281 ? -0.298 27.641 42.281 1 92.31 281 ASP A C 1
ATOM 2176 O O . ASP A 1 281 ? 0.888 27.438 42 1 92.31 281 ASP A O 1
ATOM 2180 N N . GLY A 1 282 ? -1.184 27.922 41.406 1 91 282 GLY A N 1
ATOM 2181 C CA . GLY A 1 282 ? -0.793 28.188 40.031 1 91 282 GLY A CA 1
ATOM 2182 C C . GLY A 1 282 ? -0.943 26.969 39.125 1 91 282 GLY A C 1
ATOM 2183 O O . GLY A 1 282 ? -0.898 27.109 37.875 1 91 282 GLY A O 1
ATOM 2184 N N . ARG A 1 283 ? -1.022 25.766 39.594 1 92 283 ARG A N 1
ATOM 2185 C CA . ARG A 1 283 ? -1.204 24.562 38.781 1 92 283 ARG A CA 1
ATOM 2186 C C . ARG A 1 283 ? -2.588 24.531 38.156 1 92 283 ARG A C 1
ATOM 2188 O O . ARG A 1 283 ? -3.539 25.094 38.688 1 92 283 ARG A O 1
ATOM 2195 N N . PRO A 1 284 ? -2.689 23.938 36.969 1 94 284 PRO A N 1
ATOM 2196 C CA . PRO A 1 284 ? -4.016 23.797 36.344 1 94 284 PRO A CA 1
ATOM 2197 C C . PRO A 1 284 ? -5.012 23.094 37.25 1 94 284 PRO A C 1
ATOM 2199 O O . PRO A 1 284 ? -4.641 22.156 37.969 1 94 284 PRO A O 1
ATOM 2202 N N . ASP A 1 285 ? -6.176 23.578 37.281 1 94.06 285 ASP A N 1
ATOM 2203 C CA . ASP A 1 285 ? -7.234 23 38.094 1 94.06 285 ASP A CA 1
ATOM 2204 C C . ASP A 1 285 ? -7.871 21.797 37.406 1 94.06 285 ASP A C 1
ATOM 2206 O O . ASP A 1 285 ? -8.742 21.953 36.562 1 94.06 285 ASP A O 1
ATOM 2210 N N . ARG A 1 286 ? -7.602 20.703 37.875 1 93.94 286 ARG A N 1
ATOM 2211 C CA . ARG A 1 286 ? -8.016 19.422 37.281 1 93.94 286 ARG A CA 1
ATOM 2212 C C . ARG A 1 286 ? -9.508 19.188 37.469 1 93.94 286 ARG A C 1
ATOM 2214 O O . ARG A 1 286 ? -10.117 18.359 36.812 1 93.94 286 ARG A O 1
ATOM 2221 N N . SER A 1 287 ? -10.141 19.922 38.344 1 93.25 287 SER A N 1
ATOM 2222 C CA . SER A 1 287 ? -11.539 19.688 38.688 1 93.25 287 SER A CA 1
ATOM 2223 C C . SER A 1 287 ? -12.469 20.062 37.562 1 93.25 287 SER A C 1
ATOM 2225 O O . SER A 1 287 ? -13.633 19.656 37.531 1 93.25 287 SER A O 1
ATOM 2227 N N . TYR A 1 288 ? -12.008 20.812 36.625 1 94.12 288 TYR A N 1
ATOM 2228 C CA . TYR A 1 288 ? -12.82 21.188 35.469 1 94.12 288 TYR A CA 1
ATOM 2229 C C . TYR A 1 288 ? -12.773 20.109 34.375 1 94.12 288 TYR A C 1
ATOM 2231 O O . TYR A 1 288 ? -13.438 20.234 33.344 1 94.12 288 TYR A O 1
ATOM 2239 N N . PHE A 1 289 ? -12.055 19.094 34.688 1 95.38 289 PHE A N 1
ATOM 2240 C CA . PHE A 1 289 ? -11.875 18.031 33.719 1 95.38 289 PHE A CA 1
ATOM 2241 C C . PHE A 1 289 ? -12.383 16.703 34.25 1 95.38 289 PHE A C 1
ATOM 2243 O O . PHE A 1 289 ? -12.508 16.531 35.469 1 95.38 289 PHE A O 1
ATOM 2250 N N . SER A 1 290 ? -12.766 15.859 33.281 1 95.88 290 SER A N 1
ATOM 2251 C CA . SER A 1 290 ? -13.062 14.477 33.656 1 95.88 290 SER A CA 1
ATOM 2252 C C . SER A 1 290 ? -11.797 13.734 34.062 1 95.88 290 SER A C 1
ATOM 2254 O O . SER A 1 290 ? -10.695 14.266 33.969 1 95.88 290 SER A O 1
ATOM 2256 N N . PRO A 1 291 ? -11.922 12.5 34.531 1 94.19 291 PRO A N 1
ATOM 2257 C CA . PRO A 1 291 ? -10.781 11.766 35.062 1 94.19 291 PRO A CA 1
ATOM 2258 C C . PRO A 1 291 ? -9.633 11.625 34.094 1 94.19 291 PRO A C 1
ATOM 2260 O O . PRO A 1 291 ? -8.477 11.461 34.5 1 94.19 291 PRO A O 1
ATOM 2263 N N . ASP A 1 292 ? -9.867 11.727 32.875 1 94.19 292 ASP A N 1
ATOM 2264 C CA . ASP A 1 292 ? -8.82 11.539 31.859 1 94.19 292 ASP A CA 1
ATOM 2265 C C . ASP A 1 292 ? -8.078 12.836 31.594 1 94.19 292 ASP A C 1
ATOM 2267 O O . ASP A 1 292 ? -7.109 12.859 30.828 1 94.19 292 ASP A O 1
ATOM 2271 N N . CYS A 1 293 ? -8.469 13.945 32.188 1 95.12 293 CYS A N 1
ATOM 2272 C CA . CYS A 1 293 ? -7.867 15.258 31.984 1 95.12 293 CYS A CA 1
ATOM 2273 C C . CYS A 1 293 ? -7.969 15.688 30.531 1 95.12 293 CYS A C 1
ATOM 2275 O O . CYS A 1 293 ? -7.051 16.312 30 1 95.12 293 CYS A O 1
ATOM 2277 N N . PHE A 1 294 ? -8.922 15.219 29.844 1 95.69 294 PHE A N 1
ATOM 2278 C CA . PHE A 1 294 ? -9.133 15.523 28.422 1 95.69 294 PHE A CA 1
ATOM 2279 C C . PHE A 1 294 ? -10.562 15.977 28.172 1 95.69 294 PHE A C 1
ATOM 2281 O O . PHE A 1 294 ? -10.789 17.062 27.641 1 95.69 294 PHE A O 1
ATOM 2288 N N . HIS A 1 295 ? -11.484 15.133 28.578 1 96.88 295 HIS A N 1
ATOM 2289 C CA . HIS A 1 295 ? -12.875 15.562 28.578 1 96.88 295 HIS A CA 1
ATOM 2290 C C . HIS A 1 295 ? -13.164 16.516 29.734 1 96.88 295 HIS A C 1
ATOM 2292 O O . HIS A 1 295 ? -12.273 16.812 30.516 1 96.88 295 HIS A O 1
ATOM 2298 N N . LEU A 1 296 ? -14.359 17.031 29.703 1 96.19 296 LEU A N 1
ATOM 2299 C CA . LEU A 1 296 ? -14.656 18.094 30.656 1 96.19 296 LEU A CA 1
ATOM 2300 C C . LEU A 1 296 ? -15.68 17.641 31.688 1 96.19 296 LEU A C 1
ATOM 2302 O O . LEU A 1 296 ? -16.578 16.844 31.375 1 96.19 296 LEU A O 1
ATOM 2306 N N . SER A 1 297 ? -15.547 18.172 32.844 1 96.12 297 SER A N 1
ATOM 2307 C CA . SER A 1 297 ? -16.422 17.812 33.969 1 96.12 297 SER A CA 1
ATOM 2308 C C . SER A 1 297 ? -17.719 18.609 33.938 1 96.12 297 SER A C 1
ATOM 2310 O O . SER A 1 297 ? -17.891 19.484 33.094 1 96.12 297 SER A O 1
ATOM 2312 N N . GLN A 1 298 ? -18.594 18.25 34.875 1 96.06 298 GLN A N 1
ATOM 2313 C CA . GLN A 1 298 ? -19.859 18.984 35 1 96.06 298 GLN A CA 1
ATOM 2314 C C . GLN A 1 298 ? -19.609 20.453 35.312 1 96.06 298 GLN A C 1
ATOM 2316 O O . GLN A 1 298 ? -20.344 21.328 34.844 1 96.06 298 GLN A O 1
ATOM 2321 N N . LYS A 1 299 ? -18.594 20.672 36.094 1 94.12 299 LYS A N 1
ATOM 2322 C CA . LYS A 1 299 ? -18.188 22.047 36.406 1 94.12 299 LYS A CA 1
ATOM 2323 C C . LYS A 1 299 ? -17.922 22.844 35.125 1 94.12 299 LYS A C 1
ATOM 2325 O O . LYS A 1 299 ? -18.391 23.984 35 1 94.12 299 LYS A O 1
ATOM 2330 N N . ALA A 1 300 ? -17.188 22.281 34.281 1 94.75 300 ALA A N 1
ATOM 2331 C CA . ALA A 1 300 ? -16.859 22.938 33.031 1 94.75 300 ALA A CA 1
ATOM 2332 C C . ALA A 1 300 ? -18.109 23.062 32.125 1 94.75 300 ALA A C 1
ATOM 2334 O O . ALA A 1 300 ? -18.312 24.094 31.5 1 94.75 300 ALA A O 1
ATOM 2335 N N . HIS A 1 301 ? -18.859 21.984 32.062 1 96.56 301 HIS A N 1
ATOM 2336 C CA . HIS A 1 301 ? -20.078 22 31.266 1 96.56 301 HIS A CA 1
ATOM 2337 C C . HIS A 1 301 ? -21.031 23.109 31.734 1 96.56 301 HIS A C 1
ATOM 2339 O O . HIS A 1 301 ? -21.734 23.703 30.922 1 96.56 301 HIS A O 1
ATOM 2345 N N . THR A 1 302 ? -21.062 23.391 32.938 1 95.88 302 THR A N 1
ATOM 2346 C CA . THR A 1 302 ? -21.859 24.469 33.5 1 95.88 302 THR A CA 1
ATOM 2347 C C . THR A 1 302 ? -21.438 25.812 32.906 1 95.88 302 THR A C 1
ATOM 2349 O O . THR A 1 302 ? -22.266 26.594 32.438 1 95.88 302 THR A O 1
ATOM 2352 N N . VAL A 1 303 ? -20.188 26.031 32.938 1 94.81 303 VAL A N 1
ATOM 2353 C CA . VAL A 1 303 ? -19.641 27.281 32.406 1 94.81 303 VAL A CA 1
ATOM 2354 C C . VAL A 1 303 ? -19.875 27.359 30.906 1 94.81 303 VAL A C 1
ATOM 2356 O O . VAL A 1 303 ? -20.188 28.422 30.391 1 94.81 303 VAL A O 1
ATOM 2359 N N . MET A 1 304 ? -19.734 26.266 30.234 1 96.12 304 MET A N 1
ATOM 2360 C CA . MET A 1 304 ? -19.938 26.203 28.797 1 96.12 304 MET A CA 1
ATOM 2361 C C . MET A 1 304 ? -21.391 26.547 28.422 1 96.12 304 MET A C 1
ATOM 2363 O O . MET A 1 304 ? -21.641 27.266 27.453 1 96.12 304 MET A O 1
ATOM 2367 N N . ALA A 1 305 ? -22.281 26 29.188 1 97.5 305 ALA A N 1
ATOM 2368 C CA . ALA A 1 305 ? -23.703 26.281 28.938 1 97.5 305 ALA A CA 1
ATOM 2369 C C . ALA A 1 305 ? -24 27.766 29.094 1 97.5 305 ALA A C 1
ATOM 2371 O O . ALA A 1 305 ? -24.703 28.344 28.266 1 97.5 305 ALA A O 1
ATOM 2372 N N . LEU A 1 306 ? -23.5 28.344 30.109 1 96.81 306 LEU A N 1
ATOM 2373 C CA . LEU A 1 306 ? -23.688 29.766 30.344 1 96.81 306 LEU A CA 1
ATOM 2374 C C . LEU A 1 306 ? -23.047 30.594 29.234 1 96.81 306 LEU A C 1
ATOM 2376 O O . LEU A 1 306 ? -23.625 31.578 28.766 1 96.81 306 LEU A O 1
ATOM 2380 N N . ALA A 1 307 ? -21.875 30.188 28.891 1 96.31 307 ALA A N 1
ATOM 2381 C CA . ALA A 1 307 ? -21.172 30.891 27.812 1 96.31 307 ALA A CA 1
ATOM 2382 C C . ALA A 1 307 ? -21.953 30.828 26.516 1 96.31 307 ALA A C 1
ATOM 2384 O O . ALA A 1 307 ? -22.062 31.828 25.797 1 96.31 307 ALA A O 1
ATOM 2385 N N . LEU A 1 308 ? -22.438 29.656 26.141 1 98 308 LEU A N 1
ATOM 2386 C CA . LEU A 1 308 ? -23.219 29.5 24.922 1 98 308 LEU A CA 1
ATOM 2387 C C . LEU A 1 308 ? -24.484 30.375 24.984 1 98 308 LEU A C 1
ATOM 2389 O O . LEU A 1 308 ? -24.781 31.094 24.016 1 98 308 LEU A O 1
ATOM 2393 N N . TRP A 1 309 ? -25.219 30.328 26.062 1 98.31 309 TRP A N 1
ATOM 2394 C CA . TRP A 1 309 ? -26.406 31.156 26.234 1 98.31 309 TRP A CA 1
ATOM 2395 C C . TRP A 1 309 ? -26.062 32.625 26.078 1 98.31 309 TRP A C 1
ATOM 2397 O O . TRP A 1 309 ? -26.734 33.344 25.328 1 98.31 309 TRP A O 1
ATOM 2407 N N . ASN A 1 310 ? -25.047 33.062 26.797 1 97.56 310 ASN A N 1
ATOM 2408 C CA . ASN A 1 310 ? -24.641 34.469 26.734 1 97.56 310 ASN A CA 1
ATOM 2409 C C . ASN A 1 310 ? -24.281 34.875 25.312 1 97.56 310 ASN A C 1
ATOM 2411 O O . ASN A 1 310 ? -24.656 35.969 24.859 1 97.56 310 ASN A O 1
ATOM 2415 N N . ASN A 1 311 ? -23.562 34 24.609 1 98.19 311 ASN A N 1
ATOM 2416 C CA . ASN A 1 311 ? -23.219 34.281 23.219 1 98.19 311 ASN A CA 1
ATOM 2417 C C . ASN A 1 311 ? -24.453 34.438 22.359 1 98.19 311 ASN A C 1
ATOM 2419 O O . ASN A 1 311 ? -24.484 35.25 21.438 1 98.19 311 ASN A O 1
ATOM 2423 N N . MET A 1 312 ? -25.453 33.656 22.641 1 98.44 312 MET A N 1
ATOM 2424 C CA . MET A 1 312 ? -26.688 33.719 21.875 1 98.44 312 MET A CA 1
ATOM 2425 C C . MET A 1 312 ? -27.406 35.062 22.094 1 98.44 312 MET A C 1
ATOM 2427 O O . MET A 1 312 ? -28.141 35.531 21.219 1 98.44 312 MET A O 1
ATOM 2431 N N . ILE A 1 313 ? -27.156 35.688 23.234 1 97.88 313 ILE A N 1
ATOM 2432 C CA . ILE A 1 313 ? -27.812 36.938 23.594 1 97.88 313 ILE A CA 1
ATOM 2433 C C . ILE A 1 313 ? -26.953 38.125 23.172 1 97.88 313 ILE A C 1
ATOM 2435 O O . ILE A 1 313 ? -27.484 39.219 22.938 1 97.88 313 ILE A O 1
ATOM 2439 N N . GLU A 1 314 ? -25.734 37.875 22.953 1 97.56 314 GLU A N 1
ATOM 2440 C CA . GLU A 1 314 ? -24.812 38.938 22.578 1 97.56 314 GLU A CA 1
ATOM 2441 C C . GLU A 1 314 ? -24.891 39.25 21.078 1 97.56 314 GLU A C 1
ATOM 2443 O O . GLU A 1 314 ? -25.062 38.312 20.266 1 97.56 314 GLU A O 1
ATOM 2448 N N . SER A 1 315 ? -24.688 40.5 20.75 1 97.56 315 SER A N 1
ATOM 2449 C CA . SER A 1 315 ? -24.812 40.906 19.344 1 97.56 315 SER A CA 1
ATOM 2450 C C . SER A 1 315 ? -23.703 40.344 18.5 1 97.56 315 SER A C 1
ATOM 2452 O O . SER A 1 315 ? -22.547 40.25 18.938 1 97.56 315 SER A O 1
ATOM 2454 N N . VAL A 1 316 ? -24.109 39.938 17.281 1 97.56 316 VAL A N 1
ATOM 2455 C CA . VAL A 1 316 ? -23.109 39.469 16.328 1 97.56 316 VAL A CA 1
ATOM 2456 C C . VAL A 1 316 ? -22.109 40.562 16.047 1 97.56 316 VAL A C 1
ATOM 2458 O O . VAL A 1 316 ? -22.484 41.719 15.789 1 97.56 316 VAL A O 1
ATOM 2461 N N . GLY A 1 317 ? -20.797 40.312 16.156 1 95 317 GLY A N 1
ATOM 2462 C CA . GLY A 1 317 ? -19.734 41.281 16.016 1 95 317 GLY A CA 1
ATOM 2463 C C . GLY A 1 317 ? -19.141 41.719 17.344 1 95 317 GLY A C 1
ATOM 2464 O O . GLY A 1 317 ? -18.047 42.281 17.391 1 95 317 GLY A O 1
ATOM 2465 N N . ASN A 1 318 ? -19.922 41.438 18.406 1 95.38 318 ASN A N 1
ATOM 2466 C CA . ASN A 1 318 ? -19.484 41.844 19.75 1 95.38 318 ASN A CA 1
ATOM 2467 C C . ASN A 1 318 ? -19.656 40.719 20.75 1 95.38 318 ASN A C 1
ATOM 2469 O O . ASN A 1 318 ? -19.969 40.938 21.922 1 95.38 318 ASN A O 1
ATOM 2473 N N . LYS A 1 319 ? -19.5 39.562 20.312 1 96.94 319 LYS A N 1
ATOM 2474 C CA . LYS A 1 319 ? -19.641 38.406 21.188 1 96.94 319 LYS A CA 1
ATOM 2475 C C . LYS A 1 319 ? -18.359 38.125 21.969 1 96.94 319 LYS A C 1
ATOM 2477 O O . LYS A 1 319 ? -17.266 38.375 21.469 1 96.94 319 LYS A O 1
ATOM 2482 N N . THR A 1 320 ? -18.547 37.625 23.156 1 95.5 320 THR A N 1
ATOM 2483 C CA . THR A 1 320 ? -17.406 37.188 23.953 1 95.5 320 THR A CA 1
ATOM 2484 C C . THR A 1 320 ? -16.688 36.031 23.281 1 95.5 320 THR A C 1
ATOM 2486 O O . THR A 1 320 ? -17.328 35.062 22.859 1 95.5 320 THR A O 1
ATOM 2489 N N . PHE A 1 321 ? -15.359 36.156 23.141 1 94.88 321 PHE A N 1
ATOM 2490 C CA . PHE A 1 321 ? -14.648 35.094 22.406 1 94.88 321 PHE A CA 1
ATOM 2491 C C . PHE A 1 321 ? -13.57 34.469 23.281 1 94.88 321 PHE A C 1
ATOM 2493 O O . PHE A 1 321 ? -12.789 33.656 22.812 1 94.88 321 PHE A O 1
ATOM 2500 N N . SER A 1 322 ? -13.445 34.969 24.5 1 90.31 322 SER A N 1
ATOM 2501 C CA . SER A 1 322 ? -12.508 34.375 25.438 1 90.31 322 SER A CA 1
ATOM 2502 C C . SER A 1 322 ? -13.242 33.75 26.641 1 90.31 322 SER A C 1
ATOM 2504 O O . SER A 1 322 ? -14.172 34.375 27.172 1 90.31 322 SER A O 1
ATOM 2506 N N . GLN A 1 323 ? -12.906 32.594 26.969 1 80.62 323 GLN A N 1
ATOM 2507 C CA . GLN A 1 323 ? -13.555 31.938 28.109 1 80.62 323 GLN A CA 1
ATOM 2508 C C . GLN A 1 323 ? -12.562 31.688 29.234 1 80.62 323 GLN A C 1
ATOM 2510 O O . GLN A 1 323 ? -11.625 30.906 29.094 1 80.62 323 GLN A O 1
ATOM 2515 N N . ASP A 1 324 ? -12.758 32.469 30.266 1 78.88 324 ASP A N 1
ATOM 2516 C CA . ASP A 1 324 ? -12.062 32.219 31.516 1 78.88 324 ASP A CA 1
ATOM 2517 C C . ASP A 1 324 ? -12.938 31.391 32.469 1 78.88 324 ASP A C 1
ATOM 2519 O O . ASP A 1 324 ? -13.875 31.922 33.062 1 78.88 324 ASP A O 1
ATOM 2523 N N . PHE A 1 325 ? -12.664 30.203 32.719 1 78.44 325 PHE A N 1
ATOM 2524 C CA . PHE A 1 325 ? -13.492 29.266 33.469 1 78.44 325 PHE A CA 1
ATOM 2525 C C . PHE A 1 325 ? -13.523 29.641 34.938 1 78.44 325 PHE A C 1
ATOM 2527 O O . PHE A 1 325 ? -14.461 29.297 35.656 1 78.44 325 PHE A O 1
ATOM 2534 N N . THR A 1 326 ? -12.531 30.312 35.312 1 76.44 326 THR A N 1
ATOM 2535 C CA . THR A 1 326 ? -12.438 30.688 36.719 1 76.44 326 THR A CA 1
ATOM 2536 C C . THR A 1 326 ? -13.281 31.922 37 1 76.44 326 THR A C 1
ATOM 2538 O O . THR A 1 326 ? -13.711 32.125 38.125 1 76.44 326 THR A O 1
ATOM 2541 N N . ALA A 1 327 ? -13.484 32.625 35.906 1 72.31 327 ALA A N 1
ATOM 2542 C CA . ALA A 1 327 ? -14.219 33.875 36.094 1 72.31 327 ALA A CA 1
ATOM 2543 C C . ALA A 1 327 ? -15.719 33.625 36.156 1 72.31 327 ALA A C 1
ATOM 2545 O O . ALA A 1 327 ? -16.25 32.812 35.375 1 72.31 327 ALA A O 1
ATOM 2546 N N . GLY A 1 328 ? -16.312 33.531 37.281 1 73.12 328 GLY A N 1
ATOM 2547 C CA . GLY A 1 328 ? -17.75 33.375 37.344 1 73.12 328 GLY A CA 1
ATOM 2548 C C . GLY A 1 328 ? -18.469 34.062 36.188 1 73.12 328 GLY A C 1
ATOM 2549 O O . GLY A 1 328 ? -18.031 35.125 35.688 1 73.12 328 GLY A O 1
ATOM 2550 N N . VAL A 1 329 ? -19.344 33.25 35.438 1 76.81 329 VAL A N 1
ATOM 2551 C CA . VAL A 1 329 ? -20.125 33.781 34.312 1 76.81 329 VAL A CA 1
ATOM 2552 C C . VAL A 1 329 ? -21.562 34.031 34.75 1 76.81 329 VAL A C 1
ATOM 2554 O O . VAL A 1 329 ? -22.25 33.094 35.219 1 76.81 329 VAL A O 1
ATOM 2557 N N . ASP A 1 330 ? -21.875 35.312 34.594 1 87.56 330 ASP A N 1
ATOM 2558 C CA . ASP A 1 330 ? -23.25 35.625 34.938 1 87.56 330 ASP A CA 1
ATOM 2559 C C . ASP A 1 330 ? -24.172 35.438 33.75 1 87.56 330 ASP A C 1
ATOM 2561 O O . ASP A 1 330 ? -23.797 35.719 32.594 1 87.56 330 ASP A O 1
ATOM 2565 N N . LEU A 1 331 ? -25.312 34.844 34.062 1 94.94 331 LEU A N 1
ATOM 2566 C CA . LEU A 1 331 ? -26.328 34.688 33.031 1 94.94 331 LEU A CA 1
ATOM 2567 C C . LEU A 1 331 ? -26.812 36.031 32.469 1 94.94 331 LEU A C 1
ATOM 2569 O O . LEU A 1 331 ? -27.141 36.938 33.25 1 94.94 331 LEU A O 1
ATOM 2573 N N . LYS A 1 332 ? -26.797 36.156 31.203 1 96.12 332 LYS A N 1
ATOM 2574 C CA . LYS A 1 332 ? -27.281 37.375 30.562 1 96.12 332 LYS A CA 1
ATOM 2575 C C . LYS A 1 332 ? -28.766 37.25 30.203 1 96.12 332 LYS A C 1
ATOM 2577 O O . LYS A 1 332 ? -29.25 36.156 29.906 1 96.12 332 LYS A O 1
ATOM 2582 N N . CYS A 1 333 ? -29.453 38.438 30.234 1 96.56 333 CYS A N 1
ATOM 2583 C CA . CYS A 1 333 ? -30.875 38.438 29.891 1 96.56 333 CYS A CA 1
ATOM 2584 C C . CYS A 1 333 ? -31.109 39.312 28.641 1 96.56 333 CYS A C 1
ATOM 2586 O O . CYS A 1 333 ? -30.422 40.312 28.438 1 96.56 333 CYS A O 1
ATOM 2588 N N . PRO A 1 334 ? -32.094 38.781 27.828 1 95.31 334 PRO A N 1
ATOM 2589 C CA . PRO A 1 334 ? -32.5 39.719 26.75 1 95.31 334 PRO A CA 1
ATOM 2590 C C . PRO A 1 334 ? -33 41.062 27.281 1 95.31 334 PRO A C 1
ATOM 2592 O O . PRO A 1 334 ? -33.656 41.094 28.312 1 95.31 334 PRO A O 1
ATOM 2595 N N . SER A 1 335 ? -32.656 42.156 26.609 1 93.06 335 SER A N 1
ATOM 2596 C CA . SER A 1 335 ? -33.125 43.469 27.031 1 93.06 335 SER A CA 1
ATOM 2597 C C . SER A 1 335 ? -34.531 43.75 26.5 1 93.06 335 SER A C 1
ATOM 2599 O O . SER A 1 335 ? -35.031 43.031 25.609 1 93.06 335 SER A O 1
ATOM 2601 N N . LYS A 1 336 ? -35.094 44.781 27.031 1 91.69 336 LYS A N 1
ATOM 2602 C CA . LYS A 1 336 ? -36.438 45.188 26.562 1 91.69 336 LYS A CA 1
ATOM 2603 C C . LYS A 1 336 ? -36.375 45.719 25.141 1 91.69 336 LYS A C 1
ATOM 2605 O O . LYS A 1 336 ? -37.312 45.531 24.344 1 91.69 336 LYS A O 1
ATOM 2610 N N . GLU A 1 337 ? -35.312 46.375 24.859 1 92.69 337 GLU A N 1
ATOM 2611 C CA . GLU A 1 337 ? -35.125 46.938 23.531 1 92.69 337 GLU A CA 1
ATOM 2612 C C . GLU A 1 337 ? -34.812 45.875 22.5 1 92.69 337 GLU A C 1
ATOM 2614 O O . GLU A 1 337 ? -35.188 46 21.328 1 92.69 337 GLU A O 1
ATOM 2619 N N . MET A 1 338 ? -34.188 44.844 22.938 1 93.88 338 MET A N 1
ATOM 2620 C CA . MET A 1 338 ? -33.844 43.75 22.062 1 93.88 338 MET A CA 1
ATOM 2621 C C . MET A 1 338 ? -34.125 42.406 22.719 1 93.88 338 MET A C 1
ATOM 2623 O O . MET A 1 338 ? -33.219 41.656 23.078 1 93.88 338 MET A O 1
ATOM 2627 N N . PRO A 1 339 ? -35.344 41.969 22.719 1 96.25 339 PRO A N 1
ATOM 2628 C CA . PRO A 1 339 ? -35.75 40.781 23.438 1 96.25 339 PRO A CA 1
ATOM 2629 C C . PRO A 1 339 ? -35.5 39.5 22.641 1 96.25 339 PRO A C 1
ATOM 2631 O O . PRO A 1 339 ? -36.062 38.438 22.984 1 96.25 339 PRO A O 1
ATOM 2634 N N . PHE A 1 340 ? -34.688 39.594 21.531 1 97.88 340 PHE A N 1
ATOM 2635 C CA . PHE A 1 340 ? -34.531 38.5 20.594 1 97.88 340 PHE A CA 1
ATOM 2636 C C . PHE A 1 340 ? -33.188 37.812 20.781 1 97.88 340 PHE A C 1
ATOM 2638 O O . PHE A 1 340 ? -32.25 38.406 21.297 1 97.88 340 PHE A O 1
ATOM 2645 N N . LEU A 1 341 ? -33.125 36.469 20.406 1 98.38 341 LEU A N 1
ATOM 2646 C CA . LEU A 1 341 ? -31.828 35.844 20.156 1 98.38 341 LEU A CA 1
ATOM 2647 C C . LEU A 1 341 ? -31.078 36.562 19.047 1 98.38 341 LEU A C 1
ATOM 2649 O O . LEU A 1 341 ? -31.688 36.969 18.031 1 98.38 341 LEU A O 1
ATOM 2653 N N . ARG A 1 342 ? -29.812 36.75 19.219 1 98.5 342 ARG A N 1
ATOM 2654 C CA . ARG A 1 342 ? -29.109 37.688 18.344 1 98.5 342 ARG A CA 1
ATOM 2655 C C . ARG A 1 342 ? -28.594 36.969 17.094 1 98.5 342 ARG A C 1
ATOM 2657 O O . ARG A 1 342 ? -27.953 35.938 17.172 1 98.5 342 ARG A O 1
ATOM 2664 N N . THR A 1 343 ? -28.953 37.531 15.945 1 98.31 343 THR A N 1
ATOM 2665 C CA . THR A 1 343 ? -28.531 37.094 14.617 1 98.31 343 THR A CA 1
ATOM 2666 C C . THR A 1 343 ? -27.797 38.25 13.898 1 98.31 343 THR A C 1
ATOM 2668 O O . THR A 1 343 ? -27.656 39.344 14.445 1 98.31 343 THR A O 1
ATOM 2671 N N . ALA A 1 344 ? -27.25 37.938 12.781 1 97.5 344 ALA A N 1
ATOM 2672 C CA . ALA A 1 344 ? -26.516 38.969 12.039 1 97.5 344 ALA A CA 1
ATOM 2673 C C . ALA A 1 344 ? -27.438 40.125 11.703 1 97.5 344 ALA A C 1
ATOM 2675 O O . ALA A 1 344 ? -27.062 41.312 11.898 1 97.5 344 ALA A O 1
ATOM 2676 N N . GLN A 1 345 ? -28.656 39.844 11.305 1 96.69 345 GLN A N 1
ATOM 2677 C CA . GLN A 1 345 ? -29.594 40.844 10.844 1 96.69 345 GLN A CA 1
ATOM 2678 C C . GLN A 1 345 ? -30.016 41.781 11.992 1 96.69 345 GLN A C 1
ATOM 2680 O O . GLN A 1 345 ? -29.984 43 11.852 1 96.69 345 GLN A O 1
ATOM 2685 N N . ASN A 1 346 ? -30.406 41.188 13.125 1 97.19 346 ASN A N 1
ATOM 2686 C CA . ASN A 1 346 ? -30.891 42.031 14.211 1 97.19 346 ASN A CA 1
ATOM 2687 C C . ASN A 1 346 ? -29.734 42.625 15 1 97.19 346 ASN A C 1
ATOM 2689 O O . ASN A 1 346 ? -29.953 43.375 15.969 1 97.19 346 ASN A O 1
ATOM 2693 N N . SER A 1 347 ? -28.547 42.344 14.594 1 97.19 347 SER A N 1
ATOM 2694 C CA . SER A 1 347 ? -27.359 42.969 15.164 1 97.19 347 SER A CA 1
ATOM 2695 C C . SER A 1 347 ? -26.781 44.031 14.227 1 97.19 347 SER A C 1
ATOM 2697 O O . SER A 1 347 ? -25.719 44.594 14.484 1 97.19 347 SER A O 1
ATOM 2699 N N . ASP A 1 348 ? -27.391 44.25 13.156 1 95.62 348 ASP A N 1
ATOM 2700 C CA . ASP A 1 348 ? -26.922 45.156 12.117 1 95.62 348 ASP A CA 1
ATOM 2701 C C . ASP A 1 348 ? -25.516 44.781 11.664 1 95.62 348 ASP A C 1
ATOM 2703 O O . ASP A 1 348 ? -24.672 45.688 11.469 1 95.62 348 ASP A O 1
ATOM 2707 N N . TYR A 1 349 ? -25.297 43.531 11.648 1 96 349 TYR A N 1
ATOM 2708 C CA . TYR A 1 349 ? -23.984 43.031 11.211 1 96 349 TYR A CA 1
ATOM 2709 C C . TYR A 1 349 ? -23.906 42.938 9.695 1 96 349 TYR A C 1
ATOM 2711 O O . TYR A 1 349 ? -24.812 42.406 9.047 1 96 349 TYR A O 1
ATOM 2719 N N . VAL A 1 350 ? -22.797 43.531 9.148 1 93.75 350 VAL A N 1
ATOM 2720 C CA . VAL A 1 350 ? -22.562 43.5 7.707 1 93.75 350 VAL A CA 1
ATOM 2721 C C . VAL A 1 350 ? -21.5 42.438 7.383 1 93.75 350 VAL A C 1
ATOM 2723 O O . VAL A 1 350 ? -20.359 42.562 7.855 1 93.75 350 VAL A O 1
ATOM 2726 N N . TYR A 1 351 ? -21.953 41.469 6.648 1 92.75 351 TYR A N 1
ATOM 2727 C CA . TYR A 1 351 ? -21 40.406 6.254 1 92.75 351 TYR A CA 1
ATOM 2728 C C . TYR A 1 351 ? -19.891 41 5.398 1 92.75 351 TYR A C 1
ATOM 2730 O O . TYR A 1 351 ? -20.125 41.875 4.559 1 92.75 351 TYR A O 1
ATOM 2738 N N . PRO A 1 352 ? -18.656 40.562 5.602 1 90.12 352 PRO A N 1
ATOM 2739 C CA . PRO A 1 352 ? -17.562 40.969 4.723 1 90.12 352 PRO A CA 1
ATOM 2740 C C . PRO A 1 352 ? -17.766 40.531 3.279 1 90.12 352 PRO A C 1
ATOM 2742 O O . PRO A 1 352 ? -18.438 39.5 3.033 1 90.12 352 PRO A O 1
ATOM 2745 N N . SER A 1 353 ? -17.281 41.25 2.275 1 83.25 353 SER A N 1
ATOM 2746 C CA . SER A 1 353 ? -17.406 40.875 0.868 1 83.25 353 SER A CA 1
ATOM 2747 C C . SER A 1 353 ? -16.641 39.594 0.572 1 83.25 353 SER A C 1
ATOM 2749 O O . SER A 1 353 ? -15.531 39.375 1.075 1 83.25 353 SER A O 1
ATOM 2751 N N . PRO A 1 354 ? -17.391 38.656 -0.102 1 77.12 354 PRO A N 1
ATOM 2752 C CA . PRO A 1 354 ? -16.703 37.406 -0.43 1 77.12 354 PRO A CA 1
ATOM 2753 C C . PRO A 1 354 ? -15.445 37.625 -1.262 1 77.12 354 PRO A C 1
ATOM 2755 O O . PRO A 1 354 ? -15.391 38.531 -2.076 1 77.12 354 PRO A O 1
ATOM 2758 N N . GLN A 1 355 ? -14.445 36.906 -0.939 1 75.56 355 GLN A N 1
ATOM 2759 C CA . GLN A 1 355 ? -13.234 36.969 -1.751 1 75.56 355 GLN A CA 1
ATOM 2760 C C . GLN A 1 355 ? -13.469 36.375 -3.135 1 75.56 355 GLN A C 1
ATOM 2762 O O . GLN A 1 355 ? -14.164 35.375 -3.273 1 75.56 355 GLN A O 1
ATOM 2767 N N . PRO A 1 356 ? -12.969 37 -4.184 1 77 356 PRO A N 1
ATOM 2768 C CA . PRO A 1 356 ? -13.156 36.469 -5.531 1 77 356 PRO A CA 1
ATOM 2769 C C . PRO A 1 356 ? -12.5 35.094 -5.711 1 77 356 PRO A C 1
ATOM 2771 O O . PRO A 1 356 ? -11.469 34.812 -5.09 1 77 356 PRO A O 1
ATOM 2774 N N . SER A 1 357 ? -13.219 34.156 -6.352 1 77.56 357 SER A N 1
ATOM 2775 C CA . SER A 1 357 ? -12.648 32.875 -6.668 1 77.56 357 SER A CA 1
ATOM 2776 C C . SER A 1 357 ? -11.461 33 -7.617 1 77.56 357 SER A C 1
ATOM 2778 O O . SER A 1 357 ? -11.445 33.875 -8.484 1 77.56 357 SER A O 1
ATOM 2780 N N . PRO A 1 358 ? -10.477 32.219 -7.445 1 76.12 358 PRO A N 1
ATOM 2781 C CA . PRO A 1 358 ? -9.336 32.25 -8.367 1 76.12 358 PRO A CA 1
ATOM 2782 C C . PRO A 1 358 ? -9.711 31.891 -9.797 1 76.12 358 PRO A C 1
ATOM 2784 O O . PRO A 1 358 ? -10.602 31.062 -10.008 1 76.12 358 PRO A O 1
ATOM 2787 N N . PRO A 1 359 ? -9.125 32.562 -10.75 1 77.75 359 PRO A N 1
ATOM 2788 C CA . PRO A 1 359 ? -9.414 32.219 -12.148 1 77.75 359 PRO A CA 1
ATOM 2789 C C . PRO A 1 359 ? -9.016 30.797 -12.5 1 77.75 359 PRO A C 1
ATOM 2791 O O . PRO A 1 359 ? -8.125 30.234 -11.867 1 77.75 359 PRO A O 1
ATOM 2794 N N . PRO A 1 360 ? -9.789 30.188 -13.445 1 80 360 PRO A N 1
ATOM 2795 C CA . PRO A 1 360 ? -9.445 28.828 -13.852 1 80 360 PRO A CA 1
ATOM 2796 C C . PRO A 1 360 ? -8.055 28.734 -14.469 1 80 360 PRO A C 1
ATOM 2798 O O . PRO A 1 360 ? -7.578 29.688 -15.086 1 80 360 PRO A O 1
ATOM 2801 N N . VAL A 1 361 ? -7.445 27.594 -14.367 1 82.25 361 VAL A N 1
ATOM 2802 C CA . VAL A 1 361 ? -6.129 27.344 -14.945 1 82.25 361 VAL A CA 1
ATOM 2803 C C . VAL A 1 361 ? -6.262 27.109 -16.453 1 82.25 361 VAL A C 1
ATOM 2805 O O . VAL A 1 361 ? -7.02 26.234 -16.891 1 82.25 361 VAL A O 1
ATOM 2808 N N . THR A 1 362 ? -5.586 27.953 -17.234 1 85.5 362 THR A N 1
ATOM 2809 C CA . THR A 1 362 ? -5.742 27.891 -18.688 1 85.5 362 THR A CA 1
ATOM 2810 C C . THR A 1 362 ? -4.52 27.234 -19.328 1 85.5 362 THR A C 1
ATOM 2812 O O . THR A 1 362 ? -4.566 26.828 -20.5 1 85.5 362 THR A O 1
ATOM 2815 N N . ASN A 1 363 ? -3.465 27.234 -18.703 1 92.88 363 ASN A N 1
ATOM 2816 C CA . ASN A 1 363 ? -2.227 26.641 -19.188 1 92.88 363 ASN A CA 1
ATOM 2817 C C . ASN A 1 363 ? -1.317 26.219 -18.031 1 92.88 363 ASN A C 1
ATOM 2819 O O . ASN A 1 363 ? -1.643 26.438 -16.875 1 92.88 363 ASN A O 1
ATOM 2823 N N . TRP A 1 364 ? -0.249 25.625 -18.406 1 95.12 364 TRP A N 1
ATOM 2824 C CA . TRP A 1 364 ? 0.646 25.109 -17.375 1 95.12 364 TRP A CA 1
ATOM 2825 C C . TRP A 1 364 ? 1.998 25.797 -17.438 1 95.12 364 TRP A C 1
ATOM 2827 O O . TRP A 1 364 ? 3.039 25.172 -17.234 1 95.12 364 TRP A O 1
ATOM 2837 N N . GLY A 1 365 ? 1.934 27.078 -17.812 1 96.31 365 GLY A N 1
ATOM 2838 C CA . GLY A 1 365 ? 3.131 27.906 -17.812 1 96.31 365 GLY A CA 1
ATOM 2839 C C . GLY A 1 365 ? 3.586 28.297 -16.422 1 96.31 365 GLY A C 1
ATOM 2840 O O . GLY A 1 365 ? 2.9 28.016 -15.43 1 96.31 365 GLY A O 1
ATOM 2841 N N . SER A 1 366 ? 4.797 28.859 -16.297 1 96.19 366 SER A N 1
ATOM 2842 C CA . SER A 1 366 ? 5.379 29.312 -15.039 1 96.19 366 SER A CA 1
ATOM 2843 C C . SER A 1 366 ? 5.703 30.797 -15.07 1 96.19 366 SER A C 1
ATOM 2845 O O . SER A 1 366 ? 5.934 31.359 -16.141 1 96.19 366 SER A O 1
ATOM 2847 N N . ASP A 1 367 ? 5.656 31.391 -13.891 1 95.31 367 ASP A N 1
ATOM 2848 C CA . ASP A 1 367 ? 6.102 32.781 -13.758 1 95.31 367 ASP A CA 1
ATOM 2849 C C . ASP A 1 367 ? 7.617 32.844 -13.586 1 95.31 367 ASP A C 1
ATOM 2851 O O . ASP A 1 367 ? 8.242 31.891 -13.086 1 95.31 367 ASP A O 1
ATOM 2855 N N . PHE A 1 368 ? 8.188 33.875 -14.164 1 96.25 368 PHE A N 1
ATOM 2856 C CA . PHE A 1 368 ? 9.633 34.094 -14.117 1 96.25 368 PHE A CA 1
ATOM 2857 C C . PHE A 1 368 ? 9.977 35.344 -13.359 1 96.25 368 PHE A C 1
ATOM 2859 O O . PHE A 1 368 ? 9.594 36.469 -13.773 1 96.25 368 PHE A O 1
ATOM 2866 N N . THR A 1 369 ? 10.758 35.25 -12.242 1 95.19 369 THR A N 1
ATOM 2867 C CA . THR A 1 369 ? 10.992 36.406 -11.383 1 95.19 369 THR A CA 1
ATOM 2868 C C . THR A 1 369 ? 12.484 36.688 -11.273 1 95.19 369 THR A C 1
ATOM 2870 O O . THR A 1 369 ? 12.891 37.625 -10.586 1 95.19 369 THR A O 1
ATOM 2873 N N . CYS A 1 370 ? 13.297 35.875 -11.977 1 95.44 370 CYS A N 1
ATOM 2874 C CA . CYS A 1 370 ? 14.734 36.062 -11.852 1 95.44 370 CYS A CA 1
ATOM 2875 C C . CYS A 1 370 ? 15.172 37.406 -12.477 1 95.44 370 CYS A C 1
ATOM 2877 O O . CYS A 1 370 ? 14.688 37.781 -13.547 1 95.44 370 CYS A O 1
ATOM 2879 N N . THR A 1 371 ? 16.109 38.094 -11.805 1 92.56 371 THR A N 1
ATOM 2880 C CA . THR A 1 371 ? 16.562 39.375 -12.305 1 92.56 371 THR A CA 1
ATOM 2881 C C . THR A 1 371 ? 17.969 39.281 -12.883 1 92.56 371 THR A C 1
ATOM 2883 O O . THR A 1 371 ? 18.312 39.969 -13.836 1 92.56 371 THR A O 1
ATOM 2886 N N . ASN A 1 372 ? 18.828 38.406 -12.367 1 91.12 372 ASN A N 1
ATOM 2887 C CA . ASN A 1 372 ? 20.188 38.219 -12.859 1 91.12 372 ASN A CA 1
ATOM 2888 C C . ASN A 1 372 ? 20.25 37.125 -13.914 1 91.12 372 ASN A C 1
ATOM 2890 O O . ASN A 1 372 ? 20.578 35.969 -13.602 1 91.12 372 ASN A O 1
ATOM 2894 N N . THR A 1 373 ? 20.078 37.531 -15.164 1 95.44 373 THR A N 1
ATOM 2895 C CA . THR A 1 373 ? 19.938 36.5 -16.203 1 95.44 373 THR A CA 1
ATOM 2896 C C . THR A 1 373 ? 21.125 36.562 -17.172 1 95.44 373 THR A C 1
ATOM 2898 O O . THR A 1 373 ? 21.188 35.812 -18.141 1 95.44 373 THR A O 1
ATOM 2901 N N . ALA A 1 374 ? 22.141 37.438 -16.969 1 93.56 374 ALA A N 1
ATOM 2902 C CA . ALA A 1 374 ? 23.234 37.656 -17.906 1 93.56 374 ALA A CA 1
ATOM 2903 C C . ALA A 1 374 ? 24.172 36.438 -17.922 1 93.56 374 ALA A C 1
ATOM 2905 O O . ALA A 1 374 ? 24.375 35.781 -16.891 1 93.56 374 ALA A O 1
ATOM 2906 N N . PRO A 1 375 ? 24.688 36.125 -19.109 1 96 375 PRO A N 1
ATOM 2907 C CA . PRO A 1 375 ? 25.734 35.094 -19.156 1 96 375 PRO A CA 1
ATOM 2908 C C . PRO A 1 375 ? 27.016 35.562 -18.453 1 96 375 PRO A C 1
ATOM 2910 O O . PRO A 1 375 ? 27.109 36.688 -18 1 96 375 PRO A O 1
ATOM 2913 N N . SER A 1 376 ? 27.922 34.562 -18.422 1 95.75 376 SER A N 1
ATOM 2914 C CA . SER A 1 376 ? 29.234 34.938 -17.906 1 95.75 376 SER A CA 1
ATOM 2915 C C . SER A 1 376 ? 29.906 36 -18.766 1 95.75 376 SER A C 1
ATOM 2917 O O . SER A 1 376 ? 29.625 36.094 -19.953 1 95.75 376 SER A O 1
ATOM 2919 N N . ASP A 1 377 ? 30.75 36.812 -18.125 1 93.12 377 ASP A N 1
ATOM 2920 C CA . ASP A 1 377 ? 31.453 37.875 -18.844 1 93.12 377 ASP A CA 1
ATOM 2921 C C . ASP A 1 377 ? 32.281 37.312 -20 1 93.12 377 ASP A C 1
ATOM 2923 O O . ASP A 1 377 ? 32.312 37.906 -21.078 1 93.12 377 ASP A O 1
ATOM 2927 N N . SER A 1 378 ? 32.906 36.25 -19.688 1 94.81 378 SER A N 1
ATOM 2928 C CA . SER A 1 378 ? 33.625 35.469 -20.703 1 94.81 378 SER A CA 1
ATOM 2929 C C . SER A 1 378 ? 33.125 34.031 -20.719 1 94.81 378 SER A C 1
ATOM 2931 O O . SER A 1 378 ? 32.656 33.5 -19.703 1 94.81 378 SER A O 1
ATOM 2933 N N . VAL A 1 379 ? 33.25 33.469 -21.891 1 95.94 379 VAL A N 1
ATOM 2934 C CA . VAL A 1 379 ? 32.844 32.062 -22.016 1 95.94 379 VAL A CA 1
ATOM 2935 C C . VAL A 1 379 ? 33.625 31.219 -21.031 1 95.94 379 VAL A C 1
ATOM 2937 O O . VAL A 1 379 ? 34.844 31.172 -21.078 1 95.94 379 VAL A O 1
ATOM 2940 N N . PRO A 1 380 ? 32.969 30.531 -20.172 1 97.12 380 PRO A N 1
ATOM 2941 C CA . PRO A 1 380 ? 33.688 29.75 -19.172 1 97.12 380 PRO A CA 1
ATOM 2942 C C . PRO A 1 380 ? 34.5 28.609 -19.781 1 97.12 380 PRO A C 1
ATOM 2944 O O . PRO A 1 380 ? 34.031 27.953 -20.719 1 97.12 380 PRO A O 1
ATOM 2947 N N . ALA A 1 381 ? 35.625 28.375 -19.141 1 96.12 381 ALA A N 1
ATOM 2948 C CA . ALA A 1 381 ? 36.438 27.25 -19.547 1 96.12 381 ALA A CA 1
ATOM 2949 C C . ALA A 1 381 ? 36.062 25.984 -18.781 1 96.12 381 ALA A C 1
ATOM 2951 O O . ALA A 1 381 ? 36.25 24.875 -19.266 1 96.12 381 ALA A O 1
ATOM 2952 N N . SER A 1 382 ? 35.469 26.234 -17.625 1 97.44 382 SER A N 1
ATOM 2953 C CA . SER A 1 382 ? 35.094 25.125 -16.75 1 97.44 382 SER A CA 1
ATOM 2954 C C . SER A 1 382 ? 33.594 24.922 -16.688 1 97.44 382 SER A C 1
ATOM 2956 O O . SER A 1 382 ? 32.844 25.891 -16.562 1 97.44 382 SER A O 1
ATOM 2958 N N . VAL A 1 383 ? 33.219 23.688 -16.766 1 98 383 VAL A N 1
ATOM 2959 C CA . VAL A 1 383 ? 31.812 23.312 -16.672 1 98 383 VAL A CA 1
ATOM 2960 C C . VAL A 1 383 ? 31.297 23.656 -15.273 1 98 383 VAL A C 1
ATOM 2962 O O . VAL A 1 383 ? 30.094 23.859 -15.094 1 98 383 VAL A O 1
ATOM 2965 N N . HIS A 1 384 ? 32.125 23.797 -14.234 1 97.12 384 HIS A N 1
ATOM 2966 C CA . HIS A 1 384 ? 31.734 24.016 -12.844 1 97.12 384 HIS A CA 1
ATOM 2967 C C . HIS A 1 384 ? 31.453 25.5 -12.578 1 97.12 384 HIS A C 1
ATOM 2969 O O . HIS A 1 384 ? 31.062 25.859 -11.469 1 97.12 384 HIS A O 1
ATOM 2975 N N . ARG A 1 385 ? 31.531 26.312 -13.664 1 96.94 385 ARG A N 1
ATOM 2976 C CA . ARG A 1 385 ? 31.25 27.734 -13.578 1 96.94 385 ARG A CA 1
ATOM 2977 C C . ARG A 1 385 ? 30.25 28.156 -14.656 1 96.94 385 ARG A C 1
ATOM 2979 O O . ARG A 1 385 ? 30.297 29.297 -15.141 1 96.94 385 ARG A O 1
ATOM 2986 N N . LEU A 1 386 ? 29.453 27.297 -15.023 1 97.81 386 LEU A N 1
ATOM 2987 C CA . LEU A 1 386 ? 28.469 27.578 -16.062 1 97.81 386 LEU A CA 1
ATOM 2988 C C . LEU A 1 386 ? 27.234 28.25 -15.477 1 97.81 386 LEU A C 1
ATOM 2990 O O . LEU A 1 386 ? 26.656 27.766 -14.516 1 97.81 386 LEU A O 1
ATOM 2994 N N . ARG A 1 387 ? 26.891 29.312 -16.016 1 97.75 387 ARG A N 1
ATOM 2995 C CA . ARG A 1 387 ? 25.609 29.969 -15.742 1 97.75 387 ARG A CA 1
ATOM 2996 C C . ARG A 1 387 ? 24.562 29.562 -16.781 1 97.75 387 ARG A C 1
ATOM 2998 O O . ARG A 1 387 ? 24.906 29.094 -17.859 1 97.75 387 ARG A O 1
ATOM 3005 N N . PRO A 1 388 ? 23.266 29.734 -16.453 1 98.19 388 PRO A N 1
ATOM 3006 C CA . PRO A 1 388 ? 22.234 29.375 -17.422 1 98.19 388 PRO A CA 1
ATOM 3007 C C . PRO A 1 388 ? 22.406 30.109 -18.75 1 98.19 388 PRO A C 1
ATOM 3009 O O . PRO A 1 388 ? 22.156 29.531 -19.812 1 98.19 388 PRO A O 1
ATOM 3012 N N . GLY A 1 389 ? 22.875 31.312 -18.734 1 97.94 389 GLY A N 1
ATOM 3013 C CA . GLY A 1 389 ? 23.016 32.125 -19.938 1 97.94 389 GLY A CA 1
ATOM 3014 C C . GLY A 1 389 ? 24.156 31.641 -20.828 1 97.94 389 GLY A C 1
ATOM 3015 O O . GLY A 1 389 ? 24.234 32.031 -22 1 97.94 389 GLY A O 1
ATOM 3016 N N . ASP A 1 390 ? 25.016 30.812 -20.281 1 98.44 390 ASP A N 1
ATOM 3017 C CA . ASP A 1 390 ? 26.156 30.328 -21.031 1 98.44 390 ASP A CA 1
ATOM 3018 C C . ASP A 1 390 ? 25.766 29.172 -21.969 1 98.44 390 ASP A C 1
ATOM 3020 O O . ASP A 1 390 ? 26.5 28.828 -22.891 1 98.44 390 ASP A O 1
ATOM 3024 N N . ILE A 1 391 ? 24.641 28.547 -21.688 1 98.69 391 ILE A N 1
ATOM 3025 C CA . ILE A 1 391 ? 24.203 27.406 -22.469 1 98.69 391 ILE A CA 1
ATOM 3026 C C . ILE A 1 391 ? 23.719 27.875 -23.844 1 98.69 391 ILE A C 1
ATOM 3028 O O . ILE A 1 391 ? 22.922 28.797 -23.953 1 98.69 391 ILE A O 1
ATOM 3032 N N . LYS A 1 392 ? 24.188 27.172 -24.875 1 98.44 392 LYS A N 1
ATOM 3033 C CA . LYS A 1 392 ? 23.812 27.547 -26.234 1 98.44 392 LYS A CA 1
ATOM 3034 C C . LYS A 1 392 ? 23.031 26.438 -26.922 1 98.44 392 LYS A C 1
ATOM 3036 O O . LYS A 1 392 ? 22.234 26.688 -27.828 1 98.44 392 LYS A O 1
ATOM 3041 N N . VAL A 1 393 ? 23.328 25.281 -26.531 1 98.69 393 VAL A N 1
ATOM 3042 C CA . VAL A 1 393 ? 22.75 24.109 -27.188 1 98.69 393 VAL A CA 1
ATOM 3043 C C . VAL A 1 393 ? 22.125 23.203 -26.125 1 98.69 393 VAL A C 1
ATOM 3045 O O . VAL A 1 393 ? 22.703 22.969 -25.062 1 98.69 393 VAL A O 1
ATOM 3048 N N . VAL A 1 394 ? 20.891 22.688 -26.391 1 98.81 394 VAL A N 1
ATOM 3049 C CA . VAL A 1 394 ? 20.266 21.703 -25.531 1 98.81 394 VAL A CA 1
ATOM 3050 C C . VAL A 1 394 ? 20 20.422 -26.297 1 98.81 394 VAL A C 1
ATOM 3052 O O . VAL A 1 394 ? 19.797 20.453 -27.516 1 98.81 394 VAL A O 1
ATOM 3055 N N . GLY A 1 395 ? 20.062 19.281 -25.688 1 98.81 395 GLY A N 1
ATOM 3056 C CA . GLY A 1 395 ? 19.734 17.969 -26.219 1 98.81 395 GLY A CA 1
ATOM 3057 C C . GLY A 1 395 ? 19.078 17.047 -25.188 1 98.81 395 GLY A C 1
ATOM 3058 O O . GLY A 1 395 ? 19.094 17.344 -24 1 98.81 395 GLY A O 1
ATOM 3059 N N . ALA A 1 396 ? 18.453 15.969 -25.688 1 98.88 396 ALA A N 1
ATOM 3060 C CA . ALA A 1 396 ? 17.828 15.016 -24.781 1 98.88 396 ALA A CA 1
ATOM 3061 C C . ALA A 1 396 ? 17.812 13.609 -25.375 1 98.88 396 ALA A C 1
ATOM 3063 O O . ALA A 1 396 ? 17.734 13.453 -26.594 1 98.88 396 ALA A O 1
ATOM 3064 N N . MET A 1 397 ? 18 12.719 -24.578 1 98.81 397 MET A N 1
ATOM 3065 C CA . MET A 1 397 ? 17.828 11.297 -24.875 1 98.81 397 MET A CA 1
ATOM 3066 C C . MET A 1 397 ? 16.828 10.664 -23.906 1 98.81 397 MET A C 1
ATOM 3068 O O . MET A 1 397 ? 16.734 11.062 -22.75 1 98.81 397 MET A O 1
ATOM 3072 N N . GLY A 1 398 ? 16.078 9.711 -24.422 1 98.56 398 GLY A N 1
ATOM 3073 C CA . GLY A 1 398 ? 15.117 9.109 -23.516 1 98.56 398 GLY A CA 1
ATOM 3074 C C . GLY A 1 398 ? 14.102 8.227 -24.219 1 98.56 398 GLY A C 1
ATOM 3075 O O . GLY A 1 398 ? 14.422 7.574 -25.219 1 98.56 398 GLY A O 1
ATOM 3076 N N . ASP A 1 399 ? 12.922 8.133 -23.594 1 98.06 399 ASP A N 1
ATOM 3077 C CA . ASP A 1 399 ? 11.836 7.281 -24.062 1 98.06 399 ASP A CA 1
ATOM 3078 C C . ASP A 1 399 ? 10.578 8.102 -24.344 1 98.06 399 ASP A C 1
ATOM 3080 O O . ASP A 1 399 ? 10.656 9.227 -24.844 1 98.06 399 ASP A O 1
ATOM 3084 N N . SER A 1 400 ? 9.422 7.488 -24.203 1 97.81 400 SER A N 1
ATOM 3085 C CA . SER A 1 400 ? 8.148 8.117 -24.531 1 97.81 400 SER A CA 1
ATOM 3086 C C . SER A 1 400 ? 7.906 9.367 -23.688 1 97.81 400 SER A C 1
ATOM 3088 O O . SER A 1 400 ? 7.242 10.305 -24.125 1 97.81 400 SER A O 1
ATOM 3090 N N . LEU A 1 401 ? 8.445 9.453 -22.438 1 97.56 401 LEU A N 1
ATOM 3091 C CA . LEU A 1 401 ? 8.273 10.641 -21.609 1 97.56 401 LEU A CA 1
ATOM 3092 C C . LEU A 1 401 ? 9.039 11.828 -22.203 1 97.56 401 LEU A C 1
ATOM 3094 O O . LEU A 1 401 ? 8.555 12.961 -22.156 1 97.56 401 LEU A O 1
ATOM 3098 N N . THR A 1 402 ? 10.164 11.484 -22.812 1 98.69 402 THR A N 1
ATOM 3099 C CA . THR A 1 402 ? 10.992 12.523 -23.422 1 98.69 402 THR A CA 1
ATOM 3100 C C . THR A 1 402 ? 10.453 12.906 -24.797 1 98.69 402 THR A C 1
ATOM 3102 O O . THR A 1 402 ? 10.727 14 -25.281 1 98.69 402 THR A O 1
ATOM 3105 N N . THR A 1 403 ? 9.641 12.102 -25.406 1 98.44 403 THR A N 1
ATOM 3106 C CA . THR A 1 403 ? 9.008 12.461 -26.672 1 98.44 403 THR A CA 1
ATOM 3107 C C . THR A 1 403 ? 7.723 13.242 -26.438 1 98.44 403 THR A C 1
ATOM 3109 O O . THR A 1 403 ? 7.16 13.82 -27.375 1 98.44 403 THR A O 1
ATOM 3112 N N . GLY A 1 404 ? 7.238 13.266 -25.219 1 98.19 404 GLY A N 1
ATOM 3113 C CA . GLY A 1 404 ? 5.949 13.867 -24.922 1 98.19 404 GLY A CA 1
ATOM 3114 C C . GLY A 1 404 ? 4.773 13.031 -25.406 1 98.19 404 GLY A C 1
ATOM 3115 O O . GLY A 1 404 ? 3.795 13.57 -25.922 1 98.19 404 GLY A O 1
ATOM 3116 N N . PHE A 1 405 ? 4.926 11.75 -25.219 1 97.25 405 PHE A N 1
ATOM 3117 C CA . PHE A 1 405 ? 3.908 10.82 -25.688 1 97.25 405 PHE A CA 1
ATOM 3118 C C . PHE A 1 405 ? 2.568 11.086 -25.016 1 97.25 405 PHE A C 1
ATOM 3120 O O . PHE A 1 405 ? 2.457 11 -23.797 1 97.25 405 PHE A O 1
ATOM 3127 N N . GLY A 1 406 ? 1.574 11.438 -25.797 1 96.88 406 GLY A N 1
ATOM 3128 C CA . GLY A 1 406 ? 0.21 11.633 -25.328 1 96.88 406 GLY A CA 1
ATOM 3129 C C . GLY A 1 406 ? 0.059 12.828 -24.391 1 96.88 406 GLY A C 1
ATOM 3130 O O . GLY A 1 406 ? -0.953 12.953 -23.703 1 96.88 406 GLY A O 1
ATOM 3131 N N . ALA A 1 407 ? 0.922 13.719 -24.312 1 97.81 407 ALA A N 1
ATOM 3132 C CA . ALA A 1 407 ? 0.969 14.758 -23.297 1 97.81 407 ALA A CA 1
ATOM 3133 C C . ALA A 1 407 ? -0.266 15.656 -23.359 1 97.81 407 ALA A C 1
ATOM 3135 O O . ALA A 1 407 ? -0.727 16.172 -22.344 1 97.81 407 ALA A O 1
ATOM 3136 N N . LYS A 1 408 ? -0.831 15.828 -24.547 1 96.94 408 LYS A N 1
ATOM 3137 C CA . LYS A 1 408 ? -1.995 16.688 -24.703 1 96.94 408 LYS A CA 1
ATOM 3138 C C . LYS A 1 408 ? -3.232 15.891 -25.094 1 96.94 408 LYS A C 1
ATOM 3140 O O . LYS A 1 408 ? -4.234 16.453 -25.531 1 96.94 408 LYS A O 1
ATOM 3145 N N . ALA A 1 409 ? -3.092 14.586 -24.984 1 94.88 409 ALA A N 1
ATOM 3146 C CA . ALA A 1 409 ? -4.184 13.734 -25.438 1 94.88 409 ALA A CA 1
ATOM 3147 C C . ALA A 1 409 ? -5.41 13.898 -24.547 1 94.88 409 ALA A C 1
ATOM 3149 O O . ALA A 1 409 ? -5.301 13.898 -23.328 1 94.88 409 ALA A O 1
ATOM 3150 N N . LYS A 1 410 ? -6.586 13.992 -25.188 1 90.5 410 LYS A N 1
ATOM 3151 C CA . LYS A 1 410 ? -7.844 14.07 -24.453 1 90.5 410 LYS A CA 1
ATOM 3152 C C . LYS A 1 410 ? -8.656 12.789 -24.609 1 90.5 410 LYS A C 1
ATOM 3154 O O . LYS A 1 410 ? -9.633 12.57 -23.891 1 90.5 410 LYS A O 1
ATOM 3159 N N . ASN A 1 411 ? -8.289 12.031 -25.609 1 86.19 411 ASN A N 1
ATOM 3160 C CA . ASN A 1 411 ? -8.922 10.742 -25.859 1 86.19 411 ASN A CA 1
ATOM 3161 C C . ASN A 1 411 ? -7.906 9.703 -26.344 1 86.19 411 ASN A C 1
ATOM 3163 O O . ASN A 1 411 ? -6.742 10.031 -26.578 1 86.19 411 ASN A O 1
ATOM 3167 N N . ILE A 1 412 ? -8.305 8.57 -26.578 1 83.25 412 ILE A N 1
ATOM 3168 C CA . ILE A 1 412 ? -7.426 7.43 -26.812 1 83.25 412 ILE A CA 1
ATOM 3169 C C . ILE A 1 412 ? -6.816 7.531 -28.203 1 83.25 412 ILE A C 1
ATOM 3171 O O . ILE A 1 412 ? -5.688 7.09 -28.438 1 83.25 412 ILE A O 1
ATOM 3175 N N . LEU A 1 413 ? -7.531 8.164 -29.109 1 84 413 LEU A N 1
ATOM 3176 C CA . LEU A 1 413 ? -7.035 8.273 -30.469 1 84 413 LEU A CA 1
ATOM 3177 C C . LEU A 1 413 ? -5.824 9.195 -30.531 1 84 413 LEU A C 1
ATOM 3179 O O . LEU A 1 413 ? -4.922 8.984 -31.359 1 84 413 LEU A O 1
ATOM 3183 N N . ALA A 1 414 ? -5.82 10.117 -29.578 1 89.75 414 ALA A N 1
ATOM 3184 C CA . ALA A 1 414 ? -4.734 11.086 -29.562 1 89.75 414 ALA A CA 1
ATOM 3185 C C . ALA A 1 414 ? -3.578 10.594 -28.688 1 89.75 414 ALA A C 1
ATOM 3187 O O . ALA A 1 414 ? -2.531 11.242 -28.609 1 89.75 414 ALA A O 1
ATOM 3188 N N . LEU A 1 415 ? -3.732 9.523 -28.047 1 90.81 415 LEU A N 1
ATOM 3189 C CA . LEU A 1 415 ? -2.748 9.016 -27.094 1 90.81 415 LEU A CA 1
ATOM 3190 C C . LEU A 1 415 ? -1.419 8.734 -27.797 1 90.81 415 LEU A C 1
ATOM 3192 O O . LEU A 1 415 ? -0.354 8.969 -27.219 1 90.81 415 LEU A O 1
ATOM 3196 N N . PHE A 1 416 ? -1.432 8.422 -29.062 1 91.19 416 PHE A N 1
ATOM 3197 C CA . PHE A 1 416 ? -0.236 7.938 -29.75 1 91.19 416 PHE A CA 1
ATOM 3198 C C . PHE A 1 416 ? 0.524 9.094 -30.391 1 91.19 416 PHE A C 1
ATOM 3200 O O . PHE A 1 416 ? 1.563 8.883 -31.016 1 91.19 416 PHE A O 1
ATOM 3207 N N . THR A 1 417 ? 0.035 10.242 -30.109 1 94.81 417 THR A N 1
ATOM 3208 C CA . THR A 1 417 ? 0.718 11.414 -30.625 1 94.81 417 THR A CA 1
ATOM 3209 C C . THR A 1 417 ? 1.868 11.828 -29.719 1 94.81 417 THR A C 1
ATOM 3211 O O . THR A 1 417 ? 1.701 11.914 -28.5 1 94.81 417 THR A O 1
ATOM 3214 N N . GLU A 1 418 ? 3.008 12.047 -30.312 1 97.31 418 GLU A N 1
ATOM 3215 C CA . GLU A 1 418 ? 4.16 12.562 -29.578 1 97.31 418 GLU A CA 1
ATOM 3216 C C . GLU A 1 418 ? 4.207 14.086 -29.625 1 97.31 418 GLU A C 1
ATOM 3218 O O . GLU A 1 418 ? 4.52 14.664 -30.672 1 97.31 418 GLU A O 1
ATOM 3223 N N . TYR A 1 419 ? 3.896 14.703 -28.516 1 98 419 TYR A N 1
ATOM 3224 C CA . TYR A 1 419 ? 3.914 16.156 -28.438 1 98 419 TYR A CA 1
ATOM 3225 C C . TYR A 1 419 ? 5.289 16.656 -28.016 1 98 419 TYR A C 1
ATOM 3227 O O . TYR A 1 419 ? 5.445 17.234 -26.922 1 98 419 TYR A O 1
ATOM 3235 N N . ARG A 1 420 ? 6.219 16.578 -28.922 1 98.25 420 ARG A N 1
ATOM 3236 C CA . ARG A 1 420 ? 7.633 16.828 -28.641 1 98.25 420 ARG A CA 1
ATOM 3237 C C . ARG A 1 420 ? 7.867 18.281 -28.25 1 98.25 420 ARG A C 1
ATOM 3239 O O . ARG A 1 420 ? 8.859 18.609 -27.594 1 98.25 420 ARG A O 1
ATOM 3246 N N . GLY A 1 421 ? 6.965 19.172 -28.578 1 98.5 421 GLY A N 1
ATOM 3247 C CA . GLY A 1 421 ? 7.109 20.578 -28.281 1 98.5 421 GLY A CA 1
ATOM 3248 C C . GLY A 1 421 ? 6.887 20.906 -26.812 1 98.5 421 GLY A C 1
ATOM 3249 O O . GLY A 1 421 ? 7.32 21.953 -26.328 1 98.5 421 GLY A O 1
ATOM 3250 N N . VAL A 1 422 ? 6.191 20.016 -26.062 1 98.56 422 VAL A N 1
ATOM 3251 C CA . VAL A 1 422 ? 5.91 20.281 -24.672 1 98.56 422 VAL A CA 1
ATOM 3252 C C . VAL A 1 422 ? 6.684 19.312 -23.781 1 98.56 422 VAL A C 1
ATOM 3254 O O . VAL A 1 422 ? 6.395 19.172 -22.594 1 98.56 422 VAL A O 1
ATOM 3257 N N . SER A 1 423 ? 7.668 18.656 -24.406 1 98.69 423 SER A N 1
ATOM 3258 C CA . SER A 1 423 ? 8.523 17.75 -23.641 1 98.69 423 SER A CA 1
ATOM 3259 C C . SER A 1 423 ? 9.258 18.5 -22.531 1 98.69 423 SER A C 1
ATOM 3261 O O . SER A 1 423 ? 9.875 19.531 -22.766 1 98.69 423 SER A O 1
ATOM 3263 N N . TRP A 1 424 ? 9.266 17.969 -21.359 1 98.44 424 TRP A N 1
ATOM 3264 C CA . TRP A 1 424 ? 9.758 18.594 -20.156 1 98.44 424 TRP A CA 1
ATOM 3265 C C . TRP A 1 424 ? 11.234 18.969 -20.297 1 98.44 424 TRP A C 1
ATOM 3267 O O . TRP A 1 424 ? 11.656 20.031 -19.828 1 98.44 424 TRP A O 1
ATOM 3277 N N . SER A 1 425 ? 12.008 18.188 -20.984 1 98.69 425 SER A N 1
ATOM 3278 C CA . SER A 1 425 ? 13.461 18.328 -20.938 1 98.69 425 SER A CA 1
ATOM 3279 C C . SER A 1 425 ? 13.977 19.016 -22.203 1 98.69 425 SER A C 1
ATOM 3281 O O . SER A 1 425 ? 15.109 19.5 -22.234 1 98.69 425 SER A O 1
ATOM 3283 N N . ILE A 1 426 ? 13.133 19.125 -23.281 1 98.75 426 ILE A N 1
ATOM 3284 C CA . ILE A 1 426 ? 13.758 19.594 -24.516 1 98.75 426 ILE A CA 1
ATOM 3285 C C . ILE A 1 426 ? 12.727 20.344 -25.359 1 98.75 426 ILE A C 1
ATOM 3287 O O . ILE A 1 426 ? 13.062 20.906 -26.406 1 98.75 426 ILE A O 1
ATOM 3291 N N . GLY A 1 427 ? 11.492 20.453 -24.969 1 98.81 427 GLY A N 1
ATOM 3292 C CA . GLY A 1 427 ? 10.453 21.109 -25.75 1 98.81 427 GLY A CA 1
ATOM 3293 C C . GLY A 1 427 ? 10.617 22.625 -25.797 1 98.81 427 GLY A C 1
ATOM 3294 O O . GLY A 1 427 ? 11.078 23.234 -24.828 1 98.81 427 GLY A O 1
ATOM 3295 N N . GLY A 1 428 ? 10.156 23.188 -26.891 1 98.44 428 GLY A N 1
ATOM 3296 C CA . GLY A 1 428 ? 10.305 24.625 -27.062 1 98.44 428 GLY A CA 1
ATOM 3297 C C . GLY A 1 428 ? 9.039 25.297 -27.562 1 98.44 428 GLY A C 1
ATOM 3298 O O . GLY A 1 428 ? 9.102 26.391 -28.125 1 98.44 428 GLY A O 1
ATOM 3299 N N . ASP A 1 429 ? 7.926 24.625 -27.359 1 98.12 429 ASP A N 1
ATOM 3300 C CA . ASP A 1 429 ? 6.668 25.219 -27.797 1 98.12 429 ASP A CA 1
ATOM 3301 C C . ASP A 1 429 ? 6.316 26.438 -26.938 1 98.12 429 ASP A C 1
ATOM 3303 O O . ASP A 1 429 ? 6.441 26.406 -25.719 1 98.12 429 ASP A O 1
ATOM 3307 N N . LYS A 1 430 ? 5.887 27.547 -27.609 1 97.75 430 LYS A N 1
ATOM 3308 C CA . LYS A 1 430 ? 5.383 28.75 -26.953 1 97.75 430 LYS A CA 1
ATOM 3309 C C . LYS A 1 430 ? 6.395 29.312 -25.953 1 97.75 430 LYS A C 1
ATOM 3311 O O . LYS A 1 430 ? 7.594 29.047 -26.062 1 97.75 430 LYS A O 1
ATOM 3316 N N . ALA A 1 431 ? 5.961 30.188 -25.094 1 97.69 431 ALA A N 1
ATOM 3317 C CA . ALA A 1 431 ? 6.824 30.828 -24.109 1 97.69 431 ALA A CA 1
ATOM 3318 C C . ALA A 1 431 ? 6.629 30.219 -22.719 1 97.69 431 ALA A C 1
ATOM 3320 O O . ALA A 1 431 ? 5.668 29.484 -22.484 1 97.69 431 ALA A O 1
ATOM 3321 N N . LEU A 1 432 ? 7.543 30.5 -21.844 1 98.19 432 LEU A N 1
ATOM 3322 C CA . LEU A 1 432 ? 7.527 29.953 -20.484 1 98.19 432 LEU A CA 1
ATOM 3323 C C . LEU A 1 432 ? 6.199 30.25 -19.797 1 98.19 432 LEU A C 1
ATOM 3325 O O . LEU A 1 432 ? 5.68 29.406 -19.047 1 98.19 432 LEU A O 1
ATOM 3329 N N . GLU A 1 433 ? 5.637 31.391 -20.094 1 96.62 433 GLU A N 1
ATOM 3330 C CA . GLU A 1 433 ? 4.41 31.844 -19.438 1 96.62 433 GLU A CA 1
ATOM 3331 C C . GLU A 1 433 ? 3.225 30.953 -19.812 1 96.62 433 GLU A C 1
ATOM 3333 O O . GLU A 1 433 ? 2.199 30.953 -19.141 1 96.62 433 GLU A O 1
ATOM 3338 N N . THR A 1 434 ? 3.441 30.172 -20.859 1 97.25 434 THR A N 1
ATOM 3339 C CA . THR A 1 434 ? 2.355 29.328 -21.328 1 97.25 434 THR A CA 1
ATOM 3340 C C . THR A 1 434 ? 2.74 27.844 -21.219 1 97.25 434 THR A C 1
ATOM 3342 O O . THR A 1 434 ? 1.902 27 -20.906 1 97.25 434 THR A O 1
ATOM 3345 N N . VAL A 1 435 ? 3.947 27.531 -21.578 1 98.06 435 VAL A N 1
ATOM 3346 C CA . VAL A 1 435 ? 4.449 26.156 -21.547 1 98.06 435 VAL A CA 1
ATOM 3347 C C . VAL A 1 435 ? 5.75 26.094 -20.75 1 98.06 435 VAL A C 1
ATOM 3349 O O . VAL A 1 435 ? 6.723 26.781 -21.078 1 98.06 435 VAL A O 1
ATOM 3352 N N . THR A 1 436 ? 5.707 25.266 -19.719 1 97.94 436 THR A N 1
ATOM 3353 C CA . THR A 1 436 ? 6.91 25.125 -18.906 1 97.94 436 THR A CA 1
ATOM 3354 C C . THR A 1 436 ? 7.746 23.938 -19.359 1 97.94 436 THR A C 1
ATOM 3356 O O . THR A 1 436 ? 7.312 22.797 -19.25 1 97.94 436 THR A O 1
ATOM 3359 N N . THR A 1 437 ? 8.859 24.172 -19.906 1 98.69 437 THR A N 1
ATOM 3360 C CA . THR A 1 437 ? 9.898 23.203 -20.266 1 98.69 437 THR A CA 1
ATOM 3361 C C . THR A 1 437 ? 11.281 23.75 -19.922 1 98.69 437 THR A C 1
ATOM 3363 O O . THR A 1 437 ? 11.445 24.938 -19.672 1 98.69 437 THR A O 1
ATOM 3366 N N . LEU A 1 438 ? 12.219 22.844 -19.859 1 98.75 438 LEU A N 1
ATOM 3367 C CA . LEU A 1 438 ? 13.57 23.25 -19.531 1 98.75 438 LEU A CA 1
ATOM 3368 C C . LEU A 1 438 ? 14.086 24.297 -20.516 1 98.75 438 LEU A C 1
ATOM 3370 O O . LEU A 1 438 ? 14.586 25.344 -20.109 1 98.75 438 LEU A O 1
ATOM 3374 N N . PRO A 1 439 ? 13.969 24.156 -21.891 1 98.75 439 PRO A N 1
ATOM 3375 C CA . PRO A 1 439 ? 14.453 25.188 -22.812 1 98.75 439 PRO A CA 1
ATOM 3376 C C . PRO A 1 439 ? 13.719 26.516 -22.672 1 98.75 439 PRO A C 1
ATOM 3378 O O . PRO A 1 439 ? 14.32 27.578 -22.828 1 98.75 439 PRO A O 1
ATOM 3381 N N . ASN A 1 440 ? 12.422 26.438 -22.375 1 98.69 440 ASN A N 1
ATOM 3382 C CA . ASN A 1 440 ? 11.672 27.672 -22.203 1 98.69 440 ASN A CA 1
ATOM 3383 C C . ASN A 1 440 ? 12.164 28.469 -20.984 1 98.69 440 ASN A C 1
ATOM 3385 O O . ASN A 1 440 ? 12.133 29.703 -20.984 1 98.69 440 ASN A O 1
ATOM 3389 N N . ILE A 1 441 ? 12.617 27.781 -19.938 1 98.62 441 ILE A N 1
ATOM 3390 C CA . ILE A 1 441 ? 13.227 28.469 -18.812 1 98.62 441 ILE A CA 1
ATOM 3391 C C . ILE A 1 441 ? 14.586 29.031 -19.234 1 98.62 441 ILE A C 1
ATOM 3393 O O . ILE A 1 441 ? 14.883 30.203 -18.969 1 98.62 441 ILE A O 1
ATOM 3397 N N . LEU A 1 442 ? 15.352 28.25 -19.938 1 98.56 442 LEU A N 1
ATOM 3398 C CA . LEU A 1 442 ? 16.688 28.641 -20.375 1 98.56 442 LEU A CA 1
ATOM 3399 C C . LEU A 1 442 ? 16.609 29.844 -21.312 1 98.56 442 LEU A C 1
ATOM 3401 O O . LEU A 1 442 ? 17.5 30.703 -21.281 1 98.56 442 LEU A O 1
ATOM 3405 N N . ARG A 1 443 ? 15.594 29.953 -22.062 1 98.25 443 ARG A N 1
ATOM 3406 C CA . ARG A 1 443 ? 15.438 31.016 -23.031 1 98.25 443 ARG A CA 1
ATOM 3407 C C . ARG A 1 443 ? 15.266 32.375 -22.328 1 98.25 443 ARG A C 1
ATOM 3409 O O . ARG A 1 443 ? 15.508 33.406 -22.938 1 98.25 443 ARG A O 1
ATOM 3416 N N . LYS A 1 444 ? 14.891 32.312 -21.109 1 98.12 444 LYS A N 1
ATOM 3417 C CA . LYS A 1 444 ? 14.82 33.562 -20.328 1 98.12 444 LYS A CA 1
ATOM 3418 C C . LYS A 1 444 ? 16.219 34.094 -20.031 1 98.12 444 LYS A C 1
ATOM 3420 O O . LYS A 1 444 ? 16.375 35.281 -19.75 1 98.12 444 LYS A O 1
ATOM 3425 N N . PHE A 1 445 ? 17.188 33.25 -20.125 1 98.12 445 PHE A N 1
ATOM 3426 C CA . PHE A 1 445 ? 18.578 33.625 -19.859 1 98.12 445 PHE A CA 1
ATOM 3427 C C . PHE A 1 445 ? 19.344 33.812 -21.172 1 98.12 445 PHE A C 1
ATOM 3429 O O . PHE A 1 445 ? 20.203 34.688 -21.281 1 98.12 445 PHE A O 1
ATOM 3436 N N . ASN A 1 446 ? 19.094 33 -22.125 1 97.44 446 ASN A N 1
ATOM 3437 C CA . ASN A 1 446 ? 19.641 33.062 -23.484 1 97.44 446 ASN A CA 1
ATOM 3438 C C . ASN A 1 446 ? 18.562 32.781 -24.531 1 97.44 446 ASN A C 1
ATOM 3440 O O . ASN A 1 446 ? 18.172 31.641 -24.75 1 97.44 446 ASN A O 1
ATOM 3444 N N . ALA A 1 447 ? 18.234 33.75 -25.297 1 95.94 447 ALA A N 1
ATOM 3445 C CA . ALA A 1 447 ? 17.109 33.656 -26.219 1 95.94 447 ALA A CA 1
ATOM 3446 C C . ALA A 1 447 ? 17.484 32.844 -27.453 1 95.94 447 ALA A C 1
ATOM 3448 O O . ALA A 1 447 ? 16.609 32.438 -28.219 1 95.94 447 ALA A O 1
ATOM 3449 N N . ASN A 1 448 ? 18.734 32.531 -27.641 1 95 448 ASN A N 1
ATOM 3450 C CA . ASN A 1 448 ? 19.188 31.875 -28.859 1 95 448 ASN A CA 1
ATOM 3451 C C . ASN A 1 448 ? 19.578 30.422 -28.609 1 95 448 ASN A C 1
ATOM 3453 O O . ASN A 1 448 ? 20.578 29.938 -29.156 1 95 448 ASN A O 1
ATOM 3457 N N . ILE A 1 449 ? 18.828 29.766 -27.75 1 96.31 449 ILE A N 1
ATOM 3458 C CA . ILE A 1 449 ? 19.062 28.359 -27.453 1 96.31 449 ILE A CA 1
ATOM 3459 C C . ILE A 1 449 ? 18.766 27.516 -28.703 1 96.31 449 ILE A C 1
ATOM 3461 O O . ILE A 1 449 ? 17.75 27.719 -29.359 1 96.31 449 ILE A O 1
ATOM 3465 N N . LYS A 1 450 ? 19.672 26.625 -29.031 1 97.94 450 LYS A N 1
ATOM 3466 C CA . LYS A 1 450 ? 19.516 25.734 -30.188 1 97.94 450 LYS A CA 1
ATOM 3467 C C . LYS A 1 450 ? 19.203 24.312 -29.734 1 97.94 450 LYS A C 1
ATOM 3469 O O . LYS A 1 450 ? 19.547 23.906 -28.625 1 97.94 450 LYS A O 1
ATOM 3474 N N . GLY A 1 451 ? 18.469 23.578 -30.625 1 98.44 451 GLY A N 1
ATOM 3475 C CA . GLY A 1 451 ? 18.312 22.156 -30.422 1 98.44 451 GLY A CA 1
ATOM 3476 C C . GLY A 1 451 ? 16.953 21.766 -29.891 1 98.44 451 GLY A C 1
ATOM 3477 O O . GLY A 1 451 ? 16.609 20.578 -29.828 1 98.44 451 GLY A O 1
ATOM 3478 N N . MET A 1 452 ? 16.031 22.688 -29.562 1 98.44 452 MET A N 1
ATOM 3479 C CA . MET A 1 452 ? 14.734 22.391 -28.969 1 98.44 452 MET A CA 1
ATOM 3480 C C . MET A 1 452 ? 13.836 21.656 -29.953 1 98.44 452 MET A C 1
ATOM 3482 O O . MET A 1 452 ? 13.883 21.906 -31.156 1 98.44 452 MET A O 1
ATOM 3486 N N . SER A 1 453 ? 13.047 20.797 -29.422 1 98.56 453 SER A N 1
ATOM 3487 C CA . SER A 1 453 ? 12.023 20.156 -30.25 1 98.56 453 SER A CA 1
ATOM 3488 C C . SER A 1 453 ? 10.727 20.969 -30.25 1 98.56 453 SER A C 1
ATOM 3490 O O . SER A 1 453 ? 10.453 21.703 -29.297 1 98.56 453 SER A O 1
ATOM 3492 N N . LYS A 1 454 ? 9.961 20.812 -31.359 1 98.06 454 LYS A N 1
ATOM 3493 C CA . LYS A 1 454 ? 8.711 21.562 -31.469 1 98.06 454 LYS A CA 1
ATOM 3494 C C . LYS A 1 454 ? 7.609 20.703 -32.094 1 98.06 454 LYS A C 1
ATOM 3496 O O . LYS A 1 454 ? 7.891 19.734 -32.781 1 98.06 454 LYS A O 1
ATOM 3501 N N . GLY A 1 455 ? 6.438 21.031 -31.688 1 97.19 455 GLY A N 1
ATOM 3502 C CA . GLY A 1 455 ? 5.27 20.469 -32.344 1 97.19 455 GLY A CA 1
ATOM 3503 C C . GLY A 1 455 ? 5.051 19 -32.031 1 97.19 455 GLY A C 1
ATOM 3504 O O . GLY A 1 455 ? 5.297 18.562 -30.906 1 97.19 455 GLY A O 1
ATOM 3505 N N . ARG A 1 456 ? 4.406 18.328 -33.062 1 95.56 456 ARG A N 1
ATOM 3506 C CA . ARG A 1 456 ? 4.02 16.938 -32.906 1 95.56 456 ARG A CA 1
ATOM 3507 C C . ARG A 1 456 ? 4.805 16.047 -33.875 1 95.56 456 ARG A C 1
ATOM 3509 O O . ARG A 1 456 ? 5.188 16.484 -34.969 1 95.56 456 ARG A O 1
ATOM 3516 N N . GLY A 1 457 ? 5.031 14.859 -33.406 1 92.94 457 GLY A N 1
ATOM 3517 C CA . GLY A 1 457 ? 5.648 13.883 -34.312 1 92.94 457 GLY A CA 1
ATOM 3518 C C . GLY A 1 457 ? 7.137 14.109 -34.5 1 92.94 457 GLY A C 1
ATOM 3519 O O . GLY A 1 457 ? 7.824 14.547 -33.562 1 92.94 457 GLY A O 1
ATOM 3520 N N . LYS A 1 458 ? 7.695 13.758 -35.656 1 92.31 458 LYS A N 1
ATOM 3521 C CA . LYS A 1 458 ? 9.141 13.727 -35.844 1 92.31 458 LYS A CA 1
ATOM 3522 C C . LYS A 1 458 ? 9.586 14.781 -36.844 1 92.31 458 LYS A C 1
ATOM 3524 O O . LYS A 1 458 ? 10.711 14.727 -37.344 1 92.31 458 LYS A O 1
ATOM 3529 N N . ARG A 1 459 ? 8.766 15.75 -37.094 1 89.75 459 ARG A N 1
ATOM 3530 C CA . ARG A 1 459 ? 9.086 16.75 -38.125 1 89.75 459 ARG A CA 1
ATOM 3531 C C . ARG A 1 459 ? 10.109 17.75 -37.594 1 89.75 459 ARG A C 1
ATOM 3533 O O . ARG A 1 459 ? 11.016 18.141 -38.344 1 89.75 459 ARG A O 1
ATOM 3540 N N . GLN A 1 460 ? 10.016 18.172 -36.344 1 95.06 460 GLN A N 1
ATOM 3541 C CA . GLN A 1 460 ? 10.898 19.156 -35.719 1 95.06 460 GLN A CA 1
ATOM 3542 C C . GLN A 1 460 ? 11.469 18.625 -34.406 1 95.06 460 GLN A C 1
ATOM 3544 O O . GLN A 1 460 ? 11.242 19.219 -33.344 1 95.06 460 GLN A O 1
ATOM 3549 N N . THR A 1 461 ? 12.289 17.672 -34.531 1 96.31 461 THR A N 1
ATOM 3550 C CA . THR A 1 461 ? 12.75 16.953 -33.344 1 96.31 461 THR A CA 1
ATOM 3551 C C . THR A 1 461 ? 13.922 17.688 -32.688 1 96.31 461 THR A C 1
ATOM 3553 O O . THR A 1 461 ? 14.281 17.422 -31.547 1 96.31 461 THR A O 1
ATOM 3556 N N . GLY A 1 462 ? 14.586 18.688 -33.469 1 97.56 462 GLY A N 1
ATOM 3557 C CA . GLY A 1 462 ? 15.828 19.234 -32.938 1 97.56 462 GLY A CA 1
ATOM 3558 C C . GLY A 1 462 ? 16.812 18.172 -32.5 1 97.56 462 GLY A C 1
ATOM 3559 O O . GLY A 1 462 ? 17.125 17.266 -33.25 1 97.56 462 GLY A O 1
ATOM 3560 N N . PHE A 1 463 ? 17.328 18.328 -31.297 1 98.69 463 PHE A N 1
ATOM 3561 C CA . PHE A 1 463 ? 18.266 17.344 -30.781 1 98.69 463 PHE A CA 1
ATOM 3562 C C . PHE A 1 463 ? 17.578 16.422 -29.766 1 98.69 463 PHE A C 1
ATOM 3564 O O . PHE A 1 463 ? 18.203 15.977 -28.797 1 98.69 463 PHE A O 1
ATOM 3571 N N . ASN A 1 464 ? 16.25 16.219 -29.828 1 98.69 464 ASN A N 1
ATOM 3572 C CA . ASN A 1 464 ? 15.508 15.18 -29.109 1 98.69 464 ASN A CA 1
ATOM 3573 C C . ASN A 1 464 ? 15.672 13.812 -29.766 1 98.69 464 ASN A C 1
ATOM 3575 O O . ASN A 1 464 ? 14.984 13.5 -30.734 1 98.69 464 ASN A O 1
ATOM 3579 N N . MET A 1 465 ? 16.5 12.945 -29.203 1 98.62 465 MET A N 1
ATOM 3580 C CA . MET A 1 465 ? 16.812 11.641 -29.797 1 98.62 465 MET A CA 1
ATOM 3581 C C . MET A 1 465 ? 15.93 10.547 -29.188 1 98.62 465 MET A C 1
ATOM 3583 O O . MET A 1 465 ? 16.078 9.375 -29.516 1 98.62 465 MET A O 1
ATOM 3587 N N . ALA A 1 466 ? 15 10.938 -28.281 1 98.56 466 ALA A N 1
ATOM 3588 C CA . ALA A 1 466 ? 14.188 9.969 -27.547 1 98.56 466 ALA A CA 1
ATOM 3589 C C . ALA A 1 466 ? 13.289 9.18 -28.5 1 98.56 466 ALA A C 1
ATOM 3591 O O . ALA A 1 466 ? 12.914 9.68 -29.562 1 98.56 466 ALA A O 1
ATOM 3592 N N . GLU A 1 467 ? 13.039 7.977 -28.219 1 97.44 467 GLU A N 1
ATOM 3593 C CA . GLU A 1 467 ? 12.117 7.102 -28.938 1 97.44 467 GLU A CA 1
ATOM 3594 C C . GLU A 1 467 ? 11.141 6.418 -27.969 1 97.44 467 GLU A C 1
ATOM 3596 O O . GLU A 1 467 ? 11.531 5.988 -26.891 1 97.44 467 GLU A O 1
ATOM 3601 N N . GLY A 1 468 ? 9.875 6.418 -28.438 1 94.69 468 GLY A N 1
ATOM 3602 C CA . GLY A 1 468 ? 8.898 5.688 -27.641 1 94.69 468 GLY A CA 1
ATOM 3603 C C . GLY A 1 468 ? 9.258 4.23 -27.453 1 94.69 468 GLY A C 1
ATOM 3604 O O . GLY A 1 468 ? 9.672 3.553 -28.391 1 94.69 468 GLY A O 1
ATOM 3605 N N . GLY A 1 469 ? 9.156 3.734 -26.188 1 95.06 469 GLY A N 1
ATOM 3606 C CA . GLY A 1 469 ? 9.406 2.334 -25.891 1 95.06 469 GLY A CA 1
ATOM 3607 C C . GLY A 1 469 ? 10.883 2.027 -25.672 1 95.06 469 GLY A C 1
ATOM 3608 O O . GLY A 1 469 ? 11.242 0.888 -25.375 1 95.06 469 GLY A O 1
ATOM 3609 N N . ALA A 1 470 ? 11.734 3.057 -25.734 1 97.5 470 ALA A N 1
ATOM 3610 C CA . ALA A 1 470 ? 13.172 2.844 -25.625 1 97.5 470 ALA A CA 1
ATOM 3611 C C . ALA A 1 470 ? 13.539 2.293 -24.25 1 97.5 470 ALA A C 1
ATOM 3613 O O . ALA A 1 470 ? 12.922 2.645 -23.25 1 97.5 470 ALA A O 1
ATOM 3614 N N . VAL A 1 471 ? 14.508 1.364 -24.234 1 97.94 471 VAL A N 1
ATOM 3615 C CA . VAL A 1 471 ? 15.125 0.837 -23.031 1 97.94 471 VAL A CA 1
ATOM 3616 C C . VAL A 1 471 ? 16.594 1.232 -22.984 1 97.94 471 VAL A C 1
ATOM 3618 O O . VAL A 1 471 ? 17.109 1.854 -23.922 1 97.94 471 VAL A O 1
ATOM 3621 N N . ALA A 1 472 ? 17.266 0.942 -21.922 1 98.38 472 ALA A N 1
ATOM 3622 C CA . ALA A 1 472 ? 18.656 1.381 -21.719 1 98.38 472 ALA A CA 1
ATOM 3623 C C . ALA A 1 472 ? 19.562 0.851 -22.828 1 98.38 472 ALA A C 1
ATOM 3625 O O . ALA A 1 472 ? 20.516 1.521 -23.219 1 98.38 472 ALA A O 1
ATOM 3626 N N . SER A 1 473 ? 19.266 -0.336 -23.406 1 98.06 473 SER A N 1
ATOM 3627 C CA . SER A 1 473 ? 20.109 -0.927 -24.438 1 98.06 473 SER A CA 1
ATOM 3628 C C . SER A 1 473 ? 20.062 -0.111 -25.719 1 98.06 473 SER A C 1
ATOM 3630 O O . SER A 1 473 ? 20.906 -0.275 -26.609 1 98.06 473 SER A O 1
ATOM 3632 N N . ASP A 1 474 ? 19.109 0.778 -25.844 1 97.81 474 ASP A N 1
ATOM 3633 C CA . ASP A 1 474 ? 18.969 1.627 -27.031 1 97.81 474 ASP A CA 1
ATOM 3634 C C . ASP A 1 474 ? 19.766 2.916 -26.875 1 97.81 474 ASP A C 1
ATOM 3636 O O . ASP A 1 474 ? 19.906 3.676 -27.844 1 97.81 474 ASP A O 1
ATOM 3640 N N . PHE A 1 475 ? 20.312 3.248 -25.688 1 97.38 475 PHE A N 1
ATOM 3641 C CA . PHE A 1 475 ? 20.906 4.535 -25.344 1 97.38 475 PHE A CA 1
ATOM 3642 C C . PHE A 1 475 ? 22.188 4.777 -26.141 1 97.38 475 PHE A C 1
ATOM 3644 O O . PHE A 1 475 ? 22.422 5.891 -26.609 1 97.38 475 PHE A O 1
ATOM 3651 N N . PRO A 1 476 ? 23.047 3.736 -26.359 1 98.12 476 PRO A N 1
ATOM 3652 C CA . PRO A 1 476 ? 24.266 3.996 -27.125 1 98.12 476 PRO A CA 1
ATOM 3653 C C . PRO A 1 476 ? 23.984 4.477 -28.547 1 98.12 476 PRO A C 1
ATOM 3655 O O . PRO A 1 476 ? 24.641 5.398 -29.031 1 98.12 476 PRO A O 1
ATOM 3658 N N . ALA A 1 477 ? 22.969 3.916 -29.141 1 98.38 477 ALA A N 1
ATOM 3659 C CA . ALA A 1 477 ? 22.594 4.359 -30.484 1 98.38 477 ALA A CA 1
ATOM 3660 C C . ALA A 1 477 ? 22.047 5.785 -30.453 1 98.38 477 ALA A C 1
ATOM 3662 O O . ALA A 1 477 ? 22.312 6.57 -31.375 1 98.38 477 ALA A O 1
ATOM 3663 N N . GLN A 1 478 ? 21.234 6.129 -29.422 1 98.62 478 GLN A N 1
ATOM 3664 C CA . GLN A 1 478 ? 20.75 7.496 -29.281 1 98.62 478 GLN A CA 1
ATOM 3665 C C . GLN A 1 478 ? 21.891 8.484 -29.109 1 98.62 478 GLN A C 1
ATOM 3667 O O . GLN A 1 478 ? 21.875 9.57 -29.688 1 98.62 478 GLN A O 1
ATOM 3672 N N . ALA A 1 479 ? 22.922 8.102 -28.328 1 98.75 479 ALA A N 1
ATOM 3673 C CA . ALA A 1 479 ? 24.062 8.961 -28.094 1 98.75 479 ALA A CA 1
ATOM 3674 C C . ALA A 1 479 ? 24.828 9.242 -29.391 1 98.75 479 ALA A C 1
ATOM 3676 O O . ALA A 1 479 ? 25.156 10.391 -29.688 1 98.75 479 ALA A O 1
ATOM 3677 N N . ARG A 1 480 ? 24.984 8.242 -30.219 1 98.56 480 ARG A N 1
ATOM 3678 C CA . ARG A 1 480 ? 25.703 8.398 -31.484 1 98.56 480 ARG A CA 1
ATOM 3679 C C . ARG A 1 480 ? 24.891 9.266 -32.438 1 98.56 480 ARG A C 1
ATOM 3681 O O . ARG A 1 480 ? 25.469 10.109 -33.156 1 98.56 480 ARG A O 1
ATOM 3688 N N . ARG A 1 481 ? 23.609 9.055 -32.438 1 98.44 481 ARG A N 1
ATOM 3689 C CA . ARG A 1 481 ? 22.766 9.875 -33.281 1 98.44 481 ARG A CA 1
ATOM 3690 C C . ARG A 1 481 ? 22.781 11.336 -32.875 1 98.44 481 ARG A C 1
ATOM 3692 O O . ARG A 1 481 ? 22.812 12.234 -33.719 1 98.44 481 ARG A O 1
ATOM 3699 N N . LEU A 1 482 ? 22.781 11.57 -31.547 1 98.69 482 LEU A N 1
ATOM 3700 C CA . LEU A 1 482 ? 22.828 12.93 -31.016 1 98.69 482 LEU A CA 1
ATOM 3701 C C . LEU A 1 482 ? 24.094 13.641 -31.484 1 98.69 482 LEU A C 1
ATOM 3703 O O . LEU A 1 482 ? 24.031 14.766 -32 1 98.69 482 LEU A O 1
ATOM 3707 N N . ILE A 1 483 ? 25.234 12.992 -31.359 1 98.62 483 ILE A N 1
ATOM 3708 C CA . ILE A 1 483 ? 26.516 13.562 -31.719 1 98.62 483 ILE A CA 1
ATOM 3709 C C . ILE A 1 483 ? 26.562 13.828 -33.219 1 98.62 483 ILE A C 1
ATOM 3711 O O . ILE A 1 483 ? 26.953 14.914 -33.656 1 98.62 483 ILE A O 1
ATOM 3715 N N . GLY A 1 484 ? 26.125 12.844 -34 1 98.19 484 GLY A N 1
ATOM 3716 C CA . GLY A 1 484 ? 26.094 13.023 -35.438 1 98.19 484 GLY A CA 1
ATOM 3717 C C . GLY A 1 484 ? 25.219 14.18 -35.875 1 98.19 484 GLY A C 1
ATOM 3718 O O . GLY A 1 484 ? 25.609 14.953 -36.75 1 98.19 484 GLY A O 1
ATOM 3719 N N . THR A 1 485 ? 24.094 14.32 -35.281 1 98.06 485 THR A N 1
ATOM 3720 C CA . THR A 1 485 ? 23.156 15.383 -35.656 1 98.06 485 THR A CA 1
ATOM 3721 C C . THR A 1 485 ? 23.703 16.75 -35.25 1 98.06 485 THR A C 1
ATOM 3723 O O . THR A 1 485 ? 23.562 17.719 -35.969 1 98.06 485 THR A O 1
ATOM 3726 N N . MET A 1 486 ? 24.359 16.859 -34.062 1 98 486 MET A N 1
ATOM 3727 C CA . MET A 1 486 ? 24.938 18.109 -33.625 1 98 486 MET A CA 1
ATOM 3728 C C . MET A 1 486 ? 26.094 18.531 -34.531 1 98 486 MET A C 1
ATOM 3730 O O . MET A 1 486 ? 26.172 19.703 -34.938 1 98 486 MET A O 1
ATOM 3734 N N . LYS A 1 487 ? 26.891 17.594 -34.938 1 97.69 487 LYS A N 1
ATOM 3735 C CA . LYS A 1 487 ? 28.047 17.875 -35.781 1 97.69 487 LYS A CA 1
ATOM 3736 C C . LYS A 1 487 ? 27.609 18.328 -37.156 1 97.69 487 LYS A C 1
ATOM 3738 O O . LYS A 1 487 ? 28.281 19.141 -37.781 1 97.69 487 LYS A O 1
ATOM 3743 N N . ASN A 1 488 ? 26.531 17.875 -37.562 1 96.88 488 ASN A N 1
ATOM 3744 C CA . ASN A 1 488 ? 26.062 18.156 -38.938 1 96.88 488 ASN A CA 1
ATOM 3745 C C . ASN A 1 488 ? 25.188 19.391 -38.969 1 96.88 488 ASN A C 1
ATOM 3747 O O . ASN A 1 488 ? 24.781 19.828 -40.062 1 96.88 488 ASN A O 1
ATOM 3751 N N . ASN A 1 489 ? 24.844 19.938 -37.875 1 96.38 489 ASN A N 1
ATOM 3752 C CA . ASN A 1 489 ? 24.031 21.141 -37.812 1 96.38 489 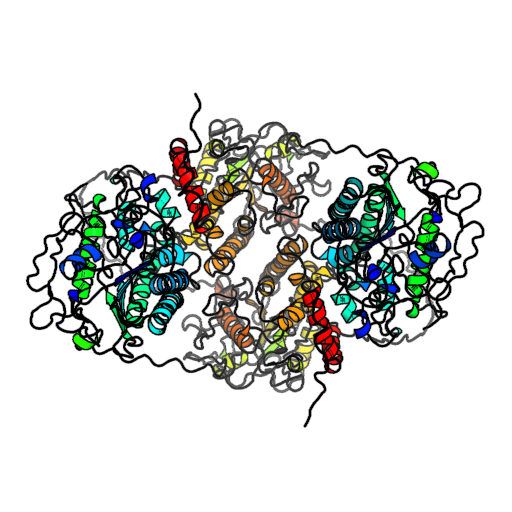ASN A CA 1
ATOM 3753 C C . ASN A 1 489 ? 24.906 22.406 -37.938 1 96.38 489 ASN A C 1
ATOM 3755 O O . ASN A 1 489 ? 25.703 22.688 -37.031 1 96.38 489 ASN A O 1
ATOM 3759 N N . THR A 1 490 ? 24.703 23.188 -38.875 1 94.88 490 THR A N 1
ATOM 3760 C CA . THR A 1 490 ? 25.578 24.328 -39.188 1 94.88 490 THR A CA 1
ATOM 3761 C C . THR A 1 490 ? 25.391 25.453 -38.188 1 94.88 490 THR A C 1
ATOM 3763 O O . THR A 1 490 ? 26.25 26.312 -38.031 1 94.88 490 THR A O 1
ATOM 3766 N N . ALA A 1 491 ? 24.328 25.438 -37.5 1 94.81 491 ALA A N 1
ATOM 3767 C CA . ALA A 1 491 ? 24.062 26.484 -36.531 1 94.81 491 ALA A CA 1
ATOM 3768 C C . ALA A 1 491 ? 24.828 26.234 -35.219 1 94.81 491 ALA A C 1
ATOM 3770 O O . ALA A 1 491 ? 24.969 27.141 -34.406 1 94.81 491 ALA A O 1
ATOM 3771 N N . VAL A 1 492 ? 25.328 25.047 -35.031 1 97.62 492 VAL A N 1
ATOM 3772 C CA . VAL A 1 492 ? 25.984 24.656 -33.812 1 97.62 492 VAL A CA 1
ATOM 3773 C C . VAL A 1 492 ? 27.5 24.688 -34 1 97.62 492 VAL A C 1
ATOM 3775 O O . VAL A 1 492 ? 28.031 24.078 -34.938 1 97.62 492 VAL A O 1
ATOM 3778 N N . ASP A 1 493 ? 28.234 25.406 -33.125 1 97.75 493 ASP A N 1
ATOM 3779 C CA . ASP A 1 493 ? 29.672 25.234 -33 1 97.75 493 ASP A CA 1
ATOM 3780 C C . ASP A 1 493 ? 30 24.094 -32.031 1 97.75 493 ASP A C 1
ATOM 3782 O O . ASP A 1 493 ? 30.156 24.312 -30.828 1 97.75 493 ASP A O 1
ATOM 3786 N N . PHE A 1 494 ? 30.156 22.953 -32.594 1 97.88 494 PHE A N 1
ATOM 3787 C CA . PHE A 1 494 ? 30.25 21.703 -31.828 1 97.88 494 PHE A CA 1
ATOM 3788 C C . PHE A 1 494 ? 31.391 21.781 -30.828 1 97.88 494 PHE A C 1
ATOM 3790 O O . PHE A 1 494 ? 31.297 21.266 -29.719 1 97.88 494 PHE A O 1
ATOM 3797 N N . LYS A 1 495 ? 32.438 22.484 -31.125 1 97.31 495 LYS A N 1
ATOM 3798 C CA . LYS A 1 495 ? 33.625 22.516 -30.281 1 97.31 495 LYS A CA 1
ATOM 3799 C C . LYS A 1 495 ? 33.5 23.562 -29.188 1 97.31 495 LYS A C 1
ATOM 3801 O O . LYS A 1 495 ? 33.906 23.328 -28.047 1 97.31 495 LYS A O 1
ATOM 3806 N N . ASN A 1 496 ? 32.844 24.688 -29.516 1 97 496 ASN A N 1
ATOM 3807 C CA . ASN A 1 496 ? 32.969 25.828 -28.609 1 97 496 ASN A CA 1
ATOM 3808 C C . ASN A 1 496 ? 31.656 26.125 -27.891 1 97 496 ASN A C 1
ATOM 3810 O O . ASN A 1 496 ? 31.641 26.828 -26.875 1 97 496 ASN A O 1
ATOM 3814 N N . ASP A 1 497 ? 30.594 25.656 -28.375 1 98.25 497 ASP A N 1
ATOM 3815 C CA . ASP A 1 497 ? 29.328 25.906 -27.719 1 98.25 497 ASP A CA 1
ATOM 3816 C C . ASP A 1 497 ? 29.172 25.062 -26.453 1 98.25 497 ASP A C 1
ATOM 3818 O O . ASP A 1 497 ? 29.516 23.875 -26.453 1 98.25 497 ASP A O 1
ATOM 3822 N N . TRP A 1 498 ? 28.719 25.656 -25.312 1 98.75 498 TRP A N 1
ATOM 3823 C CA . TRP A 1 498 ? 28.359 24.875 -24.141 1 98.75 498 TRP A CA 1
ATOM 3824 C C . TRP A 1 498 ? 27.016 24.188 -24.344 1 98.75 498 TRP A C 1
ATOM 3826 O O . TRP A 1 498 ? 26.047 24.812 -24.797 1 98.75 498 TRP A O 1
ATOM 3836 N N . LYS A 1 499 ? 26.984 22.922 -24.062 1 98.81 499 LYS A N 1
ATOM 3837 C CA . LYS A 1 499 ? 25.812 22.078 -24.312 1 98.81 499 LYS A CA 1
ATOM 3838 C C . LYS A 1 499 ? 25.266 21.531 -23 1 98.81 499 LYS A C 1
ATOM 3840 O O . LYS A 1 499 ? 26.016 21.219 -22.078 1 98.81 499 LYS A O 1
ATOM 3845 N N . LEU A 1 500 ? 23.953 21.453 -22.875 1 98.88 500 LEU A N 1
ATOM 3846 C CA . LEU A 1 500 ? 23.234 20.812 -21.797 1 98.88 500 LEU A CA 1
ATOM 3847 C C . LEU A 1 500 ? 22.359 19.672 -22.312 1 98.88 500 LEU A C 1
ATOM 3849 O O . LEU A 1 500 ? 21.422 19.891 -23.078 1 98.88 500 LEU A O 1
ATOM 3853 N N . VAL A 1 501 ? 22.703 18.453 -21.969 1 98.88 501 VAL A N 1
ATOM 3854 C CA . VAL A 1 501 ? 21.969 17.281 -22.453 1 98.88 501 VAL A CA 1
ATOM 3855 C C . VAL A 1 501 ? 21.312 16.562 -21.266 1 98.88 501 VAL A C 1
ATOM 3857 O O . VAL A 1 501 ? 21.953 16.328 -20.234 1 98.88 501 VAL A O 1
ATOM 3860 N N . THR A 1 502 ? 20.031 16.219 -21.375 1 98.88 502 THR A N 1
ATOM 3861 C CA . THR A 1 502 ? 19.297 15.523 -20.328 1 98.88 502 THR A CA 1
ATOM 3862 C C . THR A 1 502 ? 19.016 14.078 -20.719 1 98.88 502 THR A C 1
ATOM 3864 O O . THR A 1 502 ? 18.5 13.82 -21.812 1 98.88 502 THR A O 1
ATOM 3867 N N . LEU A 1 503 ? 19.406 13.164 -19.875 1 98.81 503 LEU A N 1
ATOM 3868 C CA . LEU A 1 503 ? 19.188 11.734 -20.078 1 98.81 503 LEU A CA 1
ATOM 3869 C C . LEU A 1 503 ? 18.125 11.211 -19.109 1 98.81 503 LEU A C 1
ATOM 3871 O O . LEU A 1 503 ? 18.203 11.461 -17.906 1 98.81 503 LEU A O 1
ATOM 3875 N N . PHE A 1 504 ? 17.125 10.5 -19.641 1 98.19 504 PHE A N 1
ATOM 3876 C CA . PHE A 1 504 ? 16.109 9.836 -18.812 1 98.19 504 PHE A CA 1
ATOM 3877 C C . PHE A 1 504 ? 15.703 8.5 -19.438 1 98.19 504 PHE A C 1
ATOM 3879 O O . PHE A 1 504 ? 15.125 8.469 -20.531 1 98.19 504 PHE A O 1
ATOM 3886 N N . ILE A 1 505 ? 16.016 7.395 -18.75 1 98.12 505 ILE A N 1
ATOM 3887 C CA . ILE A 1 505 ? 15.703 6.074 -19.281 1 98.12 505 ILE A CA 1
ATOM 3888 C C . ILE A 1 505 ? 15.594 5.062 -18.141 1 98.12 505 ILE A C 1
ATOM 3890 O O . ILE A 1 505 ? 16.156 5.266 -17.062 1 98.12 505 ILE A O 1
ATOM 3894 N N . GLY A 1 506 ? 14.859 4.012 -18.328 1 97.81 506 GLY A N 1
ATOM 3895 C CA . GLY A 1 506 ? 14.812 2.912 -17.375 1 97.81 506 GLY A CA 1
ATOM 3896 C C . GLY A 1 506 ? 13.406 2.439 -17.078 1 97.81 506 GLY A C 1
ATOM 3897 O O . GLY A 1 506 ? 13.211 1.33 -16.578 1 97.81 506 GLY A O 1
ATOM 3898 N N . GLY A 1 507 ? 12.406 3.291 -17.359 1 96.75 507 GLY A N 1
ATOM 3899 C CA . GLY A 1 507 ? 11.023 2.92 -17.094 1 96.75 507 GLY A CA 1
ATOM 3900 C C . GLY A 1 507 ? 10.586 1.68 -17.844 1 96.75 507 GLY A C 1
ATOM 3901 O O . GLY A 1 507 ? 10.023 0.757 -17.25 1 96.75 507 GLY A O 1
ATOM 3902 N N . ASN A 1 508 ? 10.883 1.698 -19.109 1 97.06 508 ASN A N 1
ATOM 3903 C CA . ASN A 1 508 ? 10.516 0.548 -19.922 1 97.06 508 ASN A CA 1
ATOM 3904 C C . ASN A 1 508 ? 11.32 -0.691 -19.547 1 97.06 508 ASN A C 1
ATOM 3906 O O . ASN A 1 508 ? 10.844 -1.816 -19.703 1 97.06 508 ASN A O 1
ATOM 3910 N N . ASP A 1 509 ? 12.602 -0.463 -19.094 1 97.62 509 ASP A N 1
ATOM 3911 C CA . ASP A 1 509 ? 13.391 -1.577 -18.578 1 97.62 509 ASP A CA 1
ATOM 3912 C C . ASP A 1 509 ? 12.68 -2.266 -17.406 1 97.62 509 ASP A C 1
ATOM 3914 O O . ASP A 1 509 ? 12.547 -3.49 -17.391 1 97.62 509 ASP A O 1
ATOM 3918 N N . LEU A 1 510 ? 12.18 -1.466 -16.531 1 97.31 510 LEU A N 1
ATOM 3919 C CA . LEU A 1 510 ? 11.461 -1.984 -15.383 1 97.31 510 LEU A CA 1
ATOM 3920 C C . LEU A 1 510 ? 10.164 -2.666 -15.805 1 97.31 510 LEU A C 1
ATOM 3922 O O . LEU A 1 510 ? 9.828 -3.746 -15.312 1 97.31 510 LEU A O 1
ATOM 3926 N N . CYS A 1 511 ? 9.461 -2.084 -16.781 1 96 511 CYS A N 1
ATOM 3927 C CA . CYS A 1 511 ? 8.172 -2.605 -17.219 1 96 511 CYS A CA 1
ATOM 3928 C C . CYS A 1 511 ? 8.344 -3.9 -18 1 96 511 CYS A C 1
ATOM 3930 O O . CYS A 1 511 ? 7.375 -4.633 -18.219 1 96 511 CYS A O 1
ATOM 3932 N N . SER A 1 512 ? 9.562 -4.238 -18.422 1 94.44 512 SER A N 1
ATOM 3933 C CA . SER A 1 512 ? 9.844 -5.453 -19.172 1 94.44 512 SER A CA 1
ATOM 3934 C C . SER A 1 512 ? 10.641 -6.449 -18.328 1 94.44 512 SER A C 1
ATOM 3936 O O . SER A 1 512 ? 10.961 -7.543 -18.797 1 94.44 512 SER A O 1
ATOM 3938 N N . TYR A 1 513 ? 10.953 -6.145 -17.141 1 96 513 TYR A N 1
ATOM 3939 C CA . TYR A 1 513 ? 11.867 -6.898 -16.281 1 96 513 TYR A CA 1
ATOM 3940 C C . TYR A 1 513 ? 11.383 -8.328 -16.094 1 96 513 TYR A C 1
ATOM 3942 O O . TYR A 1 513 ? 12.172 -9.273 -16.172 1 96 513 TYR A O 1
ATOM 3950 N N . CYS A 1 514 ? 10.086 -8.492 -15.93 1 93.44 514 CYS A N 1
ATOM 3951 C CA . CYS A 1 514 ? 9.531 -9.805 -15.602 1 93.44 514 CYS A CA 1
ATOM 3952 C C . CYS A 1 514 ? 9.516 -10.711 -16.828 1 93.44 514 CYS A C 1
ATOM 3954 O O . CYS A 1 514 ? 9.312 -11.922 -16.703 1 93.44 514 CYS A O 1
ATOM 3956 N N . ASP A 1 515 ? 9.75 -10.117 -18.016 1 90.75 515 ASP A N 1
ATOM 3957 C CA . ASP A 1 515 ? 9.758 -10.906 -19.234 1 90.75 515 ASP A CA 1
ATOM 3958 C C . ASP A 1 515 ? 11.148 -11.492 -19.5 1 90.75 515 ASP A C 1
ATOM 3960 O O . ASP A 1 515 ? 11.281 -12.484 -20.219 1 90.75 515 ASP A O 1
ATOM 3964 N N . ASP A 1 516 ? 12.156 -10.812 -19.047 1 93 516 ASP A N 1
ATOM 3965 C CA . ASP A 1 516 ? 13.555 -11.195 -19.219 1 93 516 ASP A CA 1
ATOM 3966 C C . ASP A 1 516 ? 14.445 -10.57 -18.156 1 93 516 ASP A C 1
ATOM 3968 O O . ASP A 1 516 ? 15.109 -9.562 -18.406 1 93 516 ASP A O 1
ATOM 3972 N N . ARG A 1 517 ? 14.57 -11.156 -17.016 1 94.25 517 ARG A N 1
ATOM 3973 C CA . ARG A 1 517 ? 15.273 -10.617 -15.859 1 94.25 517 ARG A CA 1
ATOM 3974 C C . ARG A 1 517 ? 16.75 -10.391 -16.172 1 94.25 517 ARG A C 1
ATOM 3976 O O . ARG A 1 517 ? 17.344 -9.406 -15.719 1 94.25 517 ARG A O 1
ATOM 3983 N N . ALA A 1 518 ? 17.312 -11.234 -16.938 1 92.75 518 ALA A N 1
ATOM 3984 C CA . ALA A 1 518 ? 18.734 -11.117 -17.25 1 92.75 518 ALA A CA 1
ATOM 3985 C C . ALA A 1 518 ? 19 -9.891 -18.109 1 92.75 518 ALA A C 1
ATOM 3987 O O . ALA A 1 518 ? 19.891 -9.094 -17.797 1 92.75 518 ALA A O 1
ATOM 3988 N N . ALA A 1 519 ? 18.203 -9.727 -19.109 1 93.38 519 ALA A N 1
ATOM 3989 C CA . ALA A 1 519 ? 18.391 -8.617 -20.031 1 93.38 519 ALA A CA 1
ATOM 3990 C C . ALA A 1 519 ? 18.188 -7.273 -19.344 1 93.38 519 ALA A C 1
ATOM 3992 O O . ALA A 1 519 ? 18.875 -6.297 -19.656 1 93.38 519 ALA A O 1
ATOM 3993 N N . TYR A 1 520 ? 17.297 -7.254 -18.391 1 96.25 520 TYR A N 1
ATOM 3994 C CA . TYR A 1 520 ? 16.938 -5.984 -17.766 1 96.25 520 TYR A CA 1
ATOM 3995 C C . TYR A 1 520 ? 17.438 -5.93 -16.328 1 96.25 520 TYR A C 1
ATOM 3997 O O . TYR A 1 520 ? 16.922 -5.164 -15.508 1 96.25 520 TYR A O 1
ATOM 4005 N N . SER A 1 521 ? 18.469 -6.758 -16.062 1 95.94 521 SER A N 1
ATOM 4006 C CA . SER A 1 521 ? 19.109 -6.742 -14.75 1 95.94 521 SER A CA 1
ATOM 4007 C C . SER A 1 521 ? 19.766 -5.391 -14.469 1 95.94 521 SER A C 1
ATOM 4009 O O . SER A 1 521 ? 20.016 -4.617 -15.398 1 95.94 521 SER A O 1
ATOM 4011 N N . THR A 1 522 ? 19.938 -5.051 -13.18 1 96.19 522 THR A N 1
ATOM 4012 C CA . THR A 1 522 ? 20.609 -3.82 -12.797 1 96.19 522 THR A CA 1
ATOM 4013 C C . THR A 1 522 ? 21.984 -3.732 -13.469 1 96.19 522 THR A C 1
ATOM 4015 O O . THR A 1 522 ? 22.359 -2.672 -13.969 1 96.19 522 THR A O 1
ATOM 4018 N N . LYS A 1 523 ? 22.719 -4.824 -13.547 1 95.06 523 LYS A N 1
ATOM 4019 C CA . LYS A 1 523 ? 24.031 -4.871 -14.156 1 95.06 523 LYS A CA 1
ATOM 4020 C C . LYS A 1 523 ? 23.984 -4.453 -15.625 1 95.06 523 LYS A C 1
ATOM 4022 O O . LYS A 1 523 ? 24.766 -3.607 -16.062 1 95.06 523 LYS A O 1
ATOM 4027 N N . ASN A 1 524 ? 23.031 -5.066 -16.344 1 96.31 524 ASN A N 1
ATOM 4028 C CA . ASN A 1 524 ? 22.922 -4.75 -17.766 1 96.31 524 ASN A CA 1
ATOM 4029 C C . ASN A 1 524 ? 22.422 -3.326 -17.984 1 96.31 524 ASN A C 1
ATOM 4031 O O . ASN A 1 524 ? 22.859 -2.646 -18.922 1 96.31 524 ASN A O 1
ATOM 4035 N N . TYR A 1 525 ? 21.531 -2.857 -17.219 1 97.94 525 TYR A N 1
ATOM 4036 C CA . TYR A 1 525 ? 21.031 -1.484 -17.266 1 97.94 525 TYR A CA 1
ATOM 4037 C C . TYR A 1 525 ? 22.188 -0.491 -17.125 1 97.94 525 TYR A C 1
ATOM 4039 O O . TYR A 1 525 ? 22.312 0.424 -17.938 1 97.94 525 TYR A O 1
ATOM 4047 N N . ILE A 1 526 ? 23.016 -0.704 -16.078 1 97.69 526 ILE A N 1
ATOM 4048 C CA . ILE A 1 526 ? 24.125 0.191 -15.797 1 97.69 526 ILE A CA 1
ATOM 4049 C C . ILE A 1 526 ? 25.188 0.068 -16.891 1 97.69 526 ILE A C 1
ATOM 4051 O O . ILE A 1 526 ? 25.812 1.056 -17.266 1 97.69 526 ILE A O 1
ATOM 4055 N N . HIS A 1 527 ? 25.312 -1.111 -17.438 1 97.38 527 HIS A N 1
ATOM 4056 C CA . HIS A 1 527 ? 26.25 -1.312 -18.531 1 97.38 527 HIS A CA 1
ATOM 4057 C C . HIS A 1 527 ? 25.906 -0.439 -19.734 1 97.38 527 HIS A C 1
ATOM 4059 O O . HIS A 1 527 ? 26.766 0.236 -20.281 1 97.38 527 HIS A O 1
ATOM 4065 N N . HIS A 1 528 ? 24.688 -0.451 -20.062 1 98.12 528 HIS A N 1
ATOM 4066 C CA . HIS A 1 528 ? 24.25 0.331 -21.203 1 98.12 528 HIS A CA 1
ATOM 4067 C C . HIS A 1 528 ? 24.344 1.827 -20.922 1 98.12 528 HIS A C 1
ATOM 4069 O O . HIS A 1 528 ? 24.734 2.602 -21.812 1 98.12 528 HIS A O 1
ATOM 4075 N N . LEU A 1 529 ? 23.969 2.229 -19.719 1 98.31 529 LEU A N 1
ATOM 4076 C CA . LEU A 1 529 ? 24.094 3.631 -19.328 1 98.31 529 LEU A CA 1
ATOM 4077 C C . LEU A 1 529 ? 25.562 4.066 -19.359 1 98.31 529 LEU A C 1
ATOM 4079 O O . LEU A 1 529 ? 25.875 5.125 -19.906 1 98.31 529 LEU A O 1
ATOM 4083 N N . LYS A 1 530 ? 26.422 3.232 -18.828 1 98.25 530 LYS A N 1
ATOM 4084 C CA . LYS A 1 530 ? 27.859 3.518 -18.828 1 98.25 530 LYS A CA 1
ATOM 4085 C C . LYS A 1 530 ? 28.391 3.658 -20.25 1 98.25 530 LYS A C 1
ATOM 4087 O O . LYS A 1 530 ? 29.172 4.574 -20.531 1 98.25 530 LYS A O 1
ATOM 4092 N N . THR A 1 531 ? 28 2.768 -21.109 1 98.38 531 THR A N 1
ATOM 4093 C CA . THR A 1 531 ? 28.438 2.811 -22.5 1 98.38 531 THR A CA 1
ATOM 4094 C C . THR A 1 531 ? 28.047 4.133 -23.156 1 98.38 531 THR A C 1
ATOM 4096 O O . THR A 1 531 ? 28.859 4.75 -23.859 1 98.38 531 THR A O 1
ATOM 4099 N N . SER A 1 532 ? 26.906 4.527 -22.906 1 98.44 532 SER A N 1
ATOM 4100 C CA . SER A 1 532 ? 26.391 5.766 -23.484 1 98.44 532 SER A CA 1
ATOM 4101 C C . SER A 1 532 ? 27.125 6.984 -22.922 1 98.44 532 SER A C 1
ATOM 4103 O O . SER A 1 532 ? 27.469 7.902 -23.672 1 98.44 532 SER A O 1
ATOM 4105 N N . LEU A 1 533 ? 27.297 7.016 -21.609 1 98.5 533 LEU A N 1
ATOM 4106 C CA . LEU A 1 533 ? 28 8.125 -20.969 1 98.5 533 LEU A CA 1
ATOM 4107 C C . LEU A 1 533 ? 29.453 8.18 -21.422 1 98.5 533 LEU A C 1
ATOM 4109 O O . LEU A 1 533 ? 30.016 9.266 -21.578 1 98.5 533 LEU A O 1
ATOM 4113 N N . ASP A 1 534 ? 30.078 7.047 -21.688 1 98.44 534 ASP A N 1
ATOM 4114 C CA . ASP A 1 534 ? 31.438 6.984 -22.203 1 98.44 534 ASP A CA 1
ATOM 4115 C C . ASP A 1 534 ? 31.516 7.617 -23.594 1 98.44 534 ASP A C 1
ATOM 4117 O O . ASP A 1 534 ? 32.469 8.336 -23.891 1 98.44 534 ASP A O 1
ATOM 4121 N N . ILE A 1 535 ? 30.562 7.32 -24.375 1 98.69 535 ILE A N 1
ATOM 4122 C CA . ILE A 1 535 ? 30.516 7.891 -25.719 1 98.69 535 ILE A CA 1
ATOM 4123 C C . ILE A 1 535 ? 30.484 9.414 -25.641 1 98.69 535 ILE A C 1
ATOM 4125 O O . ILE A 1 535 ? 31.266 10.094 -26.297 1 98.69 535 ILE A O 1
ATOM 4129 N N . LEU A 1 536 ? 29.641 9.945 -24.812 1 98.69 536 LEU A N 1
ATOM 4130 C CA . LEU A 1 536 ? 29.531 11.391 -24.641 1 98.69 536 LEU A CA 1
ATOM 4131 C C . LEU A 1 536 ? 30.828 11.969 -24.062 1 98.69 536 LEU A C 1
ATOM 4133 O O . LEU A 1 536 ? 31.312 12.992 -24.547 1 98.69 536 LEU A O 1
ATOM 4137 N N . TYR A 1 537 ? 31.328 11.328 -23.047 1 98.5 537 TYR A N 1
ATOM 4138 C CA . TYR A 1 537 ? 32.562 11.781 -22.375 1 98.5 537 TYR A CA 1
ATOM 4139 C C . TYR A 1 537 ? 33.719 11.859 -23.359 1 98.5 537 TYR A C 1
ATOM 4141 O O . TYR A 1 537 ? 34.5 12.812 -23.344 1 98.5 537 TYR A O 1
ATOM 4149 N N . ASN A 1 538 ? 33.781 10.922 -24.234 1 97.94 538 ASN A N 1
ATOM 4150 C CA . ASN A 1 538 ? 34.938 10.812 -25.141 1 97.94 538 ASN A CA 1
ATOM 4151 C C . ASN A 1 538 ? 34.781 11.742 -26.344 1 97.94 538 ASN A C 1
ATOM 4153 O O . ASN A 1 538 ? 35.781 12.219 -26.875 1 97.94 538 ASN A O 1
ATOM 4157 N N . GLU A 1 539 ? 33.562 12.078 -26.688 1 98.25 539 GLU A N 1
ATOM 4158 C CA . GLU A 1 539 ? 33.438 12.656 -28.016 1 98.25 539 GLU A CA 1
ATOM 4159 C C . GLU A 1 539 ? 32.906 14.086 -27.938 1 98.25 539 GLU A C 1
ATOM 4161 O O . GLU A 1 539 ? 33 14.844 -28.922 1 98.25 539 GLU A O 1
ATOM 4166 N N . VAL A 1 540 ? 32.312 14.531 -26.891 1 98.69 540 VAL A N 1
ATOM 4167 C CA . VAL A 1 540 ? 31.625 15.82 -26.891 1 98.69 540 VAL A CA 1
ATOM 4168 C C . VAL A 1 540 ? 32.344 16.797 -25.969 1 98.69 540 VAL A C 1
ATOM 4170 O O . VAL A 1 540 ? 32.344 16.625 -24.75 1 98.69 540 VAL A O 1
ATOM 4173 N N . PRO A 1 541 ? 32.906 17.859 -26.516 1 98.06 541 PRO A N 1
ATOM 4174 C CA . PRO A 1 541 ? 33.5 18.891 -25.672 1 98.06 541 PRO A CA 1
ATOM 4175 C C . PRO A 1 541 ? 32.438 19.859 -25.109 1 98.06 541 PRO A C 1
ATOM 4177 O O . PRO A 1 541 ? 31.391 20.031 -25.719 1 98.06 541 PRO A O 1
ATOM 4180 N N . ARG A 1 542 ? 32.719 20.469 -23.938 1 98.44 542 ARG A N 1
ATOM 4181 C CA . ARG A 1 542 ? 31.875 21.5 -23.312 1 98.44 542 ARG A CA 1
ATOM 4182 C C . ARG A 1 542 ? 30.438 21 -23.141 1 98.44 542 ARG A C 1
ATOM 4184 O O . ARG A 1 542 ? 29.5 21.562 -23.703 1 98.44 542 ARG A O 1
ATOM 4191 N N . LEU A 1 543 ? 30.359 19.984 -22.281 1 98.75 543 LEU A N 1
ATOM 4192 C CA . LEU A 1 543 ? 29.062 19.312 -22.125 1 98.75 543 LEU A CA 1
ATOM 4193 C C . LEU A 1 543 ? 28.75 19.109 -20.641 1 98.75 543 LEU A C 1
ATOM 4195 O O . LEU A 1 543 ? 29.578 18.578 -19.891 1 98.75 543 LEU A O 1
ATOM 4199 N N . MET A 1 544 ? 27.578 19.594 -20.203 1 98.75 544 MET A N 1
ATOM 4200 C CA . MET A 1 544 ? 26.969 19.188 -18.938 1 98.75 544 MET A CA 1
ATOM 4201 C C . MET A 1 544 ? 25.828 18.203 -19.188 1 98.75 544 MET A C 1
ATOM 4203 O O . MET A 1 544 ? 24.938 18.469 -19.984 1 98.75 544 MET A O 1
ATOM 4207 N N . VAL A 1 545 ? 25.891 17.062 -18.531 1 98.81 545 VAL A N 1
ATOM 4208 C CA . VAL A 1 545 ? 24.891 16.016 -18.703 1 98.81 545 VAL A CA 1
ATOM 4209 C C . VAL A 1 545 ? 24.031 15.906 -17.438 1 98.81 545 VAL A C 1
ATOM 4211 O O . VAL A 1 545 ? 24.562 15.727 -16.344 1 98.81 545 VAL A O 1
ATOM 4214 N N . ASN A 1 546 ? 22.719 16.109 -17.578 1 98.69 546 ASN A N 1
ATOM 4215 C CA . ASN A 1 546 ? 21.766 15.75 -16.531 1 98.69 546 ASN A CA 1
ATOM 4216 C C . ASN A 1 546 ? 21.328 14.297 -16.656 1 98.69 546 ASN A C 1
ATOM 4218 O O . ASN A 1 546 ? 20.766 13.898 -17.688 1 98.69 546 ASN A O 1
ATOM 4222 N N . VAL A 1 547 ? 21.578 13.539 -15.648 1 98.62 547 VAL A N 1
ATOM 4223 C CA . VAL A 1 547 ? 21 12.203 -15.578 1 98.62 547 VAL A CA 1
ATOM 4224 C C . VAL A 1 547 ? 19.859 12.188 -14.57 1 98.62 547 VAL A C 1
ATOM 4226 O O . VAL A 1 547 ? 20.094 12.32 -13.359 1 98.62 547 VAL A O 1
ATOM 4229 N N . VAL A 1 548 ? 18.688 12.062 -15.062 1 97.94 548 VAL A N 1
ATOM 4230 C CA . VAL A 1 548 ? 17.516 11.992 -14.18 1 97.94 548 VAL A CA 1
ATOM 4231 C C . VAL A 1 548 ? 17.25 10.539 -13.805 1 97.94 548 VAL A C 1
ATOM 4233 O O . VAL A 1 548 ? 17.094 9.68 -14.68 1 97.94 548 VAL A O 1
ATOM 4236 N N . GLU A 1 549 ? 17.234 10.234 -12.516 1 95.94 549 GLU A N 1
ATOM 4237 C CA . GLU A 1 549 ? 16.984 8.875 -12.031 1 95.94 549 GLU A CA 1
ATOM 4238 C C . GLU A 1 549 ? 15.594 8.398 -12.43 1 95.94 549 GLU A C 1
ATOM 4240 O O . GLU A 1 549 ? 14.648 9.188 -12.461 1 95.94 549 GLU A O 1
ATOM 4245 N N . VAL A 1 550 ? 15.57 7.113 -12.68 1 95.62 550 VAL A N 1
ATOM 4246 C CA . VAL A 1 550 ? 14.281 6.523 -13.031 1 95.62 550 VAL A CA 1
ATOM 4247 C C . VAL A 1 550 ? 13.289 6.73 -11.891 1 95.62 550 VAL A C 1
ATOM 4249 O O . VAL A 1 550 ? 13.648 6.617 -10.711 1 95.62 550 VAL A O 1
ATOM 4252 N N . LEU A 1 551 ? 12.078 7.031 -12.172 1 93.31 551 LEU A N 1
ATOM 4253 C CA . LEU A 1 551 ? 11.062 7.301 -11.164 1 93.31 551 LEU A CA 1
ATOM 4254 C C . LEU A 1 551 ? 10.68 6.023 -10.43 1 93.31 551 LEU A C 1
ATOM 4256 O O . LEU A 1 551 ? 10.828 4.922 -10.961 1 93.31 551 LEU A O 1
ATOM 4260 N N . GLU A 1 552 ? 10.328 6.125 -9.188 1 91.25 552 GLU A N 1
ATOM 4261 C CA . GLU A 1 552 ? 9.719 5.004 -8.477 1 91.25 552 GLU A CA 1
ATOM 4262 C C . GLU A 1 552 ? 8.352 4.664 -9.047 1 91.25 552 GLU A C 1
ATOM 4264 O O . GLU A 1 552 ? 7.414 5.457 -8.945 1 91.25 552 GLU A O 1
ATOM 4269 N N . MET A 1 553 ? 8.211 3.469 -9.547 1 92.25 553 MET A N 1
ATOM 4270 C CA . MET A 1 553 ? 7.051 3.119 -10.359 1 92.25 553 MET A CA 1
ATOM 4271 C C . MET A 1 553 ? 5.887 2.678 -9.484 1 92.25 553 MET A C 1
ATOM 4273 O O . MET A 1 553 ? 4.746 2.611 -9.945 1 92.25 553 MET A O 1
ATOM 4277 N N . LYS A 1 554 ? 6.102 2.426 -8.242 1 87.12 554 LYS A N 1
ATOM 4278 C CA . LYS A 1 554 ? 5.074 1.866 -7.367 1 87.12 554 LYS A CA 1
ATOM 4279 C C . LYS A 1 554 ? 3.867 2.797 -7.273 1 87.12 554 LYS A C 1
ATOM 4281 O O . LYS A 1 554 ? 2.74 2.342 -7.07 1 87.12 554 LYS A O 1
ATOM 4286 N N . ALA A 1 555 ? 4.094 4.082 -7.453 1 85.62 555 ALA A N 1
ATOM 4287 C CA . ALA A 1 555 ? 3.016 5.062 -7.344 1 85.62 555 ALA A CA 1
ATOM 4288 C C . ALA A 1 555 ? 1.937 4.812 -8.391 1 85.62 555 ALA A C 1
ATOM 4290 O O . ALA A 1 555 ? 0.77 5.156 -8.188 1 85.62 555 ALA A O 1
ATOM 4291 N N . LEU A 1 556 ? 2.291 4.234 -9.531 1 87.88 556 LEU A N 1
ATOM 4292 C CA . LEU A 1 556 ? 1.367 3.961 -10.625 1 87.88 556 LEU A CA 1
ATOM 4293 C C . LEU A 1 556 ? 0.213 3.082 -10.156 1 87.88 556 LEU A C 1
ATOM 4295 O O . LEU A 1 556 ? -0.9 3.18 -10.68 1 87.88 556 LEU A O 1
ATOM 4299 N N . ARG A 1 557 ? 0.445 2.338 -9.164 1 90.75 557 ARG A N 1
ATOM 4300 C CA . ARG A 1 557 ? -0.559 1.398 -8.672 1 90.75 557 ARG A CA 1
ATOM 4301 C C . ARG A 1 557 ? -1.701 2.131 -7.977 1 90.75 557 ARG A C 1
ATOM 4303 O O . ARG A 1 557 ? -2.797 1.588 -7.832 1 90.75 557 ARG A O 1
ATOM 4310 N N . LYS A 1 558 ? -1.454 3.389 -7.609 1 90.44 558 LYS A N 1
ATOM 4311 C CA . LYS A 1 558 ? -2.449 4.148 -6.859 1 90.44 558 LYS A CA 1
ATOM 4312 C C . LYS A 1 558 ? -3.168 5.152 -7.758 1 90.44 558 LYS A C 1
ATOM 4314 O O . LYS A 1 558 ? -4.18 5.734 -7.363 1 90.44 558 LYS A O 1
ATOM 4319 N N . ILE A 1 559 ? -2.664 5.367 -8.898 1 90.19 559 ILE A N 1
ATOM 4320 C CA . ILE A 1 559 ? -3.277 6.301 -9.828 1 90.19 559 ILE A CA 1
ATOM 4321 C C . ILE A 1 559 ? -4.359 5.59 -10.641 1 90.19 559 ILE A C 1
ATOM 4323 O O . ILE A 1 559 ? -4.059 4.738 -11.477 1 90.19 559 ILE A O 1
ATOM 4327 N N . LYS A 1 560 ? -5.594 5.875 -10.328 1 88.31 560 LYS A N 1
ATOM 4328 C CA . LYS A 1 560 ? -6.75 5.301 -11.016 1 88.31 560 LYS A CA 1
ATOM 4329 C C . LYS A 1 560 ? -7.73 6.391 -11.445 1 88.31 560 LYS A C 1
ATOM 4331 O O . LYS A 1 560 ? -7.871 7.41 -10.766 1 88.31 560 LYS A O 1
ATOM 4336 N N . LYS A 1 561 ? -8.227 6.32 -12.531 1 88 561 LYS A N 1
ATOM 4337 C CA . LYS A 1 561 ? -9.195 7.293 -13.023 1 88 561 LYS A CA 1
ATOM 4338 C C . LYS A 1 561 ? -10.492 6.609 -13.461 1 88 561 LYS A C 1
ATOM 4340 O O . LYS A 1 561 ? -11.523 6.742 -12.797 1 88 561 LYS A O 1
ATOM 4345 N N . ASP A 1 562 ? -10.477 5.875 -14.5 1 86.62 562 ASP A N 1
ATOM 4346 C CA . ASP A 1 562 ? -11.609 5.09 -14.984 1 86.62 562 ASP A CA 1
ATOM 4347 C C . ASP A 1 562 ? -11.141 3.734 -15.523 1 86.62 562 ASP A C 1
ATOM 4349 O O . ASP A 1 562 ? -9.945 3.434 -15.508 1 86.62 562 ASP A O 1
ATOM 4353 N N . ALA A 1 563 ? -12.016 2.924 -15.875 1 81.62 563 ALA A N 1
ATOM 4354 C CA . ALA A 1 563 ? -11.719 1.556 -16.297 1 81.62 563 ALA A CA 1
ATOM 4355 C C . ALA A 1 563 ? -10.789 1.541 -17.5 1 81.62 563 ALA A C 1
ATOM 4357 O O . ALA A 1 563 ? -9.914 0.678 -17.609 1 81.62 563 ALA A O 1
ATOM 4358 N N . PHE A 1 564 ? -10.984 2.469 -18.328 1 81.5 564 PHE A N 1
ATOM 4359 C CA . PHE A 1 564 ? -10.172 2.562 -19.547 1 81.5 564 PHE A CA 1
ATOM 4360 C C . PHE A 1 564 ? -8.727 2.9 -19.188 1 81.5 564 PHE A C 1
ATOM 4362 O O . PHE A 1 564 ? -7.797 2.227 -19.641 1 81.5 564 PHE A O 1
ATOM 4369 N N . CYS A 1 565 ? -8.586 3.84 -18.359 1 87.44 565 CYS A N 1
ATOM 4370 C CA . CYS A 1 565 ? -7.27 4.266 -17.906 1 87.44 565 CYS A CA 1
ATOM 4371 C C . CYS A 1 565 ? -6.551 3.143 -17.172 1 87.44 565 CYS A C 1
ATOM 4373 O O . CYS A 1 565 ? -5.375 2.879 -17.422 1 87.44 565 CYS A O 1
ATOM 4375 N N . ASN A 1 566 ? -7.312 2.527 -16.406 1 86.31 566 ASN A N 1
ATOM 4376 C CA . ASN A 1 566 ? -6.738 1.46 -15.594 1 86.31 566 ASN A CA 1
ATOM 4377 C C . ASN A 1 566 ? -6.305 0.276 -16.453 1 86.31 566 ASN A C 1
ATOM 4379 O O . ASN A 1 566 ? -5.289 -0.364 -16.172 1 86.31 566 ASN A O 1
ATOM 4383 N N . PHE A 1 567 ? -7.02 0.035 -17.5 1 84.94 567 PHE A N 1
ATOM 4384 C CA . PHE A 1 567 ? -6.695 -1.063 -18.406 1 84.94 567 PHE A CA 1
ATOM 4385 C C . PHE A 1 567 ? -5.398 -0.782 -19.156 1 84.94 567 PHE A C 1
ATOM 4387 O O . PHE A 1 567 ? -4.5 -1.625 -19.188 1 84.94 567 PHE A O 1
ATOM 4394 N N . PHE A 1 568 ? -5.23 0.373 -19.672 1 85.62 568 PHE A N 1
ATOM 4395 C CA . PHE A 1 568 ? -4.062 0.727 -20.469 1 85.62 568 PHE A CA 1
ATOM 4396 C C . PHE A 1 568 ? -2.826 0.854 -19.594 1 85.62 568 PHE A C 1
ATOM 4398 O O . PHE A 1 568 ? -1.722 0.499 -20 1 85.62 568 PHE A O 1
ATOM 4405 N N . GLN A 1 569 ? -3.084 1.36 -18.422 1 91.44 569 GLN A N 1
ATOM 4406 C CA . GLN A 1 569 ? -1.985 1.47 -17.469 1 91.44 569 GLN A CA 1
ATOM 4407 C C . GLN A 1 569 ? -1.37 0.104 -17.172 1 91.44 569 GLN A C 1
ATOM 4409 O O . GLN A 1 569 ? -0.147 -0.049 -17.203 1 91.44 569 GLN A O 1
ATOM 4414 N N . LYS A 1 570 ? -2.207 -0.838 -17 1 90.5 570 LYS A N 1
ATOM 4415 C CA . LYS A 1 570 ? -1.766 -2.197 -16.703 1 90.5 570 LYS A CA 1
ATOM 4416 C C . LYS A 1 570 ? -1.024 -2.805 -17.891 1 90.5 570 LYS A C 1
ATOM 4418 O O . LYS A 1 570 ? -0.039 -3.525 -17.719 1 90.5 570 LYS A O 1
ATOM 4423 N N . GLN A 1 571 ? -1.472 -2.486 -19.047 1 87.75 571 GLN A N 1
ATOM 4424 C CA . GLN A 1 571 ? -0.83 -3.025 -20.25 1 87.75 571 GLN A CA 1
ATOM 4425 C C . GLN A 1 571 ? 0.515 -2.35 -20.5 1 87.75 571 GLN A C 1
ATOM 4427 O O . GLN A 1 571 ? 1.443 -2.979 -21.016 1 87.75 571 GLN A O 1
ATOM 4432 N N . ALA A 1 572 ? 0.541 -1.14 -20.078 1 90.56 572 ALA A N 1
ATOM 4433 C CA . ALA A 1 572 ? 1.769 -0.38 -20.312 1 90.56 572 ALA A CA 1
ATOM 4434 C C . ALA A 1 572 ? 2.902 -0.893 -19.422 1 90.56 572 ALA A C 1
ATOM 4436 O O . ALA A 1 572 ? 4.074 -0.828 -19.797 1 90.56 572 ALA A O 1
ATOM 4437 N N . CYS A 1 573 ? 2.521 -1.372 -18.312 1 94.06 573 CYS A N 1
ATOM 4438 C CA . CYS A 1 573 ? 3.555 -1.862 -17.406 1 94.06 573 CYS A CA 1
ATOM 4439 C C . CYS A 1 573 ? 3.039 -3.029 -16.562 1 94.06 573 CYS A C 1
ATOM 4441 O O . CYS A 1 573 ? 2.951 -2.928 -15.344 1 94.06 573 CYS A O 1
ATOM 4443 N N . ARG A 1 574 ? 2.934 -4.141 -17.203 1 91.75 574 ARG A N 1
ATOM 4444 C CA . ARG A 1 574 ? 2.359 -5.34 -16.594 1 91.75 574 ARG A CA 1
ATOM 4445 C C . ARG A 1 574 ? 3.203 -5.82 -15.422 1 91.75 574 ARG A C 1
ATOM 4447 O O . ARG A 1 574 ? 2.666 -6.215 -14.383 1 91.75 574 ARG A O 1
ATOM 4454 N N . CYS A 1 575 ? 4.504 -5.68 -15.5 1 92.25 575 CYS A N 1
ATOM 4455 C CA . CYS A 1 575 ? 5.402 -6.223 -14.484 1 92.25 575 CYS A CA 1
ATOM 4456 C C . CYS A 1 575 ? 5.203 -5.527 -13.148 1 92.25 575 CYS A C 1
ATOM 4458 O O . CYS A 1 575 ? 5.406 -6.129 -12.094 1 92.25 575 CYS A O 1
ATOM 4460 N N . PHE A 1 576 ? 4.742 -4.27 -13.141 1 92.88 576 PHE A N 1
ATOM 4461 C CA . PHE A 1 576 ? 4.551 -3.518 -11.898 1 92.88 576 PHE A CA 1
ATOM 4462 C C . PHE A 1 576 ? 3.098 -3.588 -11.445 1 92.88 576 PHE A C 1
ATOM 4464 O O . PHE A 1 576 ? 2.812 -3.486 -10.25 1 92.88 576 PHE A O 1
ATOM 4471 N N . LEU A 1 577 ? 2.205 -3.758 -12.445 1 93.44 577 LEU A N 1
ATOM 4472 C CA . LEU A 1 577 ? 0.812 -3.488 -12.109 1 93.44 577 LEU A CA 1
ATOM 4473 C C . LEU A 1 577 ? 0.024 -4.785 -11.977 1 93.44 577 LEU A C 1
ATOM 4475 O O . LEU A 1 577 ? -1.057 -4.801 -11.383 1 93.44 577 LEU A O 1
ATOM 4479 N N . GLU A 1 578 ? 0.561 -5.914 -12.438 1 91.69 578 GLU A N 1
ATOM 4480 C CA . GLU A 1 578 ? -0.181 -7.172 -12.406 1 91.69 578 GLU A CA 1
ATOM 4481 C C . GLU A 1 578 ? 0.065 -7.922 -11.102 1 91.69 578 GLU A C 1
ATOM 4483 O O . GLU A 1 578 ? -0.851 -8.531 -10.547 1 91.69 578 GLU A O 1
ATOM 4488 N N . PRO A 1 579 ? 1.316 -7.902 -10.562 1 93 579 PRO A N 1
ATOM 4489 C CA . PRO A 1 579 ? 1.552 -8.641 -9.312 1 93 579 PRO A CA 1
ATOM 4490 C C . PRO A 1 579 ? 0.672 -8.156 -8.164 1 93 579 PRO A C 1
ATOM 4492 O O . PRO A 1 579 ? 0.351 -6.965 -8.086 1 93 579 PRO A O 1
ATOM 4495 N N . SER A 1 580 ? 0.288 -9.078 -7.309 1 91.12 580 SER A N 1
ATOM 4496 C CA . SER A 1 580 ? -0.49 -8.703 -6.129 1 91.12 580 SER A CA 1
ATOM 4497 C C . SER A 1 580 ? 0.335 -7.855 -5.168 1 91.12 580 SER A C 1
ATOM 4499 O O . SER A 1 580 ? 1.564 -7.828 -5.254 1 91.12 580 SER A O 1
ATOM 4501 N N . ASP A 1 581 ? -0.284 -7.102 -4.238 1 85.31 581 ASP A N 1
ATOM 4502 C CA . ASP A 1 581 ? 0.354 -6.105 -3.379 1 85.31 581 ASP A CA 1
ATOM 4503 C C . ASP A 1 581 ? 1.44 -6.742 -2.516 1 85.31 581 ASP A C 1
ATOM 4505 O O . ASP A 1 581 ? 2.49 -6.137 -2.285 1 85.31 581 ASP A O 1
ATOM 4509 N N . ASP A 1 582 ? 1.264 -7.891 -2.043 1 83.81 582 ASP A N 1
ATOM 4510 C CA . ASP A 1 582 ? 2.227 -8.477 -1.117 1 83.81 582 ASP A CA 1
ATOM 4511 C C . ASP A 1 582 ? 2.996 -9.625 -1.776 1 83.81 582 ASP A C 1
ATOM 4513 O O . ASP A 1 582 ? 3.641 -10.422 -1.092 1 83.81 582 ASP A O 1
ATOM 4517 N N . SER A 1 583 ? 3.025 -9.656 -3.129 1 89.38 583 SER A N 1
ATOM 4518 C CA . SER A 1 583 ? 3.67 -10.742 -3.865 1 89.38 583 SER A CA 1
ATOM 4519 C C . SER A 1 583 ? 5.188 -10.578 -3.877 1 89.38 583 SER A C 1
ATOM 4521 O O . SER A 1 583 ? 5.695 -9.453 -3.797 1 89.38 583 SER A O 1
ATOM 4523 N N . PRO A 1 584 ? 5.973 -11.68 -3.949 1 87.56 584 PRO A N 1
ATOM 4524 C CA . PRO A 1 584 ? 7.426 -11.594 -4.113 1 87.56 584 PRO A CA 1
ATOM 4525 C C . PRO A 1 584 ? 7.832 -10.875 -5.398 1 87.56 584 PRO A C 1
ATOM 4527 O O . PRO A 1 584 ? 8.875 -10.219 -5.438 1 87.56 584 PRO A O 1
ATOM 4530 N N . GLU A 1 585 ? 6.977 -11.047 -6.41 1 92.12 585 GLU A N 1
ATOM 4531 C CA . GLU A 1 585 ? 7.281 -10.422 -7.695 1 92.12 585 GLU A CA 1
ATOM 4532 C C . GLU A 1 585 ? 7.285 -8.906 -7.59 1 92.12 585 GLU A C 1
ATOM 4534 O O . GLU A 1 585 ? 8.188 -8.242 -8.109 1 92.12 585 GLU A O 1
ATOM 4539 N N . LEU A 1 586 ? 6.262 -8.359 -6.883 1 92.62 586 LEU A N 1
ATOM 4540 C CA . LEU A 1 586 ? 6.219 -6.914 -6.707 1 92.62 586 LEU A CA 1
ATOM 4541 C C . LEU A 1 586 ? 7.379 -6.441 -5.84 1 92.62 586 LEU A C 1
ATOM 4543 O O . LEU A 1 586 ? 8 -5.414 -6.129 1 92.62 586 LEU A O 1
ATOM 4547 N N . ALA A 1 587 ? 7.637 -7.156 -4.789 1 89.81 587 ALA A N 1
ATOM 4548 C CA . ALA A 1 587 ? 8.766 -6.824 -3.924 1 89.81 587 ALA A CA 1
ATOM 4549 C C . ALA A 1 587 ? 10.07 -6.785 -4.715 1 89.81 587 ALA A C 1
ATOM 4551 O O . ALA A 1 587 ? 10.891 -5.883 -4.527 1 89.81 587 ALA A O 1
ATOM 4552 N N . GLU A 1 588 ? 10.234 -7.742 -5.555 1 92.44 588 GLU A N 1
ATOM 4553 C CA . GLU A 1 588 ? 11.453 -7.836 -6.355 1 92.44 588 GLU A CA 1
ATOM 4554 C C . GLU A 1 588 ? 11.602 -6.633 -7.281 1 92.44 588 GLU A C 1
ATOM 4556 O O . GLU A 1 588 ? 12.664 -6.012 -7.336 1 92.44 588 GLU A O 1
ATOM 4561 N N . ILE A 1 589 ? 10.609 -6.355 -7.996 1 94.75 589 ILE A N 1
ATOM 4562 C CA . ILE A 1 589 ? 10.742 -5.301 -8.992 1 94.75 589 ILE A CA 1
ATOM 4563 C C . ILE A 1 589 ? 10.906 -3.951 -8.305 1 94.75 589 ILE A C 1
ATOM 4565 O O . ILE A 1 589 ? 11.602 -3.068 -8.805 1 94.75 589 ILE A O 1
ATOM 4569 N N . LYS A 1 590 ? 10.242 -3.705 -7.121 1 92.56 590 LYS A N 1
ATOM 4570 C CA . LYS A 1 590 ? 10.484 -2.506 -6.328 1 92.56 590 LYS A CA 1
ATOM 4571 C C . LYS A 1 590 ? 11.961 -2.393 -5.949 1 92.56 590 LYS A C 1
ATOM 4573 O O . LYS A 1 590 ? 12.539 -1.307 -6.016 1 92.56 590 LYS A O 1
ATOM 4578 N N . ARG A 1 591 ? 12.531 -3.469 -5.504 1 92.5 591 ARG A N 1
ATOM 4579 C CA . ARG A 1 591 ? 13.953 -3.5 -5.164 1 92.5 591 ARG A CA 1
ATOM 4580 C C . ARG A 1 591 ? 14.812 -3.152 -6.375 1 92.5 591 ARG A C 1
ATOM 4582 O O . ARG A 1 591 ? 15.758 -2.365 -6.27 1 92.5 591 ARG A O 1
ATOM 4589 N N . ILE A 1 592 ? 14.469 -3.768 -7.531 1 95.19 592 ILE A N 1
ATOM 4590 C CA . ILE A 1 592 ? 15.234 -3.525 -8.75 1 95.19 592 ILE A CA 1
ATOM 4591 C C . ILE A 1 592 ? 15.141 -2.051 -9.133 1 95.19 592 ILE A C 1
ATOM 4593 O O . ILE A 1 592 ? 16.125 -1.448 -9.562 1 95.19 592 ILE A O 1
ATOM 4597 N N . ASN A 1 593 ? 13.938 -1.457 -8.953 1 95.75 593 ASN A N 1
ATOM 4598 C CA . ASN A 1 593 ? 13.766 -0.026 -9.18 1 95.75 593 ASN A CA 1
ATOM 4599 C C . ASN A 1 593 ? 14.742 0.794 -8.352 1 95.75 593 ASN A C 1
ATOM 4601 O O . ASN A 1 593 ? 15.438 1.665 -8.883 1 95.75 593 ASN A O 1
ATOM 4605 N N . ARG A 1 594 ? 14.867 0.52 -7.141 1 92.75 594 ARG A N 1
ATOM 4606 C CA . ARG A 1 594 ? 15.781 1.216 -6.238 1 92.75 594 ARG A CA 1
ATOM 4607 C C . ARG A 1 594 ? 17.234 0.961 -6.621 1 92.75 594 ARG A C 1
ATOM 4609 O O . ARG A 1 594 ? 18.062 1.864 -6.539 1 92.75 594 ARG A O 1
ATOM 4616 N N . ASP A 1 595 ? 17.516 -0.234 -6.996 1 93.75 595 ASP A N 1
ATOM 4617 C CA . ASP A 1 595 ? 18.875 -0.57 -7.414 1 93.75 595 ASP A CA 1
ATOM 4618 C C . ASP A 1 595 ? 19.297 0.244 -8.641 1 93.75 595 ASP A C 1
ATOM 4620 O O . ASP A 1 595 ? 20.422 0.707 -8.727 1 93.75 595 ASP A O 1
ATOM 4624 N N . TYR A 1 596 ? 18.328 0.353 -9.586 1 96.56 596 TYR A N 1
ATOM 4625 C CA . TYR A 1 596 ? 18.594 1.2 -10.742 1 96.56 596 TYR A CA 1
ATOM 4626 C C . TYR A 1 596 ? 19.031 2.596 -10.305 1 96.56 596 TYR A C 1
ATOM 4628 O O . TYR A 1 596 ? 20.016 3.133 -10.812 1 96.56 596 TYR A O 1
ATOM 4636 N N . GLN A 1 597 ? 18.312 3.139 -9.367 1 95.69 597 GLN A N 1
ATOM 4637 C CA . GLN A 1 597 ? 18.562 4.492 -8.891 1 95.69 597 GLN A CA 1
ATOM 4638 C C . GLN A 1 597 ? 19.922 4.57 -8.172 1 95.69 597 GLN A C 1
ATOM 4640 O O . GLN A 1 597 ? 20.75 5.43 -8.492 1 95.69 597 GLN A O 1
ATOM 4645 N N . ARG A 1 598 ? 20.141 3.693 -7.32 1 91.44 598 ARG A N 1
ATOM 4646 C CA . ARG A 1 598 ? 21.359 3.688 -6.52 1 91.44 598 ARG A CA 1
ATOM 4647 C C . ARG A 1 598 ? 22.594 3.486 -7.398 1 91.44 598 ARG A C 1
ATOM 4649 O O . ARG A 1 598 ? 23.578 4.211 -7.27 1 91.44 598 ARG A O 1
ATOM 4656 N N . GLU A 1 599 ? 22.547 2.523 -8.297 1 93.69 599 GLU A N 1
ATOM 4657 C CA . GLU A 1 599 ? 23.703 2.195 -9.117 1 93.69 599 GLU A CA 1
ATOM 4658 C C . GLU A 1 599 ? 23.969 3.268 -10.172 1 93.69 599 GLU A C 1
ATOM 4660 O O . GLU A 1 599 ? 25.094 3.457 -10.609 1 93.69 599 GLU A O 1
ATOM 4665 N N . THR A 1 600 ? 22.906 3.957 -10.57 1 96.69 600 THR A N 1
ATOM 4666 C CA . THR A 1 600 ? 23.094 5.113 -11.438 1 96.69 600 THR A CA 1
ATOM 4667 C C . THR A 1 600 ? 23.938 6.184 -10.742 1 96.69 600 THR A C 1
ATOM 4669 O O . THR A 1 600 ? 24.875 6.719 -11.32 1 96.69 600 THR A O 1
ATOM 4672 N N . GLU A 1 601 ? 23.547 6.484 -9.547 1 93.88 601 GLU A N 1
ATOM 4673 C CA . GLU A 1 601 ? 24.297 7.465 -8.773 1 93.88 601 GLU A CA 1
ATOM 4674 C C . GLU A 1 601 ? 25.75 7.012 -8.57 1 93.88 601 GLU A C 1
ATOM 4676 O O . GLU A 1 601 ? 26.672 7.809 -8.719 1 93.88 601 GLU A O 1
ATOM 4681 N N . ASN A 1 602 ? 25.938 5.734 -8.289 1 89.44 602 ASN A N 1
ATOM 4682 C CA . ASN A 1 602 ? 27.266 5.184 -8.094 1 89.44 602 ASN A CA 1
ATOM 4683 C C . ASN A 1 602 ? 28.109 5.289 -9.359 1 89.44 602 ASN A C 1
ATOM 4685 O O . ASN A 1 602 ? 29.297 5.578 -9.297 1 89.44 602 ASN A O 1
ATOM 4689 N N . LEU A 1 603 ? 27.453 5.027 -10.422 1 94.06 603 LEU A N 1
ATOM 4690 C CA . LEU A 1 603 ? 28.141 5.121 -11.703 1 94.06 603 LEU A CA 1
ATOM 4691 C C . LEU A 1 603 ? 28.625 6.543 -11.961 1 94.06 603 LEU A C 1
ATOM 4693 O O . LEU A 1 603 ? 29.797 6.758 -12.297 1 94.06 603 LEU A O 1
ATOM 4697 N N . VAL A 1 604 ? 27.781 7.469 -11.773 1 95.69 604 VAL A N 1
ATOM 4698 C CA . VAL A 1 604 ? 28.062 8.859 -12.117 1 95.69 604 VAL A CA 1
ATOM 4699 C C . VAL A 1 604 ? 29.125 9.422 -11.18 1 95.69 604 VAL A C 1
ATOM 4701 O O . VAL A 1 604 ? 30.047 10.125 -11.625 1 95.69 604 VAL A O 1
ATOM 4704 N N . TYR A 1 605 ? 29.125 9.07 -9.992 1 89.69 605 TYR A N 1
ATOM 4705 C CA . TYR A 1 605 ? 30.016 9.703 -9.016 1 89.69 605 TYR A CA 1
ATOM 4706 C C . TYR A 1 605 ? 31.141 8.758 -8.633 1 89.69 605 TYR A C 1
ATOM 4708 O O . TYR A 1 605 ? 31.812 8.961 -7.609 1 89.69 605 TYR A O 1
ATOM 4716 N N . GLY A 1 606 ? 31.344 7.75 -9.492 1 85.88 606 GLY A N 1
ATOM 4717 C CA . GLY A 1 606 ? 32.406 6.797 -9.25 1 85.88 606 GLY A CA 1
ATOM 4718 C C . GLY A 1 606 ? 33.781 7.324 -9.641 1 85.88 606 GLY A C 1
ATOM 4719 O O . GLY A 1 606 ? 34.781 6.637 -9.469 1 85.88 606 GLY A O 1
ATOM 4720 N N . GLY A 1 607 ? 33.875 8.562 -10.227 1 87.56 607 GLY A N 1
ATOM 4721 C CA . GLY A 1 607 ? 35.156 9.188 -10.523 1 87.56 607 GLY A CA 1
ATOM 4722 C C . GLY A 1 607 ? 35.562 9.047 -11.984 1 87.56 607 GLY A C 1
ATOM 4723 O O . GLY A 1 607 ? 36.438 9.742 -12.445 1 87.56 607 GLY A O 1
ATOM 4724 N N . HIS A 1 608 ? 34.844 8.273 -12.742 1 90.62 608 HIS A N 1
ATOM 4725 C CA . HIS A 1 608 ? 35.219 7.941 -14.109 1 90.62 608 HIS A CA 1
ATOM 4726 C C . HIS A 1 608 ? 35.125 9.164 -15.023 1 90.62 608 HIS A C 1
ATOM 4728 O O . HIS A 1 608 ? 35.781 9.227 -16.047 1 90.62 608 HIS A O 1
ATOM 4734 N N . TYR A 1 609 ? 34.344 10.102 -14.633 1 95.25 609 TYR A N 1
ATOM 4735 C CA . TYR A 1 609 ? 34.062 11.195 -15.555 1 95.25 609 TYR A CA 1
ATOM 4736 C C . TYR A 1 609 ? 34.625 12.508 -15.023 1 95.25 609 TYR A C 1
ATOM 4738 O O . TYR A 1 609 ? 34.188 13.586 -15.445 1 95.25 609 TYR A O 1
ATOM 4746 N N . ASP A 1 610 ? 35.562 12.477 -14.148 1 91.19 610 ASP A N 1
ATOM 4747 C CA . ASP A 1 610 ? 36.094 13.672 -13.484 1 91.19 610 ASP A CA 1
ATOM 4748 C C . ASP A 1 610 ? 37.375 14.133 -14.141 1 91.19 610 ASP A C 1
ATOM 4750 O O . ASP A 1 610 ? 38.031 15.062 -13.648 1 91.19 610 ASP A O 1
ATOM 4754 N N . GLY A 1 611 ? 37.781 13.617 -15.188 1 92.94 611 GLY A N 1
ATOM 4755 C CA . GLY A 1 611 ? 39.094 13.875 -15.758 1 92.94 611 GLY A CA 1
ATOM 4756 C C . GLY A 1 611 ? 39.125 15.086 -16.672 1 92.94 611 GLY A C 1
ATOM 4757 O O . GLY A 1 611 ? 40.188 15.5 -17.125 1 92.94 611 GLY A O 1
ATOM 4758 N N . ARG A 1 612 ? 37.969 15.68 -16.953 1 96.25 612 ARG A N 1
ATOM 4759 C CA . ARG A 1 612 ? 37.906 16.812 -17.859 1 96.25 612 ARG A CA 1
ATOM 4760 C C . ARG A 1 612 ? 37.25 18.016 -17.172 1 96.25 612 ARG A C 1
ATOM 4762 O O . ARG A 1 612 ? 36.312 17.859 -16.406 1 96.25 612 ARG A O 1
ATOM 4769 N N . GLU A 1 613 ? 37.75 19.203 -17.5 1 96.25 613 GLU A N 1
ATOM 4770 C CA . GLU A 1 613 ? 37.219 20.438 -16.938 1 96.25 613 GLU A CA 1
ATOM 4771 C C . GLU A 1 613 ? 35.969 20.906 -17.688 1 96.25 613 GLU A C 1
ATOM 4773 O O . GLU A 1 613 ? 35.219 21.734 -17.188 1 96.25 613 GLU A O 1
ATOM 4778 N N . ASP A 1 614 ? 35.844 20.438 -18.922 1 98 614 ASP A N 1
ATOM 4779 C CA . ASP A 1 614 ? 34.781 20.953 -19.75 1 98 614 ASP A CA 1
ATOM 4780 C C . ASP A 1 614 ? 33.625 19.938 -19.844 1 98 614 ASP A C 1
ATOM 4782 O O . ASP A 1 614 ? 32.844 19.969 -20.781 1 98 614 ASP A O 1
ATOM 4786 N N . PHE A 1 615 ? 33.656 18.922 -18.953 1 98.25 615 PHE A N 1
ATOM 4787 C CA . PHE A 1 615 ? 32.656 17.875 -18.969 1 98.25 615 PHE A CA 1
ATOM 4788 C C . PHE A 1 615 ? 32.219 17.516 -17.547 1 98.25 615 PHE A C 1
ATOM 4790 O O . PHE A 1 615 ? 33.062 17.438 -16.656 1 98.25 615 PHE A O 1
ATOM 4797 N N . THR A 1 616 ? 30.891 17.328 -17.328 1 98.12 616 THR A N 1
ATOM 4798 C CA . THR A 1 616 ? 30.438 16.781 -16.062 1 98.12 616 THR A CA 1
ATOM 4799 C C . THR A 1 616 ? 29.094 16.078 -16.219 1 98.12 616 THR A C 1
ATOM 4801 O O . THR A 1 616 ? 28.359 16.328 -17.188 1 98.12 616 THR A O 1
ATOM 4804 N N . ILE A 1 617 ? 28.828 15.125 -15.406 1 98.5 617 ILE A N 1
ATOM 4805 C CA . ILE A 1 617 ? 27.531 14.484 -15.273 1 98.5 617 ILE A CA 1
ATOM 4806 C C . ILE A 1 617 ? 26.969 14.742 -13.875 1 98.5 617 ILE A C 1
ATOM 4808 O O . ILE A 1 617 ? 27.656 14.562 -12.875 1 98.5 617 ILE A O 1
ATOM 4812 N N . VAL A 1 618 ? 25.766 15.195 -13.812 1 98.25 618 VAL A N 1
ATOM 4813 C CA . VAL A 1 618 ? 25.109 15.438 -12.531 1 98.25 618 VAL A CA 1
ATOM 4814 C C . VAL A 1 618 ? 23.797 14.641 -12.461 1 98.25 618 VAL A C 1
ATOM 4816 O O . VAL A 1 618 ? 22.984 14.695 -13.383 1 98.25 618 VAL A O 1
ATOM 4819 N N . VAL A 1 619 ? 23.641 13.867 -11.375 1 97.75 619 VAL A N 1
ATOM 4820 C CA . VAL A 1 619 ? 22.406 13.141 -11.141 1 97.75 619 VAL A CA 1
ATOM 4821 C C . VAL A 1 619 ? 21.344 14.102 -10.602 1 97.75 619 VAL A C 1
ATOM 4823 O O . VAL A 1 619 ? 21.594 14.859 -9.664 1 97.75 619 VAL A O 1
ATOM 4826 N N . GLN A 1 620 ? 20.219 14.18 -11.219 1 97.88 620 GLN A N 1
ATOM 4827 C CA . GLN A 1 620 ? 19.062 14.938 -10.766 1 97.88 620 GLN A CA 1
ATOM 4828 C C . GLN A 1 620 ? 18 14.008 -10.195 1 97.88 620 GLN A C 1
ATOM 4830 O O . GLN A 1 620 ? 17.203 13.422 -10.945 1 97.88 620 GLN A O 1
ATOM 4835 N N . PRO A 1 621 ? 17.891 13.859 -8.852 1 96.19 621 PRO A N 1
ATOM 4836 C CA . PRO A 1 621 ? 17.156 12.758 -8.227 1 96.19 621 PRO A CA 1
ATOM 4837 C C . PRO A 1 621 ? 15.75 13.156 -7.805 1 96.19 621 PRO A C 1
ATOM 4839 O O . PRO A 1 621 ? 15.219 12.617 -6.828 1 96.19 621 PRO A O 1
ATOM 4842 N N . PHE A 1 622 ? 15.055 14.086 -8.484 1 94.56 622 PHE A N 1
ATOM 4843 C CA . PHE A 1 622 ? 13.758 14.586 -8.039 1 94.56 622 PHE A CA 1
ATOM 4844 C C . PHE A 1 622 ? 12.68 13.523 -8.219 1 94.56 622 PHE A C 1
ATOM 4846 O O . PHE A 1 622 ? 11.555 13.695 -7.746 1 94.56 622 PHE A O 1
ATOM 4853 N N . PHE A 1 623 ? 13.047 12.289 -8.805 1 91.81 623 PHE A N 1
ATOM 4854 C CA . PHE A 1 623 ? 12.094 11.203 -8.984 1 91.81 623 PHE A CA 1
ATOM 4855 C C . PHE A 1 623 ? 12.414 10.047 -8.047 1 91.81 623 PHE A C 1
ATOM 4857 O O . PHE A 1 623 ? 11.727 9.023 -8.055 1 91.81 623 PHE A O 1
ATOM 4864 N N . ARG A 1 624 ? 13.414 10.156 -7.25 1 92.56 624 ARG A N 1
ATOM 4865 C CA . ARG A 1 624 ? 13.898 9.047 -6.434 1 92.56 624 ARG A CA 1
ATOM 4866 C C . ARG A 1 624 ? 12.805 8.516 -5.52 1 92.56 624 ARG A C 1
ATOM 4868 O O . ARG A 1 624 ? 12.656 7.301 -5.355 1 92.56 624 ARG A O 1
ATOM 4875 N N . ASN A 1 625 ? 12.094 9.5 -4.965 1 87.69 625 ASN A N 1
ATOM 4876 C CA . ASN A 1 625 ? 11.031 9.125 -4.051 1 87.69 625 ASN A CA 1
ATOM 4877 C C . ASN A 1 625 ? 9.664 9.547 -4.578 1 87.69 625 ASN A C 1
ATOM 4879 O O . ASN A 1 625 ? 9.531 10.609 -5.191 1 87.69 625 ASN A O 1
ATOM 4883 N N . THR A 1 626 ? 8.719 8.641 -4.289 1 73.38 626 THR A N 1
ATOM 4884 C CA . THR A 1 626 ? 7.371 8.859 -4.797 1 73.38 626 THR A CA 1
ATOM 4885 C C . THR A 1 626 ? 6.574 9.758 -3.854 1 73.38 626 THR A C 1
ATOM 4887 O O . THR A 1 626 ? 6.5 9.484 -2.652 1 73.38 626 THR A O 1
ATOM 4890 N N . ILE A 1 627 ? 6.055 10.82 -4.348 1 76.56 627 ILE A N 1
ATOM 4891 C CA . ILE A 1 627 ? 4.945 11.531 -3.719 1 76.56 627 ILE A CA 1
ATOM 4892 C C . ILE A 1 627 ? 3.75 11.562 -4.668 1 76.56 627 ILE A C 1
ATOM 4894 O O . ILE A 1 627 ? 3.867 12.016 -5.809 1 76.56 627 ILE A O 1
ATOM 4898 N N . LEU A 1 628 ? 2.701 10.883 -4.219 1 80.62 628 LEU A N 1
ATOM 4899 C CA . LEU A 1 628 ? 1.5 10.883 -5.047 1 80.62 628 LEU A CA 1
ATOM 4900 C C . LEU A 1 628 ? 0.898 12.281 -5.133 1 80.62 628 LEU A C 1
ATOM 4902 O O . LEU A 1 628 ? 0.754 12.961 -4.117 1 80.62 628 LEU A O 1
ATOM 4906 N N . PRO A 1 629 ? 0.736 12.695 -6.367 1 85.12 629 PRO A N 1
ATOM 4907 C CA . PRO A 1 629 ? -0.079 13.914 -6.43 1 85.12 629 PRO A CA 1
ATOM 4908 C C . PRO A 1 629 ? -1.48 13.711 -5.855 1 85.12 629 PRO A C 1
ATOM 4910 O O . PRO A 1 629 ? -2.148 12.727 -6.18 1 85.12 629 PRO A O 1
ATOM 4913 N N . LEU A 1 630 ? -1.857 14.578 -5.035 1 85.06 630 LEU A N 1
ATOM 4914 C CA . LEU A 1 630 ? -3.17 14.453 -4.41 1 85.06 630 LEU A CA 1
ATOM 4915 C C . LEU A 1 630 ? -4.074 15.617 -4.805 1 85.06 630 LEU A C 1
ATOM 4917 O O . LEU A 1 630 ? -3.6 16.734 -4.984 1 85.06 630 LEU A O 1
ATOM 4921 N N . ASN A 1 631 ? -5.324 15.305 -4.988 1 84.75 631 ASN A N 1
ATOM 4922 C CA . ASN A 1 631 ? -6.305 16.375 -5.184 1 84.75 631 ASN A CA 1
ATOM 4923 C C . ASN A 1 631 ? -6.734 16.984 -3.857 1 84.75 631 ASN A C 1
ATOM 4925 O O . ASN A 1 631 ? -6.172 16.672 -2.809 1 84.75 631 ASN A O 1
ATOM 4929 N N . SER A 1 632 ? -7.641 17.875 -3.947 1 77.75 632 SER A N 1
ATOM 4930 C CA . SER A 1 632 ? -8.078 18.625 -2.771 1 77.75 632 SER A CA 1
ATOM 4931 C C . SER A 1 632 ? -8.758 17.719 -1.758 1 77.75 632 SER A C 1
ATOM 4933 O O . SER A 1 632 ? -8.836 18.047 -0.572 1 77.75 632 SER A O 1
ATOM 4935 N N . GLU A 1 633 ? -9.156 16.531 -2.223 1 76.06 633 GLU A N 1
ATOM 4936 C CA . GLU A 1 633 ? -9.82 15.586 -1.337 1 76.06 633 GLU A CA 1
ATOM 4937 C C . GLU A 1 633 ? -8.82 14.594 -0.746 1 76.06 633 GLU A C 1
ATOM 4939 O O . GLU A 1 633 ? -9.203 13.711 0.023 1 76.06 633 GLU A O 1
ATOM 4944 N N . GLY A 1 634 ? -7.621 14.773 -1.149 1 78.25 634 GLY A N 1
ATOM 4945 C CA . GLY A 1 634 ? -6.602 13.883 -0.612 1 78.25 634 GLY A CA 1
ATOM 4946 C C . GLY A 1 634 ? -6.512 12.562 -1.357 1 78.25 634 GLY A C 1
ATOM 4947 O O . GLY A 1 634 ? -5.973 11.586 -0.835 1 78.25 634 GLY A O 1
ATOM 4948 N N . LYS A 1 635 ? -7.137 12.508 -2.441 1 85.69 635 LYS A N 1
ATOM 4949 C CA . LYS A 1 635 ? -7.062 11.32 -3.287 1 85.69 635 LYS A CA 1
ATOM 4950 C C . LYS A 1 635 ? -6.055 11.516 -4.414 1 85.69 635 LYS A C 1
ATOM 4952 O O . LYS A 1 635 ? -5.758 12.641 -4.809 1 85.69 635 LYS A O 1
ATOM 4957 N N . PRO A 1 636 ? -5.488 10.438 -4.887 1 87.5 636 PRO A N 1
ATOM 4958 C CA . PRO A 1 636 ? -4.555 10.57 -6.004 1 87.5 636 PRO A CA 1
ATOM 4959 C C . PRO A 1 636 ? -5.148 11.336 -7.184 1 87.5 636 PRO A C 1
ATOM 4961 O O . PRO A 1 636 ? -6.312 11.133 -7.539 1 87.5 636 PRO A O 1
ATOM 4964 N N . ASP A 1 637 ? -4.445 12.273 -7.75 1 89.75 637 ASP A N 1
ATOM 4965 C CA . ASP A 1 637 ? -4.875 13.148 -8.836 1 89.75 637 ASP A CA 1
ATOM 4966 C C . ASP A 1 637 ? -4.391 12.633 -10.188 1 89.75 637 ASP A C 1
ATOM 4968 O O . ASP A 1 637 ? -3.227 12.812 -10.547 1 89.75 637 ASP A O 1
ATOM 4972 N N . PRO A 1 638 ? -5.219 12.062 -10.992 1 91.44 638 PRO A N 1
ATOM 4973 C CA . PRO A 1 638 ? -4.781 11.492 -12.273 1 91.44 638 PRO A CA 1
ATOM 4974 C C . PRO A 1 638 ? -4.523 12.562 -13.336 1 91.44 638 PRO A C 1
ATOM 4976 O O . PRO A 1 638 ? -4.078 12.25 -14.438 1 91.44 638 PRO A O 1
ATOM 4979 N N . SER A 1 639 ? -4.738 13.883 -13.008 1 92.31 639 SER A N 1
ATOM 4980 C CA . SER A 1 639 ? -4.621 14.938 -14.008 1 92.31 639 SER A CA 1
ATOM 4981 C C . SER A 1 639 ? -3.17 15.141 -14.43 1 92.31 639 SER A C 1
ATOM 4983 O O . SER A 1 639 ? -2.9 15.773 -15.453 1 92.31 639 SER A O 1
ATOM 4985 N N . TYR A 1 640 ? -2.273 14.648 -13.648 1 93.56 640 TYR A N 1
ATOM 4986 C CA . TYR A 1 640 ? -0.861 14.734 -14.008 1 93.56 640 TYR A CA 1
ATOM 4987 C C . TYR A 1 640 ? -0.493 13.672 -15.031 1 93.56 640 TYR A C 1
ATOM 4989 O O . TYR A 1 640 ? 0.594 13.711 -15.617 1 93.56 640 TYR A O 1
ATOM 4997 N N . MET A 1 641 ? -1.378 12.773 -15.281 1 93.75 641 MET A N 1
ATOM 4998 C CA . MET A 1 641 ? -1.195 11.703 -16.25 1 93.75 641 MET A CA 1
ATOM 4999 C C . MET A 1 641 ? -2.119 11.891 -17.453 1 93.75 641 MET A C 1
ATOM 5001 O O . MET A 1 641 ? -3.156 12.547 -17.344 1 93.75 641 MET A O 1
ATOM 5005 N N . THR A 1 642 ? -1.671 11.406 -18.562 1 94.5 642 THR A N 1
ATOM 5006 C CA . THR A 1 642 ? -2.525 11.461 -19.75 1 94.5 642 THR A CA 1
ATOM 5007 C C . THR A 1 642 ? -3.588 10.367 -19.703 1 94.5 642 THR A C 1
ATOM 5009 O O . THR A 1 642 ? -3.848 9.797 -18.641 1 94.5 642 THR A O 1
ATOM 5012 N N . VAL A 1 643 ? -4.273 10.07 -20.812 1 92.12 643 VAL A N 1
ATOM 5013 C CA . VAL A 1 643 ? -5.512 9.297 -20.859 1 92.12 643 VAL A CA 1
ATOM 5014 C C . VAL A 1 643 ? -5.227 7.84 -20.5 1 92.12 643 VAL A C 1
ATOM 5016 O O . VAL A 1 643 ? -6.141 7.098 -20.125 1 92.12 643 VAL A O 1
ATOM 5019 N N . ASP A 1 644 ? -4.012 7.426 -20.531 1 92.44 644 ASP A N 1
ATOM 5020 C CA . ASP A 1 644 ? -3.686 6.035 -20.219 1 92.44 644 ASP A CA 1
ATOM 5021 C C . ASP A 1 644 ? -3.266 5.883 -18.75 1 92.44 644 ASP A C 1
ATOM 5023 O O . ASP A 1 644 ? -2.916 4.785 -18.312 1 92.44 644 ASP A O 1
ATOM 5027 N N . CYS A 1 645 ? -3.209 6.992 -17.938 1 92.81 645 CYS A N 1
ATOM 5028 C CA . CYS A 1 645 ? -2.832 7.023 -16.531 1 92.81 645 CYS A CA 1
ATOM 5029 C C . CYS A 1 645 ? -1.418 6.492 -16.328 1 92.81 645 CYS A C 1
ATOM 5031 O O . CYS A 1 645 ? -1.09 5.969 -15.266 1 92.81 645 CYS A O 1
ATOM 5033 N N . PHE A 1 646 ? -0.607 6.523 -17.328 1 94.06 646 PHE A N 1
ATOM 5034 C CA . PHE A 1 646 ? 0.756 6.012 -17.266 1 94.06 646 PHE A CA 1
ATOM 5035 C C . PHE A 1 646 ? 1.759 7.086 -17.672 1 94.06 646 PHE A C 1
ATOM 5037 O O . PHE A 1 646 ? 2.723 7.348 -16.938 1 94.06 646 PHE A O 1
ATOM 5044 N N . HIS A 1 647 ? 1.516 7.699 -18.781 1 95.75 647 HIS A N 1
ATOM 5045 C CA . HIS A 1 647 ? 2.373 8.789 -19.234 1 95.75 647 HIS A CA 1
ATOM 5046 C C . HIS A 1 647 ? 1.916 10.125 -18.656 1 95.75 647 HIS A C 1
ATOM 5048 O O . HIS A 1 647 ? 0.779 10.258 -18.203 1 95.75 647 HIS A O 1
ATOM 5054 N N . PHE A 1 648 ? 2.814 11.07 -18.641 1 95.25 648 PHE A N 1
ATOM 5055 C CA . PHE A 1 648 ? 2.51 12.375 -18.062 1 95.25 648 PHE A CA 1
ATOM 5056 C C . PHE A 1 648 ? 1.735 13.242 -19.047 1 95.25 648 PHE A C 1
ATOM 5058 O O . PHE A 1 648 ? 2.018 13.234 -20.25 1 95.25 648 PHE A O 1
ATOM 5065 N N . SER A 1 649 ? 0.758 13.914 -18.562 1 96.25 649 SER A N 1
ATOM 5066 C CA . SER A 1 649 ? 0.081 14.969 -19.312 1 96.25 649 SER A CA 1
ATOM 5067 C C . SER A 1 649 ? 0.967 16.203 -19.453 1 96.25 649 SER A C 1
ATOM 5069 O O . SER A 1 649 ? 2.094 16.219 -18.953 1 96.25 649 SER A O 1
ATOM 5071 N N . GLU A 1 650 ? 0.435 17.188 -20.172 1 97.19 650 GLU A N 1
ATOM 5072 C CA . GLU A 1 650 ? 1.174 18.438 -20.266 1 97.19 650 GLU A CA 1
ATOM 5073 C C . GLU A 1 650 ? 1.445 19.016 -18.891 1 97.19 650 GLU A C 1
ATOM 5075 O O . GLU A 1 650 ? 2.51 19.594 -18.641 1 97.19 650 GLU A O 1
ATOM 5080 N N . LYS A 1 651 ? 0.45 18.906 -18 1 95.19 651 LYS A N 1
ATOM 5081 C CA . LYS A 1 651 ? 0.609 19.328 -16.609 1 95.19 651 LYS A CA 1
ATOM 5082 C C . LYS A 1 651 ? 1.774 18.594 -15.953 1 95.19 651 LYS A C 1
ATOM 5084 O O . LYS A 1 651 ? 2.6 19.219 -15.281 1 95.19 651 LYS A O 1
ATOM 5089 N N . GLY A 1 652 ? 1.819 17.297 -16.141 1 95.19 652 GLY A N 1
ATOM 5090 C CA . GLY A 1 652 ? 2.908 16.5 -15.602 1 95.19 652 GLY A CA 1
ATOM 5091 C C . GLY A 1 652 ? 4.258 16.859 -16.203 1 95.19 652 GLY A C 1
ATOM 5092 O O . GLY A 1 652 ? 5.262 16.906 -15.492 1 95.19 652 GLY A O 1
ATOM 5093 N N . GLN A 1 653 ? 4.289 17.078 -17.484 1 97.25 653 GLN A N 1
ATOM 5094 C CA . GLN A 1 653 ? 5.516 17.484 -18.172 1 97.25 653 GLN A CA 1
ATOM 5095 C C . GLN A 1 653 ? 6.043 18.797 -17.609 1 97.25 653 GLN A C 1
ATOM 5097 O O . GLN A 1 653 ? 7.242 18.953 -17.375 1 97.25 653 GLN A O 1
ATOM 5102 N N . ALA A 1 654 ? 5.148 19.703 -17.391 1 96.75 654 ALA A N 1
ATOM 5103 C CA . ALA A 1 654 ? 5.523 21 -16.828 1 96.75 654 ALA A CA 1
ATOM 5104 C C . ALA A 1 654 ? 6.145 20.844 -15.445 1 96.75 654 ALA A C 1
ATOM 5106 O O . ALA A 1 654 ? 7.145 21.484 -15.133 1 96.75 654 ALA A O 1
ATOM 5107 N N . ASP A 1 655 ? 5.539 20 -14.688 1 94.81 655 ASP A N 1
ATOM 5108 C CA . ASP A 1 655 ? 6.047 19.75 -13.344 1 94.81 655 ASP A CA 1
ATOM 5109 C C . ASP A 1 655 ? 7.453 19.156 -13.398 1 94.81 655 ASP A C 1
ATOM 5111 O O . ASP A 1 655 ? 8.328 19.547 -12.617 1 94.81 655 ASP A O 1
ATOM 5115 N N . MET A 1 656 ? 7.715 18.219 -14.273 1 95.31 656 MET A N 1
ATOM 5116 C CA . MET A 1 656 ? 9.031 17.609 -14.445 1 95.31 656 MET A CA 1
ATOM 5117 C C . MET A 1 656 ? 10.07 18.672 -14.828 1 95.31 656 MET A C 1
ATOM 5119 O O . MET A 1 656 ? 11.195 18.641 -14.328 1 95.31 656 MET A O 1
ATOM 5123 N N . ALA A 1 657 ? 9.656 19.547 -15.68 1 97.38 657 ALA A N 1
ATOM 5124 C CA . ALA A 1 657 ? 10.562 20.594 -16.141 1 97.38 657 ALA A CA 1
ATOM 5125 C C . ALA A 1 657 ? 11.008 21.484 -14.992 1 97.38 657 ALA 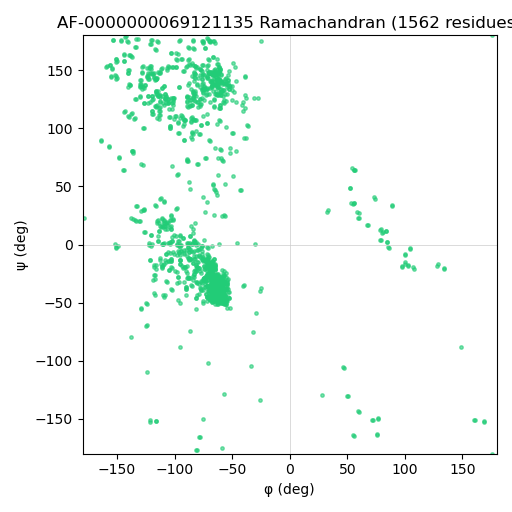A C 1
ATOM 5127 O O . ALA A 1 657 ? 12.195 21.781 -14.836 1 97.38 657 ALA A O 1
ATOM 5128 N N . SER A 1 658 ? 10.047 21.906 -14.227 1 96.12 658 SER A N 1
ATOM 5129 C CA . SER A 1 658 ? 10.344 22.766 -13.094 1 96.12 658 SER A CA 1
ATOM 5130 C C . SER A 1 658 ? 11.242 22.078 -12.086 1 96.12 658 SER A C 1
ATOM 5132 O O . SER A 1 658 ? 12.172 22.672 -11.555 1 96.12 658 SER A O 1
ATOM 5134 N N . GLU A 1 659 ? 10.953 20.797 -11.82 1 95.75 659 GLU A N 1
ATOM 5135 C CA . GLU A 1 659 ? 11.742 20.047 -10.859 1 95.75 659 GLU A CA 1
ATOM 5136 C C . GLU A 1 659 ? 13.172 19.828 -11.359 1 95.75 659 GLU A C 1
ATOM 5138 O O . GLU A 1 659 ? 14.125 19.906 -10.578 1 95.75 659 GLU A O 1
ATOM 5143 N N . LEU A 1 660 ? 13.297 19.547 -12.602 1 97.56 660 LEU A N 1
ATOM 5144 C CA . LEU A 1 660 ? 14.633 19.391 -13.18 1 97.56 660 LEU A CA 1
ATOM 5145 C C . LEU A 1 660 ? 15.43 20.688 -13.039 1 97.56 660 LEU A C 1
ATOM 5147 O O . LEU A 1 660 ? 16.562 20.672 -12.57 1 97.56 660 LEU A O 1
ATOM 5151 N N . TRP A 1 661 ? 14.852 21.812 -13.406 1 98.19 661 TRP A N 1
ATOM 5152 C CA . TRP A 1 661 ? 15.508 23.109 -13.281 1 98.19 661 TRP A CA 1
ATOM 5153 C C . TRP A 1 661 ? 15.938 23.359 -11.844 1 98.19 661 TRP A C 1
ATOM 5155 O O . TRP A 1 661 ? 17.094 23.719 -11.586 1 98.19 661 TRP A O 1
ATOM 5165 N N . ASN A 1 662 ? 15.016 23.156 -10.961 1 96.56 662 ASN A N 1
ATOM 5166 C CA . ASN A 1 662 ? 15.289 23.438 -9.547 1 96.56 662 ASN A CA 1
ATOM 5167 C C . ASN A 1 662 ? 16.391 22.531 -9 1 96.56 662 ASN A C 1
ATOM 5169 O O . ASN A 1 662 ? 17.25 23 -8.25 1 96.56 662 ASN A O 1
ATOM 5173 N N . ASN A 1 663 ? 16.391 21.266 -9.375 1 97.31 663 ASN A N 1
ATOM 5174 C CA . ASN A 1 663 ? 17.438 20.344 -8.961 1 97.31 663 ASN A CA 1
ATOM 5175 C C . ASN A 1 663 ? 18.812 20.812 -9.406 1 97.31 663 ASN A C 1
ATOM 5177 O O . ASN A 1 663 ? 19.812 20.609 -8.703 1 97.31 663 ASN A O 1
ATOM 5181 N N . MET A 1 664 ? 18.875 21.406 -10.578 1 98.06 664 MET A N 1
ATOM 5182 C CA . MET A 1 664 ? 20.156 21.859 -11.117 1 98.06 664 MET A CA 1
ATOM 5183 C C . MET A 1 664 ? 20.75 22.969 -10.25 1 98.06 664 MET A C 1
ATOM 5185 O O . MET A 1 664 ? 21.953 23.219 -10.273 1 98.06 664 MET A O 1
ATOM 5189 N N . PHE A 1 665 ? 19.922 23.641 -9.461 1 97.44 665 PHE A N 1
ATOM 5190 C CA . PHE A 1 665 ? 20.391 24.734 -8.633 1 97.44 665 PHE A CA 1
ATOM 5191 C C . PHE A 1 665 ? 20.391 24.344 -7.16 1 97.44 665 PHE A C 1
ATOM 5193 O O . PHE A 1 665 ? 20.375 25.203 -6.281 1 97.44 665 PHE A O 1
ATOM 5200 N N . GLU A 1 666 ? 20.359 23.062 -6.941 1 96 666 GLU A N 1
ATOM 5201 C CA . GLU A 1 666 ? 20.578 22.516 -5.609 1 96 666 GLU A CA 1
ATOM 5202 C C . GLU A 1 666 ? 21.906 21.766 -5.527 1 96 666 GLU A C 1
ATOM 5204 O O . GLU A 1 666 ? 22.281 21.047 -6.453 1 96 666 GLU A O 1
ATOM 5209 N N . PRO A 1 667 ? 22.641 22.016 -4.48 1 94.62 667 PRO A N 1
ATOM 5210 C CA . PRO A 1 667 ? 23.953 21.375 -4.383 1 94.62 667 PRO A CA 1
ATOM 5211 C C . PRO A 1 667 ? 23.875 19.844 -4.379 1 94.62 667 PRO A C 1
ATOM 5213 O O . PRO A 1 667 ? 22.938 19.281 -3.805 1 94.62 667 PRO A O 1
ATOM 5216 N N . VAL A 1 668 ? 24.828 19.234 -5.066 1 93.12 668 VAL A N 1
ATOM 5217 C CA . VAL A 1 668 ? 24.922 17.781 -5.031 1 93.12 668 VAL A CA 1
ATOM 5218 C C . VAL A 1 668 ? 25.016 17.312 -3.582 1 93.12 668 VAL A C 1
ATOM 5220 O O . VAL A 1 668 ? 25.797 17.859 -2.795 1 93.12 668 VAL A O 1
ATOM 5223 N N . GLY A 1 669 ? 24.188 16.359 -3.166 1 84.75 669 GLY A N 1
ATOM 5224 C CA . GLY A 1 669 ? 24.109 15.883 -1.794 1 84.75 669 GLY A CA 1
ATOM 5225 C C . GLY A 1 669 ? 22.953 16.484 -1.016 1 84.75 669 GLY A C 1
ATOM 5226 O O . GLY A 1 669 ? 22.578 15.969 0.034 1 84.75 669 GLY A O 1
ATOM 5227 N N . LYS A 1 670 ? 22.406 17.578 -1.555 1 88.44 670 LYS A N 1
ATOM 5228 C CA . LYS A 1 670 ? 21.312 18.266 -0.876 1 88.44 670 LYS A CA 1
ATOM 5229 C C . LYS A 1 670 ? 20.141 18.531 -1.832 1 88.44 670 LYS A C 1
ATOM 5231 O O . LYS A 1 670 ? 19.359 19.438 -1.614 1 88.44 670 LYS A O 1
ATOM 5236 N N . LYS A 1 671 ? 20.125 17.797 -2.854 1 93.56 671 LYS A N 1
ATOM 5237 C CA . LYS A 1 671 ? 19.062 17.984 -3.836 1 93.56 671 LYS A CA 1
ATOM 5238 C C . LYS A 1 671 ? 17.75 17.391 -3.336 1 93.56 671 LYS A C 1
ATOM 5240 O O . LYS A 1 671 ? 17.75 16.359 -2.662 1 93.56 671 LYS A O 1
ATOM 5245 N N . GLN A 1 672 ? 16.688 18.109 -3.664 1 92.75 672 GLN A N 1
ATOM 5246 C CA . GLN A 1 672 ? 15.367 17.516 -3.422 1 92.75 672 GLN A CA 1
ATOM 5247 C C . GLN A 1 672 ? 15.211 16.203 -4.18 1 92.75 672 GLN A C 1
ATOM 5249 O O . GLN A 1 672 ? 15.516 16.125 -5.371 1 92.75 672 GLN A O 1
ATOM 5254 N N . THR A 1 673 ? 14.727 15.148 -3.482 1 93.5 673 THR A N 1
ATOM 5255 C CA . THR A 1 673 ? 14.727 13.82 -4.078 1 93.5 673 THR A CA 1
ATOM 5256 C C . THR A 1 673 ? 13.305 13.352 -4.379 1 93.5 673 THR A C 1
ATOM 5258 O O . THR A 1 673 ? 13.055 12.156 -4.52 1 93.5 673 THR A O 1
ATOM 5261 N N . TYR A 1 674 ? 12.359 14.289 -4.379 1 90.5 674 TYR A N 1
ATOM 5262 C CA . TYR A 1 674 ? 10.969 13.984 -4.672 1 90.5 674 TYR A CA 1
ATOM 5263 C C . TYR A 1 674 ? 10.312 15.125 -5.445 1 90.5 674 TYR A C 1
ATOM 5265 O O . TYR A 1 674 ? 10.828 16.234 -5.484 1 90.5 674 TYR A O 1
ATOM 5273 N N . ASN A 1 675 ? 9.25 14.766 -6.133 1 85.69 675 ASN A N 1
ATOM 5274 C CA . ASN A 1 675 ? 8.398 15.75 -6.793 1 85.69 675 ASN A CA 1
ATOM 5275 C C . ASN A 1 675 ? 7.129 16.016 -5.992 1 85.69 675 ASN A C 1
ATOM 5277 O O . ASN A 1 675 ? 6.383 15.086 -5.676 1 85.69 675 ASN A O 1
ATOM 5281 N N . ASN A 1 676 ? 6.809 17.266 -5.574 1 77.31 676 ASN A N 1
ATOM 5282 C CA . ASN A 1 676 ? 5.676 17.609 -4.727 1 77.31 676 ASN A CA 1
ATOM 5283 C C . ASN A 1 676 ? 4.414 17.859 -5.547 1 77.31 676 ASN A C 1
ATOM 5285 O O . ASN A 1 676 ? 3.314 17.953 -4.992 1 77.31 676 ASN A O 1
ATOM 5289 N N . PHE A 1 677 ? 4.496 17.984 -6.793 1 80.44 677 PHE A N 1
ATOM 5290 C CA . PHE A 1 677 ? 3.375 18.188 -7.703 1 80.44 677 PHE A CA 1
ATOM 5291 C C . PHE A 1 677 ? 2.512 19.359 -7.25 1 80.44 677 PHE A C 1
ATOM 5293 O O . PHE A 1 677 ? 1.295 19.234 -7.113 1 80.44 677 PHE A O 1
ATOM 5300 N N . THR A 1 678 ? 2.822 20.609 -6.875 1 72.81 678 THR A N 1
ATOM 5301 C CA . THR A 1 678 ? 2.086 21.75 -6.34 1 72.81 678 THR A CA 1
ATOM 5302 C C . THR A 1 678 ? 1.418 22.547 -7.465 1 72.81 678 THR A C 1
ATOM 5304 O O . THR A 1 678 ? 0.444 23.266 -7.234 1 72.81 678 THR A O 1
ATOM 5307 N N . SER A 1 679 ? 1.397 22.328 -8.586 1 70.62 679 SER A N 1
ATOM 5308 C CA . SER A 1 679 ? 0.842 22.969 -9.766 1 70.62 679 SER A CA 1
ATOM 5309 C C . SER A 1 679 ? 0.834 24.484 -9.617 1 70.62 679 SER A C 1
ATOM 5311 O O . SER A 1 679 ? -0.035 25.172 -10.164 1 70.62 679 SER A O 1
ATOM 5313 N N . THR A 1 680 ? 1.685 25.109 -8.891 1 82 680 THR A N 1
ATOM 5314 C CA . THR A 1 680 ? 1.782 26.562 -8.781 1 82 680 THR A CA 1
ATOM 5315 C C . THR A 1 680 ? 2.67 27.141 -9.891 1 82 680 THR A C 1
ATOM 5317 O O . THR A 1 680 ? 3.473 26.406 -10.477 1 82 680 THR A O 1
ATOM 5320 N N . ARG A 1 681 ? 2.428 28.406 -10.219 1 91.19 681 ARG A N 1
ATOM 5321 C CA . ARG A 1 681 ? 3.15 29.031 -11.328 1 91.19 681 ARG A CA 1
ATOM 5322 C C . ARG A 1 681 ? 4.508 29.547 -10.867 1 91.19 681 ARG A C 1
ATOM 5324 O O . ARG A 1 681 ? 5.414 29.734 -11.68 1 91.19 681 ARG A O 1
ATOM 5331 N N . ASN A 1 682 ? 4.605 29.891 -9.57 1 90.62 682 ASN A N 1
ATOM 5332 C CA . ASN A 1 682 ? 5.863 30.406 -9.039 1 90.62 682 ASN A CA 1
ATOM 5333 C C . ASN A 1 682 ? 6.77 29.281 -8.562 1 90.62 682 ASN A C 1
ATOM 5335 O O . ASN A 1 682 ? 7.012 29.141 -7.359 1 90.62 682 ASN A O 1
ATOM 5339 N N . VAL A 1 683 ? 7.328 28.531 -9.477 1 91.81 683 VAL A N 1
ATOM 5340 C CA . VAL A 1 683 ? 8.031 27.312 -9.078 1 91.81 683 VAL A CA 1
ATOM 5341 C C . VAL A 1 683 ? 9.484 27.375 -9.547 1 91.81 683 VAL A C 1
ATOM 5343 O O . VAL A 1 683 ? 10.328 26.594 -9.086 1 91.81 683 VAL A O 1
ATOM 5346 N N . VAL A 1 684 ? 9.859 28.297 -10.438 1 95.25 684 VAL A N 1
ATOM 5347 C CA . VAL A 1 684 ? 11.195 28.359 -11.023 1 95.25 684 VAL A CA 1
ATOM 5348 C C . VAL A 1 684 ? 12.172 28.984 -10.031 1 95.25 684 VAL A C 1
ATOM 5350 O O . VAL A 1 684 ? 12.008 30.141 -9.641 1 95.25 684 VAL A O 1
ATOM 5353 N N . LYS A 1 685 ? 13.164 28.281 -9.633 1 95.31 685 LYS A N 1
ATOM 5354 C CA . LYS A 1 685 ? 14.203 28.781 -8.742 1 95.31 685 LYS A CA 1
ATOM 5355 C C . LYS A 1 685 ? 15.172 29.688 -9.484 1 95.31 685 LYS A C 1
ATOM 5357 O O . LYS A 1 685 ? 15.555 29.406 -10.617 1 95.31 685 LYS A O 1
ATOM 5362 N N . CYS A 1 686 ? 15.547 30.797 -8.828 1 96.44 686 CYS A N 1
ATOM 5363 C CA . CYS A 1 686 ? 16.516 31.719 -9.406 1 96.44 686 CYS A CA 1
ATOM 5364 C C . CYS A 1 686 ? 17.922 31.438 -8.883 1 96.44 686 CYS A C 1
ATOM 5366 O O . CYS A 1 686 ? 18.094 31.125 -7.703 1 96.44 686 CYS A O 1
ATOM 5368 N N . PRO A 1 687 ? 18.906 31.438 -9.836 1 95.19 687 PRO A N 1
ATOM 5369 C CA . PRO A 1 687 ? 20.281 31.344 -9.328 1 95.19 687 PRO A CA 1
ATOM 5370 C C . PRO A 1 687 ? 20.594 32.406 -8.273 1 95.19 687 PRO A C 1
ATOM 5372 O O . PRO A 1 687 ? 20.203 33.562 -8.43 1 95.19 687 PRO A O 1
ATOM 5375 N N . ALA A 1 688 ? 21.25 31.969 -7.234 1 92.12 688 ALA A N 1
ATOM 5376 C CA . ALA A 1 688 ? 21.641 32.906 -6.195 1 92.12 688 ALA A CA 1
ATOM 5377 C C . ALA A 1 688 ? 22.781 33.812 -6.68 1 92.12 688 ALA A C 1
ATOM 5379 O O . ALA A 1 688 ? 23.578 33.438 -7.52 1 92.12 688 ALA A O 1
ATOM 5380 N N . GLU A 1 689 ? 22.891 35.031 -6.117 1 90.25 689 GLU A N 1
ATOM 5381 C CA . GLU A 1 689 ? 23.938 35.969 -6.488 1 90.25 689 GLU A CA 1
ATOM 5382 C C . GLU A 1 689 ? 25.312 35.438 -6.082 1 90.25 689 GLU A C 1
ATOM 5384 O O . GLU A 1 689 ? 26.297 35.594 -6.824 1 90.25 689 GLU A O 1
ATOM 5389 N N . GLU A 1 690 ? 25.281 34.781 -4.914 1 90.44 690 GLU A N 1
ATOM 5390 C CA . GLU A 1 690 ? 26.547 34.281 -4.387 1 90.44 690 GLU A CA 1
ATOM 5391 C C . GLU A 1 690 ? 26.969 33 -5.109 1 90.44 690 GLU A C 1
ATOM 5393 O O . GLU A 1 690 ? 28.156 32.656 -5.164 1 90.44 690 GLU A O 1
ATOM 5398 N N . HIS A 1 691 ? 26.016 32.312 -5.688 1 91.94 691 HIS A N 1
ATOM 5399 C CA . HIS A 1 691 ? 26.266 31.078 -6.43 1 91.94 691 HIS A CA 1
ATOM 5400 C C . HIS A 1 691 ? 25.469 31.031 -7.723 1 91.94 691 HIS A C 1
ATOM 5402 O O . HIS A 1 691 ? 24.516 30.25 -7.848 1 91.94 691 HIS A O 1
ATOM 5408 N N . PRO A 1 692 ? 25.922 31.688 -8.75 1 94.62 692 PRO A N 1
ATOM 5409 C CA . PRO A 1 692 ? 25.125 31.844 -9.969 1 94.62 692 PRO A CA 1
ATOM 5410 C C . PRO A 1 692 ? 25.297 30.688 -10.945 1 94.62 692 PRO A C 1
ATOM 5412 O O . PRO A 1 692 ? 24.781 30.734 -12.07 1 94.62 692 PRO A O 1
ATOM 5415 N N . TYR A 1 693 ? 26.031 29.594 -10.523 1 97.06 693 TYR A N 1
ATOM 5416 C CA . TYR A 1 693 ? 26.359 28.5 -11.422 1 97.06 693 TYR A CA 1
ATOM 5417 C C . TYR A 1 693 ? 25.453 27.297 -11.188 1 97.06 693 TYR A C 1
ATOM 5419 O O . TYR A 1 693 ? 24.906 27.141 -10.094 1 97.06 693 TYR A O 1
ATOM 5427 N N . PHE A 1 694 ? 25.234 26.469 -12.266 1 97.88 694 PHE A N 1
ATOM 5428 C CA . PHE A 1 694 ? 24.688 25.141 -12.023 1 97.88 694 PHE A CA 1
ATOM 5429 C C . PHE A 1 694 ? 25.516 24.391 -11 1 97.88 694 PHE A C 1
ATOM 5431 O O . PHE A 1 694 ? 26.75 24.453 -11.016 1 97.88 694 PHE A O 1
ATOM 5438 N N . PHE A 1 695 ? 24.859 23.656 -10.156 1 97.38 695 PHE A N 1
ATOM 5439 C CA . PHE A 1 695 ? 25.609 22.891 -9.164 1 97.38 695 PHE A CA 1
ATOM 5440 C C . PHE A 1 695 ? 26.141 21.594 -9.758 1 97.38 695 PHE A C 1
ATOM 5442 O O . PHE A 1 695 ? 25.406 20.859 -10.43 1 97.38 695 PHE A O 1
ATOM 5449 N N . THR A 1 696 ? 27.359 21.359 -9.625 1 96.75 696 THR A N 1
ATOM 5450 C CA . THR A 1 696 ? 28.078 20.125 -9.938 1 96.75 696 THR A CA 1
ATOM 5451 C C . THR A 1 696 ? 28.688 19.516 -8.68 1 96.75 696 THR A C 1
ATOM 5453 O O . THR A 1 696 ? 28.609 20.109 -7.602 1 96.75 696 THR A O 1
ATOM 5456 N N . ARG A 1 697 ? 29.141 18.297 -8.805 1 93.5 697 ARG A N 1
ATOM 5457 C CA . ARG A 1 697 ? 29.75 17.656 -7.641 1 93.5 697 ARG A CA 1
ATOM 5458 C C . ARG A 1 697 ? 30.906 18.5 -7.109 1 93.5 697 ARG A C 1
ATOM 5460 O O . ARG A 1 697 ? 31.062 18.656 -5.898 1 93.5 697 ARG A O 1
ATOM 5467 N N . VAL A 1 698 ? 31.719 19.141 -7.977 1 92.88 698 VAL A N 1
ATOM 5468 C CA . VAL A 1 698 ? 32.938 19.875 -7.645 1 92.88 698 VAL A CA 1
ATOM 5469 C C . VAL A 1 698 ? 32.594 21.172 -6.914 1 92.88 698 VAL A C 1
ATOM 5471 O O . VAL A 1 698 ? 33.188 21.484 -5.887 1 92.88 698 VAL A O 1
ATOM 5474 N N . ASN A 1 699 ? 31.609 21.922 -7.406 1 93.88 699 ASN A N 1
ATOM 5475 C CA . ASN A 1 699 ? 31.328 23.219 -6.801 1 93.88 699 ASN A CA 1
ATOM 5476 C C . ASN A 1 699 ? 30.328 23.094 -5.648 1 93.88 699 ASN A C 1
ATOM 5478 O O . ASN A 1 699 ? 29.938 24.094 -5.051 1 93.88 699 ASN A O 1
ATOM 5482 N N . SER A 1 700 ? 29.828 21.938 -5.379 1 91.31 700 SER A N 1
ATOM 5483 C CA . SER A 1 700 ? 28.969 21.703 -4.227 1 91.31 700 SER A CA 1
ATOM 5484 C C . SER A 1 700 ? 29.781 21.516 -2.953 1 91.31 700 SER A C 1
ATOM 5486 O O . SER A 1 700 ? 29.297 21.797 -1.852 1 91.31 700 SER A O 1
ATOM 5488 N N . TYR A 1 701 ? 30.922 20.984 -2.998 1 74.38 701 TYR A N 1
ATOM 5489 C CA . TYR A 1 701 ? 31.766 20.734 -1.839 1 74.38 701 TYR A CA 1
ATOM 5490 C C . TYR A 1 701 ? 32.812 21.828 -1.654 1 74.38 701 TYR A C 1
ATOM 5492 O O . TYR A 1 701 ? 33.531 21.859 -0.653 1 74.38 701 TYR A O 1
ATOM 5500 N N . SER A 1 702 ? 32.969 22.781 -2.684 1 57.81 702 SER A N 1
ATOM 5501 C CA . SER A 1 702 ? 34 23.797 -2.531 1 57.81 702 SER A CA 1
ATOM 5502 C C . SER A 1 702 ? 33.656 24.797 -1.44 1 57.81 702 SER A C 1
ATOM 5504 O O . SER A 1 702 ? 32.562 25.406 -1.478 1 57.81 702 SER A O 1
ATOM 5506 N N . ILE A 1 703 ? 33.969 24.672 -0.297 1 43.38 703 ILE A N 1
ATOM 5507 C CA . ILE A 1 703 ? 34 25.594 0.84 1 43.38 703 ILE A CA 1
ATOM 5508 C C . ILE A 1 703 ? 34.438 26.984 0.372 1 43.38 703 ILE A C 1
ATOM 5510 O O . ILE A 1 703 ? 35.5 27.156 -0.196 1 43.38 703 ILE A O 1
ATOM 5514 N N . PRO A 1 704 ? 33.625 27.953 0.207 1 39.38 704 PRO A N 1
ATOM 5515 C CA . PRO A 1 704 ? 34.094 29.297 -0.093 1 39.38 704 PRO A CA 1
ATOM 5516 C C . PRO A 1 704 ? 35.375 29.672 0.661 1 39.38 704 PRO A C 1
ATOM 5518 O O . PRO A 1 704 ? 35.562 29.219 1.795 1 39.38 704 PRO A O 1
ATOM 5521 N N . ALA A 1 705 ? 36.469 30.125 0.008 1 32.81 705 ALA A N 1
ATOM 5522 C CA . ALA A 1 705 ? 37.594 30.781 0.651 1 32.81 705 ALA A CA 1
ATOM 5523 C C . ALA A 1 705 ? 37.156 31.938 1.536 1 32.81 705 ALA A C 1
ATOM 5525 O O . ALA A 1 705 ? 36.594 32.906 1.044 1 32.81 705 ALA A O 1
ATOM 5526 N N . THR A 1 706 ? 36.656 31.828 2.736 1 31.94 706 THR A N 1
ATOM 5527 C CA . THR A 1 706 ? 36.5 32.938 3.66 1 31.94 706 THR A CA 1
ATOM 5528 C C . THR A 1 706 ? 37.688 33.906 3.553 1 31.94 706 THR A C 1
ATOM 5530 O O . THR A 1 706 ? 38.844 33.5 3.717 1 31.94 706 THR A O 1
ATOM 5533 N N . THR A 1 707 ? 37.656 34.906 2.768 1 28.19 707 THR A N 1
ATOM 5534 C CA . THR A 1 707 ? 38.594 36 2.838 1 28.19 707 THR A CA 1
ATOM 5535 C C . THR A 1 707 ? 38.875 36.406 4.289 1 28.19 707 THR A C 1
ATOM 5537 O O . THR A 1 707 ? 37.969 36.594 5.07 1 28.19 707 THR A O 1
ATOM 5540 N N . PRO A 1 708 ? 40.156 36.344 4.773 1 28.56 708 PRO A N 1
ATOM 5541 C CA . PRO A 1 708 ? 40.531 36.688 6.145 1 28.56 708 PRO A CA 1
ATOM 5542 C C . PRO A 1 708 ? 40.188 38.125 6.512 1 28.56 708 PRO A C 1
ATOM 5544 O O . PRO A 1 708 ? 40.562 39.062 5.805 1 28.56 708 PRO A O 1
ATOM 5547 N N . GLY A 1 709 ? 38.938 38.531 6.758 1 23.97 709 GLY A N 1
ATOM 5548 C CA . GLY A 1 709 ? 38.688 39.906 7.195 1 23.97 709 GLY A CA 1
ATOM 5549 C C . GLY A 1 709 ? 39.719 40.438 8.164 1 23.97 709 GLY A C 1
ATOM 5550 O O . GLY A 1 709 ? 40.438 39.656 8.789 1 23.97 709 GLY A O 1
ATOM 5551 N N . PRO A 1 710 ? 40.031 41.75 8.078 1 25.23 710 PRO A N 1
ATOM 5552 C CA . PRO A 1 710 ? 41.156 42.406 8.734 1 25.23 710 PRO A CA 1
ATOM 5553 C C . PRO A 1 710 ? 41.25 42.062 10.219 1 25.23 710 PRO A C 1
ATOM 5555 O O . PRO A 1 710 ? 40.281 41.594 10.82 1 25.23 710 PRO A O 1
ATOM 5558 N N . SER A 1 711 ? 42.469 42.188 10.758 1 21.16 711 SER A N 1
ATOM 5559 C CA . SER A 1 711 ? 43.094 41.938 12.07 1 21.16 711 SER A CA 1
ATOM 5560 C C . SER A 1 711 ? 42.5 42.875 13.125 1 21.16 711 SER A C 1
ATOM 5562 O O . SER A 1 711 ? 42.75 44.094 13.117 1 21.16 711 SER A O 1
ATOM 5564 N N . SER A 1 712 ? 41.094 42.969 13.133 1 20.64 712 SER A N 1
ATOM 5565 C CA . SER A 1 712 ? 40.719 44 14.094 1 20.64 712 SER A CA 1
ATOM 5566 C C . SER A 1 712 ? 41.469 43.844 15.414 1 20.64 712 SER A C 1
ATOM 5568 O O . SER A 1 712 ? 41.875 42.75 15.773 1 20.64 712 SER A O 1
ATOM 5570 N N . THR A 1 713 ? 41.844 45 15.938 1 21.52 713 THR A N 1
ATOM 5571 C CA . THR A 1 713 ? 42.688 45.469 17.031 1 21.52 713 THR A CA 1
ATOM 5572 C C . THR A 1 713 ? 42.281 44.812 18.344 1 21.52 713 THR A C 1
ATOM 5574 O O . THR A 1 713 ? 41.094 44.531 18.562 1 21.52 713 THR A O 1
ATOM 5577 N N . PRO A 1 714 ? 43.25 44.562 19.188 1 20.98 714 PRO A N 1
ATOM 5578 C CA . PRO A 1 714 ? 43.375 43.781 20.406 1 20.98 714 PRO A CA 1
ATOM 5579 C C . PRO A 1 714 ? 42.5 44.312 21.547 1 20.98 714 PRO A C 1
ATOM 5581 O O . PRO A 1 714 ? 42.656 43.875 22.688 1 20.98 714 PRO A O 1
ATOM 5584 N N . MET A 1 715 ? 41.188 44.656 21.219 1 19.5 715 MET A N 1
ATOM 5585 C CA . MET A 1 715 ? 40.781 45.5 22.344 1 19.5 715 MET A CA 1
ATOM 5586 C C . MET A 1 715 ? 41.031 44.781 23.672 1 19.5 715 MET A C 1
ATOM 5588 O O . MET A 1 715 ? 40.938 43.531 23.75 1 19.5 715 MET A O 1
ATOM 5592 N N . PRO A 1 716 ? 41.312 45.594 24.656 1 19.45 716 PRO A N 1
ATOM 5593 C CA . PRO A 1 716 ? 41.938 45.344 25.969 1 19.45 716 PRO A CA 1
ATOM 5594 C C . PRO A 1 716 ? 41.156 44.375 26.844 1 19.45 716 PRO A C 1
ATOM 5596 O O . PRO A 1 716 ? 39.969 44.156 26.594 1 19.45 716 PRO A O 1
ATOM 5599 N N . SER A 1 717 ? 41.875 43.656 27.672 1 18.58 717 SER A N 1
ATOM 5600 C CA . SER A 1 717 ? 41.844 42.594 28.656 1 18.58 717 SER A CA 1
ATOM 5601 C C . SER A 1 717 ? 40.875 42.906 29.797 1 18.58 717 SER A C 1
ATOM 5603 O O . SER A 1 717 ? 40.906 42.219 30.828 1 18.58 717 SER A O 1
ATOM 5605 N N . SER A 1 718 ? 39.812 43.781 29.531 1 17.47 718 SER A N 1
ATOM 5606 C CA . SER A 1 718 ? 39.562 44.25 30.891 1 17.47 718 SER A CA 1
ATOM 5607 C C . SER A 1 718 ? 39.219 43.062 31.797 1 17.47 718 SER A C 1
ATOM 5609 O O . SER A 1 718 ? 38.844 42 31.328 1 17.47 718 SER A O 1
ATOM 5611 N N . ALA A 1 719 ? 38.875 43.438 33.062 1 19.55 719 ALA A N 1
ATOM 5612 C CA . ALA A 1 719 ? 39.062 43.125 34.5 1 19.55 719 ALA A CA 1
ATOM 5613 C C . ALA A 1 719 ? 38.188 41.969 34.938 1 19.55 719 ALA A C 1
ATOM 5615 O O . ALA A 1 719 ? 37.125 41.719 34.375 1 19.55 719 ALA A O 1
ATOM 5616 N N . THR A 1 720 ? 38.625 41.125 35.781 1 17.97 720 THR A N 1
ATOM 5617 C CA . THR A 1 720 ? 38.656 39.844 36.438 1 17.97 720 THR A CA 1
ATOM 5618 C C . THR A 1 720 ? 37.406 39.594 37.25 1 17.97 720 THR A C 1
ATOM 5620 O O . THR A 1 720 ? 37.188 38.531 37.781 1 17.97 720 THR A O 1
ATOM 5623 N N . ALA A 1 721 ? 36.406 40.5 37.344 1 19.11 721 ALA A N 1
ATOM 5624 C CA . ALA A 1 721 ? 36.031 40.5 38.75 1 19.11 721 ALA A CA 1
ATOM 5625 C C . ALA A 1 721 ? 35.438 39.156 39.156 1 19.11 721 ALA A C 1
ATOM 5627 O O . ALA A 1 721 ? 34.938 38.406 38.312 1 19.11 721 ALA A O 1
ATOM 5628 N N . GLY A 1 722 ? 35.156 38.906 40.375 1 17.25 722 GLY A N 1
ATOM 5629 C CA . GLY A 1 722 ? 35.281 37.969 41.469 1 17.25 722 GLY A CA 1
ATOM 5630 C C . GLY A 1 722 ? 34.156 36.969 41.531 1 17.25 722 GLY A C 1
ATOM 5631 O O . GLY A 1 722 ? 34.375 35.781 41.781 1 17.25 722 GLY A O 1
ATOM 5632 N N . SER A 1 723 ? 32.844 37.406 41.344 1 18.34 723 SER A N 1
ATOM 5633 C CA . SER A 1 723 ? 32.125 36.969 42.562 1 18.34 723 SER A CA 1
ATOM 5634 C C . SER A 1 723 ? 31.688 35.5 42.438 1 18.34 723 SER A C 1
ATOM 5636 O O . SER A 1 723 ? 31.5 35 41.312 1 18.34 723 SER A O 1
ATOM 5638 N N . THR A 1 724 ? 31.75 34.688 43.438 1 17.41 724 THR A N 1
ATOM 5639 C CA . THR A 1 724 ? 31.875 33.344 43.938 1 17.41 724 THR A CA 1
ATOM 5640 C C . THR A 1 724 ? 30.594 32.531 43.688 1 17.41 724 THR A C 1
ATOM 5642 O O . THR A 1 724 ? 30.594 31.312 43.812 1 17.41 724 THR A O 1
ATOM 5645 N N . ALA A 1 725 ? 29.375 33.156 43.5 1 21.02 725 ALA A N 1
ATOM 5646 C CA . ALA A 1 725 ? 28.375 32.469 44.281 1 21.02 725 ALA A CA 1
ATOM 5647 C C . ALA A 1 725 ? 27.969 31.156 43.656 1 21.02 725 ALA A C 1
ATOM 5649 O O . ALA A 1 725 ? 27.672 31.094 42.438 1 21.02 725 ALA A O 1
ATOM 5650 N N . THR A 1 726 ? 28.281 30.016 44.188 1 18.38 726 THR A N 1
ATOM 5651 C CA . THR A 1 726 ? 28.359 28.594 43.906 1 18.38 726 THR A CA 1
ATOM 5652 C C . THR A 1 726 ? 26.969 28.016 43.656 1 18.38 726 THR A C 1
ATOM 5654 O O . THR A 1 726 ? 26.812 26.812 43.438 1 18.38 726 THR A O 1
ATOM 5657 N N . PRO A 1 727 ? 25.875 28.797 43.188 1 20.47 727 PRO A N 1
ATOM 5658 C CA . PRO A 1 727 ? 24.734 28.047 43.719 1 20.47 727 PRO A CA 1
ATOM 5659 C C . PRO A 1 727 ? 24.547 26.688 43.031 1 20.47 727 PRO A C 1
ATOM 5661 O O . PRO A 1 727 ? 24.859 26.547 41.844 1 20.47 727 PRO A O 1
ATOM 5664 N N . ILE A 1 728 ? 24.547 25.578 43.688 1 19.33 728 ILE A N 1
ATOM 5665 C CA . ILE A 1 728 ? 24.562 24.125 43.531 1 19.33 728 ILE A CA 1
ATOM 5666 C C . ILE A 1 728 ? 23.266 23.656 42.875 1 19.33 728 ILE A C 1
ATOM 5668 O O . ILE A 1 728 ? 22.219 23.625 43.5 1 19.33 728 ILE A O 1
ATOM 5672 N N . TYR A 1 729 ? 22.812 24.328 41.719 1 18.45 729 TYR A N 1
ATOM 5673 C CA . TYR A 1 729 ? 21.484 23.875 41.344 1 18.45 729 TYR A CA 1
ATOM 5674 C C . TYR A 1 729 ? 21.484 22.406 40.969 1 18.45 729 TYR A C 1
ATOM 5676 O O . TYR A 1 729 ? 22.359 21.938 40.25 1 18.45 729 TYR A O 1
ATOM 5684 N N . SER A 1 730 ? 21 21.516 41.844 1 19.12 730 SER A N 1
ATOM 5685 C CA . SER A 1 730 ? 20.844 20.062 41.875 1 19.12 730 SER A CA 1
ATOM 5686 C C . SER A 1 730 ? 20.047 19.578 40.656 1 19.12 730 SER A C 1
ATOM 5688 O O . SER A 1 730 ? 18.984 20.094 40.375 1 19.12 730 SER A O 1
ATOM 5690 N N . THR A 1 731 ? 20.703 19.047 39.625 1 20.06 731 THR A N 1
ATOM 5691 C CA . THR A 1 731 ? 20.406 18.547 38.312 1 20.06 731 THR A CA 1
ATOM 5692 C C . THR A 1 731 ? 19.469 17.344 38.375 1 20.06 731 THR A C 1
ATOM 5694 O O . THR A 1 731 ? 19.875 16.234 38.719 1 20.06 731 THR A O 1
ATOM 5697 N N . CYS A 1 732 ? 18.234 17.453 38.938 1 21 732 CYS A N 1
ATOM 5698 C CA . CYS A 1 732 ? 17.406 16.25 39 1 21 732 CYS A CA 1
ATOM 5699 C C . CYS A 1 732 ? 17.141 15.711 37.594 1 21 732 CYS A C 1
ATOM 5701 O O . CYS A 1 732 ? 16.5 16.391 36.781 1 21 732 CYS A O 1
ATOM 5703 N N . SER A 1 733 ? 18.047 14.969 37 1 22.31 733 SER A N 1
ATOM 5704 C CA . SER A 1 733 ? 18.188 14.289 35.719 1 22.31 733 SER A CA 1
ATOM 5705 C C . SER A 1 733 ? 17.031 13.312 35.469 1 22.31 733 SER A C 1
ATOM 5707 O O . SER A 1 733 ? 17.203 12.312 34.781 1 22.31 733 SER A O 1
ATOM 5709 N N . GLY A 1 734 ? 15.859 13.484 36.062 1 23.89 734 GLY A N 1
ATOM 5710 C CA . GLY A 1 734 ? 15.008 12.312 35.969 1 23.89 734 GLY A CA 1
ATOM 5711 C C . GLY A 1 734 ? 14.57 12.016 34.531 1 23.89 734 GLY A C 1
ATOM 5712 O O . GLY A 1 734 ? 13.656 12.656 34.031 1 23.89 734 GLY A O 1
ATOM 5713 N N . SER A 1 735 ? 15.508 11.938 33.562 1 24.97 735 SER A N 1
ATOM 5714 C CA . SER A 1 735 ? 15.086 11.664 32.219 1 24.97 735 SER A CA 1
ATOM 5715 C C . SER A 1 735 ? 14.336 10.344 32.125 1 24.97 735 SER A C 1
ATOM 5717 O O . SER A 1 735 ? 14.906 9.281 32.375 1 24.97 735 SER A O 1
ATOM 5719 N N . VAL A 1 736 ? 13.164 10.305 32.594 1 26.14 736 VAL A N 1
ATOM 5720 C CA . VAL A 1 736 ? 12.336 9.117 32.438 1 26.14 736 VAL A CA 1
ATOM 5721 C C . VAL A 1 736 ? 12.344 8.695 30.953 1 26.14 736 VAL A C 1
ATOM 5723 O O . VAL A 1 736 ? 12.016 9.5 30.078 1 26.14 736 VAL A O 1
ATOM 5726 N N . ALA A 1 737 ? 13.195 7.785 30.609 1 29.31 737 ALA A N 1
ATOM 5727 C CA . ALA A 1 737 ? 13.383 7.109 29.328 1 29.31 737 ALA A CA 1
ATOM 5728 C C . ALA A 1 737 ? 12.039 6.809 28.672 1 29.31 737 ALA A C 1
ATOM 5730 O O . ALA A 1 737 ? 11.109 6.34 29.328 1 29.31 737 ALA A O 1
ATOM 5731 N N . ALA A 1 738 ? 11.883 7.371 27.609 1 29.22 738 ALA A N 1
ATOM 5732 C CA . ALA A 1 738 ? 10.719 7.266 26.734 1 29.22 738 ALA A CA 1
ATOM 5733 C C . ALA A 1 738 ? 10.219 5.824 26.672 1 29.22 738 ALA A C 1
ATOM 5735 O O . ALA A 1 738 ? 9.023 5.586 26.453 1 29.22 738 ALA A O 1
ATOM 5736 N N . TRP A 1 739 ? 11.227 4.855 26.719 1 29.23 739 TRP A N 1
ATOM 5737 C CA . TRP A 1 739 ? 10.766 3.475 26.609 1 29.23 739 TRP A CA 1
ATOM 5738 C C . TRP A 1 739 ? 9.898 3.098 27.812 1 29.23 739 TRP A C 1
ATOM 5740 O O . TRP A 1 739 ? 9.133 2.133 27.75 1 29.23 739 TRP A O 1
ATOM 5750 N N . ALA A 1 740 ? 10.273 3.646 29 1 31.83 740 ALA A N 1
ATOM 5751 C CA . ALA A 1 740 ? 9.508 3.439 30.234 1 31.83 740 ALA A CA 1
ATOM 5752 C C . ALA A 1 740 ? 8.062 3.895 30.062 1 31.83 740 ALA A C 1
ATOM 5754 O O . ALA A 1 740 ? 7.168 3.416 30.766 1 31.83 740 ALA A O 1
ATOM 5755 N N . ALA A 1 741 ? 7.988 4.914 29.266 1 30.78 741 ALA A N 1
ATOM 5756 C CA . ALA A 1 741 ? 6.602 5.34 29.078 1 30.78 741 ALA A CA 1
ATOM 5757 C C . ALA A 1 741 ? 5.773 4.258 28.391 1 30.78 741 ALA A C 1
ATOM 5759 O O . ALA A 1 741 ? 4.602 4.062 28.719 1 30.78 741 ALA A O 1
ATOM 5760 N N . ALA A 1 742 ? 6.469 3.574 27.453 1 31.89 742 ALA A N 1
ATOM 5761 C CA . ALA A 1 742 ? 5.695 2.484 26.875 1 31.89 742 ALA A CA 1
ATOM 5762 C C . ALA A 1 742 ? 5.48 1.357 27.875 1 31.89 742 ALA A C 1
ATOM 5764 O O . ALA A 1 742 ? 4.395 0.775 27.938 1 31.89 742 ALA A O 1
ATOM 5765 N N . VAL A 1 743 ? 6.648 0.979 28.594 1 33.31 743 VAL A N 1
ATOM 5766 C CA . VAL A 1 743 ? 6.555 -0.097 29.578 1 33.31 743 VAL A CA 1
ATOM 5767 C C . VAL A 1 743 ? 5.676 0.345 30.75 1 33.31 743 VAL A C 1
ATOM 5769 O O . VAL A 1 743 ? 4.879 -0.442 31.266 1 33.31 743 VAL A O 1
ATOM 5772 N N . MET A 1 744 ? 5.973 1.493 31.234 1 31.91 744 MET A N 1
ATOM 5773 C CA . MET A 1 744 ? 5.16 1.898 32.375 1 31.91 744 MET A CA 1
ATOM 5774 C C . MET A 1 744 ? 3.68 1.91 32.031 1 31.91 744 MET A C 1
ATOM 5776 O O . MET A 1 744 ? 2.822 1.806 32.906 1 31.91 744 MET A O 1
ATOM 5780 N N . THR A 1 745 ? 3.516 2.209 30.812 1 34.16 745 THR A N 1
ATOM 5781 C CA . THR A 1 745 ? 2.104 2.102 30.453 1 34.16 745 THR A CA 1
ATOM 5782 C C . THR A 1 745 ? 1.614 0.666 30.625 1 34.16 745 THR A C 1
ATOM 5784 O O . THR A 1 745 ? 0.492 0.434 31.078 1 34.16 745 THR A O 1
ATOM 5787 N N . VAL A 1 746 ? 2.564 -0.34 30.312 1 32.78 746 VAL A N 1
ATOM 5788 C CA . VAL A 1 746 ? 2.115 -1.721 30.453 1 32.78 746 VAL A CA 1
ATOM 5789 C C . VAL A 1 746 ? 2.066 -2.104 31.938 1 32.78 746 VAL A C 1
ATOM 5791 O O . VAL A 1 746 ? 1.144 -2.793 32.375 1 32.78 746 VAL A O 1
ATOM 5794 N N . VAL A 1 747 ? 3.197 -1.835 32.719 1 32.94 747 VAL A N 1
ATOM 5795 C CA . VAL A 1 747 ? 3.117 -2.281 34.125 1 32.94 747 VAL A CA 1
ATOM 5796 C C . VAL A 1 747 ? 1.893 -1.664 34.781 1 32.94 747 VAL A C 1
ATOM 5798 O O . VAL A 1 747 ? 1.212 -2.322 35.562 1 32.94 747 VAL A O 1
ATOM 5801 N N . GLY A 1 748 ? 1.824 -0.31 34.562 1 30.33 748 GLY A N 1
ATOM 5802 C CA . GLY A 1 748 ? 0.573 0.197 35.094 1 30.33 748 GLY A CA 1
ATOM 5803 C C . GLY A 1 748 ? -0.648 -0.509 34.531 1 30.33 748 GLY A C 1
ATOM 5804 O O . GLY A 1 748 ? -1.723 -0.47 35.156 1 30.33 748 GLY A O 1
ATOM 5805 N N . LEU A 1 749 ? -0.406 -1.014 33.406 1 32.31 749 LEU A N 1
ATOM 5806 C CA . LEU A 1 749 ? -1.508 -1.766 32.812 1 32.31 749 LEU A CA 1
ATOM 5807 C C . LEU A 1 749 ? -1.64 -3.137 33.469 1 32.31 749 LEU A C 1
ATOM 5809 O O . LEU A 1 749 ? -2.654 -3.816 33.312 1 32.31 749 LEU A O 1
ATOM 5813 N N . LEU A 1 750 ? -0.561 -3.771 33.938 1 30.83 750 LEU A N 1
ATOM 5814 C CA . LEU A 1 750 ? -0.781 -5.051 34.594 1 30.83 750 LEU A CA 1
ATOM 5815 C C . LEU A 1 750 ? -1.807 -4.914 35.719 1 30.83 750 LEU A C 1
ATOM 5817 O O . LEU A 1 750 ? -2.518 -5.871 36.031 1 30.83 750 LEU A O 1
ATOM 5821 N N . THR A 1 751 ? -1.522 -3.963 36.656 1 28.94 751 THR A N 1
ATOM 5822 C CA . THR A 1 751 ? -2.648 -3.986 37.594 1 28.94 751 THR A CA 1
ATOM 5823 C C . THR A 1 751 ? -3.969 -3.814 36.844 1 28.94 751 THR A C 1
ATOM 5825 O O . THR A 1 751 ? -5.012 -4.285 37.312 1 28.94 751 THR A O 1
ATOM 5828 N N . GLY A 1 752 ? -4 -2.75 35.812 1 28.97 752 GLY A N 1
ATOM 5829 C CA . GLY A 1 752 ? -5.262 -2.34 35.219 1 28.97 752 GLY A CA 1
ATOM 5830 C C . GLY A 1 752 ? -5.656 -3.18 34.031 1 28.97 752 GLY A C 1
ATOM 5831 O O . GLY A 1 752 ? -5.238 -2.896 32.906 1 28.97 752 GLY A O 1
ATOM 5832 N N . CYS A 1 753 ? -5.621 -4.508 34.062 1 31.36 753 CYS A N 1
ATOM 5833 C CA . CYS A 1 753 ? -6.227 -5.438 33.125 1 31.36 753 CYS A CA 1
ATOM 5834 C C . CYS A 1 753 ? -7.426 -4.801 32.438 1 31.36 753 CYS A C 1
ATOM 5836 O O . CYS A 1 753 ? -7.742 -5.148 31.297 1 31.36 753 CYS A O 1
ATOM 5838 N N . THR A 1 754 ? -8.172 -4.035 33.344 1 32.28 754 THR A N 1
ATOM 5839 C CA . THR A 1 754 ? -9.375 -3.326 32.938 1 32.28 754 THR A CA 1
ATOM 5840 C C . THR A 1 754 ? -9.055 -2.24 31.906 1 32.28 754 THR A C 1
ATOM 5842 O O . THR A 1 754 ? -9.805 -2.043 30.953 1 32.28 754 THR A O 1
ATOM 5845 N N . LEU A 1 755 ? -7.871 -1.692 32.062 1 32.25 755 LEU A N 1
ATOM 5846 C CA . LEU A 1 755 ? -7.59 -0.536 31.203 1 32.25 755 LEU A CA 1
ATOM 5847 C C . LEU A 1 755 ? -7.172 -0.973 29.797 1 32.25 755 LEU A C 1
ATOM 5849 O O . LEU A 1 755 ? -7.523 -0.326 28.812 1 32.25 755 LEU A O 1
ATOM 5853 N N . THR A 1 756 ? -6.324 -1.966 29.781 1 36.06 756 THR A N 1
ATOM 5854 C CA . THR A 1 756 ? -5.941 -2.41 28.438 1 36.06 756 THR A CA 1
ATOM 5855 C C . THR A 1 756 ? -7.172 -2.838 27.641 1 36.06 756 THR A C 1
ATOM 5857 O O . THR A 1 756 ? -7.277 -2.539 26.453 1 36.06 756 THR A O 1
ATOM 5860 N N . TRP A 1 757 ? -8.07 -3.639 28.344 1 36.41 757 TRP A N 1
ATOM 5861 C CA . TRP A 1 757 ? -9.344 -4.012 27.734 1 36.41 757 TRP A CA 1
ATOM 5862 C C . TRP A 1 757 ? -10.133 -2.775 27.328 1 36.41 757 TRP A C 1
ATOM 5864 O O . TRP A 1 757 ? -10.711 -2.732 26.234 1 36.41 757 TRP A O 1
ATOM 5874 N N . LEU A 1 758 ? -10.039 -1.752 28.219 1 36.16 758 LEU A N 1
ATOM 5875 C CA . LEU A 1 758 ? -10.664 -0.467 27.922 1 36.16 758 LEU A CA 1
ATOM 5876 C C . LEU A 1 758 ? -10.062 0.156 26.672 1 36.16 758 LEU A C 1
ATOM 5878 O O . LEU A 1 758 ? -10.781 0.686 25.828 1 36.16 758 LEU A O 1
ATOM 5882 N N . LEU A 1 759 ? -8.797 0.067 26.656 1 37.09 759 LEU A N 1
ATOM 5883 C CA . LEU A 1 759 ? -8.117 0.702 25.531 1 37.09 759 LEU A CA 1
ATOM 5884 C C . LEU A 1 759 ? -8.352 -0.079 24.25 1 37.09 759 LEU A C 1
ATOM 5886 O O . LEU A 1 759 ? -8.648 0.511 23.203 1 37.09 759 LEU A O 1
ATOM 5890 N N . LEU A 1 760 ? -8.141 -1.39 24.359 1 38.97 760 LEU A N 1
ATOM 5891 C CA . LEU A 1 760 ? -8.375 -2.152 23.141 1 38.97 760 LEU A CA 1
ATOM 5892 C C . LEU A 1 760 ? -9.836 -2.057 22.703 1 38.97 760 LEU A C 1
ATOM 5894 O O . LEU A 1 760 ? -10.133 -1.98 21.516 1 38.97 760 LEU A O 1
ATOM 5898 N N . SER A 1 761 ? -10.75 -2.072 23.75 1 36.66 761 SER A N 1
ATOM 5899 C CA . SER A 1 761 ? -12.164 -1.844 23.469 1 36.66 761 SER A CA 1
ATOM 5900 C C . SER A 1 761 ? -12.391 -0.473 22.828 1 36.66 761 SER A C 1
ATOM 5902 O O . SER A 1 761 ? -13.266 -0.309 21.984 1 36.66 761 SER A O 1
ATOM 5904 N N . TYR A 1 762 ? -11.648 0.496 23.422 1 34.41 762 TYR A N 1
ATOM 5905 C CA . TYR A 1 762 ? -11.719 1.851 22.875 1 34.41 762 TYR A CA 1
ATOM 5906 C C . TYR A 1 762 ? -11.156 1.904 21.453 1 34.41 762 TYR A C 1
ATOM 5908 O O . TYR A 1 762 ? -11.742 2.525 20.578 1 34.41 762 TYR A O 1
ATOM 5916 N N . LEU A 1 763 ? -9.938 1.351 21.312 1 35.66 763 LEU A N 1
ATOM 5917 C CA . LEU A 1 763 ? -9.281 1.4 20.016 1 35.66 763 LEU A CA 1
ATOM 5918 C C . LEU A 1 763 ? -10.047 0.581 18.984 1 35.66 763 LEU A C 1
ATOM 5920 O O . LEU A 1 763 ? -10.086 0.937 17.797 1 35.66 763 LEU A O 1
ATOM 5924 N N . GLN A 1 764 ? -10.633 -0.598 19.359 1 35.91 764 GLN A N 1
ATOM 5925 C CA . GLN A 1 764 ? -11.492 -1.347 18.453 1 35.91 764 GLN A CA 1
ATOM 5926 C C . GLN A 1 764 ? -12.703 -0.515 18.031 1 35.91 764 GLN A C 1
ATOM 5928 O O . GLN A 1 764 ? -13.18 -0.633 16.906 1 35.91 764 GLN A O 1
ATOM 5933 N N . ARG A 1 765 ? -13.352 0.429 18.922 1 33.78 765 ARG A N 1
ATOM 5934 C CA . ARG A 1 765 ? -14.461 1.301 18.578 1 33.78 765 ARG A CA 1
ATOM 5935 C C . ARG A 1 765 ? -14.008 2.424 17.641 1 33.78 765 ARG A C 1
ATOM 5937 O O . ARG A 1 765 ? -14.781 2.889 16.812 1 33.78 765 ARG A O 1
ATOM 5944 N N . LYS A 1 766 ? -12.883 3.117 17.656 1 31.33 766 LYS A N 1
ATOM 5945 C CA . LYS A 1 766 ? -12.57 4.078 16.609 1 31.33 766 LYS A CA 1
ATOM 5946 C C . LYS A 1 766 ? -12.328 3.375 15.273 1 31.33 766 LYS A C 1
ATOM 5948 O O . LYS A 1 766 ? -12.766 3.854 14.219 1 31.33 766 LYS A O 1
ATOM 5953 N N . ASN A 1 767 ? -11.648 2.277 14.969 1 33.56 767 ASN A N 1
ATOM 5954 C CA . ASN A 1 767 ? -11.898 1.395 13.836 1 33.56 767 ASN A CA 1
ATOM 5955 C C . ASN A 1 767 ? -13.008 0.393 14.141 1 33.56 767 ASN A C 1
ATOM 5957 O O . ASN A 1 767 ? -13.367 -0.418 13.289 1 33.56 767 ASN A O 1
ATOM 5961 N N . HIS A 1 768 ? -13.719 0.252 15.656 1 34.41 768 HIS A N 1
ATOM 5962 C CA . HIS A 1 768 ? -14.883 -0.458 16.188 1 34.41 768 HIS A CA 1
ATOM 5963 C C . HIS A 1 768 ? -16.125 0.419 16.156 1 34.41 768 HIS A C 1
ATOM 5965 O O . HIS A 1 768 ? -16.156 1.494 16.75 1 34.41 768 HIS A O 1
ATOM 5971 N N . ARG A 1 769 ? -16.875 1.704 16.219 1 33.19 769 ARG A N 1
ATOM 5972 C CA . ARG A 1 769 ? -17.062 2.91 17.016 1 33.19 769 ARG A CA 1
ATOM 5973 C C . ARG A 1 769 ? -16.828 2.623 18.5 1 33.19 769 ARG A C 1
ATOM 5975 O O . ARG A 1 769 ? -17.75 2.268 19.219 1 33.19 769 ARG A O 1
ATOM 5982 N N . LYS A 1 770 ? -16.453 1.291 18.953 1 30.77 770 LYS A N 1
ATOM 5983 C CA . LYS A 1 770 ? -16.656 -0.141 18.75 1 30.77 770 LYS A CA 1
ATOM 5984 C C . LYS A 1 770 ? -16.766 -0.871 20.094 1 30.77 770 LYS A C 1
ATOM 5986 O O . LYS A 1 770 ? -17.641 -1.728 20.266 1 30.77 770 LYS A O 1
ATOM 5991 N N . ILE A 1 771 ? -16.078 -1.323 21.016 1 32.88 771 ILE A N 1
ATOM 5992 C CA . ILE A 1 771 ? -16.125 -2.6 21.719 1 32.88 771 ILE A CA 1
ATOM 5993 C C . ILE A 1 771 ? -17.109 -2.51 22.875 1 32.88 771 ILE A C 1
ATOM 5995 O O . ILE A 1 771 ? -17.969 -3.381 23.047 1 32.88 771 ILE A O 1
ATOM 5999 N N . LYS A 1 772 ? -17.141 -1.92 24.141 1 30 772 LYS A N 1
ATOM 6000 C CA . LYS A 1 772 ? -17.969 -1.873 25.359 1 30 772 LYS A CA 1
ATOM 6001 C C . LYS A 1 772 ? -19.203 -1.019 25.141 1 30 772 LYS A C 1
ATOM 6003 O O . LYS A 1 772 ? -19.125 0.208 25.062 1 30 772 LYS A O 1
ATOM 6008 N N . MET A 1 773 ? -20.031 -0.401 25.172 1 25.78 773 MET A N 1
ATOM 6009 C CA . MET A 1 773 ? -21.078 -0.065 26.125 1 25.78 773 MET A CA 1
ATOM 6010 C C . MET A 1 773 ? -21.359 -1.242 27.062 1 25.78 773 MET A C 1
ATOM 6012 O O . MET A 1 773 ? -21.484 -1.067 28.281 1 25.78 773 MET A O 1
ATOM 6016 N N . LEU A 1 774 ? -21.812 -2.605 26.547 1 30 774 LEU A N 1
ATOM 6017 C CA . LEU A 1 774 ? -22.828 -3.654 26.625 1 30 774 LEU A CA 1
ATOM 6018 C C . LEU A 1 774 ? -22.234 -4.934 27.203 1 30 774 LEU A C 1
ATOM 6020 O O . LEU A 1 774 ? -22.969 -5.887 27.484 1 30 774 LEU A O 1
ATOM 6024 N N . GLU A 1 775 ? -21.656 -5.242 27.516 1 29.05 775 GLU A N 1
ATOM 6025 C CA . GLU A 1 775 ? -22.047 -6.605 27.859 1 29.05 775 GLU A CA 1
ATOM 6026 C C . GLU A 1 775 ? -23.062 -6.621 29 1 29.05 775 GLU A C 1
ATOM 6028 O O . GLU A 1 775 ? -23.078 -5.703 29.828 1 29.05 775 GLU A O 1
ATOM 6033 N N . SER A 1 776 ? -24.391 -6.922 29.922 1 27.03 776 SER A N 1
ATOM 6034 C CA . SER A 1 776 ? -25.109 -7.293 31.141 1 27.03 776 SER A CA 1
ATOM 6035 C C . SER A 1 776 ? -24.312 -6.941 32.375 1 27.03 776 SER A C 1
ATOM 6037 O O . SER A 1 776 ? -23.094 -7.086 32.406 1 27.03 776 SER A O 1
ATOM 6039 N N . VAL A 1 777 ? -24.406 -8.016 32.875 1 25.3 777 VAL A N 1
ATOM 6040 C CA . VAL A 1 777 ? -25.203 -9.234 33 1 25.3 777 VAL A CA 1
ATOM 6041 C C . VAL A 1 777 ? -24.281 -10.43 33.25 1 25.3 777 VAL A C 1
ATOM 6043 O O . VAL A 1 777 ? -24.562 -11.25 34.125 1 25.3 777 VAL A O 1
ATOM 6046 N N . MET A 1 778 ? -23.688 -11.203 32.312 1 25.75 778 MET A N 1
ATOM 6047 C CA . MET A 1 778 ? -23.922 -12.609 32 1 25.75 778 MET A CA 1
ATOM 6048 C C . MET A 1 778 ? -23.141 -13.508 32.969 1 25.75 778 MET A C 1
ATOM 6050 O O . MET A 1 778 ? -22.922 -14.688 32.688 1 25.75 778 MET A O 1
ATOM 6054 N N . ASN A 1 779 ? -22.672 -13.023 34.156 1 23.58 779 ASN A N 1
ATOM 6055 C CA . ASN A 1 779 ? -22.672 -13.789 35.406 1 23.58 779 ASN A CA 1
ATOM 6056 C C . ASN A 1 779 ? -24.094 -14.086 35.875 1 23.58 779 ASN A C 1
ATOM 6058 O O . ASN A 1 779 ? -24.969 -13.242 35.781 1 23.58 779 ASN A O 1
ATOM 6062 N N . ASP A 1 780 ? -25 -14.789 36.438 1 24.27 780 ASP A N 1
ATOM 6063 C CA . ASP A 1 780 ? -25.672 -14.906 37.719 1 24.27 780 ASP A CA 1
ATOM 6064 C C . ASP A 1 780 ? -24.734 -14.57 38.875 1 24.27 780 ASP A C 1
ATOM 6066 O O . ASP A 1 780 ? -25.094 -13.828 39.781 1 24.27 780 ASP A O 1
ATOM 6070 N N . THR A 1 781 ? -24.766 -15.75 38.969 1 21.17 781 THR A N 1
ATOM 6071 C CA . THR A 1 781 ? -25.203 -17.141 39.125 1 21.17 781 THR A CA 1
ATOM 6072 C C . THR A 1 781 ? -24 -18.078 39.094 1 21.17 781 THR A C 1
ATOM 6074 O O . THR A 1 781 ? -24.156 -19.281 38.875 1 21.17 781 THR A O 1
ATOM 6077 N N . LYS A 1 782 ? -22.891 -18.031 39.281 1 17.84 782 LYS A N 1
ATOM 6078 C CA . LYS A 1 782 ? -22.641 -19.219 40.094 1 17.84 782 LYS A CA 1
ATOM 6079 C C . LYS A 1 782 ? -22.531 -18.844 41.562 1 17.84 782 LYS A C 1
ATOM 6081 O O . LYS A 1 782 ? -21.672 -18.062 41.969 1 17.84 782 LYS A O 1
ATOM 6086 N N . PHE A 1 783 ? -23.578 -19.234 42.281 1 17.7 783 PHE A N 1
ATOM 6087 C CA . PHE A 1 783 ? -23.672 -20.469 43.062 1 17.7 783 PHE A CA 1
ATOM 6088 C C . PHE A 1 783 ? -22.906 -21.594 42.375 1 17.7 783 PHE A C 1
ATOM 6090 O O . PHE A 1 783 ? -22.984 -21.766 41.156 1 17.7 783 PHE A O 1
ATOM 6097 N N . MET B 1 1 ? -23.109 -26.531 -40 1 39.78 1 MET B N 1
ATOM 6098 C CA . MET B 1 1 ? -22.344 -27.047 -38.875 1 39.78 1 MET B CA 1
ATOM 6099 C C . MET B 1 1 ? -21.641 -28.344 -39.219 1 39.78 1 MET B C 1
ATOM 6101 O O . MET B 1 1 ? -22.234 -29.234 -39.844 1 39.78 1 MET B O 1
ATOM 6105 N N . GLN B 1 2 ? -20.375 -28.297 -39.438 1 57.25 2 GLN B N 1
ATOM 6106 C CA . GLN B 1 2 ? -19.625 -29.5 -39.812 1 57.25 2 GLN B CA 1
ATOM 6107 C C . GLN B 1 2 ? -19.938 -30.656 -38.844 1 57.25 2 GLN B C 1
ATOM 6109 O O . GLN B 1 2 ? -20.016 -30.469 -37.625 1 57.25 2 GLN B O 1
ATOM 6114 N N . VAL B 1 3 ? -20.359 -31.688 -39.406 1 71.12 3 VAL B N 1
ATOM 6115 C CA . VAL B 1 3 ? -20.734 -32.906 -38.688 1 71.12 3 VAL B CA 1
ATOM 6116 C C . VAL B 1 3 ? -19.516 -33.438 -37.938 1 71.12 3 VAL B C 1
ATOM 6118 O O . VAL B 1 3 ? -18.5 -33.781 -38.531 1 71.12 3 VAL B O 1
ATOM 6121 N N . MET B 1 4 ? -19.5 -33.281 -36.625 1 88.25 4 MET B N 1
ATOM 6122 C CA . MET B 1 4 ? -18.438 -33.75 -35.75 1 88.25 4 MET B CA 1
ATOM 6123 C C . MET B 1 4 ? -18.906 -34.875 -34.844 1 88.25 4 MET B C 1
ATOM 6125 O O . MET B 1 4 ? -18.609 -34.906 -33.656 1 88.25 4 MET B O 1
ATOM 6129 N N . GLY B 1 5 ? -19.672 -35.688 -35.469 1 92.31 5 GLY B N 1
ATOM 6130 C CA . GLY B 1 5 ? -20.234 -36.812 -34.719 1 92.31 5 GLY B CA 1
ATOM 6131 C C . GLY B 1 5 ? -19.328 -38.031 -34.719 1 92.31 5 GLY B C 1
ATOM 6132 O O . GLY B 1 5 ? -18.312 -38.062 -35.406 1 92.31 5 GLY B O 1
ATOM 6133 N N . THR B 1 6 ? -19.672 -39.031 -33.875 1 94.31 6 THR B N 1
ATOM 6134 C CA . THR B 1 6 ? -19 -40.312 -33.719 1 94.31 6 THR B CA 1
ATOM 6135 C C . THR B 1 6 ? -19.984 -41.469 -33.812 1 94.31 6 THR B C 1
ATOM 6137 O O . THR B 1 6 ? -21.109 -41.344 -33.312 1 94.31 6 THR B O 1
ATOM 6140 N N . GLU B 1 7 ? -19.516 -42.5 -34.438 1 93.5 7 GLU B N 1
ATOM 6141 C CA . GLU B 1 7 ? -20.359 -43.688 -34.531 1 93.5 7 GLU B CA 1
ATOM 6142 C C . GLU B 1 7 ? -20.188 -44.562 -33.281 1 93.5 7 GLU B C 1
ATOM 6144 O O . GLU B 1 7 ? -19.062 -44.812 -32.844 1 93.5 7 GLU B O 1
ATOM 6149 N N . MET B 1 8 ? -21.344 -44.969 -32.781 1 95 8 MET B N 1
ATOM 6150 C CA . MET B 1 8 ? -21.297 -45.875 -31.641 1 95 8 MET B CA 1
ATOM 6151 C C . MET B 1 8 ? -21.031 -47.312 -32.125 1 95 8 MET B C 1
ATOM 6153 O O . MET B 1 8 ? -21.844 -47.875 -32.844 1 95 8 MET B O 1
ATOM 6157 N N . ILE B 1 9 ? -19.953 -47.875 -31.594 1 94.31 9 ILE B N 1
ATOM 6158 C CA . ILE B 1 9 ? -19.562 -49.188 -32.094 1 94.31 9 ILE B CA 1
ATOM 6159 C C . ILE B 1 9 ? -19.75 -50.219 -31 1 94.31 9 ILE B C 1
ATOM 6161 O O . ILE B 1 9 ? -19.672 -51.438 -31.266 1 94.31 9 ILE B O 1
ATOM 6165 N N . CYS B 1 10 ? -19.969 -49.719 -29.828 1 95.75 10 CYS B N 1
ATOM 6166 C CA . CYS B 1 10 ? -20.125 -50.656 -28.734 1 95.75 10 CYS B CA 1
ATOM 6167 C C . CYS B 1 10 ? -21.406 -51.5 -28.875 1 95.75 10 CYS B C 1
ATOM 6169 O O . CYS B 1 10 ? -22.469 -50.938 -29.188 1 95.75 10 CYS B O 1
ATOM 6171 N N . VAL B 1 11 ? -21.281 -52.75 -28.594 1 93.12 11 VAL B N 1
ATOM 6172 C CA . VAL B 1 11 ? -22.406 -53.656 -28.781 1 93.12 11 VAL B CA 1
ATOM 6173 C C . VAL B 1 11 ? -23.156 -53.812 -27.453 1 93.12 11 VAL B C 1
ATOM 6175 O O . VAL B 1 11 ? -24.375 -53.656 -27.406 1 93.12 11 VAL B O 1
ATOM 6178 N N . ASP B 1 12 ? -22.422 -54.094 -26.422 1 93.25 12 ASP B N 1
ATOM 6179 C CA . ASP B 1 12 ? -23.047 -54.219 -25.094 1 93.25 12 ASP B CA 1
ATOM 6180 C C . ASP B 1 12 ? -23.188 -52.875 -24.422 1 93.25 12 ASP B C 1
ATOM 6182 O O . ASP B 1 12 ? -22.203 -52.312 -23.922 1 93.25 12 ASP B O 1
ATOM 6186 N N . ARG B 1 13 ? -24.422 -52.438 -24.328 1 95.75 13 ARG B N 1
ATOM 6187 C CA . ARG B 1 13 ? -24.641 -51.094 -23.797 1 95.75 13 ARG B CA 1
ATOM 6188 C C . ARG B 1 13 ? -25.625 -51.125 -22.641 1 95.75 13 ARG B C 1
ATOM 6190 O O . ARG B 1 13 ? -26.047 -50.062 -22.141 1 95.75 13 ARG B O 1
ATOM 6197 N N . ASP B 1 14 ? -25.938 -52.344 -22.172 1 93.81 14 ASP B N 1
ATOM 6198 C CA . ASP B 1 14 ? -26.969 -52.5 -21.141 1 93.81 14 ASP B CA 1
ATOM 6199 C C . ASP B 1 14 ? -26.438 -52.094 -19.766 1 93.81 14 ASP B C 1
ATOM 6201 O O . ASP B 1 14 ? -25.266 -52.344 -19.469 1 93.81 14 ASP B O 1
ATOM 6205 N N . PRO B 1 15 ? -27.344 -51.531 -18.984 1 96.38 15 PRO B N 1
ATOM 6206 C CA . PRO B 1 15 ? -26.969 -51.312 -17.594 1 96.38 15 PRO B CA 1
ATOM 6207 C C . PRO B 1 15 ? -26.859 -52.625 -16.797 1 96.38 15 PRO B C 1
ATOM 6209 O O . PRO B 1 15 ? -27.172 -53.688 -17.312 1 96.38 15 PRO B O 1
ATOM 6212 N N . SER B 1 16 ? -26.438 -52.438 -15.594 1 96.56 16 SER B N 1
ATOM 6213 C CA . SER B 1 16 ? -26.438 -53.562 -14.688 1 96.56 16 SER B CA 1
ATOM 6214 C C . SER B 1 16 ? -27.844 -54.062 -14.398 1 96.56 16 SER B C 1
ATOM 6216 O O . SER B 1 16 ? -28.797 -53.25 -14.406 1 96.56 16 SER B O 1
ATOM 6218 N N . PRO B 1 17 ? -27.906 -55.375 -14.188 1 94.12 17 PRO B N 1
ATOM 6219 C CA . PRO B 1 17 ? -29.25 -55.906 -13.906 1 94.12 17 PRO B CA 1
ATOM 6220 C C . PRO B 1 17 ? -29.891 -55.25 -12.672 1 94.12 17 PRO B C 1
ATOM 6222 O O . PRO B 1 17 ? -31.094 -55.031 -12.648 1 94.12 17 PRO B O 1
ATOM 6225 N N . THR B 1 18 ? -29.047 -55.062 -11.703 1 95.38 18 THR B N 1
ATOM 6226 C CA . THR B 1 18 ? -29.453 -54.312 -10.516 1 95.38 18 THR B CA 1
ATOM 6227 C C . THR B 1 18 ? -28.547 -53.094 -10.305 1 95.38 18 THR B C 1
ATOM 6229 O O . THR B 1 18 ? -27.375 -53.125 -10.672 1 95.38 18 THR B O 1
ATOM 6232 N N . THR B 1 19 ? -29.25 -52.094 -9.742 1 95.31 19 THR B N 1
ATOM 6233 C CA . THR B 1 19 ? -28.453 -50.906 -9.477 1 95.31 19 THR B CA 1
ATOM 6234 C C . THR B 1 19 ? -27.266 -51.25 -8.594 1 95.31 19 THR B C 1
ATOM 6236 O O . THR B 1 19 ? -27.422 -51.75 -7.488 1 95.31 19 THR B O 1
ATOM 6239 N N . PRO B 1 20 ? -26.078 -50.938 -9.039 1 97.19 20 PRO B N 1
ATOM 6240 C CA . PRO B 1 20 ? -24.891 -51.281 -8.258 1 97.19 20 PRO B CA 1
ATOM 6241 C C . PRO B 1 20 ? -24.812 -50.531 -6.918 1 97.19 20 PRO B C 1
ATOM 6243 O O . PRO B 1 20 ? -25.25 -49.406 -6.82 1 97.19 20 PRO B O 1
ATOM 6246 N N . THR B 1 21 ? -24.188 -51.188 -5.984 1 95.88 21 THR B N 1
ATOM 6247 C CA . THR B 1 21 ? -24 -50.594 -4.668 1 95.88 21 THR B CA 1
ATOM 6248 C C . THR B 1 21 ? -22.594 -50.031 -4.52 1 95.88 21 THR B C 1
ATOM 6250 O O . THR B 1 21 ? -22.281 -49.375 -3.539 1 95.88 21 THR B O 1
ATOM 6253 N N . SER B 1 22 ? -21.766 -50.344 -5.539 1 97.94 22 SER B N 1
ATOM 6254 C CA . SER B 1 22 ? -20.375 -49.906 -5.496 1 97.94 22 SER B CA 1
ATOM 6255 C C . SER B 1 22 ? -20.016 -49.125 -6.754 1 97.94 22 SER B C 1
ATOM 6257 O O . SER B 1 22 ? -20.391 -49.5 -7.863 1 97.94 22 SER B O 1
ATOM 6259 N N . VAL B 1 23 ? -19.312 -48.062 -6.535 1 98.31 23 VAL B N 1
ATOM 6260 C CA . VAL B 1 23 ? -18.828 -47.219 -7.645 1 98.31 23 VAL B CA 1
ATOM 6261 C C . VAL B 1 23 ? -17.828 -48 -8.477 1 98.31 23 VAL B C 1
ATOM 6263 O O . VAL B 1 23 ? -17.625 -47.719 -9.656 1 98.31 23 VAL B O 1
ATOM 6266 N N . HIS B 1 24 ? -17.25 -49.094 -7.965 1 97.75 24 HIS B N 1
ATOM 6267 C CA . HIS B 1 24 ? -16.234 -49.875 -8.641 1 97.75 24 HIS B CA 1
ATOM 6268 C C . HIS B 1 24 ? -16.859 -50.969 -9.516 1 97.75 24 HIS B C 1
ATOM 6270 O O . HIS B 1 24 ? -16.156 -51.688 -10.211 1 97.75 24 HIS B O 1
ATOM 6276 N N . ALA B 1 25 ? -18.188 -51 -9.539 1 97.75 25 ALA B N 1
ATOM 6277 C CA . ALA B 1 25 ? -18.938 -51.906 -10.383 1 97.75 25 ALA B CA 1
ATOM 6278 C C . ALA B 1 25 ? -19.953 -51.156 -11.242 1 97.75 25 ALA B C 1
ATOM 6280 O O . ALA B 1 25 ? -21 -51.719 -11.578 1 97.75 25 ALA B O 1
ATOM 6281 N N . LEU B 1 26 ? -19.609 -50.062 -11.531 1 97.94 26 LEU B N 1
ATOM 6282 C CA . LEU B 1 26 ? -20.531 -49.188 -12.273 1 97.94 26 LEU B CA 1
ATOM 6283 C C . LEU B 1 26 ? -20.344 -49.375 -13.781 1 97.94 26 LEU B C 1
ATOM 6285 O O . LEU B 1 26 ? -19.266 -49.125 -14.312 1 97.94 26 LEU B O 1
ATOM 6289 N N . ARG B 1 27 ? -21.344 -49.781 -14.453 1 97.75 27 ARG B N 1
ATOM 6290 C CA . ARG B 1 27 ? -21.359 -49.781 -15.906 1 97.75 27 ARG B CA 1
ATOM 6291 C C . ARG B 1 27 ? -21.781 -48.406 -16.453 1 97.75 27 ARG B C 1
ATOM 6293 O O . ARG B 1 27 ? -22.453 -47.625 -15.758 1 97.75 27 ARG B O 1
ATOM 6300 N N . PRO B 1 28 ? -21.375 -48.094 -17.703 1 98.25 28 PRO B N 1
ATOM 6301 C CA . PRO B 1 28 ? -21.797 -46.781 -18.266 1 98.25 28 PRO B CA 1
ATOM 6302 C C . PRO B 1 28 ? -23.312 -46.594 -18.234 1 98.25 28 PRO B C 1
ATOM 6304 O O . PRO B 1 28 ? -23.781 -45.5 -17.969 1 98.25 28 PRO B O 1
ATOM 6307 N N . GLY B 1 29 ? -24.062 -47.594 -18.391 1 97.94 29 GLY B N 1
ATOM 6308 C CA . GLY B 1 29 ? -25.516 -47.5 -18.438 1 97.94 29 GLY B CA 1
ATOM 6309 C C . GLY B 1 29 ? -26.141 -47.281 -17.078 1 97.94 29 GLY B C 1
ATOM 6310 O O . GLY B 1 29 ? -27.312 -46.906 -16.984 1 97.94 29 GLY B O 1
ATOM 6311 N N . ASP B 1 30 ? -25.375 -47.469 -16.047 1 98.38 30 ASP B N 1
ATOM 6312 C CA . ASP B 1 30 ? -25.875 -47.281 -14.695 1 98.38 30 ASP B CA 1
ATOM 6313 C C . ASP B 1 30 ? -25.938 -45.812 -14.32 1 98.38 30 ASP B C 1
ATOM 6315 O O . ASP B 1 30 ? -26.594 -45.438 -13.352 1 98.38 30 ASP B O 1
ATOM 6319 N N . VAL B 1 31 ? -25.188 -45 -15.023 1 98.69 31 VAL B N 1
ATOM 6320 C CA . VAL B 1 31 ? -25.062 -43.594 -14.695 1 98.69 31 VAL B CA 1
ATOM 6321 C C . VAL B 1 31 ? -26.344 -42.844 -15.102 1 98.69 31 VAL B C 1
ATOM 6323 O O . VAL B 1 31 ? -26.828 -43 -16.234 1 98.69 31 VAL B O 1
ATOM 6326 N N . LYS B 1 32 ? -26.812 -41.969 -14.195 1 98.5 32 LYS B N 1
ATOM 6327 C CA . LYS B 1 32 ? -28.078 -41.281 -14.453 1 98.5 32 LYS B CA 1
ATOM 6328 C C . LYS B 1 32 ? -27.859 -39.75 -14.555 1 98.5 32 LYS B C 1
ATOM 6330 O O . LYS B 1 32 ? -28.672 -39.062 -15.156 1 98.5 32 LYS B O 1
ATOM 6335 N N . VAL B 1 33 ? -26.844 -39.312 -13.914 1 98.81 33 VAL B N 1
ATOM 6336 C CA . VAL B 1 33 ? -26.625 -37.875 -13.859 1 98.81 33 VAL B CA 1
ATOM 6337 C C . VAL B 1 33 ? -25.172 -37.562 -14.258 1 98.81 33 VAL B C 1
ATOM 6339 O O . VAL B 1 33 ? -24.25 -38.25 -13.828 1 98.81 33 VAL B O 1
ATOM 6342 N N . VAL B 1 34 ? -25 -36.562 -15.086 1 98.81 34 VAL B N 1
ATOM 6343 C CA . VAL B 1 34 ? -23.688 -36.031 -15.398 1 98.81 34 VAL B CA 1
ATOM 6344 C C . VAL B 1 34 ? -23.594 -34.594 -14.984 1 98.81 34 VAL B C 1
ATOM 6346 O O . VAL B 1 34 ? -24.594 -33.875 -15 1 98.81 34 VAL B O 1
ATOM 6349 N N . ALA B 1 35 ? -22.422 -34.125 -14.555 1 98.88 35 ALA B N 1
ATOM 6350 C CA . ALA B 1 35 ? -22.188 -32.75 -14.102 1 98.88 35 ALA B CA 1
ATOM 6351 C C . ALA B 1 35 ? -20.734 -32.344 -14.359 1 98.88 35 ALA B C 1
ATOM 6353 O O . ALA B 1 35 ? -19.875 -33.188 -14.594 1 98.88 35 ALA B O 1
ATOM 6354 N N . ALA B 1 36 ? -20.5 -31.031 -14.391 1 98.94 36 ALA B N 1
ATOM 6355 C CA . ALA B 1 36 ? -19.125 -30.562 -14.625 1 98.94 36 ALA B CA 1
ATOM 6356 C C . ALA B 1 36 ? -18.891 -29.219 -13.969 1 98.94 36 ALA B C 1
ATOM 6358 O O . ALA B 1 36 ? -19.812 -28.391 -13.867 1 98.94 36 ALA B O 1
ATOM 6359 N N . VAL B 1 37 ? -17.719 -29.016 -13.492 1 98.88 37 VAL B N 1
ATOM 6360 C CA . VAL B 1 37 ? -17.203 -27.734 -13.008 1 98.88 37 VAL B CA 1
ATOM 6361 C C . VAL B 1 37 ? -15.875 -27.422 -13.68 1 98.88 37 VAL B C 1
ATOM 6363 O O . VAL B 1 37 ? -15.188 -28.312 -14.156 1 98.88 37 VAL B O 1
ATOM 6366 N N . GLY B 1 38 ? -15.578 -26.172 -13.781 1 98.69 38 GLY B N 1
ATOM 6367 C CA . GLY B 1 38 ? -14.352 -25.797 -14.461 1 98.69 38 GLY B CA 1
ATOM 6368 C C . GLY B 1 38 ? -14.336 -24.344 -14.914 1 98.69 38 GLY B C 1
ATOM 6369 O O . GLY B 1 38 ? -14.859 -23.469 -14.227 1 98.69 38 GLY B O 1
ATOM 6370 N N . ASP B 1 39 ? -13.609 -24.109 -15.992 1 98.19 39 ASP B N 1
ATOM 6371 C CA . ASP B 1 39 ? -13.422 -22.766 -16.5 1 98.19 39 ASP B CA 1
ATOM 6372 C C . ASP B 1 39 ? -14.031 -22.609 -17.891 1 98.19 39 ASP B C 1
ATOM 6374 O O . ASP B 1 39 ? -15.086 -23.172 -18.172 1 98.19 39 ASP B O 1
ATOM 6378 N N . SER B 1 40 ? -13.508 -21.719 -18.719 1 97.88 40 SER B N 1
ATOM 6379 C CA . SER B 1 40 ? -14.078 -21.375 -20.016 1 97.88 40 SER B CA 1
ATOM 6380 C C . SER B 1 40 ? -14.094 -22.578 -20.953 1 97.88 40 SER B C 1
ATOM 6382 O O . SER B 1 40 ? -14.961 -22.672 -21.828 1 97.88 40 SER B O 1
ATOM 6384 N N . LEU B 1 41 ? -13.172 -23.531 -20.812 1 98.06 41 LEU B N 1
ATOM 6385 C CA . LEU B 1 41 ? -13.148 -24.703 -21.688 1 98.06 41 LEU B CA 1
ATOM 6386 C C . LEU B 1 41 ? -14.328 -25.625 -21.391 1 98.06 41 LEU B C 1
ATOM 6388 O O . LEU B 1 41 ? -14.93 -26.188 -22.312 1 98.06 41 LEU B O 1
ATOM 6392 N N . THR B 1 42 ? -14.609 -25.719 -20.141 1 98.75 42 THR B N 1
ATOM 6393 C CA . THR B 1 42 ? -15.766 -26.516 -19.75 1 98.75 42 THR B CA 1
ATOM 6394 C C . THR B 1 42 ? -17.062 -25.766 -20.047 1 98.75 42 THR B C 1
ATOM 6396 O O . THR B 1 42 ? -18.078 -26.391 -20.391 1 98.75 42 THR B O 1
ATOM 6399 N N . ALA B 1 43 ? -17.016 -24.5 -20 1 98.44 43 ALA B N 1
ATOM 6400 C CA . ALA B 1 43 ? -18.172 -23.688 -20.344 1 98.44 43 ALA B CA 1
ATOM 6401 C C . ALA B 1 43 ? -18.438 -23.703 -21.844 1 98.44 43 ALA B C 1
ATOM 6403 O O . ALA B 1 43 ? -19.578 -23.5 -22.281 1 98.44 43 ALA B O 1
ATOM 6404 N N . GLY B 1 44 ? -17.406 -23.953 -22.609 1 98.44 44 GLY B N 1
ATOM 6405 C CA . GLY B 1 44 ? -17.516 -24.031 -24.047 1 98.44 44 GLY B CA 1
ATOM 6406 C C . GLY B 1 44 ? -17.328 -22.688 -24.75 1 98.44 44 GLY B C 1
ATOM 6407 O O . GLY B 1 44 ? -18 -22.406 -25.734 1 98.44 44 GLY B O 1
ATOM 6408 N N . ASN B 1 45 ? -16.484 -21.859 -24.188 1 97.38 45 ASN B N 1
ATOM 6409 C CA . ASN B 1 45 ? -16.219 -20.562 -24.828 1 97.38 45 ASN B CA 1
ATOM 6410 C C . ASN B 1 45 ? -15.633 -20.75 -26.219 1 97.38 45 ASN B C 1
ATOM 6412 O O . ASN B 1 45 ? -14.586 -21.375 -26.391 1 97.38 45 ASN B O 1
ATOM 6416 N N . GLY B 1 46 ? -16.359 -20.219 -27.203 1 96.88 46 GLY B N 1
ATOM 6417 C CA . GLY B 1 46 ? -15.836 -20.125 -28.562 1 96.88 46 GLY B CA 1
ATOM 6418 C C . GLY B 1 46 ? -15.922 -21.438 -29.328 1 96.88 46 GLY B C 1
ATOM 6419 O O . GLY B 1 46 ? -15.469 -21.531 -30.469 1 96.88 46 GLY B O 1
ATOM 6420 N N . VAL B 1 47 ? -16.484 -22.422 -28.766 1 96.81 47 VAL B N 1
ATOM 6421 C CA . VAL B 1 47 ? -16.484 -23.75 -29.359 1 96.81 47 VAL B CA 1
ATOM 6422 C C . VAL B 1 47 ? -17.188 -23.703 -30.719 1 96.81 47 VAL B C 1
ATOM 6424 O O . VAL B 1 47 ? -16.734 -24.312 -31.688 1 96.81 47 VAL B O 1
ATOM 6427 N N . GLY B 1 48 ? -18.234 -22.969 -30.766 1 95.31 48 GLY B N 1
ATOM 6428 C CA . GLY B 1 48 ? -19.016 -22.891 -32 1 95.31 48 GLY B CA 1
ATOM 6429 C C . GLY B 1 48 ? -18.781 -21.594 -32.75 1 95.31 48 GLY B C 1
ATOM 6430 O O . GLY B 1 48 ? -19.547 -21.266 -33.688 1 95.31 48 GLY B O 1
ATOM 6431 N N . ALA B 1 49 ? -17.781 -20.875 -32.438 1 94.56 49 ALA B N 1
ATOM 6432 C CA . ALA B 1 49 ? -17.531 -19.578 -33.062 1 94.56 49 ALA B CA 1
ATOM 6433 C C . ALA B 1 49 ? -17.062 -19.75 -34.5 1 94.56 49 ALA B C 1
ATOM 6435 O O . ALA B 1 49 ? -16.281 -20.656 -34.812 1 94.56 49 ALA B O 1
ATOM 6436 N N . LYS B 1 50 ? -17.531 -18.781 -35.281 1 90.06 50 LYS B N 1
ATOM 6437 C CA . LYS B 1 50 ? -16.984 -18.719 -36.656 1 90.06 50 LYS B CA 1
ATOM 6438 C C . LYS B 1 50 ? -15.516 -18.297 -36.625 1 90.06 50 LYS B C 1
ATOM 6440 O O . LYS B 1 50 ? -15.117 -17.469 -35.812 1 90.06 50 LYS B O 1
ATOM 6445 N N . THR B 1 51 ? -14.789 -18.797 -37.562 1 84.19 51 THR B N 1
ATOM 6446 C CA . THR B 1 51 ? -13.328 -18.703 -37.531 1 84.19 51 THR B CA 1
ATOM 6447 C C . THR B 1 51 ? -12.875 -17.25 -37.594 1 84.19 51 THR B C 1
ATOM 6449 O O . THR B 1 51 ? -11.789 -16.906 -37.125 1 84.19 51 THR B O 1
ATOM 6452 N N . ASP B 1 52 ? -13.578 -16.375 -38.125 1 82.56 52 ASP B N 1
ATOM 6453 C CA . ASP B 1 52 ? -13.086 -15.023 -38.375 1 82.56 52 ASP B CA 1
ATOM 6454 C C . ASP B 1 52 ? -13.742 -14.008 -37.469 1 82.56 52 ASP B C 1
ATOM 6456 O O . ASP B 1 52 ? -13.68 -12.797 -37.688 1 82.56 52 ASP B O 1
ATOM 6460 N N . ASN B 1 53 ? -14.375 -14.508 -36.406 1 89.44 53 ASN B N 1
ATOM 6461 C CA . ASN B 1 53 ? -15.078 -13.578 -35.531 1 89.44 53 ASN B CA 1
ATOM 6462 C C . ASN B 1 53 ? -14.641 -13.734 -34.062 1 89.44 53 ASN B C 1
ATOM 6464 O O . ASN B 1 53 ? -15.188 -14.555 -33.344 1 89.44 53 ASN B O 1
ATOM 6468 N N . LEU B 1 54 ? -13.82 -12.906 -33.656 1 89 54 LEU B N 1
ATOM 6469 C CA . LEU B 1 54 ? -13.219 -12.953 -32.344 1 89 54 LEU B CA 1
ATOM 6470 C C . LEU B 1 54 ? -14.258 -12.688 -31.266 1 89 54 LEU B C 1
ATOM 6472 O O . LEU B 1 54 ? -14.148 -13.195 -30.141 1 89 54 LEU B O 1
ATOM 6476 N N . LEU B 1 55 ? -15.328 -11.961 -31.578 1 86.5 55 LEU B N 1
ATOM 6477 C CA . LEU B 1 55 ? -16.344 -11.578 -30.594 1 86.5 55 LEU B CA 1
ATOM 6478 C C . LEU B 1 55 ? -17.141 -12.789 -30.156 1 86.5 55 LEU B C 1
ATOM 6480 O O . LEU B 1 55 ? -17.656 -12.82 -29.031 1 86.5 55 LEU B O 1
ATOM 6484 N N . LEU B 1 56 ? -17.203 -13.742 -30.969 1 92 56 LEU B N 1
ATOM 6485 C CA . LEU B 1 56 ? -18 -14.922 -30.688 1 92 56 LEU B CA 1
ATOM 6486 C C . LEU B 1 56 ? -17.297 -15.828 -29.672 1 92 56 LEU B C 1
ATOM 6488 O O . LEU B 1 56 ? -17.906 -16.766 -29.141 1 92 56 LEU B O 1
ATOM 6492 N N . VAL B 1 57 ? -16.109 -15.555 -29.328 1 93.81 57 VAL B N 1
ATOM 6493 C CA . VAL B 1 57 ? -15.375 -16.328 -28.328 1 93.81 57 VAL B CA 1
ATOM 6494 C C . VAL B 1 57 ? -16 -16.141 -26.953 1 93.81 57 VAL B C 1
ATOM 6496 O O . VAL B 1 57 ? -15.906 -17.016 -26.094 1 93.81 57 VAL B O 1
ATOM 6499 N N . ALA B 1 58 ? -16.688 -15.016 -26.797 1 91.25 58 ALA B N 1
ATOM 6500 C CA . ALA B 1 58 ? -17.312 -14.711 -25.516 1 91.25 58 ALA B CA 1
ATOM 6501 C C . ALA B 1 58 ? -18.547 -15.57 -25.297 1 91.25 58 ALA B C 1
ATOM 6503 O O . ALA B 1 58 ? -19 -15.742 -24.156 1 91.25 58 ALA B O 1
ATOM 6504 N N . ASN B 1 59 ? -19.031 -16.109 -26.391 1 94.94 59 ASN B N 1
ATOM 6505 C CA . ASN B 1 59 ? -20.203 -16.969 -26.25 1 94.94 59 ASN B CA 1
ATOM 6506 C C . ASN B 1 59 ? -19.828 -18.312 -25.625 1 94.94 59 ASN B C 1
ATOM 6508 O O . ASN B 1 59 ? -18.812 -18.922 -25.984 1 94.94 59 ASN B O 1
ATOM 6512 N N . GLU B 1 60 ? -20.672 -18.672 -24.688 1 98 60 GLU B N 1
ATOM 6513 C CA . GLU B 1 60 ? -20.5 -19.969 -24.047 1 98 60 GLU B CA 1
ATOM 6514 C C . GLU B 1 60 ? -21.391 -21.016 -24.672 1 98 60 GLU B C 1
ATOM 6516 O O . GLU B 1 60 ? -22.547 -21.188 -24.281 1 98 60 GLU B O 1
ATOM 6521 N N . TYR B 1 61 ? -20.828 -21.766 -25.594 1 98.06 61 TYR B N 1
ATOM 6522 C CA . TYR B 1 61 ? -21.547 -22.828 -26.266 1 98.06 61 TYR B CA 1
ATOM 6523 C C . TYR B 1 61 ? -21.625 -24.094 -25.406 1 98.06 61 TYR B C 1
ATOM 6525 O O . TYR B 1 61 ? -21.078 -25.125 -25.781 1 98.06 61 TYR B O 1
ATOM 6533 N N . ARG B 1 62 ? -22.359 -24.016 -24.391 1 98.5 62 ARG B N 1
ATOM 6534 C CA . ARG B 1 62 ? -22.375 -25.031 -23.344 1 98.5 62 ARG B CA 1
ATOM 6535 C C . ARG B 1 62 ? -22.875 -26.375 -23.891 1 98.5 62 ARG B C 1
ATOM 6537 O O . ARG B 1 62 ? -22.453 -27.438 -23.422 1 98.5 62 ARG B O 1
ATOM 6544 N N . GLY B 1 63 ? -23.703 -26.359 -24.859 1 98.5 63 GLY B N 1
ATOM 6545 C CA . GLY B 1 63 ? -24.234 -27.594 -25.453 1 98.5 63 GLY B CA 1
ATOM 6546 C C . GLY B 1 63 ? -23.188 -28.359 -26.234 1 98.5 63 GLY B C 1
ATOM 6547 O O . GLY B 1 63 ? -23.375 -29.547 -26.516 1 98.5 63 GLY B O 1
ATOM 6548 N N . LEU B 1 64 ? -22.141 -27.719 -26.562 1 98.31 64 LEU B N 1
ATOM 6549 C CA . LEU B 1 64 ? -21.094 -28.328 -27.391 1 98.31 64 LEU B CA 1
ATOM 6550 C C . LEU B 1 64 ? -19.875 -28.703 -26.547 1 98.31 64 LEU B C 1
ATOM 6552 O O . LEU B 1 64 ? -18.891 -29.203 -27.078 1 98.31 64 LEU B O 1
ATOM 6556 N N . SER B 1 65 ? -19.938 -28.469 -25.266 1 98.62 65 SER B N 1
ATOM 6557 C CA . SER B 1 65 ? -18.812 -28.688 -24.359 1 98.62 65 SER B CA 1
ATOM 6558 C C . SER B 1 65 ? -18.422 -30.172 -24.328 1 98.62 65 SER B C 1
ATOM 6560 O O . SER B 1 65 ? -19.281 -31.047 -24.203 1 98.62 65 SER B O 1
ATOM 6562 N N . TRP B 1 66 ? -17.203 -30.469 -24.312 1 98.31 66 TRP B N 1
ATOM 6563 C CA . TRP B 1 66 ? -16.625 -31.812 -24.438 1 98.31 66 TRP B CA 1
ATOM 6564 C C . TRP B 1 66 ? -17.047 -32.688 -23.266 1 98.31 66 TRP B C 1
ATOM 6566 O O . TRP B 1 66 ? -17.266 -33.875 -23.422 1 98.31 66 TRP B O 1
ATOM 6576 N N . SER B 1 67 ? -17.234 -32.125 -22.156 1 98.69 67 SER B N 1
ATOM 6577 C CA . SER B 1 67 ? -17.375 -32.938 -20.953 1 98.69 67 SER B CA 1
ATOM 6578 C C . SER B 1 67 ? -18.828 -32.938 -20.469 1 98.69 67 SER B C 1
ATOM 6580 O O . SER B 1 67 ? -19.203 -33.781 -19.656 1 98.69 67 SER B O 1
ATOM 6582 N N . ILE B 1 68 ? -19.672 -31.969 -21 1 98.81 68 ILE B N 1
ATOM 6583 C CA . ILE B 1 68 ? -20.969 -31.859 -20.344 1 98.81 68 ILE B CA 1
ATOM 6584 C C . ILE B 1 68 ? -22.031 -31.406 -21.344 1 98.81 68 ILE B C 1
ATOM 6586 O O . ILE B 1 68 ? -23.203 -31.312 -21 1 98.81 68 ILE B O 1
ATOM 6590 N N . GLY B 1 69 ? -21.688 -31.172 -22.547 1 98.75 69 GLY B N 1
ATOM 6591 C CA . GLY B 1 69 ? -22.641 -30.719 -23.562 1 98.75 69 GLY B CA 1
ATOM 6592 C C . GLY B 1 69 ? -23.531 -31.828 -24.078 1 98.75 69 GLY B C 1
ATOM 6593 O O . GLY B 1 69 ? -23.094 -32.969 -24.219 1 98.75 69 GLY B O 1
ATOM 6594 N N . GLY B 1 70 ? -24.75 -31.469 -24.469 1 98.44 70 GLY B N 1
ATOM 6595 C CA . GLY B 1 70 ? -25.688 -32.469 -24.953 1 98.44 70 GLY B CA 1
ATOM 6596 C C . GLY B 1 70 ? -26.438 -32.031 -26.188 1 98.44 70 GLY B C 1
ATOM 6597 O O . GLY B 1 70 ? -27.531 -32.531 -26.469 1 98.44 70 GLY B O 1
ATOM 6598 N N . ASP B 1 71 ? -25.859 -31.094 -26.875 1 97.75 71 ASP B N 1
ATOM 6599 C CA . ASP B 1 71 ? -26.5 -30.656 -28.094 1 97.75 71 ASP B CA 1
ATOM 6600 C C . ASP B 1 71 ? -26.578 -31.797 -29.125 1 97.75 71 ASP B C 1
ATOM 6602 O O . ASP B 1 71 ? -25.609 -32.562 -29.281 1 97.75 71 ASP B O 1
ATOM 6606 N N . ALA B 1 72 ? -27.688 -31.922 -29.75 1 96.56 72 ALA B N 1
ATOM 6607 C CA . ALA B 1 72 ? -27.922 -32.906 -30.797 1 96.56 72 ALA B CA 1
ATOM 6608 C C . ALA B 1 72 ? -27.703 -34.344 -30.25 1 96.56 72 ALA B C 1
ATOM 6610 O O . ALA B 1 72 ? -28.156 -34.656 -29.156 1 96.56 72 ALA B O 1
ATOM 6611 N N . ASN B 1 73 ? -27.156 -35.188 -31.078 1 96.19 73 ASN B N 1
ATOM 6612 C CA . ASN B 1 73 ? -26.859 -36.562 -30.672 1 96.19 73 ASN B CA 1
ATOM 6613 C C . ASN B 1 73 ? -25.453 -36.969 -31.094 1 96.19 73 ASN B C 1
ATOM 6615 O O . ASN B 1 73 ? -24.703 -36.156 -31.656 1 96.19 73 ASN B O 1
ATOM 6619 N N . LEU B 1 74 ? -25.062 -38.156 -30.719 1 97.19 74 LEU B N 1
ATOM 6620 C CA . LEU B 1 74 ? -23.688 -38.594 -30.922 1 97.19 74 LEU B CA 1
ATOM 6621 C C . LEU B 1 74 ? -23.328 -38.594 -32.406 1 97.19 74 LEU B C 1
ATOM 6623 O O . LEU B 1 74 ? -22.172 -38.312 -32.75 1 97.19 74 LEU B O 1
ATOM 6627 N N . ALA B 1 75 ? -24.25 -38.812 -33.25 1 95.31 75 ALA B N 1
ATOM 6628 C CA . ALA B 1 75 ? -24 -38.844 -34.688 1 95.31 75 ALA B CA 1
ATOM 6629 C C . ALA B 1 75 ? -23.641 -37.469 -35.219 1 95.31 75 ALA B C 1
ATOM 6631 O O . ALA B 1 75 ? -23.016 -37.344 -36.281 1 95.31 75 ALA B O 1
ATOM 6632 N N . ASN B 1 76 ? -24.047 -36.438 -34.5 1 95.75 76 ASN B N 1
ATOM 6633 C CA . ASN B 1 76 ? -23.828 -35.062 -34.969 1 95.75 76 ASN B CA 1
ATOM 6634 C C . ASN B 1 76 ? -22.781 -34.344 -34.125 1 95.75 76 ASN B C 1
ATOM 6636 O O . ASN B 1 76 ? -21.984 -33.594 -34.656 1 95.75 76 ASN B O 1
ATOM 6640 N N . VAL B 1 77 ? -22.891 -34.531 -32.844 1 97.38 77 VAL B N 1
ATOM 6641 C CA . VAL B 1 77 ? -22.016 -33.844 -31.906 1 97.38 77 VAL B CA 1
ATOM 6642 C C . VAL B 1 77 ? -21.422 -34.844 -30.922 1 97.38 77 VAL B C 1
ATOM 6644 O O . VAL B 1 77 ? -22.156 -35.594 -30.25 1 97.38 77 VAL B O 1
ATOM 6647 N N . THR B 1 78 ? -20.078 -34.812 -30.812 1 97.44 78 THR B N 1
ATOM 6648 C CA . THR B 1 78 ? -19.422 -35.75 -29.906 1 97.44 78 THR B CA 1
ATOM 6649 C C . THR B 1 78 ? -19.078 -35.062 -28.578 1 97.44 78 THR B C 1
ATOM 6651 O O . THR B 1 78 ? -18.219 -34.188 -28.547 1 97.44 78 THR B O 1
ATOM 6654 N N . THR B 1 79 ? -19.734 -35.438 -27.562 1 98.56 79 THR B N 1
ATOM 6655 C CA . THR B 1 79 ? -19.5 -35.031 -26.172 1 98.56 79 THR B CA 1
ATOM 6656 C C . THR B 1 79 ? -19.656 -36.219 -25.234 1 98.56 79 THR B C 1
ATOM 6658 O O . THR B 1 79 ? -20.188 -37.25 -25.625 1 98.56 79 THR B O 1
ATOM 6661 N N . LEU B 1 80 ? -19.156 -36.062 -24.062 1 98.75 80 LEU B N 1
ATOM 6662 C CA . LEU B 1 80 ? -19.25 -37.156 -23.109 1 98.75 80 LEU B CA 1
ATOM 6663 C C . LEU B 1 80 ? -20.719 -37.531 -22.875 1 98.75 80 LEU B C 1
ATOM 6665 O O . LEU B 1 80 ? -21.078 -38.719 -22.953 1 98.75 80 LEU B O 1
ATOM 6669 N N . PRO B 1 81 ? -21.656 -36.562 -22.625 1 98.81 81 PRO B N 1
ATOM 6670 C CA . PRO B 1 81 ? -23.062 -36.938 -22.438 1 98.81 81 PRO B CA 1
ATOM 6671 C C . PRO B 1 81 ? -23.641 -37.656 -23.656 1 98.81 81 PRO B C 1
ATOM 6673 O O . PRO B 1 81 ? -24.375 -38.625 -23.516 1 98.81 81 PRO B O 1
ATOM 6676 N N . ASN B 1 82 ? -23.312 -37.188 -24.844 1 98.56 82 ASN B N 1
ATOM 6677 C CA . ASN B 1 82 ? -23.859 -37.844 -26.047 1 98.56 82 ASN B CA 1
ATOM 6678 C C . ASN B 1 82 ? -23.344 -39.25 -26.203 1 98.56 82 ASN B C 1
ATOM 6680 O O . ASN B 1 82 ? -24.047 -40.125 -26.734 1 98.56 82 ASN B O 1
ATOM 6684 N N . ILE B 1 83 ? -22.172 -39.531 -25.734 1 98.44 83 ILE B N 1
ATOM 6685 C CA . ILE B 1 83 ? -21.672 -40.906 -25.703 1 98.44 83 ILE B CA 1
ATOM 6686 C C . ILE B 1 83 ? -22.453 -41.719 -24.672 1 98.44 83 ILE B C 1
ATOM 6688 O O . ILE B 1 83 ? -22.938 -42.812 -24.953 1 98.44 83 ILE B O 1
ATOM 6692 N N . MET B 1 84 ? -22.609 -41.188 -23.562 1 98.56 84 MET B N 1
ATOM 6693 C CA . MET B 1 84 ? -23.219 -41.875 -22.438 1 98.56 84 MET B CA 1
ATOM 6694 C C . MET B 1 84 ? -24.719 -42.094 -22.672 1 98.56 84 MET B C 1
ATOM 6696 O O . MET B 1 84 ? -25.281 -43.094 -22.234 1 98.56 84 MET B O 1
ATOM 6700 N N . LYS B 1 85 ? -25.328 -41.25 -23.422 1 98.19 85 LYS B N 1
ATOM 6701 C CA . LYS B 1 85 ? -26.75 -41.406 -23.766 1 98.19 85 LYS B CA 1
ATOM 6702 C C . LYS B 1 85 ? -26.984 -42.688 -24.578 1 98.19 85 LYS B C 1
ATOM 6704 O O . LYS B 1 85 ? -28.078 -43.25 -24.547 1 98.19 85 LYS B O 1
ATOM 6709 N N . GLU B 1 86 ? -25.984 -43.094 -25.219 1 97.81 86 GLU B N 1
ATOM 6710 C CA . GLU B 1 86 ? -26.094 -44.344 -25.984 1 97.81 86 GLU B CA 1
ATOM 6711 C C . GLU B 1 86 ? -26.188 -45.562 -25.062 1 97.81 86 GLU B C 1
ATOM 6713 O O . GLU B 1 86 ? -26.641 -46.625 -25.469 1 97.81 86 GLU B O 1
ATOM 6718 N N . PHE B 1 87 ? -25.766 -45.406 -23.859 1 97.88 87 PHE B N 1
ATOM 6719 C CA . PHE B 1 87 ? -25.812 -46.5 -22.859 1 97.88 87 PHE B CA 1
ATOM 6720 C C . PHE B 1 87 ? -27.031 -46.344 -21.969 1 97.88 87 PHE B C 1
ATOM 6722 O O . PHE B 1 87 ? -27.578 -47.312 -21.469 1 97.88 87 PHE B O 1
ATOM 6729 N N . ASN B 1 88 ? -27.406 -45.125 -21.719 1 97.31 88 ASN B N 1
ATOM 6730 C CA . ASN B 1 88 ? -28.562 -44.812 -20.906 1 97.31 88 ASN B CA 1
ATOM 6731 C C . ASN B 1 88 ? -29.344 -43.625 -21.484 1 97.31 88 ASN B C 1
ATOM 6733 O O . ASN B 1 88 ? -29 -42.469 -21.25 1 97.31 88 ASN B O 1
ATOM 6737 N N . SER B 1 89 ? -30.469 -43.844 -21.984 1 94.94 89 SER B N 1
ATOM 6738 C CA . SER B 1 89 ? -31.25 -42.812 -22.656 1 94.94 89 SER B CA 1
ATOM 6739 C C . SER B 1 89 ? -31.891 -41.875 -21.656 1 94.94 89 SER B C 1
ATOM 6741 O O . SER B 1 89 ? -32.344 -40.781 -22.016 1 94.94 89 SER B O 1
ATOM 6743 N N . ASP B 1 90 ? -31.891 -42.219 -20.375 1 95.69 90 ASP B N 1
ATOM 6744 C CA . ASP B 1 90 ? -32.5 -41.406 -19.359 1 95.69 90 ASP B CA 1
ATOM 6745 C C . ASP B 1 90 ? -31.484 -40.5 -18.688 1 95.69 90 ASP B C 1
ATOM 6747 O O . ASP B 1 90 ? -31.766 -39.844 -17.672 1 95.69 90 ASP B O 1
ATOM 6751 N N . LEU B 1 91 ? -30.312 -40.5 -19.234 1 98 91 LEU B N 1
ATOM 6752 C CA . LEU B 1 91 ? -29.25 -39.688 -18.688 1 98 91 LEU B CA 1
ATOM 6753 C C . LEU B 1 91 ? -29.719 -38.219 -18.578 1 98 91 LEU B C 1
ATOM 6755 O O . LEU B 1 91 ? -30.375 -37.719 -19.484 1 98 91 LEU B O 1
ATOM 6759 N N . THR B 1 92 ? -29.375 -37.5 -17.438 1 98.25 92 THR B N 1
ATOM 6760 C CA . THR B 1 92 ? -29.734 -36.094 -17.25 1 98.25 92 THR B CA 1
ATOM 6761 C C . THR B 1 92 ? -28.547 -35.281 -16.719 1 98.25 92 THR B C 1
ATOM 6763 O O . THR B 1 92 ? -27.469 -35.844 -16.469 1 98.25 92 THR B O 1
ATOM 6766 N N . GLY B 1 93 ? -28.734 -33.938 -16.719 1 98.69 93 GLY B N 1
ATOM 6767 C CA . GLY B 1 93 ? -27.734 -33.062 -16.141 1 98.69 93 GLY B CA 1
ATOM 6768 C C . GLY B 1 93 ? -26.938 -32.281 -17.172 1 98.69 93 GLY B C 1
ATOM 6769 O O . GLY B 1 93 ? -26.344 -31.25 -16.859 1 98.69 93 GLY B O 1
ATOM 6770 N N . TRP B 1 94 ? -26.938 -32.75 -18.453 1 98.56 94 TRP B N 1
ATOM 6771 C CA . TRP B 1 94 ? -26.125 -32.156 -19.5 1 98.56 94 TRP B CA 1
ATOM 6772 C C . TRP B 1 94 ? -26.656 -30.797 -19.891 1 98.56 94 TRP B C 1
ATOM 6774 O O . TRP B 1 94 ? -27.812 -30.469 -19.594 1 98.56 94 TRP B O 1
ATOM 6784 N N . ALA B 1 95 ? -25.812 -30 -20.5 1 98.81 95 ALA B N 1
ATOM 6785 C CA . ALA B 1 95 ? -26.156 -28.641 -20.906 1 98.81 95 ALA B CA 1
ATOM 6786 C C . ALA B 1 95 ? -26.516 -28.578 -22.375 1 98.81 95 ALA B C 1
ATOM 6788 O O . ALA B 1 95 ? -26.156 -29.469 -23.156 1 98.81 95 ALA B O 1
ATOM 6789 N N . VAL B 1 96 ? -27.266 -27.453 -22.734 1 98.5 96 VAL B N 1
ATOM 6790 C CA . VAL B 1 96 ? -27.625 -27.266 -24.141 1 98.5 96 VAL B CA 1
ATOM 6791 C C . VAL B 1 96 ? -27.516 -25.781 -24.5 1 98.5 96 VAL B C 1
ATOM 6793 O O . VAL B 1 96 ? -27.562 -24.922 -23.625 1 98.5 96 VAL B O 1
ATOM 6796 N N . GLY B 1 97 ? -27.156 -25.531 -25.719 1 98 97 GLY B N 1
ATOM 6797 C CA . GLY B 1 97 ? -27.25 -24.188 -26.266 1 98 97 GLY B CA 1
ATOM 6798 C C . GLY B 1 97 ? -26.141 -23.266 -25.766 1 98 97 GLY B C 1
ATOM 6799 O O . GLY B 1 97 ? -25.031 -23.719 -25.484 1 98 97 GLY B O 1
ATOM 6800 N N . ILE B 1 98 ? -26.438 -22 -25.969 1 97.62 98 ILE B N 1
ATOM 6801 C CA . ILE B 1 98 ? -25.516 -20.922 -25.594 1 97.62 98 ILE B CA 1
ATOM 6802 C C . ILE B 1 98 ? -26.062 -20.188 -24.375 1 97.62 98 ILE B C 1
ATOM 6804 O O . ILE B 1 98 ? -27.25 -19.859 -24.312 1 97.62 98 ILE B O 1
ATOM 6808 N N . GLY B 1 99 ? -25.219 -20.062 -23.328 1 96.81 99 GLY B N 1
ATOM 6809 C CA . GLY B 1 99 ? -25.656 -19.328 -22.156 1 96.81 99 GLY B CA 1
ATOM 6810 C C . GLY B 1 99 ? -24.656 -19.344 -21.016 1 96.81 99 GLY B C 1
ATOM 6811 O O . GLY B 1 99 ? -23.594 -19.953 -21.141 1 96.81 99 GLY B O 1
ATOM 6812 N N . GLU B 1 100 ? -25 -18.688 -19.906 1 96.75 100 GLU B N 1
ATOM 6813 C CA . GLU B 1 100 ? -24.141 -18.594 -18.719 1 96.75 100 GLU B CA 1
ATOM 6814 C C . GLU B 1 100 ? -24.5 -19.656 -17.688 1 96.75 100 GLU B C 1
ATOM 6816 O O . GLU B 1 100 ? -25.438 -20.438 -17.891 1 96.75 100 GLU B O 1
ATOM 6821 N N . GLU B 1 101 ? -23.781 -19.766 -16.625 1 97.56 101 GLU B N 1
ATOM 6822 C CA . GLU B 1 101 ? -23.875 -20.859 -15.664 1 97.56 101 GLU B CA 1
ATOM 6823 C C . GLU B 1 101 ? -25.203 -20.828 -14.922 1 97.56 101 GLU B C 1
ATOM 6825 O O . GLU B 1 101 ? -25.688 -21.859 -14.453 1 97.56 101 GLU B O 1
ATOM 6830 N N . ASN B 1 102 ? -25.797 -19.672 -14.898 1 95.62 102 ASN B N 1
ATOM 6831 C CA . ASN B 1 102 ? -27.047 -19.562 -14.156 1 95.62 102 ASN B CA 1
ATOM 6832 C C . ASN B 1 102 ? -28.266 -19.719 -15.07 1 95.62 102 ASN B C 1
ATOM 6834 O O . ASN B 1 102 ? -29.406 -19.766 -14.594 1 95.62 102 ASN B O 1
ATOM 6838 N N . ASP B 1 103 ? -28.016 -19.797 -16.344 1 96.56 103 ASP B N 1
ATOM 6839 C CA . ASP B 1 103 ? -29.109 -20.031 -17.281 1 96.56 103 ASP B CA 1
ATOM 6840 C C . ASP B 1 103 ? -29.656 -21.453 -17.156 1 96.56 103 ASP B C 1
ATOM 6842 O O . ASP B 1 103 ? -28.891 -22.375 -16.891 1 96.56 103 ASP B O 1
ATOM 6846 N N . PRO B 1 104 ? -30.922 -21.562 -17.391 1 95.12 104 PRO B N 1
ATOM 6847 C CA . PRO B 1 104 ? -31.5 -22.906 -17.281 1 95.12 104 PRO B CA 1
ATOM 6848 C C . PRO B 1 104 ? -30.844 -23.906 -18.234 1 95.12 104 PRO B C 1
ATOM 6850 O O . PRO B 1 104 ? -30.719 -25.094 -17.906 1 95.12 104 PRO B O 1
ATOM 6853 N N . GLN B 1 105 ? -30.375 -23.469 -19.359 1 95.56 105 GLN B N 1
ATOM 6854 C CA . GLN B 1 105 ? -29.781 -24.344 -20.359 1 95.56 105 GLN B CA 1
ATOM 6855 C C . GLN B 1 105 ? -28.438 -24.906 -19.891 1 95.56 105 GLN B C 1
ATOM 6857 O O . GLN B 1 105 ? -27.953 -25.906 -20.422 1 95.56 105 GLN B O 1
ATOM 6862 N N . ALA B 1 106 ? -27.859 -24.312 -18.891 1 98.06 106 ALA B N 1
ATOM 6863 C CA . ALA B 1 106 ? -26.562 -24.75 -18.375 1 98.06 106 ALA B CA 1
ATOM 6864 C C . ALA B 1 106 ? -26.719 -26.016 -17.531 1 98.06 106 ALA B C 1
ATOM 6866 O O . ALA B 1 106 ? -25.781 -26.797 -17.406 1 98.06 106 ALA B O 1
ATOM 6867 N N . PHE B 1 107 ? -27.938 -26.047 -16.844 1 97.62 107 PHE B N 1
ATOM 6868 C CA . PHE B 1 107 ? -28.266 -27.141 -15.953 1 97.62 107 PHE B CA 1
ATOM 6869 C C . PHE B 1 107 ? -27.094 -27.453 -15.023 1 97.62 107 PHE B C 1
ATOM 6871 O O . PHE B 1 107 ? -26.719 -26.625 -14.203 1 97.62 107 PHE B O 1
ATOM 6878 N N . LEU B 1 108 ? -26.312 -28.594 -15.227 1 98.75 108 LEU B N 1
ATOM 6879 C CA . LEU B 1 108 ? -25.281 -28.953 -14.25 1 98.75 108 LEU B CA 1
ATOM 6880 C C . LEU B 1 108 ? -23.891 -28.656 -14.805 1 98.75 108 LEU B C 1
ATOM 6882 O O . LEU B 1 108 ? -22.891 -29.172 -14.281 1 98.75 108 LEU B O 1
ATOM 6886 N N . ASN B 1 109 ? -23.766 -27.938 -15.859 1 98.81 109 ASN B N 1
ATOM 6887 C CA . ASN B 1 109 ? -22.516 -27.266 -16.25 1 98.81 109 ASN B CA 1
ATOM 6888 C C . ASN B 1 109 ? -22.297 -25.984 -15.453 1 98.81 109 ASN B C 1
ATOM 6890 O O . ASN B 1 109 ? -22.688 -24.906 -15.898 1 98.81 109 ASN B O 1
ATOM 6894 N N . GLN B 1 110 ? -21.562 -26.094 -14.414 1 98.81 110 GLN B N 1
ATOM 6895 C CA . GLN B 1 110 ? -21.422 -24.969 -13.516 1 98.81 110 GLN B CA 1
ATOM 6896 C C . GLN B 1 110 ? -20.047 -24.312 -13.656 1 98.81 110 GLN B C 1
ATOM 6898 O O . GLN B 1 110 ? -19.578 -23.625 -12.75 1 98.81 110 GLN B O 1
ATOM 6903 N N . ALA B 1 111 ? -19.406 -24.625 -14.812 1 98.75 111 ALA B N 1
ATOM 6904 C CA . ALA B 1 111 ? -18.141 -23.984 -15.125 1 98.75 111 ALA B CA 1
ATOM 6905 C C . ALA B 1 111 ? -18.312 -22.484 -15.367 1 98.75 111 ALA B C 1
ATOM 6907 O O . ALA B 1 111 ? -19.344 -22.047 -15.867 1 98.75 111 ALA B O 1
ATOM 6908 N N . VAL B 1 112 ? -17.391 -21.703 -14.938 1 98.25 112 VAL B N 1
ATOM 6909 C CA . VAL B 1 112 ? -17.406 -20.25 -15.102 1 98.25 112 VAL B CA 1
ATOM 6910 C C . VAL B 1 112 ? -16.141 -19.797 -15.836 1 98.25 112 VAL B C 1
ATOM 6912 O O . VAL B 1 112 ? -15.023 -20.078 -15.391 1 98.25 112 VAL B O 1
ATOM 6915 N N . PRO B 1 113 ? -16.375 -19.141 -16.969 1 96.94 113 PRO B N 1
ATOM 6916 C CA . PRO B 1 113 ? -15.195 -18.609 -17.656 1 96.94 113 PRO B CA 1
ATOM 6917 C C . PRO B 1 113 ? -14.305 -17.766 -16.75 1 96.94 113 PRO B C 1
ATOM 6919 O O . PRO B 1 113 ? -14.805 -16.953 -15.961 1 96.94 113 PRO B O 1
ATOM 6922 N N . GLY B 1 114 ? -12.969 -17.969 -16.844 1 95.94 114 GLY B N 1
ATOM 6923 C CA . GLY B 1 114 ? -12.023 -17.203 -16.031 1 95.94 114 GLY B CA 1
ATOM 6924 C C . GLY B 1 114 ? -11.789 -17.812 -14.656 1 95.94 114 GLY B C 1
ATOM 6925 O O . GLY B 1 114 ? -10.938 -17.344 -13.906 1 95.94 114 GLY B O 1
ATOM 6926 N N . ALA B 1 115 ? -12.461 -18.859 -14.336 1 98 115 ALA B N 1
ATOM 6927 C CA . ALA B 1 115 ? -12.359 -19.469 -13.008 1 98 115 ALA B CA 1
ATOM 6928 C C . ALA B 1 115 ? -10.969 -20.047 -12.766 1 98 115 ALA B C 1
ATOM 6930 O O . ALA B 1 115 ? -10.297 -20.469 -13.703 1 98 115 ALA B O 1
ATOM 6931 N N . LYS B 1 116 ? -10.586 -19.984 -11.5 1 98.06 116 LYS B N 1
ATOM 6932 C CA . LYS B 1 116 ? -9.344 -20.578 -11.008 1 98.06 116 LYS B CA 1
ATOM 6933 C C . LYS B 1 116 ? -9.625 -21.625 -9.93 1 98.06 116 LYS B C 1
ATOM 6935 O O . LYS B 1 116 ? -10.781 -21.906 -9.609 1 98.06 116 LYS B O 1
ATOM 6940 N N . SER B 1 117 ? -8.594 -22.25 -9.516 1 98.25 117 SER B N 1
ATOM 6941 C CA . SER B 1 117 ? -8.75 -23.312 -8.531 1 98.25 117 SER B CA 1
ATOM 6942 C C . SER B 1 117 ? -9.508 -22.828 -7.301 1 98.25 117 SER B C 1
ATOM 6944 O O . SER B 1 117 ? -10.281 -23.578 -6.699 1 98.25 117 SER B O 1
ATOM 6946 N N . GLY B 1 118 ? -9.398 -21.531 -6.961 1 96.5 118 GLY B N 1
ATOM 6947 C CA . GLY B 1 118 ? -10.055 -20.984 -5.785 1 96.5 118 GLY B CA 1
ATOM 6948 C C . GLY B 1 118 ? -11.555 -20.875 -5.938 1 96.5 118 GLY B C 1
ATOM 6949 O O . GLY B 1 118 ? -12.273 -20.688 -4.953 1 96.5 118 GLY B O 1
ATOM 6950 N N . ASP B 1 119 ? -12.008 -21.031 -7.098 1 97.56 119 ASP B N 1
ATOM 6951 C CA . ASP B 1 119 ? -13.43 -20.891 -7.379 1 97.56 119 ASP B CA 1
ATOM 6952 C C . ASP B 1 119 ? -14.141 -22.25 -7.328 1 97.56 119 ASP B C 1
ATOM 6954 O O . ASP B 1 119 ? -15.367 -22.312 -7.398 1 97.56 119 ASP B O 1
ATOM 6958 N N . MET B 1 120 ? -13.461 -23.312 -7.176 1 98.56 120 MET B N 1
ATOM 6959 C CA . MET B 1 120 ? -14.023 -24.656 -7.316 1 98.56 120 MET B CA 1
ATOM 6960 C C . MET B 1 120 ? -14.984 -24.969 -6.172 1 98.56 120 MET B C 1
ATOM 6962 O O . MET B 1 120 ? -16.031 -25.594 -6.383 1 98.56 120 MET B O 1
ATOM 6966 N N . VAL B 1 121 ? -14.656 -24.5 -4.973 1 98.25 121 VAL B N 1
ATOM 6967 C CA . VAL B 1 121 ? -15.531 -24.781 -3.836 1 98.25 121 VAL B CA 1
ATOM 6968 C C . VAL B 1 121 ? -16.906 -24.141 -4.062 1 98.25 121 VAL B C 1
ATOM 6970 O O . VAL B 1 121 ? -17.938 -24.781 -3.846 1 98.25 121 VAL B O 1
ATOM 6973 N N . LYS B 1 122 ? -16.859 -22.922 -4.504 1 98.19 122 LYS B N 1
ATOM 6974 C CA . LYS B 1 122 ? -18.109 -22.219 -4.781 1 98.19 122 LYS B CA 1
ATOM 6975 C C . LYS B 1 122 ? -18.891 -22.938 -5.883 1 98.19 122 LYS B C 1
ATOM 6977 O O . LYS B 1 122 ? -20.109 -23.094 -5.777 1 98.19 122 LYS B O 1
ATOM 6982 N N . GLN B 1 123 ? -18.219 -23.359 -6.949 1 98.75 123 GLN B N 1
ATOM 6983 C CA . GLN B 1 123 ? -18.875 -24.062 -8.039 1 98.75 123 GLN B CA 1
ATOM 6984 C C . GLN B 1 123 ? -19.484 -25.375 -7.547 1 98.75 123 GLN B C 1
ATOM 6986 O O . GLN B 1 123 ? -20.609 -25.719 -7.91 1 98.75 123 GLN B O 1
ATOM 6991 N N . VAL B 1 124 ? -18.781 -26.062 -6.711 1 98.75 124 VAL B N 1
ATOM 6992 C CA . VAL B 1 124 ? -19.234 -27.359 -6.215 1 98.75 124 VAL B CA 1
ATOM 6993 C C . VAL B 1 124 ? -20.453 -27.156 -5.297 1 98.75 124 VAL B C 1
ATOM 6995 O O . VAL B 1 124 ? -21.406 -27.938 -5.355 1 98.75 124 VAL B O 1
ATOM 6998 N N . ARG B 1 125 ? -20.422 -26.109 -4.512 1 98.38 125 ARG B N 1
ATOM 6999 C CA . ARG B 1 125 ? -21.562 -25.844 -3.648 1 98.38 125 ARG B CA 1
ATOM 7000 C C . ARG B 1 125 ? -22.812 -25.562 -4.473 1 98.38 125 ARG B C 1
ATOM 7002 O O . ARG B 1 125 ? -23.891 -26.094 -4.172 1 98.38 125 ARG B O 1
ATOM 7009 N N . THR B 1 126 ? -22.625 -24.766 -5.445 1 98.5 126 THR B N 1
ATOM 7010 C CA . THR B 1 126 ? -23.734 -24.484 -6.336 1 98.5 126 THR B CA 1
ATOM 7011 C C . THR B 1 126 ? -24.234 -25.766 -7.008 1 98.5 126 THR B C 1
ATOM 7013 O O . THR B 1 126 ? -25.453 -25.984 -7.105 1 98.5 126 THR B O 1
ATOM 7016 N N . LEU B 1 127 ? -23.328 -26.609 -7.449 1 98.56 127 LEU B N 1
ATOM 7017 C CA . LEU B 1 127 ? -23.641 -27.859 -8.125 1 98.56 127 LEU B CA 1
ATOM 7018 C C . LEU B 1 127 ? -24.422 -28.797 -7.215 1 98.56 127 LEU B C 1
ATOM 7020 O O . LEU B 1 127 ? -25.438 -29.359 -7.629 1 98.56 127 LEU B O 1
ATOM 7024 N N . VAL B 1 128 ? -24.016 -28.906 -5.992 1 98.38 128 VAL B N 1
ATOM 7025 C CA . VAL B 1 128 ? -24.656 -29.766 -5.016 1 98.38 128 VAL B CA 1
ATOM 7026 C C . VAL B 1 128 ? -26.078 -29.266 -4.719 1 98.38 128 VAL B C 1
ATOM 7028 O O . VAL B 1 128 ? -27.031 -30.047 -4.672 1 98.38 128 VAL B O 1
ATOM 7031 N N . ASP B 1 129 ? -26.203 -27.984 -4.598 1 97.94 129 ASP B N 1
ATOM 7032 C CA . ASP B 1 129 ? -27.5 -27.375 -4.344 1 97.94 129 ASP B CA 1
ATOM 7033 C C . ASP B 1 129 ? -28.469 -27.641 -5.5 1 97.94 129 ASP B C 1
ATOM 7035 O O . ASP B 1 129 ? -29.625 -27.969 -5.281 1 97.94 129 ASP B O 1
ATOM 7039 N N . LYS B 1 130 ? -27.984 -27.547 -6.66 1 98.19 130 LYS B N 1
ATOM 7040 C CA . LYS B 1 130 ? -28.812 -27.797 -7.836 1 98.19 130 LYS B CA 1
ATOM 7041 C C . LYS B 1 130 ? -29.25 -29.25 -7.914 1 98.19 130 LYS B C 1
ATOM 7043 O O . LYS B 1 130 ? -30.406 -29.547 -8.227 1 98.19 130 LYS B O 1
ATOM 7048 N N . MET B 1 131 ? -28.375 -30.172 -7.645 1 98.44 131 MET B N 1
ATOM 7049 C CA . MET B 1 131 ? -28.703 -31.594 -7.691 1 98.44 131 MET B CA 1
ATOM 7050 C C . MET B 1 131 ? -29.719 -31.953 -6.617 1 98.44 131 MET B C 1
ATOM 7052 O O . MET B 1 131 ? -30.625 -32.781 -6.855 1 98.44 131 MET B O 1
ATOM 7056 N N . LYS B 1 132 ? -29.609 -31.297 -5.531 1 97.75 132 LYS B N 1
ATOM 7057 C CA . LYS B 1 132 ? -30.5 -31.578 -4.414 1 97.75 132 LYS B CA 1
ATOM 7058 C C . LYS B 1 132 ? -31.906 -31.031 -4.68 1 97.75 132 LYS B C 1
ATOM 7060 O O . LYS B 1 132 ? -32.906 -31.609 -4.238 1 97.75 132 LYS B O 1
ATOM 7065 N N . ASN B 1 133 ? -31.969 -30 -5.434 1 96.88 133 ASN B N 1
ATOM 7066 C CA . ASN B 1 133 ? -33.25 -29.281 -5.527 1 96.88 133 ASN B CA 1
ATOM 7067 C C . ASN B 1 133 ? -33.938 -29.562 -6.852 1 96.88 133 ASN B C 1
ATOM 7069 O O . ASN B 1 133 ? -35.062 -29.125 -7.055 1 96.88 133 ASN B O 1
ATOM 7073 N N . ASP B 1 134 ? -33.281 -30.266 -7.742 1 96.44 134 ASP B N 1
ATOM 7074 C CA . ASP B 1 134 ? -33.938 -30.578 -9.023 1 96.44 134 ASP B CA 1
ATOM 7075 C C . ASP B 1 134 ? -34.719 -31.875 -8.938 1 96.44 134 ASP B C 1
ATOM 7077 O O . ASP B 1 134 ? -34.156 -32.938 -8.641 1 96.44 134 ASP B O 1
ATOM 7081 N N . THR B 1 135 ? -35.969 -31.828 -9.32 1 95.62 135 THR B N 1
ATOM 7082 C CA . THR B 1 135 ? -36.875 -32.969 -9.148 1 95.62 135 THR B CA 1
ATOM 7083 C C . THR B 1 135 ? -36.531 -34.094 -10.133 1 95.62 135 THR B C 1
ATOM 7085 O O . THR B 1 135 ? -36.906 -35.25 -9.93 1 95.62 135 THR B O 1
ATOM 7088 N N . ARG B 1 136 ? -35.75 -33.875 -11.086 1 93.19 136 ARG B N 1
ATOM 7089 C CA . ARG B 1 136 ? -35.406 -34.844 -12.086 1 93.19 136 ARG B CA 1
ATOM 7090 C C . ARG B 1 136 ? -34.281 -35.75 -11.578 1 93.19 136 ARG B C 1
ATOM 7092 O O . ARG B 1 136 ? -34 -36.812 -12.156 1 93.19 136 ARG B O 1
ATOM 7099 N N . ILE B 1 137 ? -33.688 -35.375 -10.445 1 98.19 137 ILE B N 1
ATOM 7100 C CA . ILE B 1 137 ? -32.531 -36.094 -9.906 1 98.19 137 ILE B CA 1
ATOM 7101 C C . ILE B 1 137 ? -32.875 -36.656 -8.523 1 98.19 137 ILE B C 1
ATOM 7103 O O . ILE B 1 137 ? -33.312 -35.906 -7.641 1 98.19 137 ILE B O 1
ATOM 7107 N N . ASP B 1 138 ? -32.688 -37.969 -8.398 1 98 138 ASP B N 1
ATOM 7108 C CA . ASP B 1 138 ? -32.625 -38.562 -7.066 1 98 138 ASP B CA 1
ATOM 7109 C C . ASP B 1 138 ? -31.234 -38.469 -6.477 1 98 138 ASP B C 1
ATOM 7111 O O . ASP B 1 138 ? -30.406 -39.344 -6.664 1 98 138 ASP B O 1
ATOM 7115 N N . PHE B 1 139 ? -31.094 -37.469 -5.719 1 97.94 139 PHE B N 1
ATOM 7116 C CA . PHE B 1 139 ? -29.766 -37.062 -5.246 1 97.94 139 PHE B CA 1
ATOM 7117 C C . PHE B 1 139 ? -29.109 -38.219 -4.473 1 97.94 139 PHE B C 1
ATOM 7119 O O . PHE B 1 139 ? -27.906 -38.438 -4.578 1 97.94 139 PHE B O 1
ATOM 7126 N N . LYS B 1 140 ? -29.859 -38.969 -3.758 1 97.12 140 LYS B N 1
ATOM 7127 C CA . LYS B 1 140 ? -29.312 -40 -2.869 1 97.12 140 LYS B CA 1
ATOM 7128 C C . LYS B 1 140 ? -29.031 -41.281 -3.627 1 97.12 140 LYS B C 1
ATOM 7130 O O . LYS B 1 140 ? -28.078 -42 -3.311 1 97.12 140 LYS B O 1
ATOM 7135 N N . ASN B 1 141 ? -29.844 -41.531 -4.695 1 97.06 141 ASN B N 1
ATOM 7136 C CA . ASN B 1 141 ? -29.797 -42.906 -5.227 1 97.06 141 ASN B CA 1
ATOM 7137 C C . ASN B 1 141 ? -29.266 -42.906 -6.652 1 97.06 141 ASN B C 1
ATOM 7139 O O . ASN B 1 141 ? -28.844 -43.969 -7.145 1 97.06 141 ASN B O 1
ATOM 7143 N N . ASP B 1 142 ? -29.266 -41.844 -7.301 1 98.31 142 ASP B N 1
ATOM 7144 C CA . ASP B 1 142 ? -28.766 -41.844 -8.672 1 98.31 142 ASP B CA 1
ATOM 7145 C C . ASP B 1 142 ? -27.234 -41.844 -8.695 1 98.31 142 ASP B C 1
ATOM 7147 O O . ASP B 1 142 ? -26.578 -41.188 -7.895 1 98.31 142 ASP B O 1
ATOM 7151 N N . TRP B 1 143 ? -26.656 -42.688 -9.555 1 98.69 143 TRP B N 1
ATOM 7152 C CA . TRP B 1 143 ? -25.219 -42.625 -9.797 1 98.69 143 TRP B CA 1
ATOM 7153 C C . TRP B 1 143 ? -24.859 -41.438 -10.688 1 98.69 143 TRP B C 1
ATOM 7155 O O . TRP B 1 143 ? -25.5 -41.219 -11.703 1 98.69 143 TRP B O 1
ATOM 7165 N N . LYS B 1 144 ? -23.859 -40.719 -10.281 1 98.81 144 LYS B N 1
ATOM 7166 C CA . LYS B 1 144 ? -23.469 -39.469 -10.945 1 98.81 144 LYS B CA 1
ATOM 7167 C C . LYS B 1 144 ? -22.016 -39.531 -11.43 1 98.81 144 LYS B C 1
ATOM 7169 O O . LYS B 1 144 ? -21.172 -40.125 -10.766 1 98.81 144 LYS B O 1
ATOM 7174 N N . VAL B 1 145 ? -21.734 -38.969 -12.57 1 98.88 145 VAL B N 1
ATOM 7175 C CA . VAL B 1 145 ? -20.375 -38.719 -13.047 1 98.88 145 VAL B CA 1
ATOM 7176 C C . VAL B 1 145 ? -20.125 -37.219 -13.109 1 98.88 145 VAL B C 1
ATOM 7178 O O . VAL B 1 145 ? -20.828 -36.5 -13.82 1 98.88 145 VAL B O 1
ATOM 7181 N N . ILE B 1 146 ? -19.203 -36.75 -12.359 1 98.94 146 ILE B N 1
ATOM 7182 C CA . ILE B 1 146 ? -18.875 -35.344 -12.273 1 98.94 146 ILE B CA 1
ATOM 7183 C C . ILE B 1 146 ? -17.469 -35.094 -12.828 1 98.94 146 ILE B C 1
ATOM 7185 O O . ILE B 1 146 ? -16.5 -35.75 -12.406 1 98.94 146 ILE B O 1
ATOM 7189 N N . THR B 1 147 ? -17.297 -34.188 -13.742 1 98.94 147 THR B N 1
ATOM 7190 C CA . THR B 1 147 ? -16 -33.875 -14.328 1 98.94 147 THR B CA 1
ATOM 7191 C C . THR B 1 147 ? -15.492 -32.5 -13.844 1 98.94 147 THR B C 1
ATOM 7193 O O . THR B 1 147 ? -16.203 -31.5 -13.922 1 98.94 147 THR B O 1
ATOM 7196 N N . MET B 1 148 ? -14.305 -32.5 -13.297 1 98.88 148 MET B N 1
ATOM 7197 C CA . MET B 1 148 ? -13.648 -31.281 -12.875 1 98.88 148 MET B CA 1
ATOM 7198 C C . MET B 1 148 ? -12.414 -31 -13.727 1 98.88 148 MET B C 1
ATOM 7200 O O . MET B 1 148 ? -11.539 -31.859 -13.859 1 98.88 148 MET B O 1
ATOM 7204 N N . PHE B 1 149 ? -12.336 -29.875 -14.359 1 98.75 149 PHE B N 1
ATOM 7205 C CA . PHE B 1 149 ? -11.188 -29.438 -15.133 1 98.75 149 PHE B CA 1
ATOM 7206 C C . PHE B 1 149 ? -10.852 -27.984 -14.82 1 98.75 149 PHE B C 1
ATOM 7208 O O . PHE B 1 149 ? -11.594 -27.062 -15.203 1 98.75 149 PHE B O 1
ATOM 7215 N N . ILE B 1 150 ? -9.719 -27.781 -14.109 1 98.5 150 ILE B N 1
ATOM 7216 C CA . ILE B 1 150 ? -9.375 -26.438 -13.648 1 98.5 150 ILE B CA 1
ATOM 7217 C C . ILE B 1 150 ? -7.859 -26.297 -13.547 1 98.5 150 ILE B C 1
ATOM 7219 O O . ILE B 1 150 ? -7.141 -27.297 -13.5 1 98.5 150 ILE B O 1
ATOM 7223 N N . GLY B 1 151 ? -7.34 -25.062 -13.602 1 97.69 151 GLY B N 1
ATOM 7224 C CA . GLY B 1 151 ? -5.926 -24.781 -13.398 1 97.69 151 GLY B CA 1
ATOM 7225 C C . GLY B 1 151 ? -5.324 -23.938 -14.508 1 97.69 151 GLY B C 1
ATOM 7226 O O . GLY B 1 151 ? -4.234 -23.375 -14.352 1 97.69 151 GLY B O 1
ATOM 7227 N N . GLY B 1 152 ? -6.008 -23.891 -15.578 1 97.31 152 GLY B N 1
ATOM 7228 C CA . GLY B 1 152 ? -5.488 -23.156 -16.719 1 97.31 152 GLY B CA 1
ATOM 7229 C C . GLY B 1 152 ? -5.262 -21.688 -16.422 1 97.31 152 GLY B C 1
ATOM 7230 O O . GLY B 1 152 ? -4.203 -21.141 -16.75 1 97.31 152 GLY B O 1
ATOM 7231 N N . ASN B 1 153 ? -6.262 -21.094 -15.828 1 97.31 153 ASN B N 1
ATOM 7232 C CA . ASN B 1 153 ? -6.129 -19.688 -15.492 1 97.31 153 ASN B CA 1
ATOM 7233 C C . ASN B 1 153 ? -5.133 -19.469 -14.359 1 97.31 153 ASN B C 1
ATOM 7235 O O . ASN B 1 153 ? -4.535 -18.391 -14.25 1 97.31 153 ASN B O 1
ATOM 7239 N N . ASP B 1 154 ? -4.945 -20.469 -13.484 1 97.75 154 ASP B N 1
ATOM 7240 C CA . ASP B 1 154 ? -3.93 -20.391 -12.438 1 97.75 154 ASP B CA 1
ATOM 7241 C C . ASP B 1 154 ? -2.533 -20.25 -13.039 1 97.75 154 ASP B C 1
ATOM 7243 O O . ASP B 1 154 ? -1.763 -19.375 -12.641 1 97.75 154 ASP B O 1
ATOM 7247 N N . ILE B 1 155 ? -2.248 -21.062 -14.023 1 97.56 155 ILE B N 1
ATOM 7248 C CA . ILE B 1 155 ? -0.914 -21.047 -14.617 1 97.56 155 ILE B CA 1
ATOM 7249 C C . ILE B 1 155 ? -0.739 -19.797 -15.469 1 97.56 155 ILE B C 1
ATOM 7251 O O . ILE B 1 155 ? 0.362 -19.25 -15.562 1 97.56 155 ILE B O 1
ATOM 7255 N N . CYS B 1 156 ? -1.812 -19.312 -16.047 1 96.69 156 CYS B N 1
ATOM 7256 C CA . CYS B 1 156 ? -1.763 -18.094 -16.859 1 96.69 156 CYS B CA 1
ATOM 7257 C C . CYS B 1 156 ? -1.428 -16.875 -16 1 96.69 156 CYS B C 1
ATOM 7259 O O . CYS B 1 156 ? -0.965 -15.859 -16.516 1 96.69 156 CYS B O 1
ATOM 7261 N N . ASP B 1 157 ? -1.621 -17 -14.672 1 95.06 157 ASP B N 1
ATOM 7262 C CA . ASP B 1 157 ? -1.404 -15.859 -13.781 1 95.06 157 ASP B CA 1
ATOM 7263 C C . ASP B 1 157 ? -0.328 -16.172 -12.742 1 95.06 157 ASP B C 1
ATOM 7265 O O . ASP B 1 157 ? -0.114 -15.383 -11.812 1 95.06 157 ASP B O 1
ATOM 7269 N N . PHE B 1 158 ? 0.344 -17.281 -12.875 1 96.38 158 PHE B N 1
ATOM 7270 C CA . PHE B 1 158 ? 1.188 -17.75 -11.781 1 96.38 158 PHE B CA 1
ATOM 7271 C C . PHE B 1 158 ? 2.324 -16.766 -11.516 1 96.38 158 PHE B C 1
ATOM 7273 O O . PHE B 1 158 ? 2.789 -16.641 -10.383 1 96.38 158 PHE B O 1
ATOM 7280 N N . CYS B 1 159 ? 2.725 -16.047 -12.5 1 94 159 CYS B N 1
ATOM 7281 C CA . CYS B 1 159 ? 3.898 -15.18 -12.414 1 94 159 CYS B CA 1
ATOM 7282 C C . CYS B 1 159 ? 3.561 -13.875 -11.703 1 94 159 CYS B C 1
ATOM 7284 O O . CYS B 1 159 ? 4.441 -13.039 -11.477 1 94 159 CYS B O 1
ATOM 7286 N N . THR B 1 160 ? 2.322 -13.633 -11.359 1 93.19 160 THR B N 1
ATOM 7287 C CA . THR B 1 160 ? 1.895 -12.406 -10.68 1 93.19 160 THR B CA 1
ATOM 7288 C C . THR B 1 160 ? 1.926 -12.586 -9.164 1 93.19 160 THR B C 1
ATOM 7290 O O . THR B 1 160 ? 1.865 -11.609 -8.422 1 93.19 160 THR B O 1
ATOM 7293 N N . ASP B 1 161 ? 1.924 -13.75 -8.688 1 92.25 161 ASP B N 1
ATOM 7294 C CA . ASP B 1 161 ? 2.004 -14.109 -7.277 1 92.25 161 ASP B CA 1
ATOM 7295 C C . ASP B 1 161 ? 2.361 -15.586 -7.109 1 92.25 161 ASP B C 1
ATOM 7297 O O . ASP B 1 161 ? 1.479 -16.438 -6.938 1 92.25 161 ASP B O 1
ATOM 7301 N N . THR B 1 162 ? 3.611 -15.883 -7.059 1 91.75 162 THR B N 1
ATOM 7302 C CA . THR B 1 162 ? 4.09 -17.266 -7.109 1 91.75 162 THR B CA 1
ATOM 7303 C C . THR B 1 162 ? 3.748 -18 -5.82 1 91.75 162 THR B C 1
ATOM 7305 O O . THR B 1 162 ? 3.746 -19.234 -5.789 1 91.75 162 THR B O 1
ATOM 7308 N N . VAL B 1 163 ? 3.408 -17.297 -4.723 1 87.81 163 VAL B N 1
ATOM 7309 C CA . VAL B 1 163 ? 3 -17.953 -3.48 1 87.81 163 VAL B CA 1
ATOM 7310 C C . VAL B 1 163 ? 1.532 -18.359 -3.57 1 87.81 163 VAL B C 1
ATOM 7312 O O . VAL B 1 163 ? 1.186 -19.516 -3.301 1 87.81 163 VAL B O 1
ATOM 7315 N N . PHE B 1 164 ? 0.716 -17.484 -4.02 1 90.88 164 PHE B N 1
ATOM 7316 C CA . PHE B 1 164 ? -0.712 -17.75 -4.141 1 90.88 164 PHE B CA 1
ATOM 7317 C C . PHE B 1 164 ? -0.97 -18.875 -5.141 1 90.88 164 PHE B C 1
ATOM 7319 O O . PHE B 1 164 ? -1.833 -19.719 -4.922 1 90.88 164 PHE B O 1
ATOM 7326 N N . PHE B 1 165 ? -0.117 -18.859 -6.223 1 95.31 165 PHE B N 1
ATOM 7327 C CA . PHE B 1 165 ? -0.333 -19.812 -7.293 1 95.31 165 PHE B CA 1
ATOM 7328 C C . PHE B 1 165 ? 0.677 -20.953 -7.211 1 95.31 165 PHE B C 1
ATOM 7330 O O . PHE B 1 165 ? 0.952 -21.625 -8.211 1 95.31 165 PHE B O 1
ATOM 7337 N N . SER B 1 166 ? 1.223 -21.094 -6.016 1 94.25 166 SER B N 1
ATOM 7338 C CA . SER B 1 166 ? 2.121 -22.234 -5.848 1 94.25 166 SER B CA 1
ATOM 7339 C C . SER B 1 166 ? 1.396 -23.547 -6.094 1 94.25 166 SER B C 1
ATOM 7341 O O . SER B 1 166 ? 0.179 -23.641 -5.914 1 94.25 166 SER B O 1
ATOM 7343 N N . PRO B 1 167 ? 2.174 -24.578 -6.578 1 95.75 167 PRO B N 1
ATOM 7344 C CA . PRO B 1 167 ? 1.535 -25.891 -6.781 1 95.75 167 PRO B CA 1
ATOM 7345 C C . PRO B 1 167 ? 0.82 -26.391 -5.527 1 95.75 167 PRO B C 1
ATOM 7347 O O . PRO B 1 167 ? -0.282 -26.938 -5.621 1 95.75 167 PRO B O 1
ATOM 7350 N N . GLU B 1 168 ? 1.369 -26.172 -4.383 1 93.19 168 GLU B N 1
ATOM 7351 C CA . GLU B 1 168 ? 0.761 -26.609 -3.131 1 93.19 168 GLU B CA 1
ATOM 7352 C C . GLU B 1 168 ? -0.594 -25.938 -2.91 1 93.19 168 GLU B C 1
ATOM 7354 O O . GLU B 1 168 ? -1.567 -26.609 -2.549 1 93.19 168 GLU B O 1
ATOM 7359 N N . ASN B 1 169 ? -0.629 -24.625 -3.168 1 92.94 169 ASN B N 1
ATOM 7360 C CA . ASN B 1 169 ? -1.865 -23.891 -2.928 1 92.94 169 ASN B CA 1
ATOM 7361 C C . ASN B 1 169 ? -2.928 -24.234 -3.971 1 92.94 169 ASN B C 1
ATOM 7363 O O . ASN B 1 169 ? -4.102 -24.391 -3.637 1 92.94 169 ASN B O 1
ATOM 7367 N N . VAL B 1 170 ? -2.531 -24.312 -5.211 1 97 170 VAL B N 1
ATOM 7368 C CA . VAL B 1 170 ? -3.475 -24.609 -6.285 1 97 170 VAL B CA 1
ATOM 7369 C C . VAL B 1 170 ? -4.066 -26 -6.09 1 97 170 VAL B C 1
ATOM 7371 O O . VAL B 1 170 ? -5.289 -26.172 -6.125 1 97 170 VAL B O 1
ATOM 7374 N N . VAL B 1 171 ? -3.234 -26.984 -5.848 1 97.56 171 VAL B N 1
ATOM 7375 C CA . VAL B 1 171 ? -3.701 -28.359 -5.629 1 97.56 171 VAL B CA 1
ATOM 7376 C C . VAL B 1 171 ? -4.523 -28.422 -4.344 1 97.56 171 VAL B C 1
ATOM 7378 O O . VAL B 1 171 ? -5.512 -29.156 -4.27 1 97.56 171 VAL B O 1
ATOM 7381 N N . GLY B 1 172 ? -4.121 -27.656 -3.334 1 96 172 GLY B N 1
ATOM 7382 C CA . GLY B 1 172 ? -4.883 -27.594 -2.098 1 96 172 GLY B CA 1
ATOM 7383 C C . GLY B 1 172 ? -6.309 -27.109 -2.303 1 96 172 GLY B C 1
ATOM 7384 O O . GLY B 1 172 ? -7.238 -27.625 -1.676 1 96 172 GLY B O 1
ATOM 7385 N N . ARG B 1 173 ? -6.453 -26.156 -3.17 1 97.06 173 ARG B N 1
ATOM 7386 C CA . ARG B 1 173 ? -7.785 -25.625 -3.445 1 97.06 173 ARG B CA 1
ATOM 7387 C C . ARG B 1 173 ? -8.617 -26.625 -4.238 1 97.06 173 ARG B C 1
ATOM 7389 O O . ARG B 1 173 ? -9.828 -26.734 -4.031 1 97.06 173 ARG B O 1
ATOM 7396 N N . VAL B 1 174 ? -7.988 -27.359 -5.117 1 98.5 174 VAL B N 1
ATOM 7397 C CA . VAL B 1 174 ? -8.664 -28.453 -5.805 1 98.5 174 VAL B CA 1
ATOM 7398 C C . VAL B 1 174 ? -9.086 -29.516 -4.789 1 98.5 174 VAL B C 1
ATOM 7400 O O . VAL B 1 174 ? -10.219 -30.016 -4.832 1 98.5 174 VAL B O 1
ATOM 7403 N N . ARG B 1 175 ? -8.219 -29.797 -3.887 1 98.31 175 ARG B N 1
ATOM 7404 C CA . ARG B 1 175 ? -8.492 -30.766 -2.834 1 98.31 175 ARG B CA 1
ATOM 7405 C C . ARG B 1 175 ? -9.727 -30.359 -2.023 1 98.31 175 ARG B C 1
ATOM 7407 O O . ARG B 1 175 ? -10.586 -31.203 -1.737 1 98.31 175 ARG B O 1
ATOM 7414 N N . GLU B 1 176 ? -9.797 -29.109 -1.69 1 97.69 176 GLU B N 1
ATOM 7415 C CA . GLU B 1 176 ? -10.922 -28.625 -0.901 1 97.69 176 GLU B CA 1
ATOM 7416 C C . GLU B 1 176 ? -12.25 -28.891 -1.612 1 97.69 176 GLU B C 1
ATOM 7418 O O . GLU B 1 176 ? -13.227 -29.281 -0.981 1 97.69 176 GLU B O 1
ATOM 7423 N N . ALA B 1 177 ? -12.25 -28.672 -2.838 1 98.62 177 ALA B N 1
ATOM 7424 C CA . ALA B 1 177 ? -13.461 -28.891 -3.625 1 98.62 177 ALA B CA 1
ATOM 7425 C C . ALA B 1 177 ? -13.797 -30.375 -3.701 1 98.62 177 ALA B C 1
ATOM 7427 O O . ALA B 1 177 ? -14.953 -30.781 -3.553 1 98.62 177 ALA B O 1
ATOM 7428 N N . LEU B 1 178 ? -12.828 -31.234 -3.943 1 98.81 178 LEU B N 1
ATOM 7429 C CA . LEU B 1 178 ? -13.031 -32.656 -4.016 1 98.81 178 LEU B CA 1
ATOM 7430 C C . LEU B 1 178 ? -13.477 -33.219 -2.664 1 98.81 178 LEU B C 1
ATOM 7432 O O . LEU B 1 178 ? -14.32 -34.125 -2.604 1 98.81 178 LEU B O 1
ATOM 7436 N N . ASP B 1 179 ? -12.906 -32.656 -1.607 1 98.38 179 ASP B N 1
ATOM 7437 C CA . ASP B 1 179 ? -13.32 -33.062 -0.264 1 98.38 179 ASP B CA 1
ATOM 7438 C C . ASP B 1 179 ? -14.797 -32.75 -0.035 1 98.38 179 ASP B C 1
ATOM 7440 O O . ASP B 1 179 ? -15.508 -33.531 0.596 1 98.38 179 ASP B O 1
ATOM 7444 N N . LEU B 1 180 ? -15.156 -31.594 -0.541 1 98.19 180 LEU B N 1
ATOM 7445 C CA . LEU B 1 180 ? -16.562 -31.219 -0.414 1 98.19 180 LEU B CA 1
ATOM 7446 C C . LEU B 1 180 ? -17.453 -32.188 -1.16 1 98.19 180 LEU B C 1
ATOM 7448 O O . LEU B 1 180 ? -18.5 -32.594 -0.647 1 98.19 180 LEU B O 1
ATOM 7452 N N . LEU B 1 181 ? -17.094 -32.625 -2.316 1 98.75 181 LEU B N 1
ATOM 7453 C CA . LEU B 1 181 ? -17.859 -33.625 -3.064 1 98.75 181 LEU B CA 1
ATOM 7454 C C . LEU B 1 181 ? -17.891 -34.969 -2.318 1 98.75 181 LEU B C 1
ATOM 7456 O O . LEU B 1 181 ? -18.953 -35.594 -2.209 1 98.75 181 LEU B O 1
ATOM 7460 N N . HIS B 1 182 ? -16.812 -35.375 -1.848 1 98.5 182 HIS B N 1
ATOM 7461 C CA . HIS B 1 182 ? -16.688 -36.625 -1.121 1 98.5 182 HIS B CA 1
ATOM 7462 C C . HIS B 1 182 ? -17.594 -36.625 0.105 1 98.5 182 HIS B C 1
ATOM 7464 O O . HIS B 1 182 ? -18.188 -37.656 0.433 1 98.5 182 HIS B O 1
ATOM 7470 N N . LYS B 1 183 ? -17.688 -35.469 0.694 1 97.5 183 LYS B N 1
ATOM 7471 C CA . LYS B 1 183 ? -18.469 -35.375 1.926 1 97.5 183 LYS B CA 1
ATOM 7472 C C . LYS B 1 183 ? -19.969 -35.281 1.63 1 97.5 183 LYS B C 1
ATOM 7474 O O . LYS B 1 183 ? -20.781 -35.875 2.354 1 97.5 183 LYS B O 1
ATOM 7479 N N . GLU B 1 184 ? -20.281 -34.656 0.496 1 97.75 184 GLU B N 1
ATOM 7480 C CA . GLU B 1 184 ? -21.672 -34.25 0.368 1 97.75 184 GLU B CA 1
ATOM 7481 C C . GLU B 1 184 ? -22.391 -35.062 -0.708 1 97.75 184 GLU B C 1
ATOM 7483 O O . GLU B 1 184 ? -23.625 -35.125 -0.734 1 97.75 184 GLU B O 1
ATOM 7488 N N . VAL B 1 185 ? -21.734 -35.688 -1.646 1 98.5 185 VAL B N 1
ATOM 7489 C CA . VAL B 1 185 ? -22.406 -36.281 -2.812 1 98.5 185 VAL B CA 1
ATOM 7490 C C . VAL B 1 185 ? -22.297 -37.812 -2.768 1 98.5 185 VAL B C 1
ATOM 7492 O O . VAL B 1 185 ? -21.25 -38.375 -3.055 1 98.5 185 VAL B O 1
ATOM 7495 N N . PRO B 1 186 ? -23.438 -38.406 -2.549 1 97.62 186 PRO B N 1
ATOM 7496 C CA . PRO B 1 186 ? -23.406 -39.875 -2.598 1 97.62 186 PRO B CA 1
ATOM 7497 C C . PRO B 1 186 ? -23.484 -40.406 -4.023 1 97.62 186 PRO B C 1
ATOM 7499 O O . PRO B 1 186 ? -24.016 -39.75 -4.914 1 97.62 186 PRO B O 1
ATOM 7502 N N . ARG B 1 187 ? -22.906 -41.656 -4.234 1 98.38 187 ARG B N 1
ATOM 7503 C CA . ARG B 1 187 ? -22.984 -42.375 -5.5 1 98.38 187 ARG B CA 1
ATOM 7504 C C . ARG B 1 187 ? -22.438 -41.531 -6.648 1 98.38 187 ARG B C 1
ATOM 7506 O O . ARG B 1 187 ? -23.172 -41.219 -7.594 1 98.38 187 ARG B O 1
ATOM 7513 N N . ALA B 1 188 ? -21.125 -41.25 -6.52 1 98.69 188 ALA B N 1
ATOM 7514 C CA . ALA B 1 188 ? -20.516 -40.375 -7.512 1 98.69 188 ALA B CA 1
ATOM 7515 C C . ALA B 1 188 ? -19.141 -40.875 -7.906 1 98.69 188 ALA B C 1
ATOM 7517 O O . ALA B 1 188 ? -18.359 -41.312 -7.055 1 98.69 188 ALA B O 1
ATOM 7518 N N . MET B 1 189 ? -18.859 -40.844 -9.156 1 98.81 189 MET B N 1
ATOM 7519 C CA . MET B 1 189 ? -17.516 -40.938 -9.719 1 98.81 189 MET B CA 1
ATOM 7520 C C . MET B 1 189 ? -17.062 -39.594 -10.258 1 98.81 189 MET B C 1
ATOM 7522 O O . MET B 1 189 ? -17.719 -39 -11.117 1 98.81 189 MET B O 1
ATOM 7526 N N . VAL B 1 190 ? -15.953 -39.125 -9.734 1 98.88 190 VAL B N 1
ATOM 7527 C CA . VAL B 1 190 ? -15.461 -37.812 -10.148 1 98.88 190 VAL B CA 1
ATOM 7528 C C . VAL B 1 190 ? -14.25 -37.969 -11.07 1 98.88 190 VAL B C 1
ATOM 7530 O O . VAL B 1 190 ? -13.289 -38.656 -10.711 1 98.88 190 VAL B O 1
ATOM 7533 N N . ASN B 1 191 ? -14.367 -37.438 -12.266 1 98.88 191 ASN B N 1
ATOM 7534 C CA . ASN B 1 191 ? -13.227 -37.281 -13.164 1 98.88 191 ASN B CA 1
ATOM 7535 C C . ASN B 1 191 ? -12.43 -36 -12.859 1 98.88 191 ASN B C 1
ATOM 7537 O O . ASN B 1 191 ? -12.891 -34.906 -13.148 1 98.88 191 ASN B O 1
ATOM 7541 N N . LEU B 1 192 ? -11.242 -36.156 -12.281 1 98.88 192 LEU B N 1
ATOM 7542 C CA . LEU B 1 192 ? -10.32 -35.031 -12.25 1 98.88 192 LEU B CA 1
ATOM 7543 C C . LEU B 1 192 ? -9.414 -35.062 -13.477 1 98.88 192 LEU B C 1
ATOM 7545 O O . LEU B 1 192 ? -8.516 -35.906 -13.586 1 98.88 192 LEU B O 1
ATOM 7549 N N . VAL B 1 193 ? -9.703 -34.156 -14.328 1 98.69 193 VAL B N 1
ATOM 7550 C CA . VAL B 1 193 ? -8.883 -34.062 -15.539 1 98.69 193 VAL B CA 1
ATOM 7551 C C . VAL B 1 193 ? -7.602 -33.281 -15.242 1 98.69 193 VAL B C 1
ATOM 7553 O O . VAL B 1 193 ? -7.656 -32.156 -14.766 1 98.69 193 VAL B O 1
ATOM 7556 N N . GLU B 1 194 ? -6.512 -33.906 -15.5 1 97.62 194 GLU B N 1
ATOM 7557 C CA . GLU B 1 194 ? -5.207 -33.312 -15.242 1 97.62 194 GLU B CA 1
ATOM 7558 C C . GLU B 1 194 ? -5 -32.062 -16.094 1 97.62 194 GLU B C 1
ATOM 7560 O O . GLU B 1 194 ? -5.445 -32 -17.234 1 97.62 194 GLU B O 1
ATOM 7565 N N . LEU B 1 195 ? -4.301 -31.141 -15.539 1 96.94 195 LEU B N 1
ATOM 7566 C CA . LEU B 1 195 ? -4.062 -29.891 -16.25 1 96.94 195 LEU B CA 1
ATOM 7567 C C . LEU B 1 195 ? -3.299 -30.141 -17.547 1 96.94 195 LEU B C 1
ATOM 7569 O O . LEU B 1 195 ? -2.363 -30.938 -17.578 1 96.94 195 LEU B O 1
ATOM 7573 N N . MET B 1 196 ? -3.656 -29.438 -18.516 1 95.06 196 MET B N 1
ATOM 7574 C CA . MET B 1 196 ? -3.008 -29.578 -19.812 1 95.06 196 MET B CA 1
ATOM 7575 C C . MET B 1 196 ? -1.62 -28.953 -19.812 1 95.06 196 MET B C 1
ATOM 7577 O O . MET B 1 196 ? -1.388 -27.969 -19.125 1 95.06 196 MET B O 1
ATOM 7581 N N . HIS B 1 197 ? -0.708 -29.531 -20.547 1 94.25 197 HIS B N 1
ATOM 7582 C CA . HIS B 1 197 ? 0.558 -28.875 -20.844 1 94.25 197 HIS B CA 1
ATOM 7583 C C . HIS B 1 197 ? 0.366 -27.734 -21.828 1 94.25 197 HIS B C 1
ATOM 7585 O O . HIS B 1 197 ? 0.315 -27.953 -23.047 1 94.25 197 HIS B O 1
ATOM 7591 N N . ILE B 1 198 ? 0.415 -26.547 -21.375 1 94 198 ILE B N 1
ATOM 7592 C CA . ILE B 1 198 ? -0.107 -25.438 -22.156 1 94 198 ILE B CA 1
ATOM 7593 C C . ILE B 1 198 ? 1.025 -24.781 -22.938 1 94 198 ILE B C 1
ATOM 7595 O O . ILE B 1 198 ? 0.779 -23.984 -23.859 1 94 198 ILE B O 1
ATOM 7599 N N . VAL B 1 199 ? 2.281 -25.047 -22.672 1 91.62 199 VAL B N 1
ATOM 7600 C CA . VAL B 1 199 ? 3.439 -24.328 -23.188 1 91.62 199 VAL B CA 1
ATOM 7601 C C . VAL B 1 199 ? 3.482 -24.422 -24.719 1 91.62 199 VAL B C 1
ATOM 7603 O O . VAL B 1 199 ? 3.787 -23.438 -25.391 1 91.62 199 VAL B O 1
ATOM 7606 N N . PRO B 1 200 ? 3.01 -25.562 -25.328 1 90.25 200 PRO B N 1
ATOM 7607 C CA . PRO B 1 200 ? 3.045 -25.672 -26.797 1 90.25 200 PRO B CA 1
ATOM 7608 C C . PRO B 1 200 ? 2.133 -24.656 -27.484 1 90.25 200 PRO B C 1
ATOM 7610 O O . PRO B 1 200 ? 2.301 -24.375 -28.672 1 90.25 200 PRO B O 1
ATOM 7613 N N . LEU B 1 201 ? 1.2 -24.109 -26.781 1 91.94 201 LEU B N 1
ATOM 7614 C CA . LEU B 1 201 ? 0.294 -23.094 -27.312 1 91.94 201 LEU B CA 1
ATOM 7615 C C . LEU B 1 201 ? 1.071 -21.891 -27.844 1 91.94 201 LEU B C 1
ATOM 7617 O O . LEU B 1 201 ? 0.611 -21.203 -28.75 1 91.94 201 LEU B O 1
ATOM 7621 N N . ARG B 1 202 ? 2.201 -21.656 -27.281 1 94.12 202 ARG B N 1
ATOM 7622 C CA . ARG B 1 202 ? 3.033 -20.516 -27.656 1 94.12 202 ARG B CA 1
ATOM 7623 C C . ARG B 1 202 ? 3.383 -20.547 -29.141 1 94.12 202 ARG B C 1
ATOM 7625 O O . ARG B 1 202 ? 3.553 -19.5 -29.766 1 94.12 202 ARG B O 1
ATOM 7632 N N . GLU B 1 203 ? 3.414 -21.734 -29.734 1 93.5 203 GLU B N 1
ATOM 7633 C CA . GLU B 1 203 ? 3.814 -21.891 -31.141 1 93.5 203 GLU B CA 1
ATOM 7634 C C . GLU B 1 203 ? 2.818 -21.219 -32.062 1 93.5 203 GLU B C 1
ATOM 7636 O O . GLU B 1 203 ? 3.205 -20.672 -33.094 1 93.5 203 GLU B O 1
ATOM 7641 N N . LEU B 1 204 ? 1.581 -21.281 -31.703 1 95.06 204 LEU B N 1
ATOM 7642 C CA . LEU B 1 204 ? 0.557 -20.641 -32.531 1 95.06 204 LEU B CA 1
ATOM 7643 C C . LEU B 1 204 ? 0.789 -19.141 -32.594 1 95.06 204 LEU B C 1
ATOM 7645 O O . LEU B 1 204 ? 0.576 -18.516 -33.656 1 95.06 204 LEU B O 1
ATOM 7649 N N . HIS B 1 205 ? 1.302 -18.625 -31.578 1 94.56 205 HIS B N 1
ATOM 7650 C CA . HIS B 1 205 ? 1.417 -17.172 -31.469 1 94.56 205 HIS B CA 1
ATOM 7651 C C . HIS B 1 205 ? 2.795 -16.703 -31.906 1 94.56 205 HIS B C 1
ATOM 7653 O O . HIS B 1 205 ? 3.035 -15.492 -32.031 1 94.56 205 HIS B O 1
ATOM 7659 N N . GLN B 1 206 ? 3.666 -17.594 -32.156 1 92.69 206 GLN B N 1
ATOM 7660 C CA . GLN B 1 206 ? 4.977 -17.266 -32.688 1 92.69 206 GLN B CA 1
ATOM 7661 C C . GLN B 1 206 ? 4.965 -17.297 -34.219 1 92.69 206 GLN B C 1
ATOM 7663 O O . GLN B 1 206 ? 5.844 -16.719 -34.844 1 92.69 206 GLN B O 1
ATOM 7668 N N . GLU B 1 207 ? 3.924 -18 -34.75 1 93.06 207 GLU B N 1
ATOM 7669 C CA . GLU B 1 207 ? 3.771 -18.078 -36.219 1 93.06 207 GLU B CA 1
ATOM 7670 C C . GLU B 1 207 ? 2.881 -16.953 -36.719 1 93.06 207 GLU B C 1
ATOM 7672 O O . GLU B 1 207 ? 1.656 -17.094 -36.781 1 93.06 207 GLU B O 1
ATOM 7677 N N . LYS B 1 208 ? 3.463 -15.938 -37.312 1 91.38 208 LYS B N 1
ATOM 7678 C CA . LYS B 1 208 ? 2.762 -14.727 -37.75 1 91.38 208 LYS B CA 1
ATOM 7679 C C . LYS B 1 208 ? 1.772 -15.016 -38.875 1 91.38 208 LYS B C 1
ATOM 7681 O O . LYS B 1 208 ? 0.73 -14.367 -38.969 1 91.38 208 LYS B O 1
ATOM 7686 N N . SER B 1 209 ? 2.051 -16 -39.656 1 92.5 209 SER B N 1
ATOM 7687 C CA . SER B 1 209 ? 1.219 -16.312 -40.812 1 92.5 209 SER B CA 1
ATOM 7688 C C . SER B 1 209 ? -0.161 -16.797 -40.375 1 92.5 209 SER B C 1
ATOM 7690 O O . SER B 1 209 ? -1.113 -16.734 -41.156 1 92.5 209 SER B O 1
ATOM 7692 N N . LEU B 1 210 ? -0.351 -17.219 -39.156 1 93.25 210 LEU B N 1
ATOM 7693 C CA . LEU B 1 210 ? -1.62 -17.75 -38.656 1 93.25 210 LEU B CA 1
ATOM 7694 C C . LEU B 1 210 ? -2.561 -16.625 -38.25 1 93.25 210 LEU B C 1
ATOM 7696 O O . LEU B 1 210 ? -3.758 -16.844 -38.062 1 93.25 210 LEU B O 1
ATOM 7700 N N . LYS B 1 211 ? -2.012 -15.391 -38.156 1 92.94 211 LYS B N 1
ATOM 7701 C CA . LYS B 1 211 ? -2.783 -14.195 -37.812 1 92.94 211 LYS B CA 1
ATOM 7702 C C . LYS B 1 211 ? -3.555 -14.383 -36.531 1 92.94 211 LYS B C 1
ATOM 7704 O O . LYS B 1 211 ? -4.734 -14.031 -36.438 1 92.94 211 LYS B O 1
ATOM 7709 N N . CYS B 1 212 ? -2.973 -15.102 -35.594 1 94.62 212 CYS B N 1
ATOM 7710 C CA . CYS B 1 212 ? -3.549 -15.211 -34.25 1 94.62 212 CYS B CA 1
ATOM 7711 C C . CYS B 1 212 ? -3.547 -13.867 -33.531 1 94.62 212 CYS B C 1
ATOM 7713 O O . CYS B 1 212 ? -2.605 -13.086 -33.688 1 94.62 212 CYS B O 1
ATOM 7715 N N . PRO B 1 213 ? -4.664 -13.586 -32.844 1 93.25 213 PRO B N 1
ATOM 7716 C CA . PRO B 1 213 ? -4.68 -12.336 -32.094 1 93.25 213 PRO B CA 1
ATOM 7717 C C . PRO B 1 213 ? -3.818 -12.391 -30.844 1 93.25 213 PRO B C 1
ATOM 7719 O O . PRO B 1 213 ? -4.34 -12.336 -29.734 1 93.25 213 PRO B O 1
ATOM 7722 N N . THR B 1 214 ? -2.545 -12.336 -31.062 1 93 214 THR B N 1
ATOM 7723 C CA . THR B 1 214 ? -1.551 -12.539 -30.016 1 93 214 THR B CA 1
ATOM 7724 C C . THR B 1 214 ? -1.658 -11.453 -28.953 1 93 214 THR B C 1
ATOM 7726 O O . THR B 1 214 ? -1.451 -11.711 -27.766 1 93 214 THR B O 1
ATOM 7729 N N . PHE B 1 215 ? -1.903 -10.266 -29.344 1 86.56 215 PHE B N 1
ATOM 7730 C CA . PHE B 1 215 ? -2.041 -9.164 -28.391 1 86.56 215 PHE B CA 1
ATOM 7731 C C . PHE B 1 215 ? -3.111 -9.484 -27.344 1 86.56 215 PHE B C 1
ATOM 7733 O O . PHE B 1 215 ? -2.926 -9.219 -26.156 1 86.56 215 PHE B O 1
ATOM 7740 N N . PHE B 1 216 ? -4.148 -10.102 -27.766 1 90.12 216 PHE B N 1
ATOM 7741 C CA . PHE B 1 216 ? -5.273 -10.422 -26.906 1 90.12 216 PHE B CA 1
ATOM 7742 C C . PHE B 1 216 ? -4.902 -11.531 -25.922 1 90.12 216 PHE B C 1
ATOM 7744 O O . PHE B 1 216 ? -5.184 -11.43 -24.734 1 90.12 216 PHE B O 1
ATOM 7751 N N . VAL B 1 217 ? -4.281 -12.492 -26.422 1 93.31 217 VAL B N 1
ATOM 7752 C CA . VAL B 1 217 ? -3.973 -13.641 -25.578 1 93.31 217 VAL B CA 1
ATOM 7753 C C . VAL B 1 217 ? -2.881 -13.273 -24.578 1 93.31 217 VAL B C 1
ATOM 7755 O O . VAL B 1 217 ? -2.832 -13.812 -23.469 1 93.31 217 VAL B O 1
ATOM 7758 N N . LYS B 1 218 ? -2.068 -12.32 -24.922 1 91 218 LYS B N 1
ATOM 7759 C CA . LYS B 1 218 ? -1.08 -11.812 -23.969 1 91 218 LYS B CA 1
ATOM 7760 C C . LYS B 1 218 ? -1.756 -11.125 -22.781 1 91 218 LYS B C 1
ATOM 7762 O O . LYS B 1 218 ? -1.194 -11.07 -21.688 1 91 218 LYS B O 1
ATOM 7767 N N . ILE B 1 219 ? -2.895 -10.633 -23.047 1 88.75 219 ILE B N 1
ATOM 7768 C CA . ILE B 1 219 ? -3.639 -9.953 -21.984 1 88.75 219 ILE B CA 1
ATOM 7769 C C . ILE B 1 219 ? -4.289 -10.984 -21.062 1 88.75 219 ILE B C 1
ATOM 7771 O O . ILE B 1 219 ? -4.254 -10.836 -19.844 1 88.75 219 ILE B O 1
ATOM 7775 N N . ILE B 1 220 ? -4.773 -12.094 -21.625 1 91.44 220 ILE B N 1
ATOM 7776 C CA . ILE B 1 220 ? -5.57 -13 -20.812 1 91.44 220 ILE B CA 1
ATOM 7777 C C . ILE B 1 220 ? -4.68 -14.109 -20.25 1 91.44 220 ILE B C 1
ATOM 7779 O O . ILE B 1 220 ? -5.066 -14.805 -19.312 1 91.44 220 ILE B O 1
ATOM 7783 N N . CYS B 1 221 ? -3.557 -14.289 -20.781 1 95 221 CYS B N 1
ATOM 7784 C CA . CYS B 1 221 ? -2.631 -15.312 -20.328 1 95 221 CYS B CA 1
ATOM 7785 C C . CYS B 1 221 ? -1.187 -14.836 -20.438 1 95 221 CYS B C 1
ATOM 7787 O O . CYS B 1 221 ? -0.367 -15.484 -21.094 1 95 221 CYS B O 1
ATOM 7789 N N . PRO B 1 222 ? -0.901 -13.844 -19.688 1 92.81 222 PRO B N 1
ATOM 7790 C CA . PRO B 1 222 ? 0.391 -13.18 -19.875 1 92.81 222 PRO B CA 1
ATOM 7791 C C . PRO B 1 222 ? 1.569 -14.055 -19.453 1 92.81 222 PRO B C 1
ATOM 7793 O O . PRO B 1 222 ? 2.607 -14.055 -20.125 1 92.81 222 PRO B O 1
ATOM 7796 N N . CYS B 1 223 ? 1.459 -14.859 -18.438 1 94.19 223 CYS B N 1
ATOM 7797 C CA . CYS B 1 223 ? 2.602 -15.586 -17.906 1 94.19 223 CYS B CA 1
ATOM 7798 C C . CYS B 1 223 ? 3.084 -16.641 -18.891 1 94.19 223 CYS B C 1
ATOM 7800 O O . CYS B 1 223 ? 4.23 -17.094 -18.812 1 94.19 223 CYS B O 1
ATOM 7802 N N . ILE B 1 224 ? 2.203 -17.031 -19.812 1 95.56 224 ILE B N 1
ATOM 7803 C CA . ILE B 1 224 ? 2.572 -18.062 -20.781 1 95.56 224 ILE B CA 1
ATOM 7804 C C . ILE B 1 224 ? 3.195 -17.422 -22.016 1 95.56 224 ILE B C 1
ATOM 7806 O O . ILE B 1 224 ? 4.172 -17.938 -22.562 1 95.56 224 ILE B O 1
ATOM 7810 N N . LEU B 1 225 ? 2.701 -16.281 -22.391 1 94.19 225 LEU B N 1
ATOM 7811 C CA . LEU B 1 225 ? 3.045 -15.789 -23.719 1 94.19 225 LEU B CA 1
ATOM 7812 C C . LEU B 1 225 ? 4.102 -14.688 -23.641 1 94.19 225 LEU B C 1
ATOM 7814 O O . LEU B 1 225 ? 4.766 -14.383 -24.625 1 94.19 225 LEU B O 1
ATOM 7818 N N . THR B 1 226 ? 4.289 -14.062 -22.516 1 90.75 226 THR B N 1
ATOM 7819 C CA . THR B 1 226 ? 5.102 -12.852 -22.484 1 90.75 226 THR B CA 1
ATOM 7820 C C . THR B 1 226 ? 6.57 -13.195 -22.25 1 90.75 226 THR B C 1
ATOM 7822 O O . THR B 1 226 ? 7.461 -12.469 -22.703 1 90.75 226 THR B O 1
ATOM 7825 N N . PRO B 1 227 ? 6.938 -14.312 -21.547 1 91 227 PRO B N 1
ATOM 7826 C CA . PRO B 1 227 ? 8.359 -14.625 -21.406 1 91 227 PRO B CA 1
ATOM 7827 C C . PRO B 1 227 ? 9.055 -14.867 -22.734 1 91 227 PRO B C 1
ATOM 7829 O O . PRO B 1 227 ? 8.469 -15.461 -23.641 1 91 227 PRO B O 1
ATOM 7832 N N . ASN B 1 228 ? 10.266 -14.398 -22.859 1 88.19 228 ASN B N 1
ATOM 7833 C CA . ASN B 1 228 ? 11.039 -14.602 -24.078 1 88.19 228 ASN B CA 1
ATOM 7834 C C . ASN B 1 228 ? 11.57 -16.031 -24.172 1 88.19 228 ASN B C 1
ATOM 7836 O O . ASN B 1 228 ? 11.734 -16.703 -23.156 1 88.19 228 ASN B O 1
ATOM 7840 N N . LYS B 1 229 ? 11.789 -16.438 -25.453 1 87.69 229 LYS B N 1
ATOM 7841 C CA . LYS B 1 229 ? 12.312 -17.781 -25.688 1 87.69 229 LYS B CA 1
ATOM 7842 C C . LYS B 1 229 ? 13.703 -17.938 -25.062 1 87.69 229 LYS B C 1
ATOM 7844 O O . LYS B 1 229 ? 14.531 -17.031 -25.141 1 87.69 229 LYS B O 1
ATOM 7849 N N . GLY B 1 230 ? 13.891 -19.031 -24.484 1 85.69 230 GLY B N 1
ATOM 7850 C CA . GLY B 1 230 ? 15.203 -19.375 -23.953 1 85.69 230 GLY B CA 1
ATOM 7851 C C . GLY B 1 230 ? 15.508 -18.703 -22.625 1 85.69 230 GLY B C 1
ATOM 7852 O O . GLY B 1 230 ? 16.656 -18.719 -22.172 1 85.69 230 GLY B O 1
ATOM 7853 N N . THR B 1 231 ? 14.562 -18.141 -22 1 89.31 231 THR B N 1
ATOM 7854 C CA . THR B 1 231 ? 14.781 -17.438 -20.734 1 89.31 231 THR B CA 1
ATOM 7855 C C . THR B 1 231 ? 14.438 -18.344 -19.547 1 89.31 231 THR B C 1
ATOM 7857 O O . THR B 1 231 ? 13.805 -19.391 -19.734 1 89.31 231 THR B O 1
ATOM 7860 N N . ALA B 1 232 ? 14.906 -17.938 -18.344 1 90.06 232 ALA B N 1
ATOM 7861 C CA . ALA B 1 232 ? 14.562 -18.641 -17.109 1 90.06 232 ALA B CA 1
ATOM 7862 C C . ALA B 1 232 ? 13.078 -18.531 -16.812 1 90.06 232 ALA B C 1
ATOM 7864 O O . ALA B 1 232 ? 12.477 -19.438 -16.219 1 90.06 232 ALA B O 1
ATOM 7865 N N . GLU B 1 233 ? 12.516 -17.438 -17.281 1 91.06 233 GLU B N 1
ATOM 7866 C CA . GLU B 1 233 ? 11.086 -17.234 -17.078 1 91.06 233 GLU B CA 1
ATOM 7867 C C . GLU B 1 233 ? 10.266 -18.312 -17.781 1 91.06 233 GLU B C 1
ATOM 7869 O O . GLU B 1 233 ? 9.312 -18.844 -17.203 1 91.06 233 GLU B O 1
ATOM 7874 N N . LEU B 1 234 ? 10.664 -18.656 -18.969 1 91.94 234 LEU B N 1
ATOM 7875 C CA . LEU B 1 234 ? 9.945 -19.688 -19.719 1 91.94 234 LEU B CA 1
ATOM 7876 C C . LEU B 1 234 ? 10.156 -21.062 -19.094 1 91.94 234 LEU B C 1
ATOM 7878 O O . LEU B 1 234 ? 9.227 -21.875 -19.031 1 91.94 234 LEU B O 1
ATOM 7882 N N . LYS B 1 235 ? 11.336 -21.281 -18.688 1 92.94 235 LYS B N 1
ATOM 7883 C CA . LYS B 1 235 ? 11.609 -22.547 -18.016 1 92.94 235 LYS B CA 1
ATOM 7884 C C . LYS B 1 235 ? 10.75 -22.688 -16.766 1 92.94 235 LYS B C 1
ATOM 7886 O O . LYS B 1 235 ? 10.25 -23.781 -16.469 1 92.94 235 LYS B O 1
ATOM 7891 N N . LYS B 1 236 ? 10.586 -21.625 -16.078 1 93.75 236 LYS B N 1
ATOM 7892 C CA . LYS B 1 236 ? 9.758 -21.641 -14.867 1 93.75 236 LYS B CA 1
ATOM 7893 C C . LYS B 1 236 ? 8.312 -22 -15.211 1 93.75 236 LYS B C 1
ATOM 7895 O O . LYS B 1 236 ? 7.641 -22.688 -14.438 1 93.75 236 LYS B O 1
ATOM 7900 N N . VAL B 1 237 ? 7.84 -21.547 -16.281 1 94.06 237 VAL B N 1
ATOM 7901 C CA . VAL B 1 237 ? 6.496 -21.875 -16.734 1 94.06 237 VAL B CA 1
ATOM 7902 C C . VAL B 1 237 ? 6.367 -23.391 -16.875 1 94.06 237 VAL B C 1
ATOM 7904 O O . VAL B 1 237 ? 5.398 -23.984 -16.391 1 94.06 237 VAL B O 1
ATOM 7907 N N . GLU B 1 238 ? 7.332 -23.953 -17.547 1 94.5 238 GLU B N 1
ATOM 7908 C CA . GLU B 1 238 ? 7.328 -25.406 -17.766 1 94.5 238 GLU B CA 1
ATOM 7909 C C . GLU B 1 238 ? 7.359 -26.156 -16.438 1 94.5 238 GLU B C 1
ATOM 7911 O O . GLU B 1 238 ? 6.602 -27.109 -16.234 1 94.5 238 GLU B O 1
ATOM 7916 N N . ASP B 1 239 ? 8.148 -25.672 -15.602 1 95.38 239 ASP B N 1
ATOM 7917 C CA . ASP B 1 239 ? 8.305 -26.328 -14.312 1 95.38 239 ASP B CA 1
ATOM 7918 C C . ASP B 1 239 ? 7.008 -26.25 -13.5 1 95.38 239 ASP B C 1
ATOM 7920 O O . ASP B 1 239 ? 6.59 -27.25 -12.906 1 95.38 239 ASP B O 1
ATOM 7924 N N . ILE B 1 240 ? 6.426 -25.094 -13.461 1 96.81 240 ILE B N 1
ATOM 7925 C CA . ILE B 1 240 ? 5.207 -24.906 -12.68 1 96.81 240 ILE B CA 1
ATOM 7926 C C . ILE B 1 240 ? 4.07 -25.719 -13.281 1 96.81 240 ILE B C 1
ATOM 7928 O O . ILE B 1 240 ? 3.275 -26.328 -12.547 1 96.81 240 ILE B O 1
ATOM 7932 N N . ASN B 1 241 ? 4 -25.781 -14.594 1 97.19 241 ASN B N 1
ATOM 7933 C CA . ASN B 1 241 ? 3 -26.609 -15.258 1 97.19 241 ASN B CA 1
ATOM 7934 C C . ASN B 1 241 ? 3.125 -28.078 -14.852 1 97.19 241 ASN B C 1
ATOM 7936 O O . ASN B 1 241 ? 2.139 -28.703 -14.461 1 97.19 241 ASN B O 1
ATOM 7940 N N . ARG B 1 242 ? 4.301 -28.578 -14.938 1 97.19 242 ARG B N 1
ATOM 7941 C CA . ARG B 1 242 ? 4.547 -29.969 -14.562 1 97.19 242 ARG B CA 1
ATOM 7942 C C . ARG B 1 242 ? 4.258 -30.188 -13.078 1 97.19 242 ARG B C 1
ATOM 7944 O O . ARG B 1 242 ? 3.723 -31.234 -12.695 1 97.19 242 ARG B O 1
ATOM 7951 N N . ALA B 1 243 ? 4.562 -29.203 -12.281 1 97.12 243 ALA B N 1
ATOM 7952 C CA . ALA B 1 243 ? 4.316 -29.312 -10.844 1 97.12 243 ALA B CA 1
ATOM 7953 C C . ALA B 1 243 ? 2.82 -29.391 -10.547 1 97.12 243 ALA B C 1
ATOM 7955 O O . ALA B 1 243 ? 2.395 -30.125 -9.656 1 97.12 243 ALA B O 1
ATOM 7956 N N . TYR B 1 244 ? 2.041 -28.578 -11.227 1 98 244 TYR B N 1
ATOM 7957 C CA . TYR B 1 244 ? 0.592 -28.672 -11.086 1 98 244 TYR B CA 1
ATOM 7958 C C . TYR B 1 244 ? 0.1 -30.062 -11.438 1 98 244 TYR B C 1
ATOM 7960 O O . TYR B 1 244 ? -0.685 -30.656 -10.688 1 98 244 TYR B O 1
ATOM 7968 N N . GLN B 1 245 ? 0.615 -30.609 -12.562 1 98 245 GLN B N 1
ATOM 7969 C CA . GLN B 1 245 ? 0.237 -31.953 -13.008 1 98 245 GLN B CA 1
ATOM 7970 C C . GLN B 1 245 ? 0.617 -33 -11.961 1 98 245 GLN B C 1
ATOM 7972 O O . GLN B 1 245 ? -0.212 -33.844 -11.578 1 98 245 GLN B O 1
ATOM 7977 N N . ASN B 1 246 ? 1.791 -32.906 -11.547 1 96.81 246 ASN B N 1
ATOM 7978 C CA . ASN B 1 246 ? 2.273 -33.844 -10.539 1 96.81 246 ASN B CA 1
ATOM 7979 C C . ASN B 1 246 ? 1.476 -33.75 -9.242 1 96.81 246 ASN B C 1
ATOM 7981 O O . ASN B 1 246 ? 1.2 -34.75 -8.594 1 96.81 246 ASN B O 1
ATOM 7985 N N . GLY B 1 247 ? 1.193 -32.469 -8.875 1 96.88 247 GLY B N 1
ATOM 7986 C CA . GLY B 1 247 ? 0.405 -32.25 -7.672 1 96.88 247 GLY B CA 1
ATOM 7987 C C . GLY B 1 247 ? -0.978 -32.875 -7.746 1 96.88 247 GLY B C 1
ATOM 7988 O O . GLY B 1 247 ? -1.442 -33.5 -6.777 1 96.88 247 GLY B O 1
ATOM 7989 N N . MET B 1 248 ? -1.627 -32.781 -8.836 1 98.12 248 MET B N 1
ATOM 7990 C CA . MET B 1 248 ? -2.951 -33.375 -9.031 1 98.12 248 MET B CA 1
ATOM 7991 C C . MET B 1 248 ? -2.885 -34.906 -8.984 1 98.12 248 MET B C 1
ATOM 7993 O O . MET B 1 248 ? -3.74 -35.562 -8.375 1 98.12 248 MET B O 1
ATOM 7997 N N . ARG B 1 249 ? -1.902 -35.438 -9.609 1 96.88 249 ARG B N 1
ATOM 7998 C CA . ARG B 1 249 ? -1.705 -36.875 -9.594 1 96.88 249 ARG B CA 1
ATOM 7999 C C . ARG B 1 249 ? -1.464 -37.375 -8.172 1 96.88 249 ARG B C 1
ATOM 8001 O O . ARG B 1 249 ? -2.076 -38.344 -7.746 1 96.88 249 ARG B O 1
ATOM 8008 N N . SER B 1 250 ? -0.599 -36.656 -7.496 1 95.25 250 SER B N 1
ATOM 8009 C CA . SER B 1 250 ? -0.276 -37.062 -6.129 1 95.25 250 SER B CA 1
ATOM 8010 C C . SER B 1 250 ? -1.502 -36.969 -5.227 1 95.25 250 SER B C 1
ATOM 8012 O O . SER B 1 250 ? -1.66 -37.781 -4.309 1 95.25 250 SER B O 1
ATOM 8014 N N . LEU B 1 251 ? -2.338 -35.969 -5.457 1 96.31 251 LEU B N 1
ATOM 8015 C CA . LEU B 1 251 ? -3.562 -35.812 -4.684 1 96.31 251 LEU B CA 1
ATOM 8016 C C . LEU B 1 251 ? -4.469 -37.031 -4.816 1 96.31 251 LEU B C 1
ATOM 8018 O O . LEU B 1 251 ? -4.91 -37.594 -3.812 1 96.31 251 LEU B O 1
ATOM 8022 N N . VAL B 1 252 ? -4.676 -37.5 -6.004 1 97.69 252 VAL B N 1
ATOM 8023 C CA . VAL B 1 252 ? -5.551 -38.625 -6.238 1 97.69 252 VAL B CA 1
ATOM 8024 C C . VAL B 1 252 ? -4.871 -39.906 -5.77 1 97.69 252 VAL B C 1
ATOM 8026 O O . VAL B 1 252 ? -5.512 -40.781 -5.184 1 97.69 252 VAL B O 1
ATOM 8029 N N . ASP B 1 253 ? -3.594 -40 -5.941 1 95.62 253 ASP B N 1
ATOM 8030 C CA . ASP B 1 253 ? -2.811 -41.188 -5.594 1 95.62 253 ASP B CA 1
ATOM 8031 C C . ASP B 1 253 ? -2.717 -41.344 -4.078 1 95.62 253 ASP B C 1
ATOM 8033 O O . ASP B 1 253 ? -2.26 -42.375 -3.594 1 95.62 253 ASP B O 1
ATOM 8037 N N . SER B 1 254 ? -3.113 -40.375 -3.383 1 93.38 254 SER B N 1
ATOM 8038 C CA . SER B 1 254 ? -3.129 -40.5 -1.928 1 93.38 254 SER B CA 1
ATOM 8039 C C . SER B 1 254 ? -4.172 -41.5 -1.473 1 93.38 254 SER B C 1
ATOM 8041 O O . SER B 1 254 ? -4.148 -41.938 -0.325 1 93.38 254 SER B O 1
ATOM 8043 N N . GLY B 1 255 ? -5.238 -41.781 -2.291 1 94.38 255 GLY B N 1
ATOM 8044 C CA . GLY B 1 255 ? -6.277 -42.75 -1.987 1 94.38 255 GLY B CA 1
ATOM 8045 C C . GLY B 1 255 ? -7.348 -42.219 -1.059 1 94.38 255 GLY B C 1
ATOM 8046 O O . GLY B 1 255 ? -8.211 -42.969 -0.597 1 94.38 255 GLY B O 1
ATOM 8047 N N . ARG B 1 256 ? -7.301 -40.938 -0.851 1 94.31 256 ARG B N 1
ATOM 8048 C CA . ARG B 1 256 ? -8.109 -40.344 0.211 1 94.31 256 ARG B CA 1
ATOM 8049 C C . ARG B 1 256 ? -9.586 -40.344 -0.168 1 94.31 256 ARG B C 1
ATOM 8051 O O . ARG B 1 256 ? -10.453 -40.125 0.685 1 94.31 256 ARG B O 1
ATOM 8058 N N . TYR B 1 257 ? -9.875 -40.688 -1.376 1 97.19 257 TYR B N 1
ATOM 8059 C CA . TYR B 1 257 ? -11.273 -40.594 -1.792 1 97.19 257 TYR B CA 1
ATOM 8060 C C . TYR B 1 257 ? -11.906 -41.969 -1.918 1 97.19 257 TYR B C 1
ATOM 8062 O O . TYR B 1 257 ? -13.094 -42.094 -2.221 1 97.19 257 TYR B O 1
ATOM 8070 N N . ASP B 1 258 ? -11.141 -42.969 -1.81 1 95.25 258 ASP B N 1
ATOM 8071 C CA . ASP B 1 258 ? -11.648 -44.344 -1.839 1 95.25 258 ASP B CA 1
ATOM 8072 C C . ASP B 1 258 ? -11.828 -44.906 -0.426 1 95.25 258 ASP B C 1
ATOM 8074 O O . ASP B 1 258 ? -11.258 -45.938 -0.081 1 95.25 258 ASP B O 1
ATOM 8078 N N . THR B 1 259 ? -12.672 -44.219 0.327 1 94.62 259 THR B N 1
ATOM 8079 C CA . THR B 1 259 ? -12.891 -44.562 1.727 1 94.62 259 THR B CA 1
ATOM 8080 C C . THR B 1 259 ? -14.148 -45.406 1.882 1 94.62 259 THR B C 1
ATOM 8082 O O . THR B 1 259 ? -14.359 -46.031 2.916 1 94.62 259 THR B O 1
ATOM 8085 N N . HIS B 1 260 ? -15.055 -45.344 0.994 1 95.31 260 HIS B N 1
ATOM 8086 C CA . HIS B 1 260 ? -16.281 -46.125 0.96 1 95.31 260 HIS B CA 1
ATOM 8087 C C . HIS B 1 260 ? -16.688 -46.438 -0.474 1 95.31 260 HIS B C 1
ATOM 8089 O O . HIS B 1 260 ? -16.109 -45.906 -1.422 1 95.31 260 HIS B O 1
ATOM 8095 N N . GLU B 1 261 ? -17.719 -47.219 -0.664 1 96.19 261 GLU B N 1
ATOM 8096 C CA . GLU B 1 261 ? -18.062 -47.812 -1.952 1 96.19 261 GLU B CA 1
ATOM 8097 C C . GLU B 1 261 ? -18.875 -46.844 -2.809 1 96.19 261 GLU B C 1
ATOM 8099 O O . GLU B 1 261 ? -19.078 -47.094 -4 1 96.19 261 GLU B O 1
ATOM 8104 N N . ASN B 1 262 ? -19.281 -45.719 -2.301 1 96.19 262 ASN B N 1
ATOM 8105 C CA . ASN B 1 262 ? -20.25 -44.875 -2.988 1 96.19 262 ASN B CA 1
ATOM 8106 C C . ASN B 1 262 ? -19.578 -43.688 -3.658 1 96.19 262 ASN B C 1
ATOM 8108 O O . ASN B 1 262 ? -20.266 -42.781 -4.16 1 96.19 262 ASN B O 1
ATOM 8112 N N . PHE B 1 263 ? -18.266 -43.625 -3.592 1 98.31 263 PHE B N 1
ATOM 8113 C CA . PHE B 1 263 ? -17.609 -42.438 -4.113 1 98.31 263 PHE B CA 1
ATOM 8114 C C . PHE B 1 263 ? -16.172 -42.75 -4.516 1 98.31 263 PHE B C 1
ATOM 8116 O O . PHE B 1 263 ? -15.484 -43.531 -3.848 1 98.31 263 PHE B O 1
ATOM 8123 N N . THR B 1 264 ? -15.695 -42.094 -5.602 1 98.62 264 THR B N 1
ATOM 8124 C CA . THR B 1 264 ? -14.289 -42.156 -5.957 1 98.62 264 THR B CA 1
ATOM 8125 C C . THR B 1 264 ? -13.898 -41 -6.852 1 98.62 264 THR B C 1
ATOM 8127 O O . THR B 1 264 ? -14.758 -40.344 -7.441 1 98.62 264 THR B O 1
ATOM 8130 N N . VAL B 1 265 ? -12.617 -40.625 -6.793 1 98.81 265 VAL B N 1
ATOM 8131 C CA . VAL B 1 265 ? -12.031 -39.688 -7.738 1 98.81 265 VAL B CA 1
ATOM 8132 C C . VAL B 1 265 ? -11 -40.406 -8.609 1 98.81 265 VAL B C 1
ATOM 8134 O O . VAL B 1 265 ? -10.125 -41.094 -8.094 1 98.81 265 VAL B O 1
ATOM 8137 N N . VAL B 1 266 ? -11.148 -40.25 -9.867 1 98.81 266 VAL B N 1
ATOM 8138 C CA . VAL B 1 266 ? -10.211 -40.875 -10.805 1 98.81 266 VAL B CA 1
ATOM 8139 C C . VAL B 1 266 ? -9.523 -39.781 -11.625 1 98.81 266 VAL B C 1
ATOM 8141 O O . VAL B 1 266 ? -10.188 -38.906 -12.195 1 98.81 266 VAL B O 1
ATOM 8144 N N . LEU B 1 267 ? -8.18 -39.844 -11.641 1 98.5 267 LEU B N 1
ATOM 8145 C CA . LEU B 1 267 ? -7.414 -38.906 -12.461 1 98.5 267 LEU B CA 1
ATOM 8146 C C . LEU B 1 267 ? -7.484 -39.312 -13.93 1 98.5 267 LEU B C 1
ATOM 8148 O O . LEU B 1 267 ? -7.27 -40.469 -14.281 1 98.5 267 LEU B O 1
ATOM 8152 N N . GLN B 1 268 ? -7.879 -38.438 -14.773 1 98.62 268 GLN B N 1
ATOM 8153 C CA . GLN B 1 268 ? -7.863 -38.594 -16.219 1 98.62 268 GLN B CA 1
ATOM 8154 C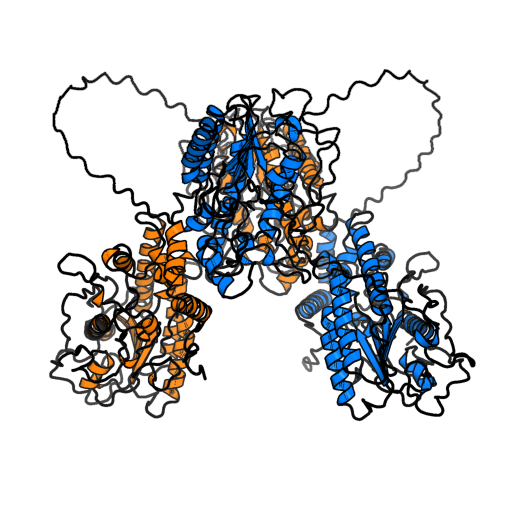 C . GLN B 1 268 ? -6.73 -37.812 -16.859 1 98.62 268 GLN B C 1
ATOM 8156 O O . GLN B 1 268 ? -6.852 -36.594 -17.062 1 98.62 268 GLN B O 1
ATOM 8161 N N . PRO B 1 269 ? -5.605 -38.406 -17.266 1 98 269 PRO B N 1
ATOM 8162 C CA . 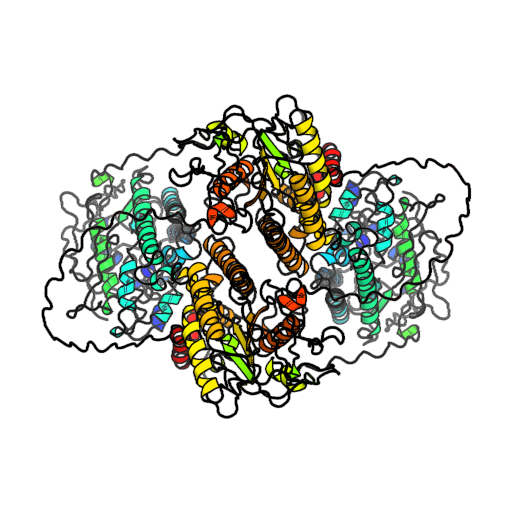PRO B 1 269 ? -4.355 -37.688 -17.547 1 98 269 PRO B CA 1
ATOM 8163 C C . PRO B 1 269 ? -4.121 -37.469 -19.047 1 98 269 PRO B C 1
ATOM 8165 O O . PRO B 1 269 ? -2.998 -37.188 -19.453 1 98 269 PRO B O 1
ATOM 8168 N N . PHE B 1 270 ? -5.125 -37.5 -19.875 1 95.62 270 PHE B N 1
ATOM 8169 C CA . PHE B 1 270 ? -4.926 -37.5 -21.312 1 95.62 270 PHE B CA 1
ATOM 8170 C C . PHE B 1 270 ? -4.32 -36.188 -21.781 1 95.62 270 PHE B C 1
ATOM 8172 O O . PHE B 1 270 ? -3.822 -36.094 -22.891 1 95.62 270 PHE B O 1
ATOM 8179 N N . PHE B 1 271 ? -4.297 -35.156 -20.906 1 94.06 271 PHE B N 1
ATOM 8180 C CA . PHE B 1 271 ? -3.783 -33.844 -21.266 1 94.06 271 PHE B CA 1
ATOM 8181 C C . PHE B 1 271 ? -2.35 -33.688 -20.781 1 94.06 271 PHE B C 1
ATOM 8183 O O . PHE B 1 271 ? -1.752 -32.625 -20.969 1 94.06 271 PHE B O 1
ATOM 8190 N N . ARG B 1 272 ? -1.754 -34.656 -20.141 1 95.75 272 ARG B N 1
ATOM 8191 C CA . ARG B 1 272 ? -0.421 -34.531 -19.562 1 95.75 272 ARG B CA 1
ATOM 8192 C C . ARG B 1 272 ? 0.592 -34.094 -20.609 1 95.75 272 ARG B C 1
ATOM 8194 O O . ARG B 1 272 ? 1.382 -33.188 -20.391 1 95.75 272 ARG B O 1
ATOM 8201 N N . GLU B 1 273 ? 0.516 -34.812 -21.719 1 93.75 273 GLU B N 1
ATOM 8202 C CA . GLU B 1 273 ? 1.318 -34.438 -22.875 1 93.75 273 GLU B CA 1
ATOM 8203 C C . GLU B 1 273 ? 0.432 -34.062 -24.062 1 93.75 273 GLU B C 1
ATOM 8205 O O . GLU B 1 273 ? -0.389 -34.844 -24.516 1 93.75 273 GLU B O 1
ATOM 8210 N N . VAL B 1 274 ? 0.571 -32.844 -24.5 1 90.25 274 VAL B N 1
ATOM 8211 C CA . VAL B 1 274 ? -0.234 -32.344 -25.609 1 90.25 274 VAL B CA 1
ATOM 8212 C C . VAL B 1 274 ? 0.659 -32.125 -26.828 1 90.25 274 VAL B C 1
ATOM 8214 O O . VAL B 1 274 ? 1.672 -31.422 -26.734 1 90.25 274 VAL B O 1
ATOM 8217 N N . ILE B 1 275 ? 0.275 -32.656 -27.828 1 88.88 275 ILE B N 1
ATOM 8218 C CA . ILE B 1 275 ? 0.964 -32.438 -29.094 1 88.88 275 ILE B CA 1
ATOM 8219 C C . ILE B 1 275 ? 0.12 -31.516 -29.984 1 88.88 275 ILE B C 1
ATOM 8221 O O . ILE B 1 275 ? -1.033 -31.844 -30.297 1 88.88 275 ILE B O 1
ATOM 8225 N N . ILE B 1 276 ? 0.676 -30.469 -30.438 1 88.75 276 ILE B N 1
ATOM 8226 C CA . ILE B 1 276 ? -0.046 -29.5 -31.25 1 88.75 276 ILE B CA 1
ATOM 8227 C C . ILE B 1 276 ? -0.305 -30.078 -32.656 1 88.75 276 ILE B C 1
ATOM 8229 O O . ILE B 1 276 ? 0.608 -30.609 -33.281 1 88.75 276 ILE B O 1
ATOM 8233 N N . PRO B 1 277 ? -1.552 -29.969 -32.969 1 90.5 277 PRO B N 1
ATOM 8234 C CA . PRO B 1 277 ? -1.832 -30.422 -34.344 1 90.5 277 PRO B CA 1
ATOM 8235 C C . PRO B 1 277 ? -1.16 -29.562 -35.406 1 90.5 277 PRO B C 1
ATOM 8237 O O . PRO B 1 277 ? -1.074 -28.344 -35.25 1 90.5 277 PRO B O 1
ATOM 8240 N N . ARG B 1 278 ? -0.75 -30.219 -36.469 1 92.38 278 ARG B N 1
ATOM 8241 C CA . ARG B 1 278 ? -0.008 -29.5 -37.469 1 92.38 278 ARG B CA 1
ATOM 8242 C C . ARG B 1 278 ? -0.624 -29.719 -38.875 1 92.38 278 ARG B C 1
ATOM 8244 O O . ARG B 1 278 ? -1.216 -30.766 -39.125 1 92.38 278 ARG B O 1
ATOM 8251 N N . LEU B 1 279 ? -0.503 -28.688 -39.656 1 91.88 279 LEU B N 1
ATOM 8252 C CA . LEU B 1 279 ? -0.857 -28.781 -41.062 1 91.88 279 LEU B CA 1
ATOM 8253 C C . LEU B 1 279 ? 0.208 -29.547 -41.844 1 91.88 279 LEU B C 1
ATOM 8255 O O . LEU B 1 279 ? 1.264 -29.875 -41.312 1 91.88 279 LEU B O 1
ATOM 8259 N N . GLU B 1 280 ? -0.09 -29.781 -43.156 1 91 280 GLU B N 1
ATOM 8260 C CA . GLU B 1 280 ? 0.843 -30.5 -44 1 91 280 GLU B CA 1
ATOM 8261 C C . GLU B 1 280 ? 2.162 -29.75 -44.156 1 91 280 GLU B C 1
ATOM 8263 O O . GLU B 1 280 ? 3.225 -30.359 -44.25 1 91 280 GLU B O 1
ATOM 8268 N N . ASP B 1 281 ? 2.129 -28.453 -44.062 1 92.38 281 ASP B N 1
ATOM 8269 C CA . ASP B 1 281 ? 3.326 -27.641 -44.219 1 92.38 281 ASP B CA 1
ATOM 8270 C C . ASP B 1 281 ? 4.078 -27.484 -42.906 1 92.38 281 ASP B C 1
ATOM 8272 O O . ASP B 1 281 ? 5.09 -26.781 -42.844 1 92.38 281 ASP B O 1
ATOM 8276 N N . GLY B 1 282 ? 3.588 -28.078 -41.906 1 91 282 GLY B N 1
ATOM 8277 C CA . GLY B 1 282 ? 4.305 -28.094 -40.625 1 91 282 GLY B CA 1
ATOM 8278 C C . GLY B 1 282 ? 3.811 -27.031 -39.656 1 91 282 GLY B C 1
ATOM 8279 O O . GLY B 1 282 ? 4.121 -27.078 -38.469 1 91 282 GLY B O 1
ATOM 8280 N N . ARG B 1 283 ? 3.107 -26 -40.094 1 91.75 283 ARG B N 1
ATOM 8281 C CA . ARG B 1 283 ? 2.568 -24.953 -39.219 1 91.75 283 ARG B CA 1
ATOM 8282 C C . ARG B 1 283 ? 1.454 -25.516 -38.344 1 91.75 283 ARG B C 1
ATOM 8284 O O . ARG B 1 283 ? 0.764 -26.453 -38.719 1 91.75 283 ARG B O 1
ATOM 8291 N N . PRO B 1 284 ? 1.336 -24.969 -37.125 1 94 284 PRO B N 1
ATOM 8292 C CA . PRO B 1 284 ? 0.221 -25.406 -36.25 1 94 284 PRO B CA 1
ATOM 8293 C C . PRO B 1 284 ? -1.136 -25.234 -36.938 1 94 284 PRO B C 1
ATOM 8295 O O . PRO B 1 284 ? -1.351 -24.266 -37.688 1 94 284 PRO B O 1
ATOM 8298 N N . ASP B 1 285 ? -1.949 -26.172 -36.75 1 94 285 ASP B N 1
ATOM 8299 C CA . ASP B 1 285 ? -3.283 -26.156 -37.344 1 94 285 ASP B CA 1
ATOM 8300 C C . ASP B 1 285 ? -4.246 -25.312 -36.5 1 94 285 ASP B C 1
ATOM 8302 O O . ASP B 1 285 ? -4.781 -25.797 -35.5 1 94 285 ASP B O 1
ATOM 8306 N N . ARG B 1 286 ? -4.57 -24.234 -36.969 1 93.81 286 ARG B N 1
ATOM 8307 C CA . ARG B 1 286 ? -5.383 -23.25 -36.25 1 93.81 286 ARG B CA 1
ATOM 8308 C C . ARG B 1 286 ? -6.836 -23.703 -36.188 1 93.81 286 ARG B C 1
ATOM 8310 O O . ARG B 1 286 ? -7.602 -23.188 -35.344 1 93.81 286 ARG B O 1
ATOM 8317 N N . SER B 1 287 ? -7.242 -24.672 -36.938 1 93.25 287 SER B N 1
ATOM 8318 C CA . SER B 1 287 ? -8.641 -25.078 -37 1 93.25 287 SER B CA 1
ATOM 8319 C C . SER B 1 287 ? -9.078 -25.766 -35.719 1 93.25 287 SER B C 1
ATOM 8321 O O . SER B 1 287 ? -10.281 -25.922 -35.469 1 93.25 287 SER B O 1
ATOM 8323 N N . TYR B 1 288 ? -8.18 -26.203 -34.906 1 94.12 288 TYR B N 1
ATOM 8324 C CA . TYR B 1 288 ? -8.508 -26.844 -33.656 1 94.12 288 TYR B CA 1
ATOM 8325 C C . TYR B 1 288 ? -8.734 -25.812 -32.562 1 94.12 288 TYR B C 1
ATOM 8327 O O . TYR B 1 288 ? -9.086 -26.156 -31.422 1 94.12 288 TYR B O 1
ATOM 8335 N N . PHE B 1 289 ? -8.609 -24.594 -32.938 1 95.38 289 PHE B N 1
ATOM 8336 C CA . PHE B 1 289 ? -8.727 -23.516 -31.969 1 95.38 289 PHE B CA 1
ATOM 8337 C C . PHE B 1 289 ? -9.852 -22.562 -32.375 1 95.38 289 PHE B C 1
ATOM 8339 O O . PHE B 1 289 ? -10.266 -22.516 -33.531 1 95.38 289 PHE B O 1
ATOM 8346 N N . SER B 1 290 ? -10.383 -21.922 -31.297 1 95.81 290 SER B N 1
ATOM 8347 C CA . SER B 1 290 ? -11.312 -20.828 -31.547 1 95.81 290 SER B CA 1
ATOM 8348 C C . SER B 1 290 ? -10.602 -19.625 -32.156 1 95.81 290 SER B C 1
ATOM 8350 O O . SER B 1 290 ? -9.375 -19.625 -32.281 1 95.81 290 SER B O 1
ATOM 8352 N N . PRO B 1 291 ? -11.344 -18.578 -32.531 1 94.25 291 PRO B N 1
ATOM 8353 C CA . PRO B 1 291 ? -10.758 -17.453 -33.25 1 94.25 291 PRO B CA 1
ATOM 8354 C C . PRO B 1 291 ? -9.617 -16.781 -32.469 1 94.25 291 PRO B C 1
ATOM 8356 O O . PRO B 1 291 ? -8.758 -16.141 -33.094 1 94.25 291 PRO B O 1
ATOM 8359 N N . ASP B 1 292 ? -9.547 -16.922 -31.25 1 94.19 292 ASP B N 1
ATOM 8360 C CA . ASP B 1 292 ? -8.523 -16.25 -30.453 1 94.19 292 ASP B CA 1
ATOM 8361 C C . ASP B 1 292 ? -7.25 -17.094 -30.375 1 94.19 292 ASP B C 1
ATOM 8363 O O . ASP B 1 292 ? -6.25 -16.656 -29.797 1 94.19 292 ASP B O 1
ATOM 8367 N N . CYS B 1 293 ? -7.227 -18.281 -30.953 1 95.25 293 CYS B N 1
ATOM 8368 C CA . CYS B 1 293 ? -6.086 -19.203 -30.922 1 95.25 293 CYS B CA 1
ATOM 8369 C C . CYS B 1 293 ? -5.719 -19.562 -29.484 1 95.25 293 CYS B C 1
ATOM 8371 O O . CYS B 1 293 ? -4.539 -19.703 -29.156 1 95.25 293 CYS B O 1
ATOM 8373 N N . PHE B 1 294 ? -6.637 -19.531 -28.609 1 95.69 294 PHE B N 1
ATOM 8374 C CA . PHE B 1 294 ? -6.422 -19.844 -27.203 1 95.69 294 PHE B CA 1
ATOM 8375 C C . PHE B 1 294 ? -7.441 -20.859 -26.703 1 95.69 294 PHE B C 1
ATOM 8377 O O . PHE B 1 294 ? -7.07 -21.906 -26.188 1 95.69 294 PHE B O 1
ATOM 8384 N N . HIS B 1 295 ? -8.695 -20.516 -26.891 1 96.88 295 HIS B N 1
ATOM 8385 C CA . HIS B 1 295 ? -9.734 -21.516 -26.641 1 96.88 295 HIS B CA 1
ATOM 8386 C C . HIS B 1 295 ? -9.789 -22.547 -27.766 1 96.88 295 HIS B C 1
ATOM 8388 O O . HIS B 1 295 ? -9.031 -22.453 -28.734 1 96.88 295 HIS B O 1
ATOM 8394 N N . LEU B 1 296 ? -10.609 -23.531 -27.547 1 96.12 296 LEU B N 1
ATOM 8395 C CA . LEU B 1 296 ? -10.578 -24.656 -28.469 1 96.12 296 LEU B CA 1
ATOM 8396 C C . LEU B 1 296 ? -11.875 -24.734 -29.266 1 96.12 296 LEU B C 1
ATOM 8398 O O . LEU B 1 296 ? -12.945 -24.406 -28.766 1 96.12 296 LEU B O 1
ATOM 8402 N N . SER B 1 297 ? -11.734 -25.203 -30.469 1 96.12 297 SER B N 1
ATOM 8403 C CA . SER B 1 297 ? -12.875 -25.312 -31.375 1 96.12 297 SER B CA 1
ATOM 8404 C C . SER B 1 297 ? -13.664 -26.594 -31.141 1 96.12 297 SER B C 1
ATOM 8406 O O . SER B 1 297 ? -13.273 -27.422 -30.312 1 96.12 297 SER B O 1
ATOM 8408 N N . GLN B 1 298 ? -14.773 -26.688 -31.891 1 96.06 298 GLN B N 1
ATOM 8409 C CA . GLN B 1 298 ? -15.578 -27.906 -31.781 1 96.06 298 GLN B CA 1
ATOM 8410 C C . GLN B 1 298 ? -14.781 -29.141 -32.219 1 96.06 298 GLN B C 1
ATOM 8412 O O . GLN B 1 298 ? -14.961 -30.219 -31.656 1 96.06 298 GLN B O 1
ATOM 8417 N N . LYS B 1 299 ? -13.922 -28.922 -33.156 1 94.12 299 LYS B N 1
ATOM 8418 C CA . LYS B 1 299 ? -13.031 -30 -33.625 1 94.12 299 LYS B CA 1
ATOM 8419 C C . LYS B 1 299 ? -12.203 -30.531 -32.438 1 94.12 299 LYS B C 1
ATOM 8421 O O . LYS B 1 299 ? -12.094 -31.75 -32.281 1 94.12 299 LYS B O 1
ATOM 8426 N N . ALA B 1 300 ? -11.648 -29.688 -31.734 1 94.75 300 ALA B N 1
ATOM 8427 C CA . ALA B 1 300 ? -10.844 -30.078 -30.578 1 94.75 300 ALA B CA 1
ATOM 8428 C C . ALA B 1 300 ? -11.711 -30.688 -29.484 1 94.75 300 ALA B C 1
ATOM 8430 O O . ALA B 1 300 ? -11.336 -31.688 -28.859 1 94.75 300 ALA B O 1
ATOM 8431 N N . HIS B 1 301 ? -12.844 -30.047 -29.234 1 96.56 301 HIS B N 1
ATOM 8432 C CA . HIS B 1 301 ? -13.758 -30.562 -28.219 1 96.56 301 HIS B CA 1
ATOM 8433 C C . HIS B 1 301 ? -14.188 -32 -28.531 1 96.56 301 HIS B C 1
ATOM 8435 O O . HIS B 1 301 ? -14.414 -32.812 -27.625 1 96.56 301 HIS B O 1
ATOM 8441 N N . THR B 1 302 ? -14.32 -32.312 -29.734 1 95.88 302 THR B N 1
ATOM 8442 C CA . THR B 1 302 ? -14.664 -33.656 -30.172 1 95.88 302 THR B CA 1
ATOM 8443 C C . THR B 1 302 ? -13.586 -34.656 -29.734 1 95.88 302 THR B C 1
ATOM 8445 O O . THR B 1 302 ? -13.898 -35.688 -29.156 1 95.88 302 THR B O 1
ATOM 8448 N N . VAL B 1 303 ? -12.398 -34.281 -30 1 94.88 303 VAL B N 1
ATOM 8449 C CA . VAL B 1 303 ? -11.273 -35.156 -29.641 1 94.88 303 VAL B CA 1
ATOM 8450 C C . VAL B 1 303 ? -11.164 -35.281 -28.125 1 94.88 303 VAL B C 1
ATOM 8452 O O . VAL B 1 303 ? -10.875 -36.344 -27.594 1 94.88 303 VAL B O 1
ATOM 8455 N N . MET B 1 304 ? -11.398 -34.188 -27.453 1 96.06 304 MET B N 1
ATOM 8456 C CA . MET B 1 304 ? -11.328 -34.156 -26 1 96.06 304 MET B CA 1
ATOM 8457 C C . MET B 1 304 ? -12.391 -35.094 -25.375 1 96.06 304 MET B C 1
ATOM 8459 O O . MET B 1 304 ? -12.117 -35.781 -24.422 1 96.06 304 MET B O 1
ATOM 8463 N N . ALA B 1 305 ? -13.562 -35.031 -25.938 1 97.56 305 ALA B N 1
ATOM 8464 C CA . ALA B 1 305 ? -14.641 -35.875 -25.438 1 97.56 305 ALA B CA 1
ATOM 8465 C C . ALA B 1 305 ? -14.289 -37.344 -25.594 1 97.56 305 ALA B C 1
ATOM 8467 O O . ALA B 1 305 ? -14.492 -38.156 -24.672 1 97.56 305 ALA B O 1
ATOM 8468 N N . LEU B 1 306 ? -13.773 -37.688 -26.703 1 96.81 306 LEU B N 1
ATOM 8469 C CA . LEU B 1 306 ? -13.359 -39.062 -26.969 1 96.81 306 LEU B CA 1
ATOM 8470 C C . LEU B 1 306 ? -12.234 -39.5 -26.031 1 96.81 306 LEU B C 1
ATOM 8472 O O . LEU B 1 306 ? -12.234 -40.594 -25.5 1 96.81 306 LEU B O 1
ATOM 8476 N N . ALA B 1 307 ? -11.312 -38.594 -25.875 1 96.25 307 ALA B N 1
ATOM 8477 C CA . ALA B 1 307 ? -10.188 -38.875 -25 1 96.25 307 ALA B CA 1
ATOM 8478 C C . ALA B 1 307 ? -10.656 -39.094 -23.562 1 96.25 307 ALA B C 1
ATOM 8480 O O . ALA B 1 307 ? -10.188 -40 -22.891 1 96.25 307 ALA B O 1
ATOM 8481 N N . LEU B 1 308 ? -11.531 -38.25 -23.062 1 98 308 LEU B N 1
ATOM 8482 C CA . LEU B 1 308 ? -12.07 -38.406 -21.719 1 98 308 LEU B CA 1
ATOM 8483 C C . LEU B 1 308 ? -12.805 -39.719 -21.578 1 98 308 LEU B C 1
ATOM 8485 O O . LEU B 1 308 ? -12.578 -40.469 -20.609 1 98 308 LEU B O 1
ATOM 8489 N N . TRP B 1 309 ? -13.672 -40.062 -22.5 1 98.31 309 TRP B N 1
ATOM 8490 C CA . TRP B 1 309 ? -14.391 -41.312 -22.484 1 98.31 309 TRP B CA 1
ATOM 8491 C C . TRP B 1 309 ? -13.414 -42.5 -22.453 1 98.31 309 TRP B C 1
ATOM 8493 O O . TRP B 1 309 ? -13.547 -43.406 -21.625 1 98.31 309 TRP B O 1
ATOM 8503 N N . ASN B 1 310 ? -12.461 -42.469 -23.375 1 97.56 310 ASN B N 1
ATOM 8504 C CA . ASN B 1 310 ? -11.484 -43.562 -23.438 1 97.56 310 ASN B CA 1
ATOM 8505 C C . ASN B 1 310 ? -10.711 -43.688 -22.125 1 97.56 310 ASN B C 1
ATOM 8507 O O . ASN B 1 310 ? -10.492 -44.812 -21.656 1 97.56 310 ASN B O 1
ATOM 8511 N N . ASN B 1 311 ? -10.328 -42.562 -21.547 1 98.19 311 ASN B N 1
ATOM 8512 C CA . ASN B 1 311 ? -9.648 -42.594 -20.266 1 98.19 311 ASN B CA 1
ATOM 8513 C C . ASN B 1 311 ? -10.516 -43.25 -19.188 1 98.19 311 ASN B C 1
ATOM 8515 O O . ASN B 1 311 ? -10.008 -43.938 -18.312 1 98.19 311 ASN B O 1
ATOM 8519 N N . MET B 1 312 ? -11.797 -43 -19.25 1 98.44 312 MET B N 1
ATOM 8520 C CA . MET B 1 312 ? -12.711 -43.562 -18.25 1 98.44 312 MET B CA 1
ATOM 8521 C C . MET B 1 312 ? -12.789 -45.094 -18.391 1 98.44 312 MET B C 1
ATOM 8523 O O . MET B 1 312 ? -13.07 -45.781 -17.422 1 98.44 312 MET B O 1
ATOM 8527 N N . ILE B 1 313 ? -12.508 -45.594 -19.594 1 97.88 313 ILE B N 1
ATOM 8528 C CA . ILE B 1 313 ? -12.617 -47 -19.875 1 97.88 313 ILE B CA 1
ATOM 8529 C C . ILE B 1 313 ? -11.266 -47.688 -19.656 1 97.88 313 ILE B C 1
ATOM 8531 O O . ILE B 1 313 ? -11.195 -48.875 -19.391 1 97.88 313 ILE B O 1
ATOM 8535 N N . GLU B 1 314 ? -10.242 -46.938 -19.672 1 97.56 314 GLU B N 1
ATOM 8536 C CA . GLU B 1 314 ? -8.891 -47.469 -19.516 1 97.56 314 GLU B CA 1
ATOM 8537 C C . GLU B 1 314 ? -8.562 -47.688 -18.047 1 97.56 314 GLU B C 1
ATOM 8539 O O . GLU B 1 314 ? -8.969 -46.906 -17.188 1 97.56 314 GLU B O 1
ATOM 8544 N N . SER B 1 315 ? -7.77 -48.719 -17.812 1 97.56 315 SER B N 1
ATOM 8545 C CA . SER B 1 315 ? -7.441 -49.094 -16.438 1 97.56 315 SER B CA 1
ATOM 8546 C C . SER B 1 315 ? -6.551 -48.031 -15.789 1 97.56 315 SER B C 1
ATOM 8548 O O . SER B 1 315 ? -5.648 -47.5 -16.438 1 97.56 315 SER B O 1
ATOM 8550 N N . VAL B 1 316 ? -6.863 -47.812 -14.508 1 97.62 316 VAL B N 1
ATOM 8551 C CA . VAL B 1 316 ? -6.008 -46.906 -13.742 1 97.62 316 VAL B CA 1
ATOM 8552 C C . VAL B 1 316 ? -4.586 -47.469 -13.688 1 97.62 316 VAL B C 1
ATOM 8554 O O . VAL B 1 316 ? -4.387 -48.656 -13.414 1 97.62 316 VAL B O 1
ATOM 8557 N N . GLY B 1 317 ? -3.58 -46.656 -14.023 1 95.12 317 GLY B N 1
ATOM 8558 C CA . GLY B 1 317 ? -2.191 -47.062 -14.133 1 95.12 317 GLY B CA 1
ATOM 8559 C C . GLY B 1 317 ? -1.732 -47.25 -15.562 1 95.12 317 GLY B C 1
ATOM 8560 O O . GLY B 1 317 ? -0.531 -47.281 -15.836 1 95.12 317 GLY B O 1
ATOM 8561 N N . ASN B 1 318 ? -2.738 -47.406 -16.453 1 95.56 318 ASN B N 1
ATOM 8562 C CA . ASN B 1 318 ? -2.428 -47.625 -17.859 1 95.56 318 ASN B CA 1
ATOM 8563 C C . ASN B 1 318 ? -3.258 -46.719 -18.766 1 95.56 318 ASN B C 1
ATOM 8565 O O . ASN B 1 318 ? -3.658 -47.125 -19.859 1 95.56 318 ASN B O 1
ATOM 8569 N N . LYS B 1 319 ? -3.543 -45.594 -18.312 1 96.94 319 LYS B N 1
ATOM 8570 C CA . LYS B 1 319 ? -4.344 -44.656 -19.109 1 96.94 319 LYS B CA 1
ATOM 8571 C C . LYS B 1 319 ? -3.477 -43.906 -20.094 1 96.94 319 LYS B C 1
ATOM 8573 O O . LYS B 1 319 ? -2.312 -43.594 -19.812 1 96.94 319 LYS B O 1
ATOM 8578 N N . THR B 1 320 ? -4.082 -43.594 -21.203 1 95.5 320 THR B N 1
ATOM 8579 C CA . THR B 1 320 ? -3.424 -42.719 -22.172 1 95.5 320 THR B CA 1
ATOM 8580 C C . THR B 1 320 ? -3.176 -41.312 -21.594 1 95.5 320 THR B C 1
ATOM 8582 O O . THR B 1 320 ? -4.082 -40.719 -21.016 1 95.5 320 THR B O 1
ATOM 8585 N N . PHE B 1 321 ? -1.918 -40.844 -21.703 1 94.81 321 PHE B N 1
ATOM 8586 C CA . PHE B 1 321 ? -1.608 -39.562 -21.078 1 94.81 321 PHE B CA 1
ATOM 8587 C C . PHE B 1 321 ? -1.103 -38.562 -22.125 1 94.81 321 PHE B C 1
ATOM 8589 O O . PHE B 1 321 ? -0.705 -37.469 -21.766 1 94.81 321 PHE B O 1
ATOM 8596 N N . SER B 1 322 ? -1.011 -39 -23.344 1 90.12 322 SER B N 1
ATOM 8597 C CA . SER B 1 322 ? -0.617 -38.094 -24.438 1 90.12 322 SER B CA 1
ATOM 8598 C C . SER B 1 322 ? -1.74 -37.938 -25.453 1 90.12 322 SER B C 1
ATOM 8600 O O . SER B 1 322 ? -2.385 -38.906 -25.828 1 90.12 322 SER B O 1
ATOM 8602 N N . GLN B 1 323 ? -2.029 -36.75 -25.781 1 80.44 323 GLN B N 1
ATOM 8603 C CA . GLN B 1 323 ? -3.096 -36.5 -26.75 1 80.44 323 GLN B CA 1
ATOM 8604 C C . GLN B 1 323 ? -2.545 -35.906 -28.031 1 80.44 323 GLN B C 1
ATOM 8606 O O . GLN B 1 323 ? -2.041 -34.781 -28.031 1 80.44 323 GLN B O 1
ATOM 8611 N N . ASP B 1 324 ? -2.557 -36.75 -29.031 1 78.44 324 ASP B N 1
ATOM 8612 C CA . ASP B 1 324 ? -2.299 -36.281 -30.391 1 78.44 324 ASP B CA 1
ATOM 8613 C C . ASP B 1 324 ? -3.604 -35.938 -31.109 1 78.44 324 ASP B C 1
ATOM 8615 O O . ASP B 1 324 ? -4.324 -36.844 -31.531 1 78.44 324 ASP B O 1
ATOM 8619 N N . PHE B 1 325 ? -3.916 -34.781 -31.359 1 78.06 325 PHE B N 1
ATOM 8620 C CA . PHE B 1 325 ? -5.191 -34.312 -31.906 1 78.06 325 PHE B CA 1
ATOM 8621 C C . PHE B 1 325 ? -5.34 -34.719 -33.375 1 78.06 325 PHE B C 1
ATOM 8623 O O . PHE B 1 325 ? -6.457 -34.844 -33.875 1 78.06 325 PHE B O 1
ATOM 8630 N N . THR B 1 326 ? -4.234 -34.906 -33.938 1 76.19 326 THR B N 1
ATOM 8631 C CA . THR B 1 326 ? -4.262 -35.281 -35.344 1 76.19 326 THR B CA 1
ATOM 8632 C C . THR B 1 326 ? -4.516 -36.75 -35.531 1 76.19 326 THR B C 1
ATOM 8634 O O . THR B 1 326 ? -5.027 -37.188 -36.562 1 76.19 326 THR B O 1
ATOM 8637 N N . ALA B 1 327 ? -4.172 -37.438 -34.438 1 71.56 327 ALA B N 1
ATOM 8638 C CA . ALA B 1 327 ? -4.305 -38.906 -34.562 1 71.56 327 ALA B CA 1
ATOM 8639 C C . ALA B 1 327 ? -5.746 -39.344 -34.281 1 71.56 327 ALA B C 1
ATOM 8641 O O . ALA B 1 327 ? -6.402 -38.812 -33.375 1 71.56 327 ALA B O 1
ATOM 8642 N N . GLY B 1 328 ? -6.523 -39.5 -35.281 1 73.06 328 GLY B N 1
ATOM 8643 C CA . GLY B 1 328 ? -7.867 -40 -35.062 1 73.06 328 GLY B CA 1
ATOM 8644 C C . GLY B 1 328 ? -7.98 -40.875 -33.812 1 73.06 328 GLY B C 1
ATOM 8645 O O . GLY B 1 328 ? -7.051 -41.625 -33.5 1 73.06 328 GLY B O 1
ATOM 8646 N N . VAL B 1 329 ? -8.977 -40.5 -32.875 1 76.5 329 VAL B N 1
ATOM 8647 C CA . VAL B 1 329 ? -9.211 -41.281 -31.688 1 76.5 329 VAL B CA 1
ATOM 8648 C C . VAL B 1 329 ? -10.453 -42.156 -31.859 1 76.5 329 VAL B C 1
ATOM 8650 O O . VAL B 1 329 ? -11.547 -41.625 -32.125 1 76.5 329 VAL B O 1
ATOM 8653 N N . ASP B 1 330 ? -10.133 -43.438 -31.703 1 87.62 330 ASP B N 1
ATOM 8654 C CA . ASP B 1 330 ? -11.281 -44.344 -31.797 1 87.62 330 ASP B CA 1
ATOM 8655 C C . ASP B 1 330 ? -11.953 -44.5 -30.438 1 87.62 330 ASP B C 1
ATOM 8657 O O . ASP B 1 330 ? -11.281 -44.562 -29.406 1 87.62 330 ASP B O 1
ATOM 8661 N N . LEU B 1 331 ? -13.258 -44.5 -30.516 1 94.94 331 LEU B N 1
ATOM 8662 C CA . LEU B 1 331 ? -14.039 -44.75 -29.312 1 94.94 331 LEU B CA 1
ATOM 8663 C C . LEU B 1 331 ? -13.773 -46.125 -28.75 1 94.94 331 LEU B C 1
ATOM 8665 O O . LEU B 1 331 ? -13.805 -47.125 -29.484 1 94.94 331 LEU B O 1
ATOM 8669 N N . LYS B 1 332 ? -13.469 -46.219 -27.5 1 96.12 332 LYS B N 1
ATOM 8670 C CA . LYS B 1 332 ? -13.25 -47.5 -26.828 1 96.12 332 LYS B CA 1
ATOM 8671 C C . LYS B 1 332 ? -14.539 -48 -26.203 1 96.12 332 LYS B C 1
ATOM 8673 O O . LYS B 1 332 ? -15.391 -47.219 -25.766 1 96.12 332 LYS B O 1
ATOM 8678 N N . CYS B 1 333 ? -14.633 -49.344 -26.156 1 96.69 333 CYS B N 1
ATOM 8679 C CA . CYS B 1 333 ? -15.797 -49.969 -25.547 1 96.69 333 CYS B CA 1
ATOM 8680 C C . CYS B 1 333 ? -15.406 -50.812 -24.328 1 96.69 333 CYS B C 1
ATOM 8682 O O . CYS B 1 333 ? -14.32 -51.406 -24.281 1 96.69 333 CYS B O 1
ATOM 8684 N N . PRO B 1 334 ? -16.328 -50.75 -23.312 1 95.25 334 PRO B N 1
ATOM 8685 C CA . PRO B 1 334 ? -16.094 -51.688 -22.219 1 95.25 334 PRO B CA 1
ATOM 8686 C C . PRO B 1 334 ? -16.031 -53.125 -22.719 1 95.25 334 PRO B C 1
ATOM 8688 O O . PRO B 1 334 ? -16.812 -53.531 -23.594 1 95.25 334 PRO B O 1
ATOM 8691 N N . SER B 1 335 ? -15.148 -53.969 -22.156 1 93.12 335 SER B N 1
ATOM 8692 C CA . SER B 1 335 ? -15.07 -55.375 -22.531 1 93.12 335 SER B CA 1
ATOM 8693 C C . SER B 1 335 ? -16.078 -56.188 -21.766 1 93.12 335 SER B C 1
ATOM 8695 O O . SER B 1 335 ? -16.656 -55.75 -20.781 1 93.12 335 SER B O 1
ATOM 8697 N N . LYS B 1 336 ? -16.219 -57.406 -22.203 1 91.81 336 LYS B N 1
ATOM 8698 C CA . LYS B 1 336 ? -17.125 -58.344 -21.516 1 91.81 336 LYS B CA 1
ATOM 8699 C C . LYS B 1 336 ? -16.578 -58.719 -20.156 1 91.81 336 LYS B C 1
ATOM 8701 O O . LYS B 1 336 ? -17.344 -58.906 -19.203 1 91.81 336 LYS B O 1
ATOM 8706 N N . GLU B 1 337 ? -15.305 -58.812 -20.125 1 92.69 337 GLU B N 1
ATOM 8707 C CA . GLU B 1 337 ? -14.648 -59.188 -18.875 1 92.69 337 GLU B CA 1
ATOM 8708 C C . GLU B 1 337 ? -14.656 -58.031 -17.875 1 92.69 337 GLU B C 1
ATOM 8710 O O . GLU B 1 337 ? -14.711 -58.281 -16.656 1 92.69 337 GLU B O 1
ATOM 8715 N N . MET B 1 338 ? -14.641 -56.875 -18.375 1 93.88 338 MET B N 1
ATOM 8716 C CA . MET B 1 338 ? -14.641 -55.688 -17.531 1 93.88 338 MET B CA 1
ATOM 8717 C C . MET B 1 338 ? -15.617 -54.656 -18.062 1 93.88 338 MET B C 1
ATOM 8719 O O . MET B 1 338 ? -15.195 -53.594 -18.562 1 93.88 338 MET B O 1
ATOM 8723 N N . PRO B 1 339 ? -16.859 -54.781 -17.812 1 96.31 339 PRO B N 1
ATOM 8724 C CA . PRO B 1 339 ? -17.891 -53.906 -18.406 1 96.31 339 PRO B CA 1
ATOM 8725 C C . PRO B 1 339 ? -18.094 -52.625 -17.609 1 96.31 339 PRO B C 1
ATOM 8727 O O . PRO B 1 339 ? -19.094 -51.938 -17.812 1 96.31 339 PRO B O 1
ATOM 8730 N N . PHE B 1 340 ? -17.094 -52.312 -16.688 1 97.88 340 PHE B N 1
ATOM 8731 C CA . PHE B 1 340 ? -17.281 -51.219 -15.75 1 97.88 340 PHE B CA 1
ATOM 8732 C C . PHE B 1 340 ? -16.438 -50 -16.156 1 97.88 340 PHE B C 1
ATOM 8734 O O . PHE B 1 340 ? -15.438 -50.156 -16.859 1 97.88 340 PHE B O 1
ATOM 8741 N N . LEU B 1 341 ? -16.891 -48.75 -15.742 1 98.38 341 LEU B N 1
ATOM 8742 C CA . LEU B 1 341 ? -15.977 -47.625 -15.703 1 98.38 341 LEU B CA 1
ATOM 8743 C C . LEU B 1 341 ? -14.797 -47.906 -14.781 1 98.38 341 LEU B C 1
ATOM 8745 O O . LEU B 1 341 ? -14.969 -48.469 -13.695 1 98.38 341 LEU B O 1
ATOM 8749 N N . ARG B 1 342 ? -13.625 -47.5 -15.203 1 98.5 342 ARG B N 1
ATOM 8750 C CA . ARG B 1 342 ? -12.438 -48 -14.516 1 98.5 342 ARG B CA 1
ATOM 8751 C C . ARG B 1 342 ? -12.07 -47.094 -13.352 1 98.5 342 ARG B C 1
ATOM 8753 O O . ARG B 1 342 ? -11.977 -45.875 -13.508 1 98.5 342 ARG B O 1
ATOM 8760 N N . THR B 1 343 ? -11.93 -47.688 -12.188 1 98.31 343 THR B N 1
ATOM 8761 C CA . THR B 1 343 ? -11.492 -47.062 -10.938 1 98.31 343 THR B CA 1
ATOM 8762 C C . THR B 1 343 ? -10.219 -47.75 -10.422 1 98.31 343 THR B C 1
ATOM 8764 O O . THR B 1 343 ? -9.719 -48.688 -11.023 1 98.31 343 THR B O 1
ATOM 8767 N N . ALA B 1 344 ? -9.656 -47.188 -9.414 1 97.5 344 ALA B N 1
ATOM 8768 C CA . ALA B 1 344 ? -8.43 -47.75 -8.867 1 97.5 344 ALA B CA 1
ATOM 8769 C C . ALA B 1 344 ? -8.656 -49.188 -8.406 1 97.5 344 ALA B C 1
ATOM 8771 O O . ALA B 1 344 ? -7.859 -50.094 -8.719 1 97.5 344 ALA B O 1
ATOM 8772 N N . GLN B 1 345 ? -9.797 -49.438 -7.781 1 96.69 345 GLN B N 1
ATOM 8773 C CA . GLN B 1 345 ? -10.078 -50.75 -7.195 1 96.69 345 GLN B CA 1
ATOM 8774 C C . GLN B 1 345 ? -10.266 -51.812 -8.281 1 96.69 345 GLN B C 1
ATOM 8776 O O . GLN B 1 345 ? -9.672 -52.875 -8.203 1 96.69 345 GLN B O 1
ATOM 8781 N N . ASN B 1 346 ? -11.086 -51.5 -9.297 1 97.19 346 ASN B N 1
ATOM 8782 C CA . ASN B 1 346 ? -11.344 -52.5 -10.312 1 97.19 346 ASN B CA 1
ATOM 8783 C C . ASN B 1 346 ? -10.203 -52.594 -11.32 1 97.19 346 ASN B C 1
ATOM 8785 O O . ASN B 1 346 ? -10.258 -53.375 -12.258 1 97.19 346 ASN B O 1
ATOM 8789 N N . SER B 1 347 ? -9.219 -51.812 -11.133 1 97.19 347 SER B N 1
ATOM 8790 C CA . SER B 1 347 ? -8 -51.875 -11.938 1 97.19 347 SER B CA 1
ATOM 8791 C C . SER B 1 347 ? -6.867 -52.531 -11.172 1 97.19 347 SER B C 1
ATOM 8793 O O . SER B 1 347 ? -5.727 -52.562 -11.641 1 97.19 347 SER B O 1
ATOM 8795 N N . ASP B 1 348 ? -7.102 -52.938 -10 1 95.69 348 ASP B N 1
ATOM 8796 C CA . ASP B 1 348 ? -6.098 -53.5 -9.109 1 95.69 348 ASP B CA 1
ATOM 8797 C C . ASP B 1 348 ? -4.93 -52.531 -8.914 1 95.69 348 ASP B C 1
ATOM 8799 O O . ASP B 1 348 ? -3.77 -52.938 -8.914 1 95.69 348 ASP B O 1
ATOM 8803 N N . TYR B 1 349 ? -5.289 -51.312 -8.883 1 96.12 349 TYR B N 1
ATOM 8804 C CA . TYR B 1 349 ? -4.281 -50.25 -8.688 1 96.12 349 TYR B CA 1
ATOM 8805 C C . TYR B 1 349 ? -3.967 -50.094 -7.203 1 96.12 349 TYR B C 1
ATOM 8807 O O . TYR B 1 349 ? -4.875 -49.969 -6.379 1 96.12 349 TYR B O 1
ATOM 8815 N N . VAL B 1 350 ? -2.625 -50.094 -6.898 1 93.75 350 VAL B N 1
ATOM 8816 C CA . VAL B 1 350 ? -2.184 -49.906 -5.523 1 93.75 350 VAL B CA 1
ATOM 8817 C C . VAL B 1 350 ? -1.627 -48.5 -5.363 1 93.75 350 VAL B C 1
ATOM 8819 O O . VAL B 1 350 ? -0.665 -48.125 -6.039 1 93.75 350 VAL B O 1
ATOM 8822 N N . TYR B 1 351 ? -2.328 -47.75 -4.512 1 92.69 351 TYR B N 1
ATOM 8823 C CA . TYR B 1 351 ? -1.869 -46.406 -4.262 1 92.69 351 TYR B CA 1
ATOM 8824 C C . TYR B 1 351 ? -0.469 -46.406 -3.66 1 92.69 351 TYR B C 1
ATOM 8826 O O . TYR B 1 351 ? -0.146 -47.25 -2.822 1 92.69 351 TYR B O 1
ATOM 8834 N N . PRO B 1 352 ? 0.378 -45.469 -4.07 1 90 352 PRO B N 1
ATOM 8835 C CA . PRO B 1 352 ? 1.69 -45.344 -3.434 1 90 352 PRO B CA 1
ATOM 8836 C C . PRO B 1 352 ? 1.596 -44.938 -1.962 1 90 352 PRO B C 1
ATOM 8838 O O . PRO B 1 352 ? 0.617 -44.312 -1.549 1 90 352 PRO B O 1
ATOM 8841 N N . SER B 1 353 ? 2.512 -45.344 -1.108 1 83.38 353 SER B N 1
ATOM 8842 C CA . SER B 1 353 ? 2.518 -45 0.309 1 83.38 353 SER B CA 1
ATOM 8843 C C . SER B 1 353 ? 2.676 -43.5 0.514 1 83.38 353 SER B C 1
ATOM 8845 O O . SER B 1 353 ? 3.467 -42.844 -0.179 1 83.38 353 SER B O 1
ATOM 8847 N N . PRO B 1 354 ? 1.729 -42.969 1.356 1 77.06 354 PRO B N 1
ATOM 8848 C CA . PRO B 1 354 ? 1.849 -41.531 1.601 1 77.06 354 PRO B CA 1
ATOM 8849 C C . PRO B 1 354 ? 3.211 -41.125 2.172 1 77.06 354 PRO B C 1
ATOM 8851 O O . PRO B 1 354 ? 3.814 -41.906 2.918 1 77.06 354 PRO B O 1
ATOM 8854 N N . GLN B 1 355 ? 3.715 -40.062 1.689 1 75.62 355 GLN B N 1
ATOM 8855 C CA . GLN B 1 355 ? 4.957 -39.562 2.258 1 75.62 355 GLN B CA 1
ATOM 8856 C C . GLN B 1 355 ? 4.746 -39.062 3.688 1 75.62 355 GLN B C 1
ATOM 8858 O O . GLN B 1 355 ? 3.717 -38.469 3.996 1 75.62 355 GLN B O 1
ATOM 8863 N N . PRO B 1 356 ? 5.664 -39.375 4.598 1 77.12 356 PRO B N 1
ATOM 8864 C CA . PRO B 1 356 ? 5.52 -38.938 5.977 1 77.12 356 PRO B CA 1
ATOM 8865 C C . PRO B 1 356 ? 5.531 -37.406 6.094 1 77.12 356 PRO B C 1
ATOM 8867 O O . PRO B 1 356 ? 6.195 -36.719 5.305 1 77.12 356 PRO B O 1
ATOM 8870 N N . SER B 1 357 ? 4.605 -36.875 6.891 1 77.38 357 SER B N 1
ATOM 8871 C CA . SER B 1 357 ? 4.598 -35.438 7.152 1 77.38 357 SER B CA 1
ATOM 8872 C C . SER B 1 357 ? 5.879 -34.969 7.855 1 77.38 357 SER B C 1
ATOM 8874 O O . SER B 1 357 ? 6.434 -35.719 8.664 1 77.38 357 SER B O 1
ATOM 8876 N N . PRO B 1 358 ? 6.359 -33.844 7.535 1 75.94 358 PRO B N 1
ATOM 8877 C CA . PRO B 1 358 ? 7.555 -33.344 8.227 1 75.94 358 PRO B CA 1
ATOM 8878 C C . PRO B 1 358 ? 7.32 -33.125 9.719 1 75.94 358 PRO B C 1
ATOM 8880 O O . PRO B 1 358 ? 6.215 -32.75 10.125 1 75.94 358 PRO B O 1
ATOM 8883 N N . PRO B 1 359 ? 8.312 -33.438 10.523 1 77.88 359 PRO B N 1
ATOM 8884 C CA . PRO B 1 359 ? 8.164 -33.188 11.961 1 77.88 359 PRO B CA 1
ATOM 8885 C C . PRO B 1 359 ? 7.957 -31.719 12.297 1 77.88 359 PRO B C 1
ATOM 8887 O O . PRO B 1 359 ? 8.375 -30.844 11.539 1 77.88 359 PRO B O 1
ATOM 8890 N N . PRO B 1 360 ? 7.184 -31.469 13.398 1 80 360 PRO B N 1
ATOM 8891 C CA . PRO B 1 360 ? 6.969 -30.078 13.789 1 80 360 PRO B CA 1
ATOM 8892 C C . PRO B 1 360 ? 8.266 -29.344 14.141 1 80 360 PRO B C 1
ATOM 8894 O O . PRO B 1 360 ? 9.219 -29.984 14.617 1 80 360 PRO B O 1
ATOM 8897 N N . VAL B 1 361 ? 8.281 -28.062 13.969 1 82.06 361 VAL B N 1
ATOM 8898 C CA . VAL B 1 361 ? 9.445 -27.234 14.297 1 82.06 361 VAL B CA 1
ATOM 8899 C C . VAL B 1 361 ? 9.516 -27.031 15.805 1 82.06 361 VAL B C 1
ATOM 8901 O O . VAL B 1 361 ? 8.547 -26.547 16.422 1 82.06 361 VAL B O 1
ATOM 8904 N N . THR B 1 362 ? 10.625 -27.453 16.406 1 85.56 362 THR B N 1
ATOM 8905 C CA . THR B 1 362 ? 10.734 -27.391 17.859 1 85.56 362 THR B CA 1
ATOM 8906 C C . THR B 1 362 ? 11.648 -26.25 18.297 1 85.56 362 THR B C 1
ATOM 8908 O O . THR B 1 362 ? 11.648 -25.859 19.469 1 85.56 362 THR B O 1
ATOM 8911 N N . ASN B 1 363 ? 12.461 -25.828 17.484 1 92.94 363 ASN B N 1
ATOM 8912 C CA . ASN B 1 363 ? 13.383 -24.719 17.75 1 92.94 363 ASN B CA 1
ATOM 8913 C C . ASN B 1 363 ? 13.781 -24 16.469 1 92.94 363 ASN B C 1
ATOM 8915 O O . ASN B 1 363 ? 13.367 -24.391 15.375 1 92.94 363 ASN B O 1
ATOM 8919 N N . TRP B 1 364 ? 14.523 -22.984 16.656 1 95.06 364 TRP B N 1
ATOM 8920 C CA . TRP B 1 364 ? 14.898 -22.172 15.508 1 95.06 364 TRP B CA 1
ATOM 8921 C C . TRP B 1 364 ? 16.406 -22.203 15.273 1 95.06 364 TRP B C 1
ATOM 8923 O O . TRP B 1 364 ? 17 -21.203 14.906 1 95.06 364 TRP B O 1
ATOM 8933 N N . GLY B 1 365 ? 16.969 -23.359 15.602 1 96.31 365 GLY B N 1
ATOM 8934 C CA . GLY B 1 365 ? 18.391 -23.578 15.344 1 96.31 365 GLY B CA 1
ATOM 8935 C C . GLY B 1 365 ? 18.703 -23.797 13.875 1 96.31 365 GLY B C 1
ATOM 8936 O O . GLY B 1 365 ? 17.781 -23.891 13.047 1 96.31 365 GLY B O 1
ATOM 8937 N N . SER B 1 366 ? 19.984 -23.781 13.5 1 96.19 366 SER B N 1
ATOM 8938 C CA . SER B 1 366 ? 20.453 -23.984 12.133 1 96.19 366 SER B CA 1
ATOM 8939 C C . SER B 1 366 ? 21.391 -25.172 12.047 1 96.19 366 SER B C 1
ATOM 8941 O O . SER B 1 366 ? 22.047 -25.531 13.023 1 96.19 366 SER B O 1
ATOM 8943 N N . ASP B 1 367 ? 21.391 -25.766 10.867 1 95.38 367 ASP B N 1
ATOM 8944 C CA . ASP B 1 367 ? 22.359 -26.828 10.602 1 95.38 367 ASP B CA 1
ATOM 8945 C C . ASP B 1 367 ? 23.688 -26.234 10.141 1 95.38 367 ASP B C 1
ATOM 8947 O O . ASP B 1 367 ? 23.734 -25.156 9.562 1 95.38 367 ASP B O 1
ATOM 8951 N N . PHE B 1 368 ? 24.75 -26.906 10.562 1 96.31 368 PHE B N 1
ATOM 8952 C CA . PHE B 1 368 ? 26.109 -26.453 10.242 1 96.31 368 PHE B CA 1
ATOM 8953 C C . PHE B 1 368 ? 26.828 -27.484 9.375 1 96.31 368 PHE B C 1
ATOM 8955 O O . PHE B 1 368 ? 27.031 -28.625 9.805 1 96.31 368 PHE B O 1
ATOM 8962 N N . THR B 1 369 ? 27.234 -27.094 8.125 1 95.31 369 THR B N 1
ATOM 8963 C CA . THR B 1 369 ? 27.781 -28.062 7.184 1 95.31 369 THR B CA 1
ATOM 8964 C C . THR B 1 369 ? 29.219 -27.688 6.793 1 95.31 369 THR B C 1
ATOM 8966 O O . THR B 1 369 ? 29.844 -28.391 5.996 1 95.31 369 THR B O 1
ATOM 8969 N N . CYS B 1 370 ? 29.719 -26.578 7.363 1 95.5 370 CYS B N 1
ATOM 8970 C CA . CYS B 1 370 ? 31.047 -26.125 6.965 1 95.5 370 CYS B CA 1
ATOM 8971 C C . CYS B 1 370 ? 32.125 -27.094 7.441 1 95.5 370 CYS B C 1
ATOM 8973 O O . CYS B 1 370 ? 32.062 -27.594 8.562 1 95.5 370 CYS B O 1
ATOM 8975 N N . THR B 1 371 ? 33.125 -27.344 6.586 1 92.75 371 THR B N 1
ATOM 8976 C CA . THR B 1 371 ? 34.188 -28.281 6.941 1 92.75 371 THR B CA 1
ATOM 8977 C C . THR B 1 371 ? 35.469 -27.562 7.25 1 92.75 371 THR B C 1
ATOM 8979 O O . THR B 1 371 ? 36.25 -28 8.094 1 92.75 371 THR B O 1
ATOM 8982 N N . ASN B 1 372 ? 35.75 -26.438 6.617 1 91.19 372 ASN B N 1
ATOM 8983 C CA . ASN B 1 372 ? 36.969 -25.656 6.859 1 91.19 372 ASN B CA 1
ATOM 8984 C C . ASN B 1 372 ? 36.75 -24.594 7.926 1 91.19 372 ASN B C 1
ATOM 8986 O O . ASN B 1 372 ? 36.469 -23.422 7.605 1 91.19 372 ASN B O 1
ATOM 8990 N N . THR B 1 373 ? 37 -24.969 9.18 1 95.56 373 THR B N 1
ATOM 8991 C CA . THR B 1 373 ? 36.625 -24.062 10.266 1 95.56 373 THR B CA 1
ATOM 8992 C C . THR B 1 373 ? 37.875 -23.562 10.984 1 95.56 373 THR B C 1
ATOM 8994 O O . THR B 1 373 ? 37.781 -22.812 11.953 1 95.56 373 THR B O 1
ATOM 8997 N N . ALA B 1 374 ? 39.125 -23.906 10.555 1 93.62 374 ALA B N 1
ATOM 8998 C CA . ALA B 1 374 ? 40.344 -23.578 11.258 1 93.62 374 ALA B CA 1
ATOM 8999 C C . ALA B 1 374 ? 40.656 -22.078 11.148 1 93.62 374 ALA B C 1
ATOM 9001 O O . ALA B 1 374 ? 40.344 -21.453 10.133 1 93.62 374 ALA B O 1
ATOM 9002 N N . PRO B 1 375 ? 41.188 -21.531 12.242 1 96.06 375 PRO B N 1
ATOM 9003 C CA . PRO B 1 375 ? 41.688 -20.141 12.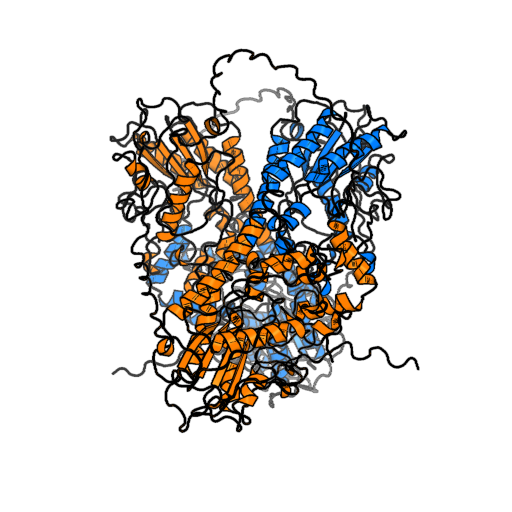125 1 96.06 375 PRO B CA 1
ATOM 9004 C C . PRO B 1 375 ? 42.875 -20.031 11.18 1 96.06 375 PRO B C 1
ATOM 9006 O O . PRO B 1 375 ? 43.375 -21.031 10.664 1 96.06 375 PRO B O 1
ATOM 9009 N N . SER B 1 376 ? 43.219 -18.75 11.016 1 95.75 376 SER B N 1
ATOM 9010 C CA . SER B 1 376 ? 44.438 -18.516 10.242 1 95.75 376 SER B CA 1
ATOM 9011 C C . SER B 1 376 ? 45.656 -19.141 10.914 1 95.75 376 SER B C 1
ATOM 9013 O O . SER B 1 376 ? 45.688 -19.297 12.133 1 95.75 376 SER B O 1
ATOM 9015 N N . ASP B 1 377 ? 46.625 -19.562 10.102 1 93.12 377 ASP B N 1
ATOM 9016 C CA . ASP B 1 377 ? 47.844 -20.188 10.625 1 93.12 377 ASP B CA 1
ATOM 9017 C C . ASP B 1 377 ? 48.531 -19.266 11.625 1 93.12 377 ASP B C 1
ATOM 9019 O O . ASP B 1 377 ? 49.031 -19.719 12.656 1 93.12 377 ASP B O 1
ATOM 9023 N N . SER B 1 378 ? 48.594 -18.031 11.242 1 94.75 378 SER B N 1
ATOM 9024 C CA . SER B 1 378 ? 49.062 -16.984 12.141 1 94.75 378 SER B CA 1
ATOM 9025 C C . SER B 1 378 ? 48 -15.891 12.305 1 94.75 378 SER B C 1
ATOM 9027 O O . SER B 1 378 ? 47.188 -15.672 11.414 1 94.75 378 SER B O 1
ATOM 9029 N N . VAL B 1 379 ? 48.094 -15.297 13.469 1 95.94 379 VAL B N 1
ATOM 9030 C CA . VAL B 1 379 ? 47.125 -14.227 13.727 1 95.94 379 VAL B CA 1
ATOM 9031 C C . VAL B 1 379 ? 47.25 -13.148 12.648 1 95.94 379 VAL B C 1
ATOM 9033 O O . VAL B 1 379 ? 48.344 -12.57 12.477 1 95.94 379 VAL B O 1
ATOM 9036 N N . PRO B 1 380 ? 46.219 -12.867 11.961 1 97.12 380 PRO B N 1
ATOM 9037 C CA . PRO B 1 380 ? 46.312 -11.891 10.875 1 97.12 380 PRO B CA 1
ATOM 9038 C C . PRO B 1 380 ? 46.656 -10.484 11.375 1 97.12 380 PRO B C 1
ATOM 9040 O O . PRO B 1 380 ? 46.156 -10.062 12.414 1 97.12 380 PRO B O 1
ATOM 9043 N N . ALA B 1 381 ? 47.438 -9.812 10.555 1 96.12 381 ALA B N 1
ATOM 9044 C CA . ALA B 1 381 ? 47.75 -8.414 10.844 1 96.12 381 ALA B CA 1
ATOM 9045 C C . ALA B 1 381 ? 46.719 -7.48 10.227 1 96.12 381 ALA B C 1
ATOM 9047 O O . ALA B 1 381 ? 46.5 -6.367 10.703 1 96.12 381 ALA B O 1
ATOM 9048 N N . SER B 1 382 ? 46.094 -8.023 9.18 1 97.44 382 SER B N 1
ATOM 9049 C CA . SER B 1 382 ? 45.125 -7.207 8.438 1 97.44 382 SER B CA 1
ATOM 9050 C C . SER B 1 382 ? 43.688 -7.684 8.664 1 97.44 382 SER B C 1
ATOM 9052 O O . SER B 1 382 ? 43.438 -8.891 8.641 1 97.44 382 SER B O 1
ATOM 9054 N N . VAL B 1 383 ? 42.844 -6.73 8.867 1 98 383 VAL B N 1
ATOM 9055 C CA . VAL B 1 383 ? 41.438 -7.02 9.055 1 98 383 VAL B CA 1
ATOM 9056 C C . VAL B 1 383 ? 40.875 -7.609 7.77 1 98 383 VAL B C 1
ATOM 9058 O O . VAL B 1 383 ? 39.844 -8.328 7.801 1 98 383 VAL B O 1
ATOM 9061 N N . HIS B 1 384 ? 41.469 -7.422 6.59 1 97.19 384 HIS B N 1
ATOM 9062 C CA . HIS B 1 384 ? 40.969 -7.848 5.285 1 97.19 384 HIS B CA 1
ATOM 9063 C C . HIS B 1 384 ? 41.281 -9.305 5.012 1 97.19 384 HIS B C 1
ATOM 9065 O O . HIS B 1 384 ? 40.906 -9.859 3.979 1 97.19 384 HIS B O 1
ATOM 9071 N N . ARG B 1 385 ? 41.938 -9.961 6.023 1 97 385 ARG B N 1
ATOM 9072 C CA . ARG B 1 385 ? 42.281 -11.375 5.938 1 97 385 ARG B CA 1
ATOM 9073 C C . ARG B 1 385 ? 41.781 -12.133 7.164 1 97 385 ARG B C 1
ATOM 9075 O O . ARG B 1 385 ? 42.406 -13.109 7.586 1 97 385 ARG B O 1
ATOM 9082 N N . LEU B 1 386 ? 40.781 -11.695 7.699 1 97.81 386 LEU B N 1
ATOM 9083 C CA . LEU B 1 386 ? 40.219 -12.328 8.898 1 97.81 386 LEU B CA 1
ATOM 9084 C C . LEU B 1 386 ? 39.312 -13.5 8.531 1 97.81 386 LEU B C 1
ATOM 9086 O O . LEU B 1 386 ? 38.406 -13.359 7.715 1 97.81 386 LEU B O 1
ATOM 9090 N N . ARG B 1 387 ? 39.562 -14.594 9.062 1 97.81 387 ARG B N 1
ATOM 9091 C CA . ARG B 1 387 ? 38.688 -15.75 9.023 1 97.81 387 ARG B CA 1
ATOM 9092 C C . ARG B 1 387 ? 37.781 -15.789 10.25 1 97.81 387 ARG B C 1
ATOM 9094 O O . ARG B 1 387 ? 38.094 -15.172 11.273 1 97.81 387 ARG B O 1
ATOM 9101 N N . PRO B 1 388 ? 36.656 -16.531 10.156 1 98.25 388 PRO B N 1
ATOM 9102 C CA . PRO B 1 388 ? 35.781 -16.609 11.32 1 98.25 388 PRO B CA 1
ATOM 9103 C C . PRO B 1 388 ? 36.5 -17.141 12.562 1 98.25 388 PRO B C 1
ATOM 9105 O O . PRO B 1 388 ? 36.219 -16.672 13.672 1 98.25 388 PRO B O 1
ATOM 9108 N N . GLY B 1 389 ? 37.438 -18 12.406 1 97.94 389 GLY B N 1
ATOM 9109 C CA . GLY B 1 389 ? 38.125 -18.609 13.523 1 97.94 389 GLY B CA 1
ATOM 9110 C C . GLY B 1 389 ? 39.094 -17.641 14.203 1 97.94 389 GLY B C 1
ATOM 9111 O O . GLY B 1 389 ? 39.562 -17.906 15.312 1 97.94 389 GLY B O 1
ATOM 9112 N N . ASP B 1 390 ? 39.375 -16.562 13.547 1 98.44 390 ASP B N 1
ATOM 9113 C CA . ASP B 1 390 ? 40.312 -15.586 14.094 1 98.44 390 ASP B CA 1
ATOM 9114 C C . ASP B 1 390 ? 39.625 -14.688 15.125 1 98.44 390 ASP B C 1
ATOM 9116 O O . ASP B 1 390 ? 40.312 -14.016 15.906 1 98.44 390 ASP B O 1
ATOM 9120 N N . ILE B 1 391 ? 38.312 -14.625 15.094 1 98.69 391 ILE B N 1
ATOM 9121 C CA . ILE B 1 391 ? 37.562 -13.75 16 1 98.69 391 ILE B CA 1
ATOM 9122 C C . ILE B 1 391 ? 37.625 -14.32 17.422 1 98.69 391 ILE B C 1
ATOM 9124 O O . ILE B 1 391 ? 37.344 -15.5 17.625 1 98.69 391 ILE B O 1
ATOM 9128 N N . LYS B 1 392 ? 37.906 -13.445 18.359 1 98.44 392 LYS B N 1
ATOM 9129 C CA . LYS B 1 392 ? 38 -13.883 19.75 1 98.44 392 LYS B CA 1
ATOM 9130 C C . LYS B 1 392 ? 36.969 -13.188 20.609 1 98.44 392 LYS B C 1
ATOM 9132 O O . LYS B 1 392 ? 36.531 -13.727 21.641 1 98.44 392 LYS B O 1
ATOM 9137 N N . VAL B 1 393 ? 36.656 -12.047 20.25 1 98.75 393 VAL B N 1
ATOM 9138 C CA . VAL B 1 393 ? 35.75 -11.219 21.031 1 98.75 393 VAL B CA 1
ATOM 9139 C C . VAL B 1 393 ? 34.594 -10.719 20.156 1 98.75 393 VAL B C 1
ATOM 9141 O O . VAL B 1 393 ? 34.812 -10.312 19.016 1 98.75 393 VAL B O 1
ATOM 9144 N N . VAL B 1 394 ? 33.375 -10.797 20.672 1 98.81 394 VAL B N 1
ATOM 9145 C CA . VAL B 1 394 ? 32.219 -10.219 19.984 1 98.81 394 VAL B CA 1
ATOM 9146 C C . VAL B 1 394 ? 31.562 -9.148 20.859 1 98.81 394 VAL B C 1
ATOM 9148 O O . VAL B 1 394 ? 31.625 -9.219 22.078 1 98.81 394 VAL B O 1
ATOM 9151 N N . GLY B 1 395 ? 31.016 -8.125 20.281 1 98.81 395 GLY B N 1
ATOM 9152 C CA . GLY B 1 395 ? 30.25 -7.059 20.922 1 98.81 395 GLY B CA 1
ATOM 9153 C C . GLY B 1 395 ? 29.094 -6.562 20.078 1 98.81 395 GLY B C 1
ATOM 9154 O O . GLY B 1 395 ? 29.016 -6.867 18.891 1 98.81 395 GLY B O 1
ATOM 9155 N N . ALA B 1 396 ? 28.156 -5.844 20.734 1 98.88 396 ALA B N 1
ATOM 9156 C CA . ALA B 1 396 ? 27.016 -5.301 20 1 98.88 396 ALA B CA 1
ATOM 9157 C C . ALA B 1 396 ? 26.516 -4.016 20.641 1 98.88 396 ALA B C 1
ATOM 9159 O O . ALA B 1 396 ? 26.594 -3.854 21.875 1 98.88 396 ALA B O 1
ATOM 9160 N N . MET B 1 397 ? 26.125 -3.174 19.875 1 98.81 397 MET B N 1
ATOM 9161 C CA . MET B 1 397 ? 25.422 -1.955 20.25 1 98.81 397 MET B CA 1
ATOM 9162 C C . MET B 1 397 ? 24.078 -1.863 19.516 1 98.81 397 MET B C 1
ATOM 9164 O O . MET B 1 397 ? 23.953 -2.312 18.375 1 98.81 397 MET B O 1
ATOM 9168 N N . GLY B 1 398 ? 23.094 -1.319 20.203 1 98.56 398 GLY B N 1
ATOM 9169 C CA . GLY B 1 398 ? 21.828 -1.235 19.516 1 98.56 398 GLY B CA 1
ATOM 9170 C C . GLY B 1 398 ? 20.672 -0.854 20.438 1 98.56 398 GLY B C 1
ATOM 9171 O O . GLY B 1 398 ? 20.859 -0.099 21.391 1 98.56 398 GLY B O 1
ATOM 9172 N N . ASP B 1 399 ? 19.484 -1.303 20.062 1 98.06 399 ASP B N 1
ATOM 9173 C CA . ASP B 1 399 ? 18.234 -0.994 20.75 1 98.06 399 ASP B CA 1
ATOM 9174 C C . ASP B 1 399 ? 17.531 -2.27 21.219 1 98.06 399 ASP B C 1
ATOM 9176 O O . ASP B 1 399 ? 18.188 -3.225 21.641 1 98.06 399 ASP B O 1
ATOM 9180 N N . SER B 1 400 ? 16.234 -2.221 21.328 1 97.81 400 SER B N 1
ATOM 9181 C CA . SER B 1 400 ? 15.453 -3.328 21.859 1 97.81 400 SER B CA 1
ATOM 9182 C C . SER B 1 400 ? 15.625 -4.59 21.016 1 97.81 400 SER B C 1
ATOM 9184 O O . SER B 1 400 ? 15.523 -5.703 21.531 1 97.81 400 SER B O 1
ATOM 9186 N N . LEU B 1 401 ? 15.891 -4.492 19.688 1 97.5 401 LEU B N 1
ATOM 9187 C CA . LEU B 1 401 ? 16.109 -5.672 18.859 1 97.5 401 LEU B CA 1
ATOM 9188 C C . LEU B 1 401 ? 17.406 -6.379 19.234 1 97.5 401 LEU B C 1
ATOM 9190 O O . LEU B 1 401 ? 17.469 -7.609 19.234 1 97.5 401 LEU B O 1
ATOM 9194 N N . THR B 1 402 ? 18.359 -5.543 19.641 1 98.69 402 THR B N 1
ATOM 9195 C CA . THR B 1 402 ? 19.656 -6.09 20.047 1 98.69 402 THR B CA 1
ATOM 9196 C C . THR B 1 402 ? 19.609 -6.605 21.484 1 98.69 402 THR B C 1
ATOM 9198 O O . THR B 1 402 ? 20.422 -7.449 21.859 1 98.69 402 THR B O 1
ATOM 9201 N N . THR B 1 403 ? 18.656 -6.215 22.266 1 98.44 403 THR B N 1
ATOM 9202 C CA . THR B 1 403 ? 18.5 -6.758 23.609 1 98.44 403 THR B CA 1
ATOM 9203 C C . THR B 1 403 ? 17.656 -8.031 23.594 1 98.44 403 THR B C 1
ATOM 9205 O O . THR B 1 403 ? 17.594 -8.75 24.594 1 98.44 403 THR B O 1
ATOM 9208 N N . GLY B 1 404 ? 17.016 -8.32 22.484 1 98.19 404 GLY B N 1
ATOM 9209 C CA . GLY B 1 404 ? 16.094 -9.438 22.406 1 98.19 404 GLY B CA 1
ATOM 9210 C C . GLY B 1 404 ? 14.781 -9.172 23.125 1 98.19 404 GLY B C 1
ATOM 9211 O O . GLY B 1 404 ? 14.242 -10.062 23.797 1 98.19 404 GLY B O 1
ATOM 9212 N N . PHE B 1 405 ? 14.328 -7.961 22.984 1 97.25 405 PHE B N 1
ATOM 9213 C CA . PHE B 1 405 ? 13.117 -7.547 23.672 1 97.25 405 PHE B CA 1
ATOM 9214 C C . PHE B 1 405 ? 11.93 -8.398 23.25 1 97.25 405 PHE B C 1
ATOM 9216 O O . PHE B 1 405 ? 11.562 -8.43 22.078 1 97.25 405 PHE B O 1
ATOM 9223 N N . GLY B 1 406 ? 11.352 -9.125 24.188 1 96.88 406 GLY B N 1
ATOM 9224 C CA . GLY B 1 406 ? 10.148 -9.906 23.984 1 96.88 406 GLY B CA 1
ATOM 9225 C C . GLY B 1 406 ? 10.352 -11.086 23.047 1 96.88 406 GLY B C 1
ATOM 9226 O O . GLY B 1 406 ? 9.391 -11.672 22.562 1 96.88 406 GLY B O 1
ATOM 9227 N N . ALA B 1 407 ? 11.484 -11.516 22.766 1 97.75 407 ALA B N 1
ATOM 9228 C CA . ALA B 1 407 ? 11.789 -12.469 21.703 1 97.75 407 ALA B CA 1
ATOM 9229 C C . ALA B 1 407 ? 11.102 -13.805 21.969 1 97.75 407 ALA B C 1
ATOM 9231 O O . ALA B 1 407 ? 10.727 -14.516 21.016 1 97.75 407 ALA B O 1
ATOM 9232 N N . LYS B 1 408 ? 10.898 -14.164 23.219 1 96.94 408 LYS B N 1
ATOM 9233 C CA . LYS B 1 408 ? 10.281 -15.445 23.547 1 96.94 408 LYS B CA 1
ATOM 9234 C C . LYS B 1 408 ? 8.914 -15.242 24.203 1 96.94 408 LYS B C 1
ATOM 9236 O O . LYS B 1 408 ? 8.359 -16.172 24.797 1 96.94 408 LYS B O 1
ATOM 9241 N N . ALA B 1 409 ? 8.453 -14.031 24.141 1 94.94 409 ALA B N 1
ATOM 9242 C CA . ALA B 1 409 ? 7.207 -13.719 24.828 1 94.94 409 ALA B CA 1
ATOM 9243 C C . ALA B 1 409 ? 6.027 -14.43 24.172 1 94.94 409 ALA B C 1
ATOM 9245 O O . ALA B 1 409 ? 5.887 -14.422 22.953 1 94.94 409 ALA B O 1
ATOM 9246 N N . LYS B 1 410 ? 5.16 -15.016 25 1 90.62 410 LYS B N 1
ATOM 9247 C CA . LYS B 1 410 ? 3.949 -15.664 24.516 1 90.62 410 LYS B CA 1
ATOM 9248 C C . LYS B 1 410 ? 2.707 -14.859 24.891 1 90.62 410 LYS B C 1
ATOM 9250 O O . LYS B 1 410 ? 1.617 -15.117 24.375 1 90.62 410 LYS B O 1
ATOM 9255 N N . ASN B 1 411 ? 2.896 -13.969 25.828 1 86.25 411 ASN B N 1
ATOM 9256 C CA . ASN B 1 411 ? 1.824 -13.078 26.25 1 86.25 411 ASN B CA 1
ATOM 9257 C C . ASN B 1 411 ? 2.352 -11.68 26.578 1 86.25 411 ASN B C 1
ATOM 9259 O O . ASN B 1 411 ? 3.562 -11.453 26.578 1 86.25 411 ASN B O 1
ATOM 9263 N N . ILE B 1 412 ? 1.535 -10.844 26.922 1 83.19 412 ILE B N 1
ATOM 9264 C CA . ILE B 1 412 ? 1.858 -9.422 27.047 1 83.19 412 ILE B CA 1
ATOM 9265 C C . ILE B 1 412 ? 2.695 -9.188 28.297 1 83.19 412 ILE B C 1
ATOM 9267 O O . ILE B 1 412 ? 3.535 -8.281 28.328 1 83.19 412 ILE B O 1
ATOM 9271 N N . LEU B 1 413 ? 2.504 -10.023 29.297 1 84 413 LEU B N 1
ATOM 9272 C CA . LEU B 1 413 ? 3.242 -9.844 30.531 1 84 413 LEU B CA 1
ATOM 9273 C C . LEU B 1 413 ? 4.727 -10.133 30.328 1 84 413 LEU B C 1
ATOM 9275 O O . LEU B 1 413 ? 5.578 -9.516 30.969 1 84 413 LEU B O 1
ATOM 9279 N N . ALA B 1 414 ? 4.957 -11.016 29.359 1 89.75 414 ALA B N 1
ATOM 9280 C CA . ALA B 1 414 ? 6.336 -11.406 29.094 1 89.75 414 ALA B CA 1
ATOM 9281 C C . ALA B 1 414 ? 6.977 -10.5 28.047 1 89.75 414 ALA B C 1
ATOM 9283 O O . ALA B 1 414 ? 8.164 -10.633 27.734 1 89.75 414 ALA B O 1
ATOM 9284 N N . LEU B 1 415 ? 6.254 -9.625 27.484 1 90.69 415 LEU B N 1
ATOM 9285 C CA . LEU B 1 415 ? 6.719 -8.781 26.391 1 90.69 415 LEU B CA 1
ATOM 9286 C C . LEU B 1 415 ? 7.898 -7.918 26.828 1 90.69 415 LEU B C 1
ATOM 9288 O O . LEU B 1 415 ? 8.828 -7.688 26.062 1 90.69 415 LEU B O 1
ATOM 9292 N N . PHE B 1 416 ? 7.996 -7.582 28.094 1 91.12 416 PHE B N 1
ATOM 9293 C CA . PHE B 1 416 ? 8.969 -6.602 28.562 1 91.12 416 PHE B CA 1
ATOM 9294 C C . PHE B 1 416 ? 10.266 -7.281 29 1 91.12 416 PHE B C 1
ATOM 9296 O O . PHE B 1 416 ? 11.211 -6.617 29.422 1 91.12 416 PHE B O 1
ATOM 9303 N N . THR B 1 417 ? 10.273 -8.531 28.766 1 94.88 417 THR B N 1
ATOM 9304 C CA . THR B 1 417 ? 11.484 -9.273 29.094 1 94.88 417 THR B CA 1
ATOM 9305 C C . THR B 1 417 ? 12.5 -9.18 27.969 1 94.88 417 THR B C 1
ATOM 9307 O O . THR B 1 417 ? 12.164 -9.375 26.797 1 94.88 417 THR B O 1
ATOM 9310 N N . GLU B 1 418 ? 13.711 -8.852 28.312 1 97.38 418 GLU B N 1
ATOM 9311 C CA . GLU B 1 418 ? 14.812 -8.844 27.359 1 97.38 418 GLU B CA 1
ATOM 9312 C C . GLU B 1 418 ? 15.531 -10.188 27.344 1 97.38 418 GLU B C 1
ATOM 9314 O O . GLU B 1 418 ? 16.25 -10.531 28.281 1 97.38 418 GLU B O 1
ATOM 9319 N N . TYR B 1 419 ? 15.32 -10.922 26.281 1 98 419 TYR B N 1
ATOM 9320 C CA . TYR B 1 419 ? 15.953 -12.227 26.125 1 98 419 TYR B CA 1
ATOM 9321 C C . TYR B 1 419 ? 17.312 -12.094 25.438 1 98 419 TYR B C 1
ATOM 9323 O O . TYR B 1 419 ? 17.484 -12.586 24.312 1 98 419 TYR B O 1
ATOM 9331 N N . ARG B 1 420 ? 18.25 -11.586 26.156 1 98.31 420 ARG B N 1
ATOM 9332 C CA . ARG B 1 420 ? 19.547 -11.203 25.609 1 98.31 420 ARG B CA 1
ATOM 9333 C C . ARG B 1 420 ? 20.312 -12.43 25.125 1 98.31 420 ARG B C 1
ATOM 9335 O O . ARG B 1 420 ? 21.219 -12.305 24.281 1 98.31 420 ARG B O 1
ATOM 9342 N N . GLY B 1 421 ? 19.969 -13.586 25.578 1 98.5 421 GLY B N 1
ATOM 9343 C CA . GLY B 1 421 ? 20.656 -14.812 25.188 1 98.5 421 GLY B CA 1
ATOM 9344 C C . GLY B 1 421 ? 20.328 -15.258 23.781 1 98.5 421 GLY B C 1
ATOM 9345 O O . GLY B 1 421 ? 21.078 -16.031 23.188 1 98.5 421 GLY B O 1
ATOM 9346 N N . VAL B 1 422 ? 19.188 -14.797 23.203 1 98.56 422 VAL B N 1
ATOM 9347 C CA . VAL B 1 422 ? 18.797 -15.227 21.875 1 98.56 422 VAL B CA 1
ATOM 9348 C C . VAL B 1 422 ? 18.891 -14.047 20.906 1 98.56 422 VAL B C 1
ATOM 9350 O O . VAL B 1 422 ? 18.344 -14.102 19.797 1 98.56 422 VAL B O 1
ATOM 9353 N N . SER B 1 423 ? 19.594 -13.008 21.359 1 98.69 423 SER B N 1
ATOM 9354 C CA . SER B 1 423 ? 19.812 -11.859 20.5 1 98.69 423 SER B CA 1
ATOM 9355 C C . SER B 1 423 ? 20.562 -12.258 19.234 1 98.69 423 SER B C 1
ATOM 9357 O O . SER B 1 423 ? 21.609 -12.898 19.312 1 98.69 423 SER B O 1
ATOM 9359 N N . TRP B 1 424 ? 20.125 -11.82 18.109 1 98.5 424 TRP B N 1
ATOM 9360 C CA . TRP B 1 424 ? 20.609 -12.227 16.797 1 98.5 424 TRP B CA 1
ATOM 9361 C C . TRP B 1 424 ? 22.094 -11.914 16.656 1 98.5 424 TRP B C 1
ATOM 9363 O O . TRP B 1 424 ? 22.844 -12.703 16.078 1 98.5 424 TRP B O 1
ATOM 9373 N N . SER B 1 425 ? 22.562 -10.852 17.219 1 98.69 425 SER B N 1
ATOM 9374 C CA . SER B 1 425 ? 23.906 -10.344 16.906 1 98.69 425 SER B CA 1
ATOM 9375 C C . SER B 1 425 ? 24.891 -10.68 18.016 1 98.69 425 SER B C 1
ATOM 9377 O O . SER B 1 425 ? 26.109 -10.617 17.812 1 98.69 425 SER B O 1
ATOM 9379 N N . ILE B 1 426 ? 24.406 -11.102 19.234 1 98.75 426 ILE B N 1
ATOM 9380 C CA . ILE B 1 426 ? 25.375 -11.195 20.312 1 98.75 426 ILE B CA 1
ATOM 9381 C C . ILE B 1 426 ? 24.953 -12.281 21.297 1 98.75 426 ILE B C 1
ATOM 9383 O O . ILE B 1 426 ? 25.688 -12.594 22.234 1 98.75 426 ILE B O 1
ATOM 9387 N N . GLY B 1 427 ? 23.844 -12.93 21.141 1 98.81 427 GLY B N 1
ATOM 9388 C CA . GLY B 1 427 ? 23.359 -13.945 22.047 1 98.81 427 GLY B CA 1
ATOM 9389 C C . GLY B 1 427 ? 24.172 -15.227 22 1 98.81 427 GLY B C 1
ATOM 9390 O O . GLY B 1 427 ? 24.656 -15.625 20.953 1 98.81 427 GLY B O 1
ATOM 9391 N N . GLY B 1 428 ? 24.219 -15.875 23.156 1 98.5 428 GLY B N 1
ATOM 9392 C CA . GLY B 1 428 ? 25 -17.094 23.234 1 98.5 428 GLY B CA 1
ATOM 9393 C C . GLY B 1 428 ? 24.281 -18.234 23.922 1 98.5 428 GLY B C 1
ATOM 9394 O O . GLY B 1 428 ? 24.906 -19.172 24.406 1 98.5 428 GLY B O 1
ATOM 9395 N N . ASP B 1 429 ? 22.969 -18.125 23.969 1 98.12 429 ASP B N 1
ATOM 9396 C CA . ASP B 1 429 ? 22.203 -19.188 24.594 1 98.12 429 ASP B CA 1
ATOM 9397 C C . ASP B 1 429 ? 22.266 -20.484 23.766 1 98.12 429 ASP B C 1
ATOM 9399 O O . ASP B 1 429 ? 22.125 -20.438 22.547 1 98.12 429 ASP B O 1
ATOM 9403 N N . LYS B 1 430 ? 22.484 -21.641 24.438 1 97.81 430 LYS B N 1
ATOM 9404 C CA . LYS B 1 430 ? 22.453 -22.969 23.844 1 97.81 430 LYS B CA 1
ATOM 9405 C C . LYS B 1 430 ? 23.391 -23.078 22.656 1 97.81 430 LYS B C 1
ATOM 9407 O O . LYS B 1 430 ? 24.359 -22.312 22.547 1 97.81 430 LYS B O 1
ATOM 9412 N N . ALA B 1 431 ? 23.219 -24.094 21.844 1 97.69 431 ALA B N 1
ATOM 9413 C CA . ALA B 1 431 ? 24.078 -24.344 20.688 1 97.69 431 ALA B CA 1
ATOM 9414 C C . ALA B 1 431 ? 23.391 -23.938 19.391 1 97.69 431 ALA B C 1
ATOM 9416 O O . ALA B 1 431 ? 22.172 -23.703 19.375 1 97.69 431 ALA B O 1
ATOM 9417 N N . LEU B 1 432 ? 24.156 -23.828 18.344 1 98.19 432 LEU B N 1
ATOM 9418 C CA . LEU B 1 432 ? 23.641 -23.391 17.047 1 98.19 432 LEU B CA 1
ATOM 9419 C C . LEU B 1 432 ? 22.469 -24.266 16.609 1 98.19 432 LEU B C 1
ATOM 9421 O O . LEU B 1 432 ? 21.516 -23.781 16.031 1 98.19 432 LEU B O 1
ATOM 9425 N N . GLU B 1 433 ? 22.531 -25.531 16.953 1 96.69 433 GLU B N 1
ATOM 9426 C CA . GLU B 1 433 ? 21.531 -26.484 16.516 1 96.69 433 GLU B CA 1
ATOM 9427 C C . GLU B 1 433 ? 20.172 -26.188 17.156 1 96.69 433 GLU B C 1
ATOM 9429 O O . GLU B 1 433 ? 19.141 -26.672 16.672 1 96.69 433 GLU B O 1
ATOM 9434 N N . THR B 1 434 ? 20.219 -25.359 18.172 1 97.25 434 THR B N 1
ATOM 9435 C CA . THR B 1 434 ? 18.984 -25.047 18.875 1 97.25 434 THR B CA 1
ATOM 9436 C C . THR B 1 434 ? 18.656 -23.562 18.75 1 97.25 434 THR B C 1
ATOM 9438 O O . THR B 1 434 ? 17.484 -23.188 18.625 1 97.25 434 THR B O 1
ATOM 9441 N N . VAL B 1 435 ? 19.641 -22.719 18.906 1 98.06 435 VAL B N 1
ATOM 9442 C CA . VAL B 1 435 ? 19.469 -21.281 18.844 1 98.06 435 VAL B CA 1
ATOM 9443 C C . VAL B 1 435 ? 20.453 -20.688 17.812 1 98.06 435 VAL B C 1
ATOM 9445 O O . VAL B 1 435 ? 21.656 -20.859 17.922 1 98.06 435 VAL B O 1
ATOM 9448 N N . THR B 1 436 ? 19.859 -20.016 16.844 1 97.94 436 THR B N 1
ATOM 9449 C CA . THR B 1 436 ? 20.703 -19.391 15.82 1 97.94 436 THR B CA 1
ATOM 9450 C C . THR B 1 436 ? 21.016 -17.938 16.172 1 97.94 436 THR B C 1
ATOM 9452 O O . THR B 1 436 ? 20.109 -17.109 16.203 1 97.94 436 THR B O 1
ATOM 9455 N N . THR B 1 437 ? 22.203 -17.641 16.5 1 98.69 437 THR B N 1
ATOM 9456 C CA . THR B 1 437 ? 22.766 -16.312 16.703 1 98.69 437 THR B CA 1
ATOM 9457 C C . THR B 1 437 ? 24.141 -16.203 16.078 1 98.69 437 THR B C 1
ATOM 9459 O O . THR B 1 437 ? 24.766 -17.219 15.75 1 98.69 437 THR B O 1
ATOM 9462 N N . LEU B 1 438 ? 24.562 -14.984 15.875 1 98.75 438 LEU B N 1
ATOM 9463 C CA . LEU B 1 438 ? 25.875 -14.781 15.273 1 98.75 438 LEU B CA 1
ATOM 9464 C C . LEU B 1 438 ? 26.969 -15.445 16.094 1 98.75 438 LEU B C 1
ATOM 9466 O O . LEU B 1 438 ? 27.781 -16.203 15.57 1 98.75 438 LEU B O 1
ATOM 9470 N N . PRO B 1 439 ? 27.062 -15.312 17.484 1 98.75 439 PRO B N 1
ATOM 9471 C CA . PRO B 1 439 ? 28.109 -15.984 18.266 1 98.75 439 PRO B CA 1
ATOM 9472 C C . PRO B 1 439 ? 28.016 -17.5 18.188 1 98.75 439 PRO B C 1
ATOM 9474 O O . PRO B 1 439 ? 29.031 -18.188 18.188 1 98.75 439 PRO B O 1
ATOM 9477 N N . ASN B 1 440 ? 26.781 -18.016 18.141 1 98.69 440 ASN B N 1
ATOM 9478 C CA . ASN B 1 440 ? 26.625 -19.469 18.062 1 98.69 440 ASN B CA 1
ATOM 9479 C C . ASN B 1 440 ? 27.172 -20.016 16.734 1 98.69 440 ASN B C 1
ATOM 9481 O O . ASN B 1 440 ? 27.688 -21.125 16.688 1 98.69 440 ASN B O 1
ATOM 9485 N N . ILE B 1 441 ? 27.078 -19.25 15.664 1 98.62 441 ILE B N 1
ATOM 9486 C CA . ILE B 1 441 ? 27.703 -19.641 14.406 1 98.62 441 ILE B CA 1
ATOM 9487 C C . ILE B 1 441 ? 29.219 -19.547 14.539 1 98.62 441 ILE B C 1
ATOM 9489 O O . ILE B 1 441 ? 29.938 -20.469 14.172 1 98.62 441 ILE B O 1
ATOM 9493 N N . LEU B 1 442 ? 29.703 -18.469 15.125 1 98.56 442 LEU B N 1
ATOM 9494 C CA . LEU B 1 442 ? 31.125 -18.219 15.289 1 98.56 442 LEU B CA 1
ATOM 9495 C C . LEU B 1 442 ? 31.766 -19.297 16.156 1 98.56 442 LEU B C 1
ATOM 9497 O O . LEU B 1 442 ? 32.906 -19.688 15.938 1 98.56 442 LEU B O 1
ATOM 9501 N N . ARG B 1 443 ? 31.047 -19.797 17.094 1 98.25 443 ARG B N 1
ATOM 9502 C CA . ARG B 1 443 ? 31.562 -20.797 18.031 1 98.25 443 ARG B CA 1
ATOM 9503 C C . ARG B 1 443 ? 31.859 -22.109 17.312 1 98.25 443 ARG B C 1
ATOM 9505 O O . ARG B 1 443 ? 32.625 -22.922 17.828 1 98.25 443 ARG B O 1
ATOM 9512 N N . LYS B 1 444 ? 31.266 -22.281 16.172 1 98.19 444 LYS B N 1
ATOM 9513 C CA . LYS B 1 444 ? 31.594 -23.453 15.375 1 98.19 444 LYS B CA 1
ATOM 9514 C C . LYS B 1 444 ? 33 -23.344 14.797 1 98.19 444 LYS B C 1
ATOM 9516 O O . LYS B 1 444 ? 33.625 -24.359 14.438 1 98.19 444 LYS B O 1
ATOM 9521 N N . PHE B 1 445 ? 33.531 -22.156 14.75 1 98.12 445 PHE B N 1
ATOM 9522 C CA . PHE B 1 445 ? 34.875 -21.891 14.219 1 98.12 445 PHE B CA 1
ATOM 9523 C C . PHE B 1 445 ? 35.844 -21.672 15.352 1 98.12 445 PHE B C 1
ATOM 9525 O O . PHE B 1 445 ? 37 -22.078 15.258 1 98.12 445 PHE B O 1
ATOM 9532 N N . ASN B 1 446 ? 35.469 -21.031 16.375 1 97.44 446 ASN B N 1
ATOM 9533 C CA . ASN B 1 446 ? 36.219 -20.781 17.594 1 97.44 446 ASN B CA 1
ATOM 9534 C C . ASN B 1 446 ? 35.344 -20.953 18.844 1 97.44 446 ASN B C 1
ATOM 9536 O O . ASN B 1 446 ? 34.562 -20.094 19.172 1 97.44 446 ASN B O 1
ATOM 9540 N N . ALA B 1 447 ? 35.625 -21.938 19.594 1 96.06 447 ALA B N 1
ATOM 9541 C CA . ALA B 1 447 ? 34.781 -22.312 20.734 1 96.06 447 ALA B CA 1
ATOM 9542 C C . ALA B 1 447 ? 34.969 -21.359 21.906 1 96.06 447 ALA B C 1
ATOM 9544 O O . ALA B 1 447 ? 34.156 -21.328 22.828 1 96.06 447 ALA B O 1
ATOM 9545 N N . ASN B 1 448 ? 35.969 -20.516 21.859 1 95 448 ASN B N 1
ATOM 9546 C CA . ASN B 1 448 ? 36.312 -19.672 23 1 95 448 ASN B CA 1
ATOM 9547 C C . ASN B 1 448 ? 35.969 -18.203 22.75 1 95 448 ASN B C 1
ATOM 9549 O O . ASN B 1 448 ? 36.75 -17.312 23.109 1 95 448 ASN B O 1
ATOM 9553 N N . ILE B 1 449 ? 34.875 -17.984 22.062 1 96.38 449 ILE B N 1
ATOM 9554 C CA . ILE B 1 449 ? 34.406 -16.625 21.797 1 96.38 449 ILE B CA 1
ATOM 9555 C C . ILE B 1 449 ? 34.031 -15.945 23.109 1 96.38 449 ILE B C 1
ATOM 9557 O O . ILE B 1 449 ? 33.344 -16.547 23.953 1 96.38 449 ILE B O 1
ATOM 9561 N N . LYS B 1 450 ? 34.5 -14.734 23.312 1 97.94 450 LYS B N 1
ATOM 9562 C CA . LYS B 1 450 ? 34.188 -13.953 24.516 1 97.94 450 LYS B CA 1
ATOM 9563 C C . LYS B 1 450 ? 33.219 -12.828 24.203 1 97.94 450 LYS B C 1
ATOM 9565 O O . LYS B 1 450 ? 33.125 -12.367 23.062 1 97.94 450 LYS B O 1
ATOM 9570 N N . GLY B 1 451 ? 32.406 -12.469 25.234 1 98.44 451 GLY B N 1
ATOM 9571 C CA . GLY B 1 451 ? 31.609 -11.25 25.141 1 98.44 451 GLY B CA 1
ATOM 9572 C C . GLY B 1 451 ? 30.141 -11.508 24.875 1 98.44 451 GLY B C 1
ATOM 9573 O O . GLY B 1 451 ? 29.328 -10.594 24.938 1 98.44 451 GLY B O 1
ATOM 9574 N N . MET B 1 452 ? 29.688 -12.766 24.688 1 98.44 452 MET B N 1
ATOM 9575 C CA . MET B 1 452 ? 28.297 -13.094 24.359 1 98.44 452 MET B CA 1
ATOM 9576 C C . MET B 1 452 ? 27.375 -12.781 25.531 1 98.44 452 MET B C 1
ATOM 9578 O O . MET B 1 452 ? 27.75 -12.93 26.688 1 98.44 452 MET B O 1
ATOM 9582 N N . SER B 1 453 ? 26.188 -12.383 25.203 1 98.62 453 SER B N 1
ATOM 9583 C CA . SER B 1 453 ? 25.172 -12.211 26.219 1 98.62 453 SER B CA 1
ATOM 9584 C C . SER B 1 453 ? 24.375 -13.5 26.438 1 98.62 453 SER B C 1
ATOM 9586 O O . SER B 1 453 ? 24.281 -14.328 25.516 1 98.62 453 SER B O 1
ATOM 9588 N N . LYS B 1 454 ? 23.844 -13.656 27.656 1 98.06 454 LYS B N 1
ATOM 9589 C CA . LYS B 1 454 ? 23.094 -14.867 27.984 1 98.06 454 LYS B CA 1
ATOM 9590 C C . LYS B 1 454 ? 21.859 -14.555 28.828 1 98.06 454 LYS B C 1
ATOM 9592 O O . LYS B 1 454 ? 21.812 -13.516 29.5 1 98.06 454 LYS B O 1
ATOM 9597 N N . GLY B 1 455 ? 20.906 -15.375 28.641 1 97.19 455 GLY B N 1
ATOM 9598 C CA . GLY B 1 455 ? 19.75 -15.352 29.516 1 97.19 455 GLY B CA 1
ATOM 9599 C C . GLY B 1 455 ? 18.859 -14.141 29.312 1 97.19 455 GLY B C 1
ATOM 9600 O O . GLY B 1 455 ? 18.672 -13.688 28.188 1 97.19 455 GLY B O 1
ATOM 9601 N N . ARG B 1 456 ? 18.188 -13.781 30.469 1 95.62 456 ARG B N 1
ATOM 9602 C CA . ARG B 1 456 ? 17.219 -12.695 30.469 1 95.62 456 ARG B CA 1
ATOM 9603 C C . ARG B 1 456 ? 17.703 -11.523 31.312 1 95.62 456 ARG B C 1
ATOM 9605 O O . ARG B 1 456 ? 18.422 -11.711 32.281 1 95.62 456 ARG B O 1
ATOM 9612 N N . GLY B 1 457 ? 17.297 -10.375 30.859 1 92.94 457 GLY B N 1
ATOM 9613 C CA . GLY B 1 457 ? 17.578 -9.195 31.672 1 92.94 457 GLY B CA 1
ATOM 9614 C C . GLY B 1 457 ? 19.031 -8.742 31.562 1 92.94 457 GLY B C 1
ATOM 9615 O O . GLY B 1 457 ? 19.656 -8.867 30.516 1 92.94 457 GLY B O 1
ATOM 9616 N N . LYS B 1 458 ? 19.578 -8.141 32.625 1 92.25 458 LYS B N 1
ATOM 9617 C CA . LYS B 1 458 ? 20.875 -7.473 32.531 1 92.25 458 LYS B CA 1
ATOM 9618 C C . LYS B 1 458 ? 21.906 -8.188 33.406 1 92.25 458 LYS B C 1
ATOM 9620 O O . LYS B 1 458 ? 22.969 -7.629 33.688 1 92.25 458 LYS B O 1
ATOM 9625 N N . ARG B 1 459 ? 21.656 -9.391 33.781 1 90 459 ARG B N 1
ATOM 9626 C CA . ARG B 1 459 ? 22.562 -10.109 34.656 1 90 459 ARG B CA 1
ATOM 9627 C C . ARG B 1 459 ? 23.797 -10.586 33.906 1 90 459 ARG B C 1
ATOM 9629 O O . ARG B 1 459 ? 24.922 -10.516 34.438 1 90 459 ARG B O 1
ATOM 9636 N N . GLN B 1 460 ? 23.672 -11.055 32.656 1 95.19 460 GLN B N 1
ATOM 9637 C CA . GLN B 1 460 ? 24.766 -11.57 31.844 1 95.19 460 GLN B CA 1
ATOM 9638 C C . GLN B 1 460 ? 24.781 -10.906 30.469 1 95.19 460 GLN B C 1
ATOM 9640 O O . GLN B 1 460 ? 24.641 -11.578 29.453 1 95.19 460 GLN B O 1
ATOM 9645 N N . THR B 1 461 ? 25.109 -9.68 30.469 1 96.69 461 THR B N 1
ATOM 9646 C CA . THR B 1 461 ? 25 -8.891 29.25 1 96.69 461 THR B CA 1
ATOM 9647 C C . THR B 1 461 ? 26.219 -9.062 28.359 1 96.69 461 THR B C 1
ATOM 9649 O O . THR B 1 461 ? 26.203 -8.703 27.188 1 96.69 461 THR B O 1
ATOM 9652 N N . GLY B 1 462 ? 27.391 -9.633 28.969 1 97.62 462 GLY B N 1
ATOM 9653 C CA . GLY B 1 462 ? 28.625 -9.609 28.188 1 97.62 462 GLY B CA 1
ATOM 9654 C C . GLY B 1 462 ? 28.938 -8.242 27.625 1 97.62 462 GLY B C 1
ATOM 9655 O O . GLY B 1 462 ? 28.953 -7.25 28.359 1 97.62 462 GLY B O 1
ATOM 9656 N N . PHE B 1 463 ? 29.234 -8.203 26.328 1 98.69 463 PHE B N 1
ATOM 9657 C CA . PHE B 1 463 ? 29.547 -6.934 25.688 1 98.69 463 PHE B CA 1
ATOM 9658 C C . PHE B 1 463 ? 28.359 -6.449 24.875 1 98.69 463 PHE B C 1
ATOM 9660 O O . PHE B 1 463 ? 28.531 -5.82 23.828 1 98.69 463 PHE B O 1
ATOM 9667 N N . ASN B 1 464 ? 27.109 -6.848 25.188 1 98.69 464 ASN B N 1
ATOM 9668 C CA . ASN B 1 464 ? 25.875 -6.273 24.672 1 98.69 464 ASN B CA 1
ATOM 9669 C C . ASN B 1 464 ? 25.547 -4.945 25.344 1 98.69 464 ASN B C 1
ATOM 9671 O O . ASN B 1 464 ? 24.984 -4.922 26.438 1 98.69 464 ASN B O 1
ATOM 9675 N N . MET B 1 465 ? 25.781 -3.83 24.688 1 98.62 465 MET B N 1
ATOM 9676 C CA . MET B 1 465 ? 25.594 -2.502 25.266 1 98.62 465 MET B CA 1
ATOM 9677 C C . MET B 1 465 ? 24.234 -1.925 24.875 1 98.62 465 MET B C 1
ATOM 9679 O O . MET B 1 465 ? 23.922 -0.785 25.219 1 98.62 465 MET B O 1
ATOM 9683 N N . ALA B 1 466 ? 23.422 -2.721 24.141 1 98.56 466 ALA B N 1
ATOM 9684 C CA . ALA B 1 466 ? 22.141 -2.23 23.625 1 98.56 466 ALA B CA 1
ATOM 9685 C C . ALA B 1 466 ? 21.188 -1.881 24.75 1 98.56 466 ALA B C 1
ATOM 9687 O O . ALA B 1 466 ? 21.266 -2.451 25.844 1 98.56 466 ALA B O 1
ATOM 9688 N N . GLU B 1 467 ? 20.375 -0.927 24.578 1 97.44 467 GLU B N 1
ATOM 9689 C CA . GLU B 1 467 ? 19.312 -0.51 25.484 1 97.44 467 GLU B CA 1
ATOM 9690 C C . GLU B 1 467 ? 17.984 -0.36 24.766 1 97.44 467 GLU B C 1
ATOM 9692 O O . GLU B 1 467 ? 17.938 0.149 23.641 1 97.44 467 GLU B O 1
ATOM 9697 N N . GLY B 1 468 ? 16.953 -0.89 25.453 1 94.69 468 GLY B N 1
ATOM 9698 C CA . GLY B 1 468 ? 15.633 -0.696 24.891 1 94.69 468 GLY B CA 1
ATOM 9699 C C . GLY B 1 468 ? 15.273 0.765 24.688 1 94.69 468 GLY B C 1
ATOM 9700 O O . GLY B 1 468 ? 15.523 1.596 25.578 1 94.69 468 GLY B O 1
ATOM 9701 N N . GLY B 1 469 ? 14.727 1.101 23.484 1 95.06 469 GLY B N 1
ATOM 9702 C CA . GLY B 1 469 ? 14.281 2.457 23.203 1 95.06 469 GLY B CA 1
ATOM 9703 C C . GLY B 1 469 ? 15.398 3.367 22.734 1 95.06 469 GLY B C 1
ATOM 9704 O O . GLY B 1 469 ? 15.172 4.539 22.438 1 95.06 469 GLY B O 1
ATOM 9705 N N . ALA B 1 470 ? 16.609 2.82 22.594 1 97.56 470 ALA B N 1
ATOM 9706 C CA . ALA B 1 470 ? 17.766 3.641 22.234 1 97.56 470 ALA B CA 1
ATOM 9707 C C . ALA B 1 470 ? 17.594 4.238 20.844 1 97.56 470 ALA B C 1
ATOM 9709 O O . ALA B 1 470 ? 17.016 3.609 19.953 1 97.56 470 ALA B O 1
ATOM 9710 N N . VAL B 1 471 ? 18.047 5.492 20.703 1 97.94 471 VAL B N 1
ATOM 9711 C CA . VAL B 1 471 ? 18.125 6.184 19.422 1 97.94 471 VAL B CA 1
ATOM 9712 C C . VAL B 1 471 ? 19.594 6.469 19.078 1 97.94 471 VAL B C 1
ATOM 9714 O O . VAL B 1 471 ? 20.484 6.168 19.875 1 97.94 471 VAL B O 1
ATOM 9717 N N . ALA B 1 472 ? 19.859 6.988 17.922 1 98.44 472 ALA B N 1
ATOM 9718 C CA . ALA B 1 472 ? 21.234 7.184 17.453 1 98.44 472 ALA B CA 1
ATOM 9719 C C . ALA B 1 472 ? 22.016 8.094 18.375 1 98.44 472 ALA B C 1
ATOM 9721 O O . ALA B 1 472 ? 23.219 7.922 18.562 1 98.44 472 ALA B O 1
ATOM 9722 N N . SER B 1 473 ? 21.344 9.07 19.047 1 98.12 473 SER B N 1
ATOM 9723 C CA . SER B 1 473 ? 22.031 10.008 19.938 1 98.12 473 SER B CA 1
ATOM 9724 C C . SER B 1 473 ? 22.578 9.305 21.172 1 98.12 473 SER B C 1
ATOM 9726 O O . SER B 1 473 ? 23.422 9.852 21.891 1 98.12 473 SER B O 1
ATOM 9728 N N . ASP B 1 474 ? 22.156 8.102 21.438 1 97.81 474 ASP B N 1
ATOM 9729 C CA . ASP B 1 474 ? 22.609 7.324 22.578 1 97.81 474 ASP B CA 1
ATOM 9730 C C . ASP B 1 474 ? 23.859 6.512 22.234 1 97.81 474 ASP B C 1
ATOM 9732 O O . ASP B 1 474 ? 24.5 5.93 23.109 1 97.81 474 ASP B O 1
ATOM 9736 N N . PHE B 1 475 ? 24.25 6.398 20.953 1 97.44 475 PHE B N 1
ATOM 9737 C CA . PHE B 1 475 ? 25.266 5.48 20.438 1 97.44 475 PHE B CA 1
ATOM 9738 C C . PHE B 1 475 ? 26.641 5.855 20.953 1 97.44 475 PHE B C 1
ATOM 9740 O O . PHE B 1 475 ? 27.438 4.98 21.328 1 97.44 475 PHE B O 1
ATOM 9747 N N . PRO B 1 476 ? 27 7.18 21.062 1 98.19 476 PRO B N 1
ATOM 9748 C CA . PRO B 1 476 ? 28.328 7.508 21.578 1 98.19 476 PRO B CA 1
ATOM 9749 C C . PRO B 1 476 ? 28.547 7.016 23 1 98.19 476 PRO B C 1
ATOM 9751 O O . PRO B 1 476 ? 29.625 6.488 23.328 1 98.19 476 PRO B O 1
ATOM 9754 N N . ALA B 1 477 ? 27.531 7.098 23.812 1 98.38 477 ALA B N 1
ATOM 9755 C CA . ALA B 1 477 ? 27.656 6.594 25.172 1 98.38 477 ALA B CA 1
ATOM 9756 C C . ALA B 1 477 ? 27.781 5.074 25.188 1 98.38 477 ALA B C 1
ATOM 9758 O O . ALA B 1 477 ? 28.531 4.523 26 1 98.38 477 ALA B O 1
ATOM 9759 N N . GLN B 1 478 ? 27.031 4.367 24.312 1 98.62 478 GLN B N 1
ATOM 9760 C CA . GLN B 1 478 ? 27.172 2.918 24.203 1 98.62 478 GLN B CA 1
ATOM 9761 C C . GLN B 1 478 ? 28.578 2.52 23.781 1 98.62 478 GLN B C 1
ATOM 9763 O O . GLN B 1 478 ? 29.141 1.556 24.297 1 98.62 478 GLN B O 1
ATOM 9768 N N . ALA B 1 479 ? 29.156 3.285 22.828 1 98.75 479 ALA B N 1
ATOM 9769 C CA . ALA B 1 479 ? 30.5 2.996 22.344 1 98.75 479 ALA B CA 1
ATOM 9770 C C . ALA B 1 479 ? 31.531 3.135 23.469 1 98.75 479 ALA B C 1
ATOM 9772 O O . ALA B 1 479 ? 32.375 2.262 23.641 1 98.75 479 ALA B O 1
ATOM 9773 N N . ARG B 1 480 ? 31.406 4.137 24.297 1 98.56 480 ARG B N 1
ATOM 9774 C CA . ARG B 1 480 ? 32.344 4.355 25.391 1 98.56 480 ARG B CA 1
ATOM 9775 C C . ARG B 1 480 ? 32.188 3.27 26.453 1 98.56 480 ARG B C 1
ATOM 9777 O O . ARG B 1 480 ? 33.188 2.783 26.984 1 98.56 480 ARG B O 1
ATOM 9784 N N . ARG B 1 481 ? 30.953 2.902 26.703 1 98.44 481 ARG B N 1
ATOM 9785 C CA . ARG B 1 481 ? 30.719 1.834 27.672 1 98.44 481 ARG B CA 1
ATOM 9786 C C . ARG B 1 481 ? 31.312 0.513 27.172 1 98.44 481 ARG B C 1
ATOM 9788 O O . ARG B 1 481 ? 31.875 -0.251 27.953 1 98.44 481 ARG B O 1
ATOM 9795 N N . LEU B 1 482 ? 31.141 0.24 25.859 1 98.75 482 LEU B N 1
ATOM 9796 C CA . LEU B 1 482 ? 31.688 -0.979 25.281 1 98.75 482 LEU B CA 1
ATOM 9797 C C . LEU B 1 482 ? 33.188 -1.051 25.469 1 98.75 482 LEU B C 1
ATOM 9799 O O . LEU B 1 482 ? 33.719 -2.061 25.938 1 98.75 482 LEU B O 1
ATOM 9803 N N . ILE B 1 483 ? 33.875 0.026 25.156 1 98.62 483 ILE B N 1
ATOM 9804 C CA . ILE B 1 483 ? 35.344 0.092 25.234 1 98.62 483 ILE B CA 1
ATOM 9805 C C . ILE B 1 483 ? 35.781 -0.063 26.688 1 98.62 483 ILE B C 1
ATOM 9807 O O . ILE B 1 483 ? 36.656 -0.857 27 1 98.62 483 ILE B O 1
ATOM 9811 N N . GLY B 1 484 ? 35.125 0.649 27.578 1 98.25 484 GLY B N 1
ATOM 9812 C CA . GLY B 1 484 ? 35.438 0.542 29 1 98.25 484 GLY B CA 1
ATOM 9813 C C . GLY B 1 484 ? 35.25 -0.861 29.547 1 98.25 484 GLY B C 1
ATOM 9814 O O . GLY B 1 484 ? 36.094 -1.357 30.297 1 98.25 484 GLY B O 1
ATOM 9815 N N . THR B 1 485 ? 34.219 -1.496 29.172 1 98.06 485 THR B N 1
ATOM 9816 C CA . THR B 1 485 ? 33.906 -2.84 29.656 1 98.06 485 THR B CA 1
ATOM 9817 C C . THR B 1 485 ? 34.906 -3.85 29.094 1 98.06 485 THR B C 1
ATOM 9819 O O . THR B 1 485 ? 35.344 -4.758 29.812 1 98.06 485 THR B O 1
ATOM 9822 N N . MET B 1 486 ? 35.312 -3.713 27.812 1 98 486 MET B N 1
ATOM 9823 C CA . MET B 1 486 ? 36.281 -4.605 27.203 1 98 486 MET B CA 1
ATOM 9824 C C . MET B 1 486 ? 37.656 -4.445 27.859 1 98 486 MET B C 1
ATOM 9826 O O . MET B 1 486 ? 38.312 -5.438 28.188 1 98 486 MET B O 1
ATOM 9830 N N . LYS B 1 487 ? 38.031 -3.24 28.125 1 97.69 487 LYS B N 1
ATOM 9831 C CA . LYS B 1 487 ? 39.344 -2.959 28.719 1 97.69 487 LYS B CA 1
ATOM 9832 C C . LYS B 1 487 ? 39.406 -3.484 30.156 1 97.69 487 LYS B C 1
ATOM 9834 O O . LYS B 1 487 ? 40.469 -3.91 30.609 1 97.69 487 LYS B O 1
ATOM 9839 N N . ASN B 1 488 ? 38.344 -3.539 30.781 1 96.94 488 ASN B N 1
ATOM 9840 C CA . ASN B 1 488 ? 38.312 -3.924 32.188 1 96.94 488 ASN B CA 1
ATOM 9841 C C . ASN B 1 488 ? 38.094 -5.422 32.375 1 96.94 488 ASN B C 1
ATOM 9843 O O . ASN B 1 488 ? 38.094 -5.938 33.469 1 96.94 488 ASN B O 1
ATOM 9847 N N . ASN B 1 489 ? 37.812 -6.105 31.312 1 96.38 489 ASN B N 1
ATOM 9848 C CA . ASN B 1 489 ? 37.625 -7.551 31.359 1 96.38 489 ASN B CA 1
ATOM 9849 C C . ASN B 1 489 ? 38.938 -8.297 31.25 1 96.38 489 ASN B C 1
ATOM 9851 O O . ASN B 1 489 ? 39.594 -8.25 30.219 1 96.38 489 ASN B O 1
ATOM 9855 N N . THR B 1 490 ? 39.281 -9.047 32.188 1 94.88 490 THR B N 1
ATOM 9856 C CA . THR B 1 490 ? 40.594 -9.68 32.281 1 94.88 490 THR B CA 1
ATOM 9857 C C . THR B 1 490 ? 40.75 -10.812 31.266 1 94.88 490 THR B C 1
ATOM 9859 O O . THR B 1 490 ? 41.844 -11.219 30.922 1 94.88 490 THR B O 1
ATOM 9862 N N . ALA B 1 491 ? 39.656 -11.297 30.812 1 94.75 491 ALA B N 1
ATOM 9863 C CA . ALA B 1 491 ? 39.719 -12.398 29.859 1 94.75 491 ALA B CA 1
ATOM 9864 C C . ALA B 1 491 ? 40.031 -11.891 28.453 1 94.75 491 ALA B C 1
ATOM 9866 O O . ALA B 1 491 ? 40.375 -12.68 27.562 1 94.75 491 ALA B O 1
ATOM 9867 N N . VAL B 1 492 ? 39.906 -10.609 28.219 1 97.69 492 VAL B N 1
ATOM 9868 C CA . VAL B 1 492 ? 40.094 -10.023 26.906 1 97.69 492 VAL B CA 1
ATOM 9869 C C . VAL B 1 492 ? 41.469 -9.383 26.797 1 97.69 492 VAL B C 1
ATOM 9871 O O . VAL B 1 492 ? 41.844 -8.578 27.656 1 97.69 492 VAL B O 1
ATOM 9874 N N . ASP B 1 493 ? 42.281 -9.742 25.781 1 97.75 493 ASP B N 1
ATOM 9875 C CA . ASP B 1 493 ? 43.438 -8.977 25.391 1 97.75 493 ASP B CA 1
ATOM 9876 C C . ASP B 1 493 ? 43.062 -7.844 24.438 1 97.75 493 ASP B C 1
ATOM 9878 O O . ASP B 1 493 ? 43.031 -8.031 23.219 1 97.75 493 ASP B O 1
ATOM 9882 N N . PHE B 1 494 ? 42.781 -6.73 25.016 1 97.88 494 PHE B N 1
ATOM 9883 C CA . PHE B 1 494 ? 42.219 -5.605 24.297 1 97.88 494 PHE B CA 1
ATOM 9884 C C . PHE B 1 494 ? 43.062 -5.215 23.094 1 97.88 494 PHE B C 1
ATOM 9886 O O . PHE B 1 494 ? 42.531 -4.844 22.047 1 97.88 494 PHE B O 1
ATOM 9893 N N . LYS B 1 495 ? 44.344 -5.371 23.172 1 97.38 495 LYS B N 1
ATOM 9894 C CA . LYS B 1 495 ? 45.25 -4.918 22.125 1 97.38 495 LYS B CA 1
ATOM 9895 C C . LYS B 1 495 ? 45.375 -5.965 21.016 1 97.38 495 LYS B C 1
ATOM 9897 O O . LYS B 1 495 ? 45.406 -5.625 19.828 1 97.38 495 LYS B O 1
ATOM 9902 N N . ASN B 1 496 ? 45.344 -7.25 21.422 1 97 496 ASN B N 1
ATOM 9903 C CA . ASN B 1 496 ? 45.781 -8.25 20.453 1 97 496 ASN B CA 1
ATOM 9904 C C . ASN B 1 496 ? 44.625 -9.125 19.984 1 97 496 ASN B C 1
ATOM 9906 O O . ASN B 1 496 ? 44.719 -9.805 18.953 1 97 496 ASN B O 1
ATOM 9910 N N . ASP B 1 497 ? 43.562 -9.148 20.656 1 98.25 497 ASP B N 1
ATOM 9911 C CA . ASP B 1 497 ? 42.438 -9.961 20.25 1 98.25 497 ASP B CA 1
ATOM 9912 C C . ASP B 1 497 ? 41.688 -9.312 19.078 1 98.25 497 ASP B C 1
ATOM 9914 O O . ASP B 1 497 ? 41.5 -8.094 19.062 1 98.25 497 ASP B O 1
ATOM 9918 N N . TRP B 1 498 ? 41.344 -10.094 18.016 1 98.69 498 TRP B N 1
ATOM 9919 C CA . TRP B 1 498 ? 40.469 -9.602 16.969 1 98.69 498 TRP B CA 1
ATOM 9920 C C . TRP B 1 498 ? 39 -9.562 17.453 1 98.69 498 TRP B C 1
ATOM 9922 O O . TRP B 1 498 ? 38.531 -10.523 18.047 1 98.69 498 TRP B O 1
ATOM 9932 N N . LYS B 1 499 ? 38.406 -8.453 17.234 1 98.81 499 LYS B N 1
ATOM 9933 C CA . LYS B 1 499 ? 37.031 -8.195 17.734 1 98.81 499 LYS B CA 1
ATOM 9934 C C . LYS B 1 499 ? 36.062 -7.992 16.578 1 98.81 499 LYS B C 1
ATOM 9936 O O . LYS B 1 499 ? 36.438 -7.426 15.547 1 98.81 499 LYS B O 1
ATOM 9941 N N . LEU B 1 500 ? 34.844 -8.492 16.703 1 98.88 500 LEU B N 1
ATOM 9942 C CA . LEU B 1 500 ? 33.75 -8.273 15.805 1 98.88 500 LEU B CA 1
ATOM 9943 C C . LEU B 1 500 ? 32.562 -7.605 16.531 1 98.88 500 LEU B C 1
ATOM 9945 O O . LEU B 1 500 ? 32 -8.188 17.453 1 98.88 500 LEU B O 1
ATOM 9949 N N . VAL B 1 501 ? 32.281 -6.383 16.172 1 98.88 501 VAL B N 1
ATOM 9950 C CA . VAL B 1 501 ? 31.219 -5.625 16.844 1 98.88 501 VAL B CA 1
ATOM 9951 C C . VAL B 1 501 ? 30.109 -5.316 15.836 1 98.88 501 VAL B C 1
ATOM 9953 O O . VAL B 1 501 ? 30.375 -4.887 14.711 1 98.88 501 VAL B O 1
ATOM 9956 N N . THR B 1 502 ? 28.844 -5.562 16.188 1 98.88 502 THR B N 1
ATOM 9957 C CA . THR B 1 502 ? 27.688 -5.305 15.328 1 98.88 502 THR B CA 1
ATOM 9958 C C . THR B 1 502 ? 26.891 -4.109 15.836 1 98.88 502 THR B C 1
ATOM 9960 O O . THR B 1 502 ? 26.547 -4.051 17.016 1 98.88 502 THR B O 1
ATOM 9963 N N . LEU B 1 503 ? 26.688 -3.16 14.961 1 98.81 503 LEU B N 1
ATOM 9964 C CA . LEU B 1 503 ? 25.906 -1.964 15.266 1 98.81 503 LEU B CA 1
ATOM 9965 C C . LEU B 1 503 ? 24.562 -1.986 14.547 1 98.81 503 LEU B C 1
ATOM 9967 O O . LEU B 1 503 ? 24.516 -2.24 13.344 1 98.81 503 LEU B O 1
ATOM 9971 N N . PHE B 1 504 ? 23.469 -1.761 15.281 1 98.25 504 PHE B N 1
ATOM 9972 C CA . PHE B 1 504 ? 22.125 -1.636 14.703 1 98.25 504 PHE B CA 1
ATOM 9973 C C . PHE B 1 504 ? 21.312 -0.589 15.445 1 98.25 504 PHE B C 1
ATOM 9975 O O . PHE B 1 504 ? 20.984 -0.768 16.625 1 98.25 504 PHE B O 1
ATOM 9982 N N . ILE B 1 505 ? 20.969 0.505 14.758 1 98.12 505 ILE B N 1
ATOM 9983 C CA . ILE B 1 505 ? 20.234 1.583 15.406 1 98.12 505 ILE B CA 1
ATOM 9984 C C . ILE B 1 505 ? 19.469 2.391 14.352 1 98.12 505 ILE B C 1
ATOM 9986 O O . ILE B 1 505 ? 19.844 2.402 13.18 1 98.12 505 ILE B O 1
ATOM 9990 N N . GLY B 1 506 ? 18.406 3.031 14.711 1 97.81 506 GLY B N 1
ATOM 9991 C CA . GLY B 1 506 ? 17.703 3.955 13.828 1 97.81 506 GLY B CA 1
ATOM 9992 C C . GLY B 1 506 ? 16.203 3.75 13.828 1 97.81 506 GLY B C 1
ATOM 9993 O O . GLY B 1 506 ? 15.445 4.641 13.422 1 97.81 506 GLY B O 1
ATOM 9994 N N . GLY B 1 507 ? 15.758 2.545 14.234 1 96.81 507 GLY B N 1
ATOM 9995 C CA . GLY B 1 507 ? 14.328 2.266 14.258 1 96.81 507 GLY B CA 1
ATOM 9996 C C . GLY B 1 507 ? 13.547 3.227 15.125 1 96.81 507 GLY B C 1
ATOM 9997 O O . GLY B 1 507 ? 12.531 3.785 14.695 1 96.81 507 GLY B O 1
ATOM 9998 N N . ASN B 1 508 ? 14.039 3.396 16.312 1 97.12 508 ASN B N 1
ATOM 9999 C CA . ASN B 1 508 ? 13.367 4.301 17.234 1 97.12 508 ASN B CA 1
ATOM 10000 C C . ASN B 1 508 ? 13.469 5.754 16.781 1 97.12 508 ASN B C 1
ATOM 10002 O O . ASN B 1 508 ? 12.586 6.562 17.062 1 97.12 508 ASN B O 1
ATOM 10006 N N . ASP B 1 509 ? 14.602 6.086 16.078 1 97.69 509 ASP B N 1
ATOM 10007 C CA . ASP B 1 509 ? 14.719 7.41 15.477 1 97.69 509 ASP B CA 1
ATOM 10008 C C . ASP B 1 509 ? 13.57 7.668 14.5 1 97.69 509 ASP B C 1
ATOM 10010 O O . ASP B 1 509 ? 12.914 8.711 14.562 1 97.69 509 ASP B O 1
ATOM 10014 N N . LEU B 1 510 ? 13.32 6.691 13.695 1 97.38 510 LEU B N 1
ATOM 10015 C CA . LEU B 1 510 ? 12.242 6.797 12.719 1 97.38 510 LEU B CA 1
ATOM 10016 C C . LEU B 1 510 ? 10.883 6.867 13.414 1 97.38 510 LEU B C 1
ATOM 10018 O O . LEU B 1 510 ? 10.031 7.676 13.039 1 97.38 510 LEU B O 1
ATOM 10022 N N . CYS B 1 511 ? 10.695 6.078 14.469 1 96.06 511 CYS B N 1
ATOM 10023 C CA . CYS B 1 511 ? 9.414 6.004 15.164 1 96.06 511 CYS B CA 1
ATOM 10024 C C . CYS B 1 511 ? 9.156 7.281 15.961 1 96.06 511 CYS B C 1
ATOM 10026 O O . CYS B 1 511 ? 8.023 7.531 16.375 1 96.06 511 CYS B O 1
ATOM 10028 N N . SER B 1 512 ? 10.164 8.125 16.141 1 94.44 512 SER B N 1
ATOM 10029 C CA . SER B 1 512 ? 10.023 9.375 16.891 1 94.44 512 SER B CA 1
ATOM 10030 C C . SER B 1 512 ? 10.133 10.586 15.961 1 94.44 512 SER B C 1
ATOM 10032 O O . SER B 1 512 ? 10.016 11.727 16.406 1 94.44 512 SER B O 1
ATOM 10034 N N . TYR B 1 513 ? 10.312 10.391 14.727 1 95.94 513 TYR B N 1
ATOM 10035 C CA . TYR B 1 513 ? 10.633 11.43 13.758 1 95.94 513 TYR B CA 1
ATOM 10036 C C . TYR B 1 513 ? 9.547 12.5 13.719 1 95.94 513 TYR B C 1
ATOM 10038 O O . TYR B 1 513 ? 9.844 13.695 13.695 1 95.94 513 TYR B O 1
ATOM 10046 N N . CYS B 1 514 ? 8.297 12.078 13.805 1 93.5 514 CYS B N 1
ATOM 10047 C CA . CYS B 1 514 ? 7.18 13.008 13.641 1 93.5 514 CYS B CA 1
ATOM 10048 C C . CYS B 1 514 ? 6.996 13.867 14.883 1 93.5 514 CYS B C 1
ATOM 10050 O O . CYS B 1 514 ? 6.27 14.859 14.852 1 93.5 514 CYS B O 1
ATOM 10052 N N . ASP B 1 515 ? 7.688 13.5 15.969 1 90.75 515 ASP B N 1
ATOM 10053 C CA . ASP B 1 515 ? 7.586 14.266 17.219 1 90.75 515 ASP B CA 1
ATOM 10054 C C . ASP B 1 515 ? 8.609 15.398 17.234 1 90.75 515 ASP B C 1
ATOM 10056 O O . ASP B 1 515 ? 8.43 16.375 17.969 1 90.75 515 ASP B O 1
ATOM 10060 N N . ASP B 1 516 ? 9.703 15.195 16.562 1 93 516 ASP B N 1
ATOM 10061 C CA . ASP B 1 516 ? 10.797 16.156 16.5 1 93 516 ASP B CA 1
ATOM 10062 C C . ASP B 1 516 ? 11.648 15.938 15.258 1 93 516 ASP B C 1
ATOM 10064 O O . ASP B 1 516 ? 12.719 15.328 15.328 1 93 516 ASP B O 1
ATOM 10068 N N . ARG B 1 517 ? 11.289 16.453 14.156 1 94.19 517 ARG B N 1
ATOM 10069 C CA . ARG B 1 517 ? 11.922 16.234 12.859 1 94.19 517 ARG B CA 1
ATOM 10070 C C . ARG B 1 517 ? 13.383 16.688 12.875 1 94.19 517 ARG B C 1
ATOM 10072 O O . ARG B 1 517 ? 14.242 16.031 12.289 1 94.19 517 ARG B O 1
ATOM 10079 N N . ALA B 1 518 ? 13.648 17.734 13.547 1 92.88 518 ALA B N 1
ATOM 10080 C CA . ALA B 1 518 ? 15.016 18.266 13.586 1 92.88 518 ALA B CA 1
ATOM 10081 C C . ALA B 1 518 ? 15.945 17.312 14.328 1 92.88 518 ALA B C 1
ATOM 10083 O O . ALA B 1 518 ? 17.016 16.969 13.828 1 92.88 518 ALA B O 1
ATOM 10084 N N . ALA B 1 519 ? 15.5 16.859 15.453 1 93.56 519 ALA B N 1
ATOM 10085 C CA . ALA B 1 519 ? 16.328 15.977 16.281 1 93.56 519 ALA B CA 1
ATOM 10086 C C . ALA B 1 519 ? 16.609 14.656 15.57 1 93.56 519 ALA B C 1
ATOM 10088 O O . ALA B 1 519 ? 17.688 14.086 15.711 1 93.56 519 ALA B O 1
ATOM 10089 N N . TYR B 1 520 ? 15.656 14.219 14.805 1 96.31 520 TYR B N 1
ATOM 10090 C CA . TYR B 1 520 ? 15.781 12.898 14.195 1 96.31 520 TYR B CA 1
ATOM 10091 C C . TYR B 1 520 ? 15.977 13.008 12.688 1 96.31 520 TYR B C 1
ATOM 10093 O O . TYR B 1 520 ? 15.703 12.055 11.953 1 96.31 520 TYR B O 1
ATOM 10101 N N . SER B 1 521 ? 16.453 14.188 12.273 1 95.94 521 SER B N 1
ATOM 10102 C CA . SER B 1 521 ? 16.781 14.398 10.867 1 95.94 521 SER B CA 1
ATOM 10103 C C . SER B 1 521 ? 17.891 13.453 10.414 1 95.94 521 SER B C 1
ATOM 10105 O O . SER B 1 521 ? 18.625 12.906 11.234 1 95.94 521 SER B O 1
ATOM 10107 N N . THR B 1 522 ? 17.938 13.164 9.102 1 96.25 522 THR B N 1
ATOM 10108 C CA . THR B 1 522 ? 19.016 12.336 8.547 1 96.25 522 THR B CA 1
ATOM 10109 C C . THR B 1 522 ? 20.375 12.875 8.945 1 96.25 522 THR B C 1
ATOM 10111 O O . THR B 1 522 ? 21.266 12.117 9.32 1 96.25 522 THR B O 1
ATOM 10114 N N . LYS B 1 523 ? 20.562 14.18 8.93 1 95.12 523 LYS B N 1
ATOM 10115 C CA . LYS B 1 523 ? 21.828 14.828 9.289 1 95.12 523 LYS B CA 1
ATOM 10116 C C . LYS B 1 523 ? 22.234 14.484 10.719 1 95.12 523 LYS B C 1
ATOM 10118 O O . LYS B 1 523 ? 23.375 14.078 10.969 1 95.12 523 LYS B O 1
ATOM 10123 N N . ASN B 1 524 ? 21.266 14.648 11.633 1 96.44 524 ASN B N 1
ATOM 10124 C CA . ASN B 1 524 ? 21.578 14.383 13.031 1 96.44 524 ASN B CA 1
ATOM 10125 C C . ASN B 1 524 ? 21.797 12.891 13.281 1 96.44 524 ASN B C 1
ATOM 10127 O O . ASN B 1 524 ? 22.656 12.508 14.078 1 96.44 524 ASN B O 1
ATOM 10131 N N . TYR B 1 525 ? 21.062 12.055 12.672 1 97.94 525 TYR B N 1
ATOM 10132 C CA . TYR B 1 525 ? 21.234 10.609 12.75 1 97.94 525 TYR B CA 1
ATOM 10133 C C . TYR B 1 525 ? 22.656 10.211 12.359 1 97.94 525 TYR B C 1
ATOM 10135 O O . TYR B 1 525 ? 23.328 9.484 13.094 1 97.94 525 TYR B O 1
ATOM 10143 N N . ILE B 1 526 ? 23.109 10.719 11.18 1 97.69 526 ILE B N 1
ATOM 10144 C CA . ILE B 1 526 ? 24.422 10.383 10.648 1 97.69 526 ILE B CA 1
ATOM 10145 C C . ILE B 1 526 ? 25.5 11 11.539 1 97.69 526 ILE B C 1
ATOM 10147 O O . ILE B 1 526 ? 26.562 10.406 11.734 1 97.69 526 ILE B O 1
ATOM 10151 N N . HIS B 1 527 ? 25.219 12.141 12.086 1 97.44 527 HIS B N 1
ATOM 10152 C CA . HIS B 1 527 ? 26.156 12.773 12.992 1 97.44 527 HIS B CA 1
ATOM 10153 C C . HIS B 1 527 ? 26.453 11.891 14.195 1 97.44 527 HIS B C 1
ATOM 10155 O O . HIS B 1 527 ? 27.625 11.68 14.547 1 97.44 527 HIS B O 1
ATOM 10161 N N . HIS B 1 528 ? 25.438 11.391 14.766 1 98.19 528 HIS B N 1
ATOM 10162 C CA . HIS B 1 528 ? 25.609 10.547 15.938 1 98.19 528 HIS B CA 1
ATOM 10163 C C . HIS B 1 528 ? 26.297 9.234 15.578 1 98.19 528 HIS B C 1
ATOM 10165 O O . HIS B 1 528 ? 27.141 8.742 16.328 1 98.19 528 HIS B O 1
ATOM 10171 N N . LEU B 1 529 ? 25.906 8.648 14.438 1 98.38 529 LEU B N 1
ATOM 10172 C CA . LEU B 1 529 ? 26.562 7.43 13.969 1 98.38 529 LEU B CA 1
ATOM 10173 C C . LEU B 1 529 ? 28.047 7.68 13.719 1 98.38 529 LEU B C 1
ATOM 10175 O O . LEU B 1 529 ? 28.891 6.891 14.141 1 98.38 529 LEU B O 1
ATOM 10179 N N . LYS B 1 530 ? 28.344 8.781 13.07 1 98.25 530 LYS B N 1
ATOM 10180 C CA . LYS B 1 530 ? 29.719 9.148 12.781 1 98.25 530 LYS B CA 1
ATOM 10181 C C . LYS B 1 530 ? 30.531 9.32 14.062 1 98.25 530 LYS B C 1
ATOM 10183 O O . LYS B 1 530 ? 31.656 8.836 14.164 1 98.25 530 LYS B O 1
ATOM 10188 N N . THR B 1 531 ? 29.969 9.992 15.031 1 98.38 531 THR B N 1
ATOM 10189 C CA . THR B 1 531 ? 30.641 10.195 16.312 1 98.38 531 THR B CA 1
ATOM 10190 C C . THR B 1 531 ? 30.984 8.867 16.969 1 98.38 531 THR B C 1
ATOM 10192 O O . THR B 1 531 ? 32.094 8.688 17.469 1 98.38 531 THR B O 1
ATOM 10195 N N . SER B 1 532 ? 30.109 7.996 16.922 1 98.44 532 SER B N 1
ATOM 10196 C CA . SER B 1 532 ? 30.297 6.684 17.531 1 98.44 532 SER B CA 1
ATOM 10197 C C . SER B 1 532 ? 31.359 5.887 16.781 1 98.44 532 SER B C 1
ATOM 10199 O O . SER B 1 532 ? 32.219 5.242 17.406 1 98.44 532 SER B O 1
ATOM 10201 N N . LEU B 1 533 ? 31.281 5.875 15.469 1 98.5 533 LEU B N 1
ATOM 10202 C CA . LEU B 1 533 ? 32.25 5.164 14.648 1 98.5 533 LEU B CA 1
ATOM 10203 C C . LEU B 1 533 ? 33.656 5.766 14.82 1 98.5 533 LEU B C 1
ATOM 10205 O O . LEU B 1 533 ? 34.656 5.047 14.812 1 98.5 533 LEU B O 1
ATOM 10209 N N . ASP B 1 534 ? 33.75 7.07 15.016 1 98.44 534 ASP B N 1
ATOM 10210 C CA . ASP B 1 534 ? 35 7.742 15.273 1 98.44 534 ASP B CA 1
ATOM 10211 C C . ASP B 1 534 ? 35.625 7.27 16.594 1 98.44 534 ASP B C 1
ATOM 10213 O O . ASP B 1 534 ? 36.844 7.047 16.672 1 98.44 534 ASP B O 1
ATOM 10217 N N . ILE B 1 535 ? 34.812 7.141 17.562 1 98.69 535 ILE B N 1
ATOM 10218 C CA . ILE B 1 535 ? 35.25 6.672 18.859 1 98.69 535 ILE B CA 1
ATOM 10219 C C . ILE B 1 535 ? 35.875 5.281 18.719 1 98.69 535 ILE B C 1
ATOM 10221 O O . ILE B 1 535 ? 37 5.039 19.188 1 98.69 535 ILE B O 1
ATOM 10225 N N . LEU B 1 536 ? 35.219 4.402 18.031 1 98.69 536 LEU B N 1
ATOM 10226 C CA . LEU B 1 536 ? 35.719 3.049 17.828 1 98.69 536 LEU B CA 1
ATOM 10227 C C . LEU B 1 536 ? 37 3.066 17 1 98.69 536 LEU B C 1
ATOM 10229 O O . LEU B 1 536 ? 37.969 2.385 17.328 1 98.69 536 LEU B O 1
ATOM 10233 N N . TYR B 1 537 ? 37 3.824 15.93 1 98.5 537 TYR B N 1
ATOM 10234 C CA . TYR B 1 537 ? 38.125 3.916 15.023 1 98.5 537 TYR B CA 1
ATOM 10235 C C . TYR B 1 537 ? 39.375 4.402 15.766 1 98.5 537 TYR B C 1
ATOM 10237 O O . TYR B 1 537 ? 40.469 3.875 15.555 1 98.5 537 TYR B O 1
ATOM 10245 N N . ASN B 1 538 ? 39.188 5.305 16.656 1 98 538 ASN B N 1
ATOM 10246 C CA . ASN B 1 538 ? 40.312 5.945 17.328 1 98 538 ASN B CA 1
ATOM 10247 C C . ASN B 1 538 ? 40.812 5.102 18.484 1 98 538 ASN B C 1
ATOM 10249 O O . ASN B 1 538 ? 42.031 5.125 18.797 1 98 538 ASN B O 1
ATOM 10253 N N . GLU B 1 539 ? 39.969 4.273 19.047 1 98.25 539 GLU B N 1
ATOM 10254 C CA . GLU B 1 539 ? 40.344 3.748 20.359 1 98.25 539 GLU B CA 1
ATOM 10255 C C . GLU B 1 539 ? 40.5 2.23 20.312 1 98.25 539 GLU B C 1
ATOM 10257 O O . GLU B 1 539 ? 41.094 1.639 21.219 1 98.25 539 GLU B O 1
ATOM 10262 N N . VAL B 1 540 ? 39.969 1.534 19.375 1 98.69 540 VAL B N 1
ATOM 10263 C CA . VAL B 1 540 ? 39.906 0.078 19.453 1 98.69 540 VAL B CA 1
ATOM 10264 C C . VAL B 1 540 ? 40.812 -0.529 18.375 1 98.69 540 VAL B C 1
ATOM 10266 O O . VAL B 1 540 ? 40.5 -0.426 17.188 1 98.69 540 VAL B O 1
ATOM 10269 N N . PRO B 1 541 ? 41.844 -1.209 18.766 1 98.06 541 PRO B N 1
ATOM 10270 C CA . PRO B 1 541 ? 42.656 -1.929 17.781 1 98.06 541 PRO B CA 1
ATOM 10271 C C . PRO B 1 541 ? 42.062 -3.273 17.391 1 98.06 541 PRO B C 1
ATOM 10273 O O . PRO B 1 541 ? 41.312 -3.873 18.172 1 98.06 541 PRO B O 1
ATOM 10276 N N . ARG B 1 542 ? 42.344 -3.766 16.141 1 98.44 542 ARG B N 1
ATOM 10277 C CA . ARG B 1 542 ? 41.938 -5.078 15.648 1 98.44 542 ARG B CA 1
ATOM 10278 C C . ARG B 1 542 ? 40.438 -5.262 15.758 1 98.44 542 ARG B C 1
ATOM 10280 O O . ARG B 1 542 ? 39.969 -6.152 16.469 1 98.44 542 ARG B O 1
ATOM 10287 N N . LEU B 1 543 ? 39.75 -4.426 14.992 1 98.75 543 LEU B N 1
ATOM 10288 C CA . LEU B 1 543 ? 38.281 -4.383 15.102 1 98.75 543 LEU B CA 1
ATOM 10289 C C . LEU B 1 543 ? 37.656 -4.398 13.719 1 98.75 543 LEU B C 1
ATOM 10291 O O . LEU B 1 543 ? 38 -3.6 12.852 1 98.75 543 LEU B O 1
ATOM 10295 N N . MET B 1 544 ? 36.75 -5.371 13.477 1 98.75 544 MET B N 1
ATOM 10296 C CA . MET B 1 544 ? 35.781 -5.324 12.375 1 98.75 544 MET B CA 1
ATOM 10297 C C . MET B 1 544 ? 34.406 -4.922 12.867 1 98.75 544 MET B C 1
ATOM 10299 O O . MET B 1 544 ? 33.875 -5.512 13.812 1 98.75 544 MET B O 1
ATOM 10303 N N . VAL B 1 545 ? 33.844 -3.895 12.258 1 98.81 545 VAL B N 1
ATOM 10304 C CA . VAL B 1 545 ? 32.531 -3.395 12.672 1 98.81 545 VAL B CA 1
ATOM 10305 C C . VAL B 1 545 ? 31.5 -3.719 11.594 1 98.81 545 VAL B C 1
ATOM 10307 O O . VAL B 1 545 ? 31.672 -3.377 10.43 1 98.81 545 VAL B O 1
ATOM 10310 N N . ASN B 1 546 ? 30.453 -4.461 11.969 1 98.69 546 ASN B N 1
ATOM 10311 C CA . ASN B 1 546 ? 29.25 -4.594 11.141 1 98.69 546 ASN B CA 1
ATOM 10312 C C . ASN B 1 546 ? 28.25 -3.471 11.414 1 98.69 546 ASN B C 1
ATOM 10314 O O . ASN B 1 546 ? 27.781 -3.309 12.539 1 98.69 546 ASN B O 1
ATOM 10318 N N . VAL B 1 547 ? 27.969 -2.719 10.406 1 98.62 547 VAL B N 1
ATOM 10319 C CA . VAL B 1 547 ? 26.859 -1.774 10.508 1 98.62 547 VAL B CA 1
ATOM 10320 C C . VAL B 1 547 ? 25.656 -2.303 9.727 1 98.62 547 VAL B C 1
ATOM 10322 O O . VAL B 1 547 ? 25.703 -2.379 8.492 1 98.62 547 VAL B O 1
ATOM 10325 N N . VAL B 1 548 ? 24.672 -2.688 10.43 1 97.94 548 VAL B N 1
ATOM 10326 C CA . VAL B 1 548 ? 23.453 -3.166 9.781 1 97.94 548 VAL B CA 1
ATOM 10327 C C . VAL B 1 548 ? 22.5 -1.993 9.523 1 97.94 548 VAL B C 1
ATOM 10329 O O . VAL B 1 548 ? 22.172 -1.243 10.445 1 97.94 548 VAL B O 1
ATOM 10332 N N . GLU B 1 549 ? 22.109 -1.787 8.273 1 96 549 GLU B N 1
ATOM 10333 C CA . GLU B 1 549 ? 21.219 -0.695 7.906 1 96 549 GLU B CA 1
ATOM 10334 C C . GLU B 1 549 ? 19.844 -0.852 8.578 1 96 549 GLU B C 1
ATOM 10336 O O . GLU B 1 549 ? 19.359 -1.971 8.75 1 96 549 GLU B O 1
ATOM 10341 N N . VAL B 1 550 ? 19.328 0.301 8.883 1 95.75 550 VAL B N 1
ATOM 10342 C CA . VAL B 1 550 ? 18 0.288 9.5 1 95.75 550 VAL B CA 1
ATOM 10343 C C . VAL B 1 550 ? 17 -0.378 8.555 1 95.75 550 VAL B C 1
ATOM 10345 O O . VAL B 1 550 ? 17.062 -0.173 7.34 1 95.75 550 VAL B O 1
ATOM 10348 N N . LEU B 1 551 ? 16.109 -1.164 9.047 1 93.38 551 LEU B N 1
ATOM 10349 C CA . LEU B 1 551 ? 15.141 -1.894 8.234 1 93.38 551 LEU B CA 1
ATOM 10350 C C . LEU B 1 551 ? 14.109 -0.943 7.637 1 93.38 551 LEU B C 1
ATOM 10352 O O . LEU B 1 551 ? 13.867 0.137 8.18 1 93.38 551 LEU B O 1
ATOM 10356 N N . GLU B 1 552 ? 13.625 -1.233 6.488 1 91.31 552 GLU B N 1
ATOM 10357 C CA . GLU B 1 552 ? 12.469 -0.525 5.945 1 91.31 552 GLU B CA 1
ATOM 10358 C C . GLU B 1 552 ? 11.219 -0.796 6.777 1 91.31 552 GLU B C 1
ATOM 10360 O O . GLU B 1 552 ? 10.727 -1.925 6.816 1 91.31 552 GLU B O 1
ATOM 10365 N N . MET B 1 553 ? 10.664 0.234 7.336 1 92.25 553 MET B N 1
ATOM 10366 C CA . MET B 1 553 ? 9.641 0.074 8.367 1 92.25 553 MET B CA 1
ATOM 10367 C C . MET B 1 553 ? 8.258 -0.078 7.746 1 92.25 553 MET B C 1
ATOM 10369 O O . MET B 1 553 ? 7.309 -0.487 8.422 1 92.25 553 MET B O 1
ATOM 10373 N N . LYS B 1 554 ? 8.109 0.186 6.496 1 87.19 554 LYS B N 1
ATOM 10374 C CA . LYS B 1 554 ? 6.793 0.205 5.863 1 87.19 554 LYS B CA 1
ATOM 10375 C C . LYS B 1 554 ? 6.117 -1.161 5.957 1 87.19 554 LYS B C 1
ATOM 10377 O O . LYS B 1 554 ? 4.891 -1.25 5.988 1 87.19 554 LYS B O 1
ATOM 10382 N N . ALA B 1 555 ? 6.902 -2.207 6.039 1 85.75 555 ALA B N 1
ATOM 10383 C CA . ALA B 1 555 ? 6.355 -3.561 6.094 1 85.75 555 ALA B CA 1
ATOM 10384 C C . ALA B 1 555 ? 5.504 -3.762 7.34 1 85.75 555 ALA B C 1
ATOM 10386 O O . ALA B 1 555 ? 4.586 -4.586 7.348 1 85.75 555 ALA B O 1
ATOM 10387 N N . LEU B 1 556 ? 5.785 -3.039 8.414 1 88 556 LEU B N 1
ATOM 10388 C CA . LEU B 1 556 ? 5.062 -3.146 9.68 1 88 556 LEU B CA 1
ATOM 10389 C C . LEU B 1 556 ? 3.574 -2.883 9.477 1 88 556 LEU B C 1
ATOM 10391 O O . LEU B 1 556 ? 2.736 -3.439 10.188 1 88 556 LEU B O 1
ATOM 10395 N N . ARG B 1 557 ? 3.266 -2.146 8.492 1 90.75 557 ARG B N 1
ATOM 10396 C CA . ARG B 1 557 ? 1.879 -1.761 8.242 1 90.75 557 ARG B CA 1
ATOM 10397 C C . ARG B 1 557 ? 1.062 -2.945 7.742 1 90.75 557 ARG B C 1
ATOM 10399 O O . ARG B 1 557 ? -0.168 -2.941 7.836 1 90.75 557 ARG B O 1
ATOM 10406 N N . LYS B 1 558 ? 1.762 -3.984 7.27 1 90.5 558 LYS B N 1
ATOM 10407 C CA . LYS B 1 558 ? 1.073 -5.133 6.688 1 90.5 558 LYS B CA 1
ATOM 10408 C C . LYS B 1 558 ? 1.047 -6.309 7.66 1 90.5 558 LYS B C 1
ATOM 10410 O O . LYS B 1 558 ? 0.34 -7.293 7.434 1 90.5 558 LYS B O 1
ATOM 10415 N N . ILE B 1 559 ? 1.797 -6.238 8.672 1 90.31 559 ILE B N 1
ATOM 10416 C CA . ILE B 1 559 ? 1.841 -7.305 9.664 1 90.31 559 ILE B CA 1
ATOM 10417 C C . ILE B 1 559 ? 0.729 -7.102 10.695 1 90.31 559 ILE B C 1
ATOM 10419 O O . ILE B 1 559 ? 0.786 -6.172 11.5 1 90.31 559 ILE B O 1
ATOM 10423 N N . LYS B 1 560 ? -0.297 -7.902 10.602 1 88.31 560 LYS B N 1
ATOM 10424 C CA . LYS B 1 560 ? -1.435 -7.859 11.516 1 88.31 560 LYS B CA 1
ATOM 10425 C C . LYS B 1 560 ? -1.745 -9.242 12.07 1 88.31 560 LYS B C 1
ATOM 10427 O O . LYS B 1 560 ? -1.56 -10.25 11.383 1 88.31 560 LYS B O 1
ATOM 10432 N N . LYS B 1 561 ? -2.016 -9.359 13.227 1 88.31 561 LYS B N 1
ATOM 10433 C CA . LYS B 1 561 ? -2.355 -10.633 13.852 1 88.31 561 LYS B CA 1
ATOM 10434 C C . LYS B 1 561 ? -3.711 -10.555 14.555 1 88.31 561 LYS B C 1
ATOM 10436 O O . LYS B 1 561 ? -4.691 -11.133 14.078 1 88.31 561 LYS B O 1
ATOM 10441 N N . ASP B 1 562 ? -3.814 -9.859 15.617 1 86.56 562 ASP B N 1
ATOM 10442 C CA . ASP B 1 562 ? -5.062 -9.625 16.344 1 86.56 562 ASP B CA 1
ATOM 10443 C C . ASP B 1 562 ? -5.141 -8.18 16.844 1 86.56 562 ASP B C 1
ATOM 10445 O O . ASP B 1 562 ? -4.223 -7.391 16.625 1 86.56 562 ASP B O 1
ATOM 10449 N N . ALA B 1 563 ? -6.207 -7.828 17.375 1 81.75 563 ALA B N 1
ATOM 10450 C CA . ALA B 1 563 ? -6.457 -6.449 17.781 1 81.75 563 ALA B CA 1
ATOM 10451 C C . ALA B 1 563 ? -5.422 -5.98 18.797 1 81.75 563 ALA B C 1
ATOM 10453 O O . ALA B 1 563 ? -5.008 -4.816 18.781 1 81.75 563 ALA B O 1
ATOM 10454 N N . PHE B 1 564 ? -5.043 -6.859 19.609 1 81.56 564 PHE B N 1
ATOM 10455 C CA . PHE B 1 564 ? -4.062 -6.539 20.641 1 81.56 564 PHE B CA 1
ATOM 10456 C C . PHE B 1 564 ? -2.705 -6.23 20.016 1 81.56 564 PHE B C 1
ATOM 10458 O O . PHE B 1 564 ? -2.098 -5.203 20.328 1 81.56 564 PHE B O 1
ATOM 10465 N N . CYS B 1 565 ? -2.33 -7.043 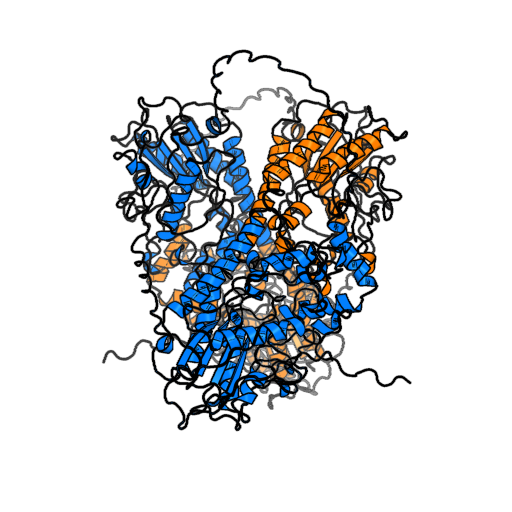19.141 1 87.56 565 CYS B N 1
ATOM 10466 C CA . CYS B 1 565 ? -1.062 -6.875 18.438 1 87.56 565 CYS B CA 1
ATOM 10467 C C . CYS B 1 565 ? -1.054 -5.586 17.625 1 87.56 565 CYS B C 1
ATOM 10469 O O . CYS B 1 565 ? -0.084 -4.828 17.672 1 87.56 565 CYS B O 1
ATOM 10471 N N . ASN B 1 566 ? -2.135 -5.398 17.031 1 86.38 566 ASN B N 1
ATOM 10472 C CA . ASN B 1 566 ? -2.24 -4.227 16.172 1 86.38 566 ASN B CA 1
ATOM 10473 C C . ASN B 1 566 ? -2.211 -2.932 16.984 1 86.38 566 ASN B C 1
ATOM 10475 O O . ASN B 1 566 ? -1.641 -1.933 16.547 1 86.38 566 ASN B O 1
ATOM 10479 N N . PHE B 1 567 ? -2.752 -2.973 18.141 1 85.75 567 PHE B N 1
ATOM 10480 C CA . PHE B 1 567 ? -2.771 -1.806 19.016 1 85.75 567 PHE B CA 1
ATOM 10481 C C . PHE B 1 567 ? -1.365 -1.467 19.5 1 85.75 567 PHE B C 1
ATOM 10483 O O . PHE B 1 567 ? -0.933 -0.316 19.406 1 85.75 567 PHE B O 1
ATOM 10490 N N . PHE B 1 568 ? -0.631 -2.416 19.938 1 85.75 568 PHE B N 1
ATOM 10491 C CA . PHE B 1 568 ? 0.7 -2.191 20.484 1 85.75 568 PHE B CA 1
ATOM 10492 C C . PHE B 1 568 ? 1.681 -1.801 19.391 1 85.75 568 PHE B C 1
ATOM 10494 O O . PHE B 1 568 ? 2.574 -0.981 19.609 1 85.75 568 PHE B O 1
ATOM 10501 N N . GLN B 1 569 ? 1.459 -2.414 18.266 1 91.44 569 GLN B N 1
ATOM 10502 C CA . GLN B 1 569 ? 2.295 -2.072 17.125 1 91.44 569 GLN B CA 1
ATOM 10503 C C . GLN B 1 569 ? 2.188 -0.586 16.781 1 91.44 569 GLN B C 1
ATOM 10505 O O . GLN B 1 569 ? 3.203 0.089 16.594 1 91.44 569 GLN B O 1
ATOM 10510 N N . LYS B 1 570 ? 1.003 -0.116 16.812 1 90.44 570 LYS B N 1
ATOM 10511 C CA . LYS B 1 570 ? 0.745 1.287 16.5 1 90.44 570 LYS B CA 1
ATOM 10512 C C . LYS B 1 570 ? 1.354 2.205 17.562 1 90.44 570 LYS B C 1
ATOM 10514 O O . LYS B 1 570 ? 1.878 3.273 17.234 1 90.44 570 LYS B O 1
ATOM 10519 N N . GLN B 1 571 ? 1.318 1.773 18.75 1 87.75 571 GLN B N 1
ATOM 10520 C CA . GLN B 1 571 ? 1.87 2.586 19.828 1 87.75 571 GLN B CA 1
ATOM 10521 C C . GLN B 1 571 ? 3.395 2.576 19.812 1 87.75 571 GLN B C 1
ATOM 10523 O O . GLN B 1 571 ? 4.035 3.568 20.156 1 87.75 571 GLN B O 1
ATOM 10528 N N . ALA B 1 572 ? 3.867 1.486 19.328 1 90.69 572 ALA B N 1
ATOM 10529 C CA . ALA B 1 572 ? 5.32 1.35 19.297 1 90.69 572 ALA B CA 1
ATOM 10530 C C . ALA B 1 572 ? 5.93 2.268 18.234 1 90.69 572 ALA B C 1
ATOM 10532 O O . ALA B 1 572 ? 7.062 2.734 18.391 1 90.69 572 ALA B O 1
ATOM 10533 N N . CYS B 1 573 ? 5.176 2.482 17.234 1 94.06 573 CYS B N 1
ATOM 10534 C CA . CYS B 1 573 ? 5.703 3.336 16.172 1 94.06 573 CYS B CA 1
ATOM 10535 C C . CYS B 1 573 ? 4.586 4.125 15.508 1 94.06 573 CYS B C 1
ATOM 10537 O O . CYS B 1 573 ? 4.316 3.941 14.32 1 94.06 573 CYS B O 1
ATOM 10539 N N . ARG B 1 574 ? 4.133 5.109 16.188 1 91.75 574 ARG B N 1
ATOM 10540 C CA . ARG B 1 574 ? 2.994 5.918 15.766 1 91.75 574 ARG B CA 1
ATOM 10541 C C . ARG B 1 574 ? 3.305 6.664 14.477 1 91.75 574 ARG B C 1
ATOM 10543 O O . ARG B 1 574 ? 2.465 6.742 13.578 1 91.75 574 ARG B O 1
ATOM 10550 N N . CYS B 1 575 ? 4.523 7.105 14.305 1 92.25 575 CYS B N 1
ATOM 10551 C CA . CYS B 1 575 ? 4.887 7.945 13.172 1 92.25 575 CYS B CA 1
ATOM 10552 C C . CYS B 1 575 ? 4.766 7.172 11.859 1 92.25 575 CYS B C 1
ATOM 10554 O O . CYS B 1 575 ? 4.492 7.758 10.812 1 92.25 575 CYS B O 1
ATOM 10556 N N . PHE B 1 576 ? 4.902 5.84 11.883 1 92.88 576 PHE B N 1
ATOM 10557 C CA . PHE B 1 576 ? 4.836 5.031 10.672 1 92.88 576 PHE B CA 1
ATOM 10558 C C . PHE B 1 576 ? 3.441 4.441 10.492 1 92.88 576 PHE B C 1
ATOM 10560 O O . PHE B 1 576 ? 3.012 4.176 9.367 1 92.88 576 PHE B O 1
ATOM 10567 N N . LEU B 1 577 ? 2.764 4.242 11.648 1 93.5 577 LEU B N 1
ATOM 10568 C CA . LEU B 1 577 ? 1.591 3.377 11.57 1 93.5 577 LEU B CA 1
ATOM 10569 C C . LEU B 1 577 ? 0.307 4.195 11.633 1 93.5 577 LEU B C 1
ATOM 10571 O O . LEU B 1 577 ? -0.762 3.715 11.25 1 93.5 577 LEU B O 1
ATOM 10575 N N . GLU B 1 578 ? 0.374 5.457 12.031 1 91.75 578 GLU B N 1
ATOM 10576 C CA . GLU B 1 578 ? -0.833 6.262 12.195 1 91.75 578 GLU B CA 1
ATOM 10577 C C . GLU B 1 578 ? -1.189 6.984 10.898 1 91.75 578 GLU B C 1
ATOM 10579 O O . GLU B 1 578 ? -2.367 7.109 10.555 1 91.75 578 GLU B O 1
ATOM 10584 N N . PRO B 1 579 ? -0.175 7.492 10.133 1 92.94 579 PRO B N 1
ATOM 10585 C CA . PRO B 1 579 ? -0.525 8.203 8.898 1 92.94 579 PRO B CA 1
ATOM 10586 C C . PRO B 1 579 ? -1.302 7.332 7.914 1 92.94 579 PRO B C 1
ATOM 10588 O O . PRO B 1 579 ? -1.079 6.121 7.848 1 92.94 579 PRO B O 1
ATOM 10591 N N . SER B 1 580 ? -2.205 7.953 7.18 1 91.19 580 SER B N 1
ATOM 10592 C CA . SER B 1 580 ? -2.949 7.227 6.156 1 91.19 580 SER B CA 1
ATOM 10593 C C . SER B 1 580 ? -2.035 6.785 5.02 1 91.19 580 SER B C 1
ATOM 10595 O O . SER B 1 580 ? -0.926 7.301 4.871 1 91.19 580 SER B O 1
ATOM 10597 N N . ASP B 1 581 ? -2.43 5.801 4.188 1 85.5 581 ASP B N 1
ATOM 10598 C CA . ASP B 1 581 ? -1.597 5.152 3.182 1 85.5 581 ASP B CA 1
ATOM 10599 C C . ASP B 1 581 ? -1.082 6.16 2.158 1 85.5 581 ASP B C 1
ATOM 10601 O O . ASP B 1 581 ? 0.062 6.066 1.709 1 85.5 581 ASP B O 1
ATOM 10605 N N . ASP B 1 582 ? -1.821 7.094 1.771 1 83.88 582 ASP B N 1
ATOM 10606 C CA . ASP B 1 582 ? -1.409 8.008 0.707 1 83.88 582 ASP B CA 1
ATOM 10607 C C . ASP B 1 582 ? -1.103 9.391 1.26 1 83.88 582 ASP B C 1
ATOM 10609 O O . ASP B 1 582 ? -1.01 10.359 0.503 1 83.88 582 ASP B O 1
ATOM 10613 N N . SER B 1 583 ? -0.836 9.5 2.588 1 89.38 583 SER B N 1
ATOM 10614 C CA . SER B 1 583 ? -0.603 10.781 3.238 1 89.38 583 SER B CA 1
ATOM 10615 C C . SER B 1 583 ? 0.806 11.297 2.959 1 89.38 583 SER B C 1
ATOM 10617 O O . SER B 1 583 ? 1.726 10.508 2.73 1 89.38 583 SER B O 1
ATOM 10619 N N . PRO B 1 584 ? 1.028 12.641 2.941 1 87.62 584 PRO B N 1
ATOM 10620 C CA . PRO B 1 584 ? 2.377 13.195 2.826 1 87.62 584 PRO B CA 1
ATOM 10621 C C . PRO B 1 584 ? 3.287 12.789 3.98 1 87.62 584 PRO B C 1
ATOM 10623 O O . PRO B 1 584 ? 4.5 12.648 3.797 1 87.62 584 PRO B O 1
ATOM 10626 N N . GLU B 1 585 ? 2.654 12.609 5.137 1 92.12 585 GLU B N 1
ATOM 10627 C CA . GLU B 1 585 ? 3.432 12.234 6.316 1 92.12 585 GLU B CA 1
ATOM 10628 C C . GLU B 1 585 ? 4.078 10.867 6.141 1 92.12 585 GLU B C 1
ATOM 10630 O O . GLU B 1 585 ? 5.258 10.688 6.453 1 92.12 585 GLU B O 1
ATOM 10635 N N . LEU B 1 586 ? 3.287 9.898 5.617 1 92.69 586 LEU B N 1
ATOM 10636 C CA . LEU B 1 586 ? 3.848 8.57 5.387 1 92.69 586 LEU B CA 1
ATOM 10637 C C . LEU B 1 586 ? 4.914 8.617 4.293 1 92.69 586 LEU B C 1
ATOM 10639 O O . LEU B 1 586 ? 5.961 7.977 4.418 1 92.69 586 LEU B O 1
ATOM 10643 N N . ALA B 1 587 ? 4.625 9.328 3.25 1 89.88 587 ALA B N 1
ATOM 10644 C CA . ALA B 1 587 ? 5.605 9.484 2.178 1 89.88 587 ALA B CA 1
ATOM 10645 C C . ALA B 1 587 ? 6.918 10.047 2.709 1 89.88 587 ALA B C 1
ATOM 10647 O O . ALA B 1 587 ? 7.996 9.586 2.334 1 89.88 587 ALA B O 1
ATOM 10648 N N . GLU B 1 588 ? 6.805 11.023 3.541 1 92.44 588 GLU B N 1
ATOM 10649 C CA . GLU B 1 588 ? 7.984 11.672 4.105 1 92.44 588 GLU B CA 1
ATOM 10650 C C . GLU B 1 588 ? 8.812 10.695 4.934 1 92.44 588 GLU B C 1
ATOM 10652 O O . GLU B 1 588 ? 10.023 10.594 4.762 1 92.44 588 GLU B O 1
ATOM 10657 N N . ILE B 1 589 ? 8.195 10.047 5.809 1 94.75 589 ILE B N 1
ATOM 10658 C CA . ILE B 1 589 ? 8.953 9.203 6.723 1 94.75 589 ILE B CA 1
ATOM 10659 C C . ILE B 1 589 ? 9.555 8.031 5.949 1 94.75 589 ILE B C 1
ATOM 10661 O O . ILE B 1 589 ? 10.648 7.562 6.277 1 94.75 589 ILE B O 1
ATOM 10665 N N . LYS B 1 590 ? 8.859 7.469 4.914 1 92.62 590 LYS B N 1
ATOM 10666 C CA . LYS B 1 590 ? 9.453 6.465 4.035 1 92.62 590 LYS B CA 1
ATOM 10667 C C . LYS B 1 590 ? 10.734 6.988 3.385 1 92.62 590 LYS B C 1
ATOM 10669 O O . LYS B 1 590 ? 11.727 6.27 3.293 1 92.62 590 LYS B O 1
ATOM 10674 N N . ARG B 1 591 ? 10.68 8.195 2.885 1 92.5 591 ARG B N 1
ATOM 10675 C CA . ARG B 1 591 ? 11.852 8.828 2.291 1 92.5 591 ARG B CA 1
ATOM 10676 C C . ARG B 1 591 ? 12.992 8.938 3.305 1 92.5 591 ARG B C 1
ATOM 10678 O O . ARG B 1 591 ? 14.141 8.641 2.988 1 92.5 591 ARG B O 1
ATOM 10685 N N . ILE B 1 592 ? 12.641 9.383 4.531 1 95.25 592 ILE B N 1
ATOM 10686 C CA . ILE B 1 592 ? 13.648 9.547 5.57 1 95.25 592 ILE B CA 1
ATOM 10687 C C . ILE B 1 592 ? 14.281 8.195 5.898 1 95.25 592 ILE B C 1
ATOM 10689 O O . ILE B 1 592 ? 15.492 8.102 6.102 1 95.25 592 ILE B O 1
ATOM 10693 N N . ASN B 1 593 ? 13.445 7.129 5.922 1 95.81 593 ASN B N 1
ATOM 10694 C CA . ASN B 1 593 ? 13.961 5.777 6.109 1 95.81 593 ASN B CA 1
ATOM 10695 C C . ASN B 1 593 ? 15.023 5.438 5.07 1 95.81 593 ASN B C 1
ATOM 10697 O O . ASN B 1 593 ? 16.109 4.98 5.418 1 95.81 593 ASN B O 1
ATOM 10701 N N . ARG B 1 594 ? 14.781 5.695 3.881 1 92.75 594 ARG B N 1
ATOM 10702 C CA . ARG B 1 594 ? 15.719 5.43 2.791 1 92.75 594 ARG B CA 1
ATOM 10703 C C . ARG B 1 594 ? 16.953 6.309 2.906 1 92.75 594 ARG B C 1
ATOM 10705 O O . ARG B 1 594 ? 18.078 5.859 2.629 1 92.75 594 ARG B O 1
ATOM 10712 N N . ASP B 1 595 ? 16.766 7.523 3.273 1 93.81 595 ASP B N 1
ATOM 10713 C CA . ASP B 1 595 ? 17.891 8.43 3.447 1 93.81 595 ASP B CA 1
ATOM 10714 C C . ASP B 1 595 ? 18.844 7.93 4.531 1 93.81 595 ASP B C 1
ATOM 10716 O O . ASP B 1 595 ? 20.062 8.008 4.383 1 93.81 595 ASP B O 1
ATOM 10720 N N . TYR B 1 596 ? 18.219 7.453 5.645 1 96.62 596 TYR B N 1
ATOM 10721 C CA . TYR B 1 596 ? 19.047 6.859 6.688 1 96.62 596 TYR B CA 1
ATOM 10722 C C . TYR B 1 596 ? 19.953 5.777 6.113 1 96.62 596 TYR B C 1
ATOM 10724 O O . TYR B 1 596 ? 21.141 5.746 6.398 1 96.62 596 TYR B O 1
ATOM 10732 N N . GLN B 1 597 ? 19.375 4.93 5.305 1 95.75 597 GLN B N 1
ATOM 10733 C CA . GLN B 1 597 ? 20.109 3.811 4.723 1 95.75 597 GLN B CA 1
ATOM 10734 C C . GLN B 1 597 ? 21.188 4.297 3.771 1 95.75 597 GLN B C 1
ATOM 10736 O O . GLN B 1 597 ? 22.359 3.902 3.891 1 95.75 597 GLN B O 1
ATOM 10741 N N . ARG B 1 598 ? 20.844 5.148 2.93 1 91.56 598 ARG B N 1
ATOM 10742 C CA . ARG B 1 598 ? 21.766 5.652 1.917 1 91.56 598 ARG B CA 1
ATOM 10743 C C . ARG B 1 598 ? 22.922 6.406 2.559 1 91.56 598 ARG B C 1
ATOM 10745 O O . ARG B 1 598 ? 24.078 6.176 2.215 1 91.56 598 ARG B O 1
ATOM 10752 N N . GLU B 1 599 ? 22.625 7.281 3.486 1 93.81 599 GLU B N 1
ATOM 10753 C CA . GLU B 1 599 ? 23.672 8.117 4.082 1 93.81 599 GLU B CA 1
ATOM 10754 C C . GLU B 1 599 ? 24.562 7.312 5.023 1 93.81 599 GLU B C 1
ATOM 10756 O O . GLU B 1 599 ? 25.719 7.656 5.234 1 93.81 599 GLU B O 1
ATOM 10761 N N . THR B 1 600 ? 24 6.25 5.594 1 96.69 600 THR B N 1
ATOM 10762 C CA . THR B 1 600 ? 24.844 5.328 6.359 1 96.69 600 THR B CA 1
ATOM 10763 C C . THR B 1 600 ? 25.906 4.703 5.465 1 96.69 600 THR B C 1
ATOM 10765 O O . THR B 1 600 ? 27.094 4.66 5.832 1 96.69 600 THR B O 1
ATOM 10768 N N . GLU B 1 601 ? 25.469 4.215 4.355 1 93.88 601 GLU B N 1
ATOM 10769 C CA . GLU B 1 601 ? 26.422 3.631 3.408 1 93.88 601 GLU B CA 1
ATOM 10770 C C . GLU B 1 601 ? 27.453 4.656 2.959 1 93.88 601 GLU B C 1
ATOM 10772 O O . GLU B 1 601 ? 28.656 4.355 2.904 1 93.88 601 GLU B O 1
ATOM 10777 N N . ASN B 1 602 ? 27.016 5.875 2.705 1 89.44 602 ASN B N 1
ATOM 10778 C CA . ASN B 1 602 ? 27.906 6.945 2.287 1 89.44 602 ASN B CA 1
ATOM 10779 C C . ASN B 1 602 ? 28.938 7.266 3.369 1 89.44 602 ASN B C 1
ATOM 10781 O O . ASN B 1 602 ? 30.109 7.516 3.068 1 89.44 602 ASN B O 1
ATOM 10785 N N . LEU B 1 603 ? 28.453 7.254 4.539 1 94.12 603 LEU B N 1
ATOM 10786 C CA . LEU B 1 603 ? 29.344 7.527 5.664 1 94.12 603 LEU B CA 1
ATOM 10787 C C . LEU B 1 603 ? 30.438 6.469 5.766 1 94.12 603 LEU B C 1
ATOM 10789 O O . LEU B 1 603 ? 31.609 6.797 5.859 1 94.12 603 LEU B O 1
ATOM 10793 N N . VAL B 1 604 ? 30.062 5.262 5.699 1 95.69 604 VAL B N 1
ATOM 10794 C CA . VAL B 1 604 ? 30.969 4.145 5.926 1 95.69 604 VAL B CA 1
ATOM 10795 C C . VAL B 1 604 ? 31.969 4.059 4.781 1 95.69 604 VAL B C 1
ATOM 10797 O O . VAL B 1 604 ? 33.156 3.84 5.012 1 95.69 604 VAL B O 1
ATOM 10800 N N . TYR B 1 605 ? 31.594 4.328 3.635 1 89.69 605 TYR B N 1
ATOM 10801 C CA . TYR B 1 605 ? 32.469 4.113 2.484 1 89.69 605 TYR B CA 1
ATOM 10802 C C . TYR B 1 605 ? 33 5.438 1.937 1 89.69 605 TYR B C 1
ATOM 10804 O O . TYR B 1 605 ? 33.469 5.504 0.799 1 89.69 605 TYR B O 1
ATOM 10812 N N . GLY B 1 606 ? 32.875 6.473 2.783 1 85.88 606 GLY B N 1
ATOM 10813 C CA . GLY B 1 606 ? 33.375 7.785 2.389 1 85.88 606 GLY B CA 1
ATOM 10814 C C . GLY B 1 606 ? 34.875 7.926 2.496 1 85.88 606 GLY B C 1
ATOM 10815 O O . GLY B 1 606 ? 35.438 8.977 2.176 1 85.88 606 GLY B O 1
ATOM 10816 N N . GLY B 1 607 ? 35.594 6.855 3.004 1 87.56 607 GLY B N 1
ATOM 10817 C CA . GLY B 1 607 ? 37.062 6.863 3.027 1 87.56 607 GLY B CA 1
ATOM 10818 C C . GLY B 1 607 ? 37.625 7.227 4.387 1 87.56 607 GLY B C 1
ATOM 10819 O O . GLY B 1 607 ? 38.812 7.012 4.641 1 87.56 607 GLY B O 1
ATOM 10820 N N . HIS B 1 608 ? 36.812 7.648 5.297 1 90.81 608 HIS B N 1
ATOM 10821 C CA . HIS B 1 608 ? 37.25 8.172 6.586 1 90.81 608 HIS B CA 1
ATOM 10822 C C . HIS B 1 608 ? 37.875 7.07 7.445 1 90.81 608 HIS B C 1
ATOM 10824 O O . HIS B 1 608 ? 38.688 7.348 8.328 1 90.81 608 HIS B O 1
ATOM 10830 N N . TYR B 1 609 ? 37.531 5.879 7.164 1 95.25 609 TYR B N 1
ATOM 10831 C CA . TYR B 1 609 ? 37.906 4.805 8.07 1 95.25 609 TYR B CA 1
ATOM 10832 C C . TYR B 1 609 ? 38.875 3.836 7.395 1 95.25 609 TYR B C 1
ATOM 10834 O O . TYR B 1 609 ? 39.031 2.695 7.836 1 95.25 609 TYR B O 1
ATOM 10842 N N . ASP B 1 610 ? 39.531 4.238 6.363 1 91.12 610 ASP B N 1
ATOM 10843 C CA . ASP B 1 610 ? 40.375 3.367 5.559 1 91.12 610 ASP B CA 1
ATOM 10844 C C . ASP B 1 610 ? 41.875 3.547 5.934 1 91.12 610 ASP B C 1
ATOM 10846 O O . ASP B 1 610 ? 42.75 2.979 5.285 1 91.12 610 ASP B O 1
ATOM 10850 N N . GLY B 1 611 ? 42.188 4.238 6.91 1 92.94 611 GLY B N 1
ATOM 10851 C CA . GLY B 1 611 ? 43.562 4.605 7.207 1 92.94 611 GLY B CA 1
ATOM 10852 C C . GLY B 1 611 ? 44.281 3.57 8.039 1 92.94 611 GLY B C 1
ATOM 10853 O O . GLY B 1 611 ? 45.5 3.689 8.273 1 92.94 611 GLY B O 1
ATOM 10854 N N . ARG B 1 612 ? 43.594 2.543 8.516 1 96.19 612 ARG B N 1
ATOM 10855 C CA . ARG B 1 612 ? 44.188 1.518 9.375 1 96.19 612 ARG B CA 1
ATOM 10856 C C . ARG B 1 612 ? 44 0.131 8.766 1 96.19 612 ARG B C 1
ATOM 10858 O O . ARG B 1 612 ? 42.969 -0.176 8.188 1 96.19 612 ARG B O 1
ATOM 10865 N N . GLU B 1 613 ? 45 -0.709 8.945 1 96.25 613 GLU B N 1
ATOM 10866 C CA . GLU B 1 613 ? 44.969 -2.074 8.438 1 96.25 613 GLU B CA 1
ATOM 10867 C C . GLU B 1 613 ? 44.219 -3.004 9.398 1 96.25 613 GLU B C 1
ATOM 10869 O O . GLU B 1 613 ? 43.812 -4.098 9.008 1 96.25 613 GLU B O 1
ATOM 10874 N N . ASP B 1 614 ? 44.156 -2.574 10.648 1 98.06 614 ASP B N 1
ATOM 10875 C CA . ASP B 1 614 ? 43.562 -3.469 11.641 1 98.06 614 ASP B CA 1
ATOM 10876 C C . ASP B 1 614 ? 42.156 -3.047 11.992 1 98.06 614 ASP B C 1
ATOM 10878 O O . ASP B 1 614 ? 41.656 -3.385 13.062 1 98.06 614 ASP B O 1
ATOM 10882 N N . PHE B 1 615 ? 41.562 -2.172 11.148 1 98.25 615 PHE B N 1
ATOM 10883 C CA . PHE B 1 615 ? 40.219 -1.666 11.398 1 98.25 615 PHE B CA 1
ATOM 10884 C C . PHE B 1 615 ? 39.438 -1.588 10.102 1 98.25 615 PHE B C 1
ATOM 10886 O O . PHE B 1 615 ? 39.969 -1.188 9.062 1 98.25 615 PHE B O 1
ATOM 10893 N N . THR B 1 616 ? 38.125 -2.01 10.148 1 98.12 616 THR B N 1
ATOM 10894 C CA . THR B 1 616 ? 37.25 -1.781 9.008 1 98.12 616 THR B CA 1
ATOM 10895 C C . THR B 1 616 ? 35.781 -1.725 9.445 1 98.12 616 THR B C 1
ATOM 10897 O O . THR B 1 616 ? 35.438 -2.225 10.523 1 98.12 616 THR B O 1
ATOM 10900 N N . ILE B 1 617 ? 35 -1.009 8.742 1 98.5 617 ILE B N 1
ATOM 10901 C CA . ILE B 1 617 ? 33.531 -1.003 8.883 1 98.5 617 ILE B CA 1
ATOM 10902 C C . ILE B 1 617 ? 32.906 -1.541 7.605 1 98.5 617 ILE B C 1
ATOM 10904 O O . ILE B 1 617 ? 33.25 -1.12 6.5 1 98.5 617 ILE B O 1
ATOM 10908 N N . VAL B 1 618 ? 32.031 -2.479 7.746 1 98.31 618 VAL B N 1
ATOM 10909 C CA . VAL B 1 618 ? 31.312 -3.033 6.602 1 98.31 618 VAL B CA 1
ATOM 10910 C C . VAL B 1 618 ? 29.812 -2.883 6.812 1 98.31 618 VAL B C 1
ATOM 10912 O O . VAL B 1 618 ? 29.281 -3.25 7.863 1 98.31 618 VAL B O 1
ATOM 10915 N N . VAL B 1 619 ? 29.125 -2.301 5.809 1 97.75 619 VAL B N 1
ATOM 10916 C CA . VAL B 1 619 ? 27.672 -2.199 5.844 1 97.75 619 VAL B CA 1
ATOM 10917 C C . VAL B 1 619 ? 27.047 -3.545 5.473 1 97.75 619 VAL B C 1
ATOM 10919 O O . VAL B 1 619 ? 27.422 -4.156 4.473 1 97.75 619 VAL B O 1
ATOM 10922 N N . GLN B 1 620 ? 26.219 -4.074 6.277 1 97.94 620 GLN B N 1
ATOM 10923 C CA . GLN B 1 620 ? 25.438 -5.281 6.016 1 97.94 620 GLN B CA 1
ATOM 10924 C C . GLN B 1 620 ? 24 -4.938 5.699 1 97.94 620 GLN B C 1
ATOM 10926 O O . GLN B 1 620 ? 23.188 -4.711 6.605 1 97.94 620 GLN B O 1
ATOM 10931 N N . PRO B 1 621 ? 23.578 -4.914 4.414 1 96.25 621 PRO B N 1
ATOM 10932 C CA . PRO B 1 621 ? 22.344 -4.27 3.988 1 96.25 621 PRO B CA 1
ATOM 10933 C C . PRO B 1 621 ? 21.188 -5.258 3.822 1 96.25 621 PRO B C 1
ATOM 10935 O O . PRO B 1 621 ? 20.297 -5.043 2.994 1 96.25 621 PRO B O 1
ATOM 10938 N N . PHE B 1 622 ? 21.109 -6.371 4.578 1 94.62 622 PHE B N 1
ATOM 10939 C CA . PHE B 1 622 ? 20.109 -7.406 4.363 1 94.62 622 PHE B CA 1
ATOM 10940 C C . PHE B 1 622 ? 18.734 -6.91 4.785 1 94.62 622 PHE B C 1
ATOM 10942 O O . PHE B 1 622 ? 17.719 -7.57 4.516 1 94.62 622 PHE B O 1
ATOM 10949 N N . PHE B 1 623 ? 18.625 -5.625 5.355 1 91.81 623 PHE B N 1
ATOM 10950 C CA . PHE B 1 623 ? 17.344 -5.043 5.758 1 91.81 623 PHE B CA 1
ATOM 10951 C C . PHE B 1 623 ? 16.953 -3.908 4.824 1 91.81 623 PHE B C 1
ATOM 10953 O O . PHE B 1 623 ? 15.914 -3.268 5.023 1 91.81 623 PHE B O 1
ATOM 10960 N N . ARG B 1 624 ? 17.734 -3.637 3.855 1 92.12 624 ARG B N 1
ATOM 10961 C CA . ARG B 1 624 ? 17.531 -2.459 3.018 1 92.12 624 ARG B CA 1
ATOM 10962 C C . ARG B 1 624 ? 16.156 -2.49 2.352 1 92.12 624 ARG B C 1
ATOM 10964 O O . ARG B 1 624 ? 15.477 -1.468 2.279 1 92.12 624 ARG B O 1
ATOM 10971 N N . ASN B 1 625 ? 15.867 -3.693 1.874 1 87.69 625 ASN B N 1
ATOM 10972 C CA . ASN B 1 625 ? 14.586 -3.859 1.198 1 87.69 625 ASN B CA 1
ATOM 10973 C C . ASN B 1 625 ? 13.672 -4.816 1.957 1 87.69 625 ASN B C 1
ATOM 10975 O O . ASN B 1 625 ? 14.133 -5.805 2.527 1 87.69 625 ASN B O 1
ATOM 10979 N N . THR B 1 626 ? 12.398 -4.434 1.903 1 73.25 626 THR B N 1
ATOM 10980 C CA . THR B 1 626 ? 11.406 -5.195 2.658 1 73.25 626 THR B CA 1
ATOM 10981 C C . THR B 1 626 ? 10.891 -6.375 1.838 1 73.25 626 THR B C 1
ATOM 10983 O O . THR B 1 626 ? 10.461 -6.203 0.696 1 73.25 626 THR B O 1
ATOM 10986 N N . ILE B 1 627 ? 10.984 -7.551 2.357 1 76.62 627 ILE B N 1
ATOM 10987 C CA . ILE B 1 627 ? 10.195 -8.688 1.909 1 76.62 627 ILE B CA 1
ATOM 10988 C C . ILE B 1 627 ? 9.336 -9.203 3.062 1 76.62 627 ILE B C 1
ATOM 10990 O O . ILE B 1 627 ? 9.852 -9.531 4.133 1 76.62 627 ILE B O 1
ATOM 10994 N N . LEU B 1 628 ? 8.039 -9.055 2.846 1 81.06 628 LEU B N 1
ATOM 10995 C CA . LEU B 1 628 ? 7.133 -9.539 3.883 1 81.06 628 LEU B CA 1
ATOM 10996 C C . LEU B 1 628 ? 7.227 -11.055 4.016 1 81.06 628 LEU B C 1
ATOM 10998 O O . LEU B 1 628 ? 7.195 -11.773 3.014 1 81.06 628 LEU B O 1
ATOM 11002 N N . PRO B 1 629 ? 7.516 -11.453 5.238 1 85.12 629 PRO B N 1
ATOM 11003 C CA . PRO B 1 629 ? 7.336 -12.898 5.398 1 85.12 629 PRO B CA 1
ATOM 11004 C C . PRO B 1 629 ? 5.906 -13.352 5.109 1 85.12 629 PRO B C 1
ATOM 11006 O O . PRO B 1 629 ? 4.953 -12.75 5.602 1 85.12 629 PRO B O 1
ATOM 11009 N N . LEU B 1 630 ? 5.797 -14.328 4.332 1 85.06 630 LEU B N 1
ATOM 11010 C CA . LEU B 1 630 ? 4.469 -14.812 3.975 1 85.06 630 LEU B CA 1
ATOM 11011 C C . LEU B 1 630 ? 4.254 -16.234 4.473 1 85.06 630 LEU B C 1
ATOM 11013 O O . LEU B 1 630 ? 5.191 -17.031 4.504 1 85.06 630 LEU B O 1
ATOM 11017 N N . ASN B 1 631 ? 3.051 -16.5 4.918 1 84.88 631 ASN B N 1
ATOM 11018 C CA . ASN B 1 631 ? 2.691 -17.875 5.25 1 84.88 631 ASN B CA 1
ATOM 11019 C C . ASN B 1 631 ? 2.328 -18.688 4.004 1 84.88 631 ASN B C 1
ATOM 11021 O O . ASN B 1 631 ? 2.482 -18.203 2.881 1 84.88 631 ASN B O 1
ATOM 11025 N N . SER B 1 632 ? 1.934 -19.875 4.211 1 77.94 632 SER B N 1
ATOM 11026 C CA . SER B 1 632 ? 1.648 -20.781 3.111 1 77.94 632 SER B CA 1
ATOM 11027 C C . SER B 1 632 ? 0.462 -20.297 2.283 1 77.94 632 SER B C 1
ATOM 11029 O O . SER B 1 632 ? 0.314 -20.688 1.12 1 77.94 632 SER B O 1
ATOM 11031 N N . GLU B 1 633 ? -0.3 -19.391 2.881 1 75.94 633 GLU B N 1
ATOM 11032 C CA . GLU B 1 633 ? -1.469 -18.875 2.184 1 75.94 633 GLU B CA 1
ATOM 11033 C C . GLU B 1 633 ? -1.138 -17.562 1.453 1 75.94 633 GLU B C 1
ATOM 11035 O O . GLU B 1 633 ? -2.004 -16.984 0.805 1 75.94 633 GLU B O 1
ATOM 11040 N N . GLY B 1 634 ? 0.069 -17.188 1.616 1 78.25 634 GLY B N 1
ATOM 11041 C CA . GLY B 1 634 ? 0.469 -15.977 0.932 1 78.25 634 GLY B CA 1
ATOM 11042 C C . GLY B 1 634 ? 0.116 -14.719 1.701 1 78.25 634 GLY B C 1
ATOM 11043 O O . GLY B 1 634 ? 0.064 -13.625 1.128 1 78.25 634 GLY B O 1
ATOM 11044 N N . LYS B 1 635 ? -0.252 -14.883 2.885 1 85.81 635 LYS B N 1
ATOM 11045 C CA . LYS B 1 635 ? -0.542 -13.742 3.75 1 85.81 635 LYS B CA 1
ATOM 11046 C C . LYS B 1 635 ? 0.643 -13.43 4.66 1 85.81 635 LYS B C 1
ATOM 11048 O O . LYS B 1 635 ? 1.467 -14.305 4.938 1 85.81 635 LYS B O 1
ATOM 11053 N N . PRO B 1 636 ? 0.755 -12.203 5.059 1 87.62 636 PRO B N 1
ATOM 11054 C CA . PRO B 1 636 ? 1.848 -11.867 5.973 1 87.62 636 PRO B CA 1
ATOM 11055 C C . PRO B 1 636 ? 1.883 -12.766 7.207 1 87.62 636 PRO B C 1
ATOM 11057 O O . PRO B 1 636 ? 0.835 -13.07 7.781 1 87.62 636 PRO B O 1
ATOM 11060 N N . ASP B 1 637 ? 3.012 -13.266 7.586 1 89.81 637 ASP B N 1
ATOM 11061 C CA . ASP B 1 637 ? 3.225 -14.195 8.695 1 89.81 637 ASP B CA 1
ATOM 11062 C C . ASP B 1 637 ? 3.672 -13.461 9.953 1 89.81 637 ASP B C 1
ATOM 11064 O O . ASP B 1 637 ? 4.84 -13.086 10.078 1 89.81 637 ASP B O 1
ATOM 11068 N N . PRO B 1 638 ? 2.855 -13.281 10.93 1 91.5 638 PRO B N 1
ATOM 11069 C CA . PRO B 1 638 ? 3.232 -12.531 12.125 1 91.5 638 PRO B CA 1
ATOM 11070 C C . PRO B 1 638 ? 4.125 -13.328 13.07 1 91.5 638 PRO B C 1
ATOM 11072 O O . PRO B 1 638 ? 4.59 -12.805 14.086 1 91.5 638 PRO B O 1
ATOM 11075 N N . SER B 1 639 ? 4.449 -14.617 12.727 1 92.38 639 SER B N 1
ATOM 11076 C CA . SER B 1 639 ? 5.199 -15.469 13.641 1 92.38 639 SER B CA 1
ATOM 11077 C C . SER B 1 639 ? 6.645 -15 13.773 1 92.38 639 SER B C 1
ATOM 11079 O O . SER B 1 639 ? 7.352 -15.406 14.695 1 92.38 639 SER B O 1
ATOM 11081 N N . TYR B 1 640 ? 7.074 -14.203 12.859 1 93.62 640 TYR B N 1
ATOM 11082 C CA . TYR B 1 640 ? 8.422 -13.648 12.938 1 93.62 640 TYR B CA 1
ATOM 11083 C C . TYR B 1 640 ? 8.477 -12.492 13.922 1 93.62 640 TYR B C 1
ATOM 11085 O O . TYR B 1 640 ? 9.555 -12.031 14.289 1 93.62 640 TYR B O 1
ATOM 11093 N N . MET B 1 641 ? 7.352 -12.062 14.367 1 93.88 641 MET B N 1
ATOM 11094 C CA . MET B 1 641 ? 7.23 -10.977 15.336 1 93.88 641 MET B CA 1
ATOM 11095 C C . MET B 1 641 ? 6.73 -11.5 16.688 1 93.88 641 MET B C 1
ATOM 11097 O O . MET B 1 641 ? 6.082 -12.547 16.734 1 93.88 641 MET B O 1
ATOM 11101 N N . THR B 1 642 ? 7.113 -10.82 17.719 1 94.56 642 THR B N 1
ATOM 11102 C CA . THR B 1 642 ? 6.605 -11.195 19.031 1 94.56 642 THR B CA 1
ATOM 11103 C C . THR B 1 642 ? 5.184 -10.68 19.234 1 94.56 642 THR B C 1
ATOM 11105 O O . THR B 1 642 ? 4.512 -10.312 18.266 1 94.56 642 THR B O 1
ATOM 11108 N N . VAL B 1 643 ? 4.66 -10.664 20.453 1 92.19 643 VAL B N 1
ATOM 11109 C CA . VAL B 1 643 ? 3.242 -10.508 20.766 1 92.19 643 VAL B CA 1
ATOM 11110 C C . VAL B 1 643 ? 2.789 -9.094 20.422 1 92.19 643 VAL B C 1
ATOM 11112 O O . VAL B 1 643 ? 1.593 -8.836 20.266 1 92.19 643 VAL B O 1
ATOM 11115 N N . ASP B 1 644 ? 3.684 -8.18 20.25 1 92.5 644 ASP B N 1
ATOM 11116 C CA . ASP B 1 644 ? 3.309 -6.805 19.938 1 92.5 644 ASP B CA 1
ATOM 11117 C C . ASP B 1 644 ? 3.336 -6.543 18.438 1 92.5 644 ASP B C 1
ATOM 11119 O O . ASP B 1 644 ? 3.084 -5.422 18 1 92.5 644 ASP B O 1
ATOM 11123 N N . CYS B 1 645 ? 3.723 -7.547 17.562 1 92.81 645 CYS B N 1
ATOM 11124 C CA . CYS B 1 645 ? 3.799 -7.469 16.109 1 92.81 645 CYS B CA 1
ATOM 11125 C C . CYS B 1 645 ? 4.777 -6.383 15.68 1 92.81 645 CYS B C 1
ATOM 11127 O O . CYS B 1 645 ? 4.645 -5.82 14.594 1 92.81 645 CYS B O 1
ATOM 11129 N N . PHE B 1 646 ? 5.688 -6.012 16.5 1 94.06 646 PHE B N 1
ATOM 11130 C CA . PHE B 1 646 ? 6.652 -4.957 16.219 1 94.06 646 PHE B CA 1
ATOM 11131 C C . PHE B 1 646 ? 8.078 -5.473 16.375 1 94.06 646 PHE B C 1
ATOM 11133 O O . PHE B 1 646 ? 8.906 -5.316 15.469 1 94.06 646 PHE B O 1
ATOM 11140 N N . HIS B 1 647 ? 8.336 -6.09 17.484 1 95.75 647 HIS B N 1
ATOM 11141 C CA . HIS B 1 647 ? 9.648 -6.672 17.719 1 95.75 647 HIS B CA 1
ATOM 11142 C C . HIS B 1 647 ? 9.727 -8.102 17.188 1 95.75 647 HIS B C 1
ATOM 11144 O O . HIS B 1 647 ? 8.695 -8.734 16.953 1 95.75 647 HIS B O 1
ATOM 11150 N N . PHE B 1 648 ? 10.922 -8.555 16.953 1 95.25 648 PHE B N 1
ATOM 11151 C CA . PHE B 1 648 ? 11.117 -9.883 16.375 1 95.25 648 PHE B CA 1
ATOM 11152 C C . PHE B 1 648 ? 11 -10.961 17.453 1 95.25 648 PHE B C 1
ATOM 11154 O O . PHE B 1 648 ? 11.477 -10.773 18.578 1 95.25 648 PHE B O 1
ATOM 11161 N N . SER B 1 649 ? 10.344 -12.008 17.141 1 96.25 649 SER B N 1
ATOM 11162 C CA . SER B 1 649 ? 10.352 -13.219 17.953 1 96.25 649 SER B CA 1
ATOM 11163 C C . SER B 1 649 ? 11.695 -13.93 17.875 1 96.25 649 SER B C 1
ATOM 11165 O O . SER B 1 649 ? 12.602 -13.484 17.172 1 96.25 649 SER B O 1
ATOM 11167 N N . GLU B 1 650 ? 11.789 -15.008 18.641 1 97.19 650 GLU B N 1
ATOM 11168 C CA . GLU B 1 650 ? 13 -15.82 18.531 1 97.19 650 GLU B CA 1
ATOM 11169 C C . GLU B 1 650 ? 13.234 -16.281 17.109 1 97.19 650 GLU B C 1
ATOM 11171 O O . GLU B 1 650 ? 14.375 -16.344 16.641 1 97.19 650 GLU B O 1
ATOM 11176 N N . LYS B 1 651 ? 12.141 -16.656 16.438 1 95.25 651 LYS B N 1
ATOM 11177 C CA . LYS B 1 651 ? 12.203 -17.031 15.023 1 95.25 651 LYS B CA 1
ATOM 11178 C C . LYS B 1 651 ? 12.789 -15.891 14.18 1 95.25 651 LYS B C 1
ATOM 11180 O O . LYS B 1 651 ? 13.656 -16.125 13.336 1 95.25 651 LYS B O 1
ATOM 11185 N N . GLY B 1 652 ? 12.297 -14.703 14.422 1 95.25 652 GLY B N 1
ATOM 11186 C CA . GLY B 1 652 ? 12.805 -13.531 13.719 1 95.25 652 GLY B CA 1
ATOM 11187 C C . GLY B 1 652 ? 14.258 -13.234 14.039 1 95.25 652 GLY B C 1
ATOM 11188 O O . GLY B 1 652 ? 15.039 -12.875 13.148 1 95.25 652 GLY B O 1
ATOM 11189 N N . GLN B 1 653 ? 14.625 -13.359 15.281 1 97.31 653 GLN B N 1
ATOM 11190 C CA . GLN B 1 653 ? 16.016 -13.164 15.695 1 97.31 653 GLN B CA 1
ATOM 11191 C C . GLN B 1 653 ? 16.938 -14.141 14.992 1 97.31 653 GLN B C 1
ATOM 11193 O O . GLN B 1 653 ? 18.016 -13.758 14.531 1 97.31 653 GLN B O 1
ATOM 11198 N N . ALA B 1 654 ? 16.5 -15.344 14.906 1 96.75 654 ALA B N 1
ATOM 11199 C CA . ALA B 1 654 ? 17.297 -16.375 14.234 1 96.75 654 ALA B CA 1
ATOM 11200 C C . ALA B 1 654 ? 17.516 -16.016 12.766 1 96.75 654 ALA B C 1
ATOM 11202 O O . ALA B 1 654 ? 18.625 -16.172 12.242 1 96.75 654 ALA B O 1
ATOM 11203 N N . ASP B 1 655 ? 16.484 -15.562 12.18 1 94.94 655 ASP B N 1
ATOM 11204 C CA . ASP B 1 655 ? 16.562 -15.172 10.781 1 94.94 655 ASP B CA 1
ATOM 11205 C C . ASP B 1 655 ? 17.562 -14.023 10.586 1 94.94 655 ASP B C 1
ATOM 11207 O O . ASP B 1 655 ? 18.359 -14.031 9.648 1 94.94 655 ASP B O 1
ATOM 11211 N N . MET B 1 656 ? 17.531 -13.031 11.445 1 95.38 656 MET B N 1
ATOM 11212 C CA . MET B 1 656 ? 18.469 -11.906 11.391 1 95.38 656 MET B CA 1
ATOM 11213 C C . MET B 1 656 ? 19.906 -12.375 11.531 1 95.38 656 MET B C 1
ATOM 11215 O O . MET B 1 656 ? 20.797 -11.891 10.828 1 95.38 656 MET B O 1
ATOM 11219 N N . ALA B 1 657 ? 20.094 -13.312 12.398 1 97.44 657 ALA B N 1
ATOM 11220 C CA . ALA B 1 657 ? 21.438 -13.836 12.633 1 97.44 657 ALA B CA 1
ATOM 11221 C C . ALA B 1 657 ? 22 -14.5 11.383 1 97.44 657 ALA B C 1
ATOM 11223 O O . ALA B 1 657 ? 23.141 -14.242 10.992 1 97.44 657 ALA B O 1
ATOM 11224 N N . SER B 1 658 ? 21.188 -15.328 10.797 1 96.19 658 SER B N 1
ATOM 11225 C CA . SER B 1 658 ? 21.609 -16.031 9.586 1 96.19 658 SER B CA 1
ATOM 11226 C C . SER B 1 658 ? 21.906 -15.055 8.461 1 96.19 658 SER B C 1
ATOM 11228 O O . SER B 1 658 ? 22.891 -15.211 7.734 1 96.19 658 SER B O 1
ATOM 11230 N N . GLU B 1 659 ? 21.047 -14.047 8.312 1 95.81 659 GLU B N 1
ATOM 11231 C CA . GLU B 1 659 ? 21.25 -13.062 7.246 1 95.81 659 GLU B CA 1
ATOM 11232 C C . GLU B 1 659 ? 22.5 -12.234 7.48 1 95.81 659 GLU B C 1
ATOM 11234 O O . GLU B 1 659 ? 23.219 -11.914 6.535 1 95.81 659 GLU B O 1
ATOM 11239 N N . LEU B 1 660 ? 22.719 -11.852 8.688 1 97.62 660 LEU B N 1
ATOM 11240 C CA . LEU B 1 660 ? 23.938 -11.117 9.023 1 97.62 660 LEU B CA 1
ATOM 11241 C C . LEU B 1 660 ? 25.172 -11.938 8.672 1 97.62 660 LEU B C 1
ATOM 11243 O O . LEU B 1 660 ? 26.078 -11.445 8 1 97.62 660 LEU B O 1
ATOM 11247 N N . TRP B 1 661 ? 25.219 -13.18 9.102 1 98.19 661 TRP B N 1
ATOM 11248 C CA . TRP B 1 661 ? 26.344 -14.07 8.797 1 98.19 661 TRP B CA 1
ATOM 11249 C C . TRP B 1 661 ? 26.562 -14.18 7.293 1 98.19 661 TRP B C 1
ATOM 11251 O O . TRP B 1 661 ? 27.672 -14.008 6.812 1 98.19 661 TRP B O 1
ATOM 11261 N N . ASN B 1 662 ? 25.5 -14.422 6.605 1 96.56 662 ASN B N 1
ATOM 11262 C CA . ASN B 1 662 ? 25.578 -14.617 5.16 1 96.56 662 ASN B CA 1
ATOM 11263 C C . ASN B 1 662 ? 26.078 -13.352 4.457 1 96.56 662 ASN B C 1
ATOM 11265 O O . ASN B 1 662 ? 26.891 -13.422 3.539 1 96.56 662 ASN B O 1
ATOM 11269 N N . ASN B 1 663 ? 25.594 -12.195 4.887 1 97.38 663 ASN B N 1
ATOM 11270 C CA . ASN B 1 663 ? 26.031 -10.922 4.32 1 97.38 663 ASN B CA 1
ATOM 11271 C C . ASN B 1 663 ? 27.531 -10.734 4.48 1 97.38 663 ASN B C 1
ATOM 11273 O O . ASN B 1 663 ? 28.188 -10.156 3.611 1 97.38 663 ASN B O 1
ATOM 11277 N N . MET B 1 664 ? 28.078 -11.188 5.582 1 98.12 664 MET B N 1
ATOM 11278 C CA . MET B 1 664 ? 29.5 -11.023 5.848 1 98.12 664 MET B CA 1
ATOM 11279 C C . MET B 1 664 ? 30.344 -11.805 4.84 1 98.12 664 MET B C 1
ATOM 11281 O O . MET B 1 664 ? 31.516 -11.492 4.629 1 98.12 664 MET B O 1
ATOM 11285 N N . PHE B 1 665 ? 29.75 -12.789 4.195 1 97.44 665 PHE B N 1
ATOM 11286 C CA . PHE B 1 665 ? 30.484 -13.609 3.246 1 97.44 665 PHE B CA 1
ATOM 11287 C C . PHE B 1 665 ? 30.047 -13.32 1.817 1 97.44 665 PHE B C 1
ATOM 11289 O O . PHE B 1 665 ? 30.234 -14.148 0.923 1 97.44 665 PHE B O 1
ATOM 11296 N N . GLU B 1 666 ? 29.422 -12.188 1.664 1 96.06 666 GLU B N 1
ATOM 11297 C CA . GLU B 1 666 ? 29.125 -11.656 0.342 1 96.06 666 GLU B CA 1
ATOM 11298 C C . GLU B 1 666 ? 29.953 -10.406 0.043 1 96.06 666 GLU B C 1
ATOM 11300 O O . GLU B 1 666 ? 30.141 -9.555 0.914 1 96.06 666 GLU B O 1
ATOM 11305 N N . PRO B 1 667 ? 30.5 -10.352 -1.124 1 94.62 667 PRO B N 1
ATOM 11306 C CA . PRO B 1 667 ? 31.359 -9.211 -1.439 1 94.62 667 PRO B CA 1
ATOM 11307 C C . PRO B 1 667 ? 30.625 -7.875 -1.366 1 94.62 667 PRO B C 1
ATOM 11309 O O . PRO B 1 667 ? 29.438 -7.801 -1.722 1 94.62 667 PRO B O 1
ATOM 11312 N N . VAL B 1 668 ? 31.328 -6.883 -0.851 1 93.06 668 VAL B N 1
ATOM 11313 C CA . VAL B 1 668 ? 30.766 -5.535 -0.843 1 93.06 668 VAL B CA 1
ATOM 11314 C C . VAL B 1 668 ? 30.391 -5.129 -2.264 1 93.06 668 VAL B C 1
ATOM 11316 O O . VAL B 1 668 ? 31.156 -5.332 -3.205 1 93.06 668 VAL B O 1
ATOM 11319 N N . GLY B 1 669 ? 29.156 -4.652 -2.473 1 84.69 669 GLY B N 1
ATOM 11320 C CA . GLY B 1 669 ? 28.625 -4.32 -3.785 1 84.69 669 GLY B CA 1
ATOM 11321 C C . GLY B 1 669 ? 27.734 -5.402 -4.355 1 84.69 669 GLY B C 1
ATOM 11322 O O . GLY B 1 669 ? 26.969 -5.148 -5.289 1 84.69 669 GLY B O 1
ATOM 11323 N N . LYS B 1 670 ? 27.812 -6.605 -3.76 1 88.5 670 LYS B N 1
ATOM 11324 C CA . LYS B 1 670 ? 27.031 -7.734 -4.25 1 88.5 670 LYS B CA 1
ATOM 11325 C C . LYS B 1 670 ? 26.297 -8.43 -3.104 1 88.5 670 LYS B C 1
ATOM 11327 O O . LYS B 1 670 ? 25.953 -9.609 -3.207 1 88.5 670 LYS B O 1
ATOM 11332 N N . LYS B 1 671 ? 26.141 -7.738 -2.066 1 93.5 671 LYS B N 1
ATOM 11333 C CA . LYS B 1 671 ? 25.469 -8.32 -0.908 1 93.5 671 LYS B CA 1
ATOM 11334 C C . LYS B 1 671 ? 23.969 -8.375 -1.126 1 93.5 671 LYS B C 1
ATOM 11336 O O . LYS B 1 671 ? 23.375 -7.484 -1.746 1 93.5 671 LYS B O 1
ATOM 11341 N N . GLN B 1 672 ? 23.406 -9.469 -0.631 1 92.75 672 GLN B N 1
ATOM 11342 C CA . GLN B 1 672 ? 21.938 -9.523 -0.598 1 92.75 672 GLN B CA 1
ATOM 11343 C C . GLN B 1 672 ? 21.359 -8.383 0.233 1 92.75 672 GLN B C 1
ATOM 11345 O O . GLN B 1 672 ? 21.828 -8.125 1.349 1 92.75 672 GLN B O 1
ATOM 11350 N N . THR B 1 673 ? 20.359 -7.676 -0.323 1 93.56 673 THR B N 1
ATOM 11351 C CA . THR B 1 673 ? 19.891 -6.453 0.316 1 93.56 673 THR B CA 1
ATOM 11352 C C . THR B 1 673 ? 18.5 -6.645 0.898 1 93.56 673 THR B C 1
ATOM 11354 O O . THR B 1 673 ? 17.781 -5.668 1.14 1 93.56 673 THR B O 1
ATOM 11357 N N . TYR B 1 674 ? 18.078 -7.898 1.03 1 90.62 674 TYR B N 1
ATOM 11358 C CA . TYR B 1 674 ? 16.781 -8.219 1.594 1 90.62 674 TYR B CA 1
ATOM 11359 C C . TYR B 1 674 ? 16.844 -9.492 2.424 1 90.62 674 TYR B C 1
ATOM 11361 O O . TYR B 1 674 ? 17.797 -10.273 2.309 1 90.62 674 TYR B O 1
ATOM 11369 N N . ASN B 1 675 ? 15.883 -9.609 3.314 1 85.88 675 ASN B N 1
ATOM 11370 C CA . ASN B 1 675 ? 15.688 -10.844 4.07 1 85.88 675 ASN B CA 1
ATOM 11371 C C . ASN B 1 675 ? 14.531 -11.664 3.51 1 85.88 675 ASN B C 1
ATOM 11373 O O . ASN B 1 675 ? 13.414 -11.164 3.371 1 85.88 675 ASN B O 1
ATOM 11377 N N . ASN B 1 676 ? 14.719 -12.961 3.121 1 77.69 676 ASN B N 1
ATOM 11378 C CA . ASN B 1 676 ? 13.711 -13.805 2.48 1 77.69 676 ASN B CA 1
ATOM 11379 C C . ASN B 1 676 ? 12.852 -14.531 3.51 1 77.69 676 ASN B C 1
ATOM 11381 O O . ASN B 1 676 ? 11.828 -15.117 3.162 1 77.69 676 ASN B O 1
ATOM 11385 N N . PHE B 1 677 ? 13.211 -14.555 4.711 1 80.5 677 PHE B N 1
ATOM 11386 C CA . PHE B 1 677 ? 12.477 -15.18 5.809 1 80.5 677 PHE B CA 1
ATOM 11387 C C . PHE B 1 677 ? 12.125 -16.625 5.477 1 80.5 677 PHE B C 1
ATOM 11389 O O . PHE B 1 677 ? 10.969 -17.031 5.578 1 80.5 677 PHE B O 1
ATOM 11396 N N . THR B 1 678 ? 12.883 -17.625 4.992 1 73.06 678 THR B N 1
ATOM 11397 C CA . THR B 1 678 ? 12.617 -19 4.555 1 73.06 678 THR B CA 1
ATOM 11398 C C . THR B 1 678 ? 12.586 -19.938 5.75 1 73.06 678 THR B C 1
ATOM 11400 O O . THR B 1 678 ? 11.992 -21.031 5.672 1 73.06 678 THR B O 1
ATOM 11403 N N . SER B 1 679 ? 12.695 -19.703 6.863 1 70.81 679 SER B N 1
ATOM 11404 C CA . SER B 1 679 ? 12.711 -20.469 8.102 1 70.81 679 SER B CA 1
ATOM 11405 C C . SER B 1 679 ? 13.336 -21.844 7.883 1 70.81 679 SER B C 1
ATOM 11407 O O . SER B 1 679 ? 12.945 -22.812 8.539 1 70.81 679 SER B O 1
ATOM 11409 N N . THR B 1 680 ? 14.227 -22.062 6.996 1 82.06 680 THR B N 1
ATOM 11410 C CA . THR B 1 680 ? 14.922 -23.344 6.805 1 82.06 680 THR B CA 1
ATOM 11411 C C . THR B 1 680 ? 16.156 -23.422 7.699 1 82.06 680 THR B C 1
ATOM 11413 O O . THR B 1 680 ? 16.656 -22.391 8.164 1 82.06 680 THR B O 1
ATOM 11416 N N . ARG B 1 681 ? 16.562 -24.656 8 1 91.31 681 ARG B N 1
ATOM 11417 C CA . ARG B 1 681 ? 17.688 -24.859 8.93 1 91.31 681 ARG B CA 1
ATOM 11418 C C . ARG B 1 681 ? 19.016 -24.766 8.203 1 91.31 681 ARG B C 1
ATOM 11420 O O . ARG B 1 681 ? 20.047 -24.484 8.82 1 91.31 681 ARG B O 1
ATOM 11427 N N . ASN B 1 682 ? 19.016 -25.078 6.898 1 90.5 682 ASN B N 1
ATOM 11428 C CA . ASN B 1 682 ? 20.25 -25.016 6.117 1 90.5 682 ASN B CA 1
ATOM 11429 C C . ASN B 1 682 ? 20.453 -23.625 5.523 1 90.5 682 ASN B C 1
ATOM 11431 O O . ASN B 1 682 ? 20.375 -23.453 4.309 1 90.5 682 ASN B O 1
ATOM 11435 N N . VAL B 1 683 ? 20.781 -22.656 6.352 1 91.69 683 VAL B N 1
ATOM 11436 C CA . VAL B 1 683 ? 20.797 -21.281 5.879 1 91.69 683 VAL B CA 1
ATOM 11437 C C . VAL B 1 683 ? 22.188 -20.688 6.066 1 91.69 683 VAL B C 1
ATOM 11439 O O . VAL B 1 683 ? 22.5 -19.641 5.5 1 91.69 683 VAL B O 1
ATOM 11442 N N . VAL B 1 684 ? 23.094 -21.312 6.824 1 95.25 684 VAL B N 1
ATOM 11443 C CA . VAL B 1 684 ? 24.406 -20.75 7.152 1 95.25 684 VAL B CA 1
ATOM 11444 C C . VAL B 1 684 ? 25.359 -20.938 5.973 1 95.25 684 VAL B C 1
ATOM 11446 O O . VAL B 1 684 ? 25.641 -22.078 5.566 1 95.25 684 VAL B O 1
ATOM 11449 N N . LYS B 1 685 ? 25.844 -19.891 5.418 1 95.25 685 LYS B N 1
ATOM 11450 C CA . LYS B 1 685 ? 26.812 -19.938 4.324 1 95.25 685 LYS B CA 1
ATOM 11451 C C . LYS B 1 685 ? 28.203 -20.312 4.836 1 95.25 685 LYS B C 1
ATOM 11453 O O . LYS B 1 685 ? 28.625 -19.828 5.891 1 95.25 685 LYS B O 1
ATOM 11458 N N . CYS B 1 686 ? 28.891 -21.156 4.07 1 96.44 686 CYS B N 1
ATOM 11459 C CA . CYS B 1 686 ? 30.266 -21.547 4.414 1 96.44 686 CYS B CA 1
ATOM 11460 C C . CYS B 1 686 ? 31.266 -20.688 3.652 1 96.44 686 CYS B C 1
ATOM 11462 O O . CYS B 1 686 ? 31.062 -20.391 2.477 1 96.44 686 CYS B O 1
ATOM 11464 N N . PRO B 1 687 ? 32.312 -20.234 4.418 1 95.12 687 PRO B N 1
ATOM 11465 C CA . PRO B 1 687 ? 33.375 -19.578 3.672 1 95.12 687 PRO B CA 1
ATOM 11466 C C . PRO B 1 687 ? 33.938 -20.438 2.535 1 95.12 687 PRO B C 1
ATOM 11468 O O . PRO B 1 687 ? 34.125 -21.641 2.705 1 95.12 687 PRO B O 1
ATOM 11471 N N . ALA B 1 688 ? 34.125 -19.812 1.402 1 92.25 688 ALA B N 1
ATOM 11472 C CA . ALA B 1 688 ? 34.688 -20.531 0.267 1 92.25 688 ALA B CA 1
ATOM 11473 C C . ALA B 1 688 ? 36.156 -20.844 0.493 1 92.25 688 ALA B C 1
ATOM 11475 O O . ALA B 1 688 ? 36.875 -20.094 1.18 1 92.25 688 ALA B O 1
ATOM 11476 N N . GLU B 1 689 ? 36.688 -21.875 -0.124 1 90.38 689 GLU B N 1
ATOM 11477 C CA . GLU B 1 689 ? 38.094 -22.25 0.004 1 90.38 689 GLU B CA 1
ATOM 11478 C C . GLU B 1 689 ? 39 -21.203 -0.635 1 90.38 689 GLU B C 1
ATOM 11480 O O . GLU B 1 689 ? 40.062 -20.875 -0.096 1 90.38 689 GLU B O 1
ATOM 11485 N N . GLU B 1 690 ? 38.469 -20.688 -1.737 1 90.56 690 GLU B N 1
ATOM 11486 C CA . GLU B 1 690 ? 39.25 -19.703 -2.473 1 90.56 690 GLU B CA 1
ATOM 11487 C C . GLU B 1 690 ? 39.219 -18.328 -1.791 1 90.56 690 GLU B C 1
ATOM 11489 O O . GLU B 1 690 ? 40.125 -17.531 -1.943 1 90.56 690 GLU B O 1
ATOM 11494 N N . HIS B 1 691 ? 38.188 -18.094 -1.018 1 91.88 691 HIS B N 1
ATOM 11495 C CA . HIS B 1 691 ? 38 -16.844 -0.286 1 91.88 691 HIS B CA 1
ATOM 11496 C C . HIS B 1 691 ? 37.531 -17.094 1.138 1 91.88 691 HIS B C 1
ATOM 11498 O O . HIS B 1 691 ? 36.375 -16.797 1.469 1 91.88 691 HIS B O 1
ATOM 11504 N N . PRO B 1 692 ? 38.406 -17.453 2.025 1 94.69 692 PRO B N 1
ATOM 11505 C CA . PRO B 1 692 ? 38 -17.891 3.363 1 94.69 692 PRO B CA 1
ATOM 11506 C C . PRO B 1 692 ? 37.844 -16.734 4.344 1 94.69 692 PRO B C 1
ATOM 11508 O O . PRO B 1 692 ? 37.625 -16.953 5.535 1 94.69 692 PRO B O 1
ATOM 11511 N N . TYR B 1 693 ? 37.938 -15.445 3.836 1 97.12 693 TYR B N 1
ATOM 11512 C CA . TYR B 1 693 ? 37.906 -14.273 4.707 1 97.12 693 TYR B CA 1
ATOM 11513 C C . TYR B 1 693 ? 36.531 -13.609 4.699 1 97.12 693 TYR B C 1
ATOM 11515 O O . TYR B 1 693 ? 35.781 -13.742 3.732 1 97.12 693 TYR B O 1
ATOM 11523 N N . PHE B 1 694 ? 36.188 -12.906 5.832 1 97.94 694 PHE B N 1
ATOM 11524 C CA . PHE B 1 694 ? 35.094 -11.969 5.762 1 97.94 694 PHE B CA 1
ATOM 11525 C C . PHE B 1 694 ? 35.281 -10.969 4.633 1 97.94 694 PHE B C 1
ATOM 11527 O O . PHE B 1 694 ? 36.406 -10.5 4.406 1 97.94 694 PHE B O 1
ATOM 11534 N N . PHE B 1 695 ? 34.219 -10.625 3.959 1 97.44 695 PHE B N 1
ATOM 11535 C CA . PHE B 1 695 ? 34.375 -9.664 2.871 1 97.44 695 PHE B CA 1
ATOM 11536 C C . PHE B 1 695 ? 34.375 -8.234 3.408 1 97.44 695 PHE B C 1
ATOM 11538 O O . PHE B 1 695 ? 33.531 -7.871 4.234 1 97.44 695 PHE B O 1
ATOM 11545 N N . THR B 1 696 ? 35.344 -7.488 3.064 1 96.75 696 THR B N 1
ATOM 11546 C CA . THR B 1 696 ? 35.5 -6.055 3.295 1 96.75 696 THR B CA 1
ATOM 11547 C C . THR B 1 696 ? 35.531 -5.297 1.972 1 96.75 696 THR B C 1
ATOM 11549 O O . THR B 1 696 ? 35.5 -5.906 0.9 1 96.75 696 THR B O 1
ATOM 11552 N N . ARG B 1 697 ? 35.406 -4.004 2.062 1 93.5 697 ARG B N 1
ATOM 11553 C CA . ARG B 1 697 ? 35.469 -3.219 0.832 1 93.5 697 ARG B CA 1
ATOM 11554 C C . ARG B 1 697 ? 36.75 -3.49 0.059 1 93.5 697 ARG B C 1
ATOM 11556 O O . ARG B 1 697 ? 36.719 -3.623 -1.166 1 93.5 697 ARG B O 1
ATOM 11563 N N . VAL B 1 698 ? 37.906 -3.672 0.728 1 92.94 698 VAL B N 1
ATOM 11564 C CA . VAL B 1 698 ? 39.25 -3.816 0.142 1 92.94 698 VAL B CA 1
ATOM 11565 C C . VAL B 1 698 ? 39.344 -5.164 -0.563 1 92.94 698 VAL B C 1
ATOM 11567 O O . VAL B 1 698 ? 39.812 -5.242 -1.703 1 92.94 698 VAL B O 1
ATOM 11570 N N . ASN B 1 699 ? 38.906 -6.25 0.067 1 93.94 699 ASN B N 1
ATOM 11571 C CA . ASN B 1 699 ? 39.094 -7.566 -0.53 1 93.94 699 ASN B CA 1
ATOM 11572 C C . ASN B 1 699 ? 37.969 -7.934 -1.468 1 93.94 699 ASN B C 1
ATOM 11574 O O . ASN B 1 699 ? 37.938 -9.039 -2.014 1 93.94 699 ASN B O 1
ATOM 11578 N N . SER B 1 700 ? 36.969 -7.137 -1.587 1 91.38 700 SER B N 1
ATOM 11579 C CA . SER B 1 700 ? 35.875 -7.352 -2.547 1 91.38 700 SER B CA 1
ATOM 11580 C C . SER B 1 700 ? 36.281 -6.879 -3.941 1 91.38 700 SER B C 1
ATOM 11582 O O . SER B 1 700 ? 35.781 -7.391 -4.941 1 91.38 700 SER B O 1
ATOM 11584 N N . TYR B 1 701 ? 37.062 -5.887 -4.086 1 74.44 701 TYR B N 1
ATOM 11585 C CA . TYR B 1 701 ? 37.5 -5.336 -5.371 1 74.44 701 TYR B CA 1
ATOM 11586 C C . TYR B 1 701 ? 38.844 -5.895 -5.797 1 74.44 701 TYR B C 1
ATOM 11588 O O . TYR B 1 701 ? 39.281 -5.66 -6.918 1 74.44 701 TYR B O 1
ATOM 11596 N N . SER B 1 702 ? 39.625 -6.609 -4.859 1 58.06 702 SER B N 1
ATOM 11597 C CA . SER B 1 702 ? 40.938 -7.082 -5.25 1 58.06 702 SER B CA 1
ATOM 11598 C C . SER B 1 702 ? 40.844 -8.203 -6.277 1 58.06 702 SER B C 1
ATOM 11600 O O . SER B 1 702 ? 40.188 -9.219 -6.039 1 58.06 702 SER B O 1
ATOM 11602 N N . ILE B 1 703 ? 40.812 -8 -7.457 1 43.5 703 ILE B N 1
ATOM 11603 C CA . ILE B 1 703 ? 41.031 -8.875 -8.602 1 43.5 703 ILE B CA 1
ATOM 11604 C C . ILE B 1 703 ? 42.125 -9.883 -8.289 1 43.5 703 ILE B C 1
ATOM 11606 O O . ILE B 1 703 ? 43.25 -9.5 -7.98 1 43.5 703 ILE B O 1
ATOM 11610 N N . PRO B 1 704 ? 41.906 -11.062 -7.992 1 38.91 704 PRO B N 1
ATOM 11611 C CA . PRO B 1 704 ? 43 -12.039 -7.855 1 38.91 704 PRO B CA 1
ATOM 11612 C C . PRO B 1 704 ? 44.094 -11.844 -8.906 1 38.91 704 PRO B C 1
ATOM 11614 O O . PRO B 1 704 ? 43.812 -11.438 -10.031 1 38.91 704 PRO B O 1
ATOM 11617 N N . ALA B 1 705 ? 45.438 -11.742 -8.508 1 32.91 705 ALA B N 1
ATOM 11618 C CA . ALA B 1 705 ? 46.562 -11.828 -9.43 1 32.91 705 ALA B CA 1
ATOM 11619 C C . ALA B 1 705 ? 46.469 -13.078 -10.297 1 32.91 705 ALA B C 1
ATOM 11621 O O . ALA B 1 705 ? 46.531 -14.203 -9.781 1 32.91 705 ALA B O 1
ATOM 11622 N N . THR B 1 706 ? 45.812 -13.258 -11.367 1 32.44 706 THR B N 1
ATOM 11623 C CA . THR B 1 706 ? 46 -14.344 -12.328 1 32.44 706 THR B CA 1
ATOM 11624 C C . THR B 1 706 ? 47.469 -14.633 -12.523 1 32.44 706 THR B C 1
ATOM 11626 O O . THR B 1 706 ? 48.25 -13.742 -12.883 1 32.44 706 THR B O 1
ATOM 11629 N N . THR B 1 707 ? 48.094 -15.531 -11.805 1 28.72 707 THR B N 1
ATOM 11630 C CA . THR B 1 707 ? 49.406 -16.078 -12.109 1 28.72 707 THR B CA 1
ATOM 11631 C C . THR B 1 707 ? 49.562 -16.328 -13.609 1 28.72 707 THR B C 1
ATOM 11633 O O . THR B 1 707 ? 48.719 -16.953 -14.227 1 28.72 707 THR B O 1
ATOM 11636 N N . PRO B 1 708 ? 50.594 -15.711 -14.258 1 29.33 708 PRO B N 1
ATOM 11637 C CA . PRO B 1 708 ? 50.844 -15.844 -15.695 1 29.33 708 PRO B CA 1
ATOM 11638 C C . PRO B 1 708 ? 51.156 -17.281 -16.109 1 29.33 708 PRO B C 1
ATOM 11640 O O . PRO B 1 708 ? 52.062 -17.906 -15.547 1 29.33 708 PRO B O 1
ATOM 11643 N N . GLY B 1 709 ? 50.25 -18.234 -16.188 1 25.03 709 GLY B N 1
ATOM 11644 C CA . GLY B 1 709 ? 50.562 -19.562 -16.672 1 25.03 709 GLY B CA 1
ATOM 11645 C C . GLY B 1 709 ? 51.531 -19.562 -17.844 1 25.03 709 GLY B C 1
ATOM 11646 O O . GLY B 1 709 ? 51.719 -18.547 -18.516 1 25.03 709 GLY B O 1
ATOM 11647 N N . PRO B 1 710 ? 52.438 -20.594 -17.906 1 27 710 PRO B N 1
ATOM 11648 C CA . PRO B 1 710 ? 53.594 -20.703 -18.75 1 27 710 PRO B CA 1
ATOM 11649 C C . PRO B 1 710 ? 53.312 -20.375 -20.219 1 27 710 PRO B C 1
ATOM 11651 O O . PRO B 1 710 ? 52.156 -20.406 -20.641 1 27 710 PRO B O 1
ATOM 11654 N N . SER B 1 711 ? 54.344 -19.906 -20.922 1 22.62 711 SER B N 1
ATOM 11655 C CA . SER B 1 711 ? 54.594 -19.375 -22.266 1 22.62 711 SER B CA 1
ATOM 11656 C C . SER B 1 711 ? 54.312 -20.438 -23.328 1 22.62 711 SER B C 1
ATOM 11658 O O . SER B 1 711 ? 54.75 -20.312 -24.453 1 22.62 711 SER B O 1
ATOM 11660 N N . SER B 1 712 ? 53.156 -21.203 -23.125 1 21.67 712 SER B N 1
ATOM 11661 C CA . SER B 1 712 ? 53.125 -22.312 -24.078 1 21.67 712 SER B CA 1
ATOM 11662 C C . SER B 1 712 ? 53.406 -21.844 -25.5 1 21.67 712 SER B C 1
ATOM 11664 O O . SER B 1 712 ? 53.094 -20.703 -25.844 1 21.67 712 SER B O 1
ATOM 11666 N N . THR B 1 713 ? 54.312 -22.562 -26.141 1 22.91 713 THR B N 1
ATOM 11667 C CA . THR B 1 713 ? 55.062 -22.531 -27.391 1 22.91 713 THR B CA 1
ATOM 11668 C C . THR B 1 713 ? 54.094 -22.312 -28.562 1 22.91 713 THR B C 1
ATOM 11670 O O . THR B 1 713 ? 52.969 -22.812 -28.562 1 22.91 713 THR B O 1
ATOM 11673 N N . PRO B 1 714 ? 54.562 -21.422 -29.438 1 23.2 714 PRO B N 1
ATOM 11674 C CA . PRO B 1 714 ? 53.938 -20.781 -30.594 1 23.2 714 PRO B CA 1
ATOM 11675 C C . PRO B 1 714 ? 53.406 -21.797 -31.594 1 23.2 714 PRO B C 1
ATOM 11677 O O . PRO B 1 714 ? 54.188 -22.547 -32.188 1 23.2 714 PRO B O 1
ATOM 11680 N N . MET B 1 715 ? 52.531 -22.812 -31.062 1 20.78 715 MET B N 1
ATOM 11681 C CA . MET B 1 715 ? 52.5 -23.797 -32.156 1 20.78 715 MET B CA 1
ATOM 11682 C C . MET B 1 715 ? 52.062 -23.141 -33.469 1 20.78 715 MET B C 1
ATOM 11684 O O . MET B 1 715 ? 51.312 -22.188 -33.438 1 20.78 715 MET B O 1
ATOM 11688 N N . PRO B 1 716 ? 52.688 -23.625 -34.531 1 21.48 716 PRO B N 1
ATOM 11689 C CA . PRO B 1 716 ? 52.75 -23.109 -35.906 1 21.48 716 PRO B CA 1
ATOM 11690 C C . PRO B 1 716 ? 51.375 -23.031 -36.562 1 21.48 716 PRO B C 1
ATOM 11692 O O . PRO B 1 716 ? 50.594 -24 -36.5 1 21.48 716 PRO B O 1
ATOM 11695 N N . SER B 1 717 ? 50.688 -21.922 -36.219 1 19.11 717 SER B N 1
ATOM 11696 C CA . SER B 1 717 ? 49.344 -21.703 -36.781 1 19.11 717 SER B CA 1
ATOM 11697 C C . SER B 1 717 ? 49.312 -21.953 -38.281 1 19.11 717 SER B C 1
ATOM 11699 O O . SER B 1 717 ? 50.031 -21.281 -39.031 1 19.11 717 SER B O 1
ATOM 11701 N N . SER B 1 718 ? 49.219 -23.234 -38.5 1 17.59 718 SER B N 1
ATOM 11702 C CA . SER B 1 718 ? 49.156 -23.609 -39.906 1 17.59 718 SER B CA 1
ATOM 11703 C C . SER B 1 718 ? 48.094 -22.797 -40.656 1 17.59 718 SER B C 1
ATOM 11705 O O . SER B 1 718 ? 47.062 -22.438 -40.094 1 17.59 718 SER B O 1
ATOM 11707 N N . ALA B 1 719 ? 48.531 -22.312 -41.781 1 17.86 719 ALA B N 1
ATOM 11708 C CA . ALA B 1 719 ? 48.125 -21.344 -42.781 1 17.86 719 ALA B CA 1
ATOM 11709 C C . ALA B 1 719 ? 46.812 -21.734 -43.438 1 17.86 719 ALA B C 1
ATOM 11711 O O . ALA B 1 719 ? 46.312 -21 -44.312 1 17.86 719 ALA B O 1
ATOM 11712 N N . THR B 1 720 ? 46.188 -22.891 -43.031 1 16.72 720 THR B N 1
ATOM 11713 C CA . THR B 1 720 ? 45.625 -23.328 -44.281 1 16.72 720 THR B CA 1
ATOM 11714 C C . THR B 1 720 ? 44.531 -22.359 -44.781 1 16.72 720 THR B C 1
ATOM 11716 O O . THR B 1 720 ? 43.781 -21.812 -43.969 1 16.72 720 THR B O 1
ATOM 11719 N N . ALA B 1 721 ? 44.531 -22.078 -46.062 1 18.08 721 ALA B N 1
ATOM 11720 C CA . ALA B 1 721 ? 44.094 -21.141 -47.094 1 18.08 721 ALA B CA 1
ATOM 11721 C C . ALA B 1 721 ? 42.594 -21.281 -47.375 1 18.08 721 ALA B C 1
ATOM 11723 O O . ALA B 1 721 ? 42.031 -20.562 -48.188 1 18.08 721 ALA B O 1
ATOM 11724 N N . GLY B 1 722 ? 41.875 -22.203 -46.562 1 16.73 722 GLY B N 1
ATOM 11725 C CA . GLY B 1 722 ? 40.844 -22.656 -47.469 1 16.73 722 GLY B CA 1
ATOM 11726 C C . GLY B 1 722 ? 39.906 -21.547 -47.906 1 16.73 722 GLY B C 1
ATOM 11727 O O . GLY B 1 722 ? 39.812 -20.516 -47.219 1 16.73 722 GLY B O 1
ATOM 11728 N N . SER B 1 723 ? 39.219 -21.688 -48.969 1 17.27 723 SER B N 1
ATOM 11729 C CA . SER B 1 723 ? 38.656 -20.969 -50.125 1 17.27 723 SER B CA 1
ATOM 11730 C C . SER B 1 723 ? 37.344 -20.266 -49.75 1 17.27 723 SER B C 1
ATOM 11732 O O . SER B 1 723 ? 37.188 -19.094 -50.094 1 17.27 723 SER B O 1
ATOM 11734 N N . THR B 1 724 ? 36.344 -21.016 -49.219 1 17.19 724 THR B N 1
ATOM 11735 C CA . THR B 1 724 ? 35.156 -20.938 -50.062 1 17.19 724 THR B CA 1
ATOM 11736 C C . THR B 1 724 ? 34.344 -19.688 -49.781 1 17.19 724 THR B C 1
ATOM 11738 O O . THR B 1 724 ? 34.281 -19.234 -48.625 1 17.19 724 THR B O 1
ATOM 11741 N N . ALA B 1 725 ? 33.75 -19.047 -50.719 1 17.12 725 ALA B N 1
ATOM 11742 C CA . ALA B 1 725 ? 33.25 -17.75 -51.125 1 17.12 725 ALA B CA 1
ATOM 11743 C C . ALA B 1 725 ? 32 -17.375 -50.281 1 17.12 725 ALA B C 1
ATOM 11745 O O . ALA B 1 725 ? 31.969 -16.328 -49.656 1 17.12 725 ALA B O 1
ATOM 11746 N N . THR B 1 726 ? 30.766 -17.5 -50.781 1 17.83 726 THR B N 1
ATOM 11747 C CA . THR B 1 726 ? 30.062 -16.312 -51.219 1 17.83 726 THR B CA 1
ATOM 11748 C C . THR B 1 726 ? 28.922 -15.977 -50.25 1 17.83 726 THR B C 1
ATOM 11750 O O . THR B 1 726 ? 28.688 -14.805 -49.969 1 17.83 726 THR B O 1
ATOM 11753 N N . PRO B 1 727 ? 27.984 -16.906 -49.656 1 20.36 727 PRO B N 1
ATOM 11754 C CA . PRO B 1 727 ? 26.609 -16.531 -50 1 20.36 727 PRO B CA 1
ATOM 11755 C C . PRO B 1 727 ? 26.047 -15.445 -49.125 1 20.36 727 PRO B C 1
ATOM 11757 O O . PRO B 1 727 ? 26.422 -15.352 -47.938 1 20.36 727 PRO B O 1
ATOM 11760 N N . ILE B 1 728 ? 25.391 -14.336 -49.562 1 19.81 728 ILE B N 1
ATOM 11761 C CA . ILE B 1 728 ? 24.922 -12.992 -49.219 1 19.81 728 ILE B CA 1
ATOM 11762 C C . ILE B 1 728 ? 23.688 -13.094 -48.312 1 19.81 728 ILE B C 1
ATOM 11764 O O . ILE B 1 728 ? 22.562 -13.133 -48.812 1 19.81 728 ILE B O 1
ATOM 11768 N N . TYR B 1 729 ? 23.609 -14.023 -47.312 1 18.81 729 TYR B N 1
ATOM 11769 C CA . TYR B 1 729 ? 22.234 -14.094 -46.812 1 18.81 729 TYR B CA 1
ATOM 11770 C C . TYR B 1 729 ? 21.797 -12.758 -46.219 1 18.81 729 TYR B C 1
ATOM 11772 O O . TYR B 1 729 ? 22.578 -12.086 -45.531 1 18.81 729 TYR B O 1
ATOM 11780 N N . SER B 1 730 ? 20.766 -12.109 -46.781 1 19.17 730 SER B N 1
ATOM 11781 C CA . SER B 1 730 ? 20.031 -10.852 -46.688 1 19.17 730 SER B CA 1
ATOM 11782 C C . SER B 1 730 ? 19.453 -10.672 -45.281 1 19.17 730 SER B C 1
ATOM 11784 O O . SER B 1 730 ? 19.047 -11.648 -44.625 1 19.17 730 SER B O 1
ATOM 11786 N N . THR B 1 731 ? 19.688 -9.547 -44.594 1 20.62 731 THR B N 1
ATOM 11787 C CA . THR B 1 731 ? 19.656 -8.852 -43.312 1 20.62 731 THR B CA 1
ATOM 11788 C C . THR B 1 731 ? 18.219 -8.539 -42.906 1 20.62 731 THR B C 1
ATOM 11790 O O . THR B 1 731 ? 17.984 -7.773 -41.969 1 20.62 731 THR B O 1
ATOM 11793 N N . CYS B 1 732 ? 17.141 -9.383 -43.156 1 21.38 732 CYS B N 1
ATOM 11794 C CA . CYS B 1 732 ? 15.852 -8.727 -42.938 1 21.38 732 CYS B CA 1
ATOM 11795 C C . CYS B 1 732 ? 15.672 -8.367 -41.469 1 21.38 732 CYS B C 1
ATOM 11797 O O . CYS B 1 732 ? 15.625 -9.25 -40.594 1 21.38 732 CYS B O 1
ATOM 11799 N N . SER B 1 733 ? 16.203 -7.254 -41 1 22.45 733 SER B N 1
ATOM 11800 C CA . SER B 1 733 ? 16.266 -6.574 -39.719 1 22.45 733 SER B CA 1
ATOM 11801 C C . SER B 1 733 ? 14.875 -6.258 -39.188 1 22.45 733 SER B C 1
ATOM 11803 O O . SER B 1 733 ? 14.68 -5.242 -38.5 1 22.45 733 SER B O 1
ATOM 11805 N N . GLY B 1 734 ? 13.812 -6.961 -39.562 1 24.12 734 GLY B N 1
ATOM 11806 C CA . GLY B 1 734 ? 12.539 -6.332 -39.219 1 24.12 734 GLY B CA 1
ATOM 11807 C C . GLY B 1 734 ? 12.273 -6.246 -37.75 1 24.12 734 GLY B C 1
ATOM 11808 O O . GLY B 1 734 ? 11.867 -7.227 -37.125 1 24.12 734 GLY B O 1
ATOM 11809 N N . SER B 1 735 ? 13.211 -5.699 -36.938 1 25.22 735 SER B N 1
ATOM 11810 C CA . SER B 1 735 ? 12.961 -5.609 -35.5 1 25.22 735 SER B CA 1
ATOM 11811 C C . SER B 1 735 ? 11.695 -4.809 -35.219 1 25.22 735 SER B C 1
ATOM 11813 O O . SER B 1 735 ? 11.633 -3.613 -35.5 1 25.22 735 SER B O 1
ATOM 11815 N N . VAL B 1 736 ? 10.586 -5.371 -35.5 1 26.61 736 VAL B N 1
ATOM 11816 C CA . VAL B 1 736 ? 9.336 -4.715 -35.125 1 26.61 736 VAL B CA 1
ATOM 11817 C C . VAL B 1 736 ? 9.406 -4.281 -33.656 1 26.61 736 VAL B C 1
ATOM 11819 O O . VAL B 1 736 ? 9.672 -5.102 -32.781 1 26.61 736 VAL B O 1
ATOM 11822 N N . ALA B 1 737 ? 9.758 -3.059 -33.438 1 28.52 737 ALA B N 1
ATOM 11823 C CA . ALA B 1 737 ? 9.836 -2.314 -32.188 1 28.52 737 ALA B CA 1
ATOM 11824 C C . ALA B 1 737 ? 8.648 -2.643 -31.297 1 28.52 737 ALA B C 1
ATOM 11826 O O . ALA B 1 737 ? 7.504 -2.676 -31.75 1 28.52 737 ALA B O 1
ATOM 11827 N N . ALA B 1 738 ? 8.961 -3.197 -30.281 1 28.62 738 ALA B N 1
ATOM 11828 C CA . ALA B 1 738 ? 8.055 -3.615 -29.203 1 28.62 738 ALA B CA 1
ATOM 11829 C C . ALA B 1 738 ? 6.984 -2.562 -28.953 1 28.62 738 ALA B C 1
ATOM 11831 O O . ALA B 1 738 ? 5.879 -2.887 -28.5 1 28.62 738 ALA B O 1
ATOM 11832 N N . TRP B 1 739 ? 7.449 -1.244 -29.125 1 29.05 739 TRP B N 1
ATOM 11833 C CA . TRP B 1 739 ? 6.453 -0.218 -28.844 1 29.05 739 TRP B CA 1
ATOM 11834 C C . TRP B 1 739 ? 5.285 -0.303 -29.812 1 29.05 739 TRP B C 1
ATOM 11836 O O . TRP B 1 739 ? 4.203 0.231 -29.547 1 29.05 739 TRP B O 1
ATOM 11846 N N . ALA B 1 740 ? 5.602 -0.681 -31.109 1 31.66 740 ALA B N 1
ATOM 11847 C CA . ALA B 1 740 ? 4.602 -0.867 -32.156 1 31.66 740 ALA B CA 1
ATOM 11848 C C . ALA B 1 740 ? 3.553 -1.893 -31.734 1 31.66 740 ALA B C 1
ATOM 11850 O O . ALA B 1 740 ? 2.424 -1.877 -32.219 1 31.66 740 ALA B O 1
ATOM 11851 N N . ALA B 1 741 ? 4.086 -2.807 -30.969 1 30.56 741 ALA B N 1
ATOM 11852 C CA . ALA B 1 741 ? 3.09 -3.791 -30.547 1 30.56 741 ALA B CA 1
ATOM 11853 C C . ALA B 1 741 ? 2.023 -3.152 -29.672 1 30.56 741 ALA B C 1
ATOM 11855 O O . ALA B 1 741 ? 0.843 -3.5 -29.75 1 30.56 741 ALA B O 1
ATOM 11856 N N . ALA B 1 742 ? 2.527 -2.207 -28.859 1 31.53 742 ALA B N 1
ATOM 11857 C CA . ALA B 1 742 ? 1.488 -1.536 -28.078 1 31.53 742 ALA B CA 1
ATOM 11858 C C . ALA B 1 742 ? 0.615 -0.659 -28.969 1 31.53 742 ALA B C 1
ATOM 11860 O O . ALA B 1 742 ? -0.604 -0.606 -28.797 1 31.53 742 ALA B O 1
ATOM 11861 N N . VAL B 1 743 ? 1.358 0.129 -29.906 1 33.16 743 VAL B N 1
ATOM 11862 C CA . VAL B 1 743 ? 0.628 1.016 -30.797 1 33.16 743 VAL B CA 1
ATOM 11863 C C . VAL B 1 743 ? -0.207 0.189 -31.781 1 33.16 743 VAL B C 1
ATOM 11865 O O . VAL B 1 743 ? -1.347 0.545 -32.094 1 33.16 743 VAL B O 1
ATOM 11868 N N . MET B 1 744 ? 0.456 -0.757 -32.375 1 31.58 744 MET B N 1
ATOM 11869 C CA . MET B 1 744 ? -0.315 -1.529 -33.344 1 31.58 744 MET B CA 1
ATOM 11870 C C . MET B 1 744 ? -1.543 -2.154 -32.688 1 31.58 744 MET B C 1
ATOM 11872 O O . MET B 1 744 ? -2.523 -2.465 -33.375 1 31.58 744 MET B O 1
ATOM 11876 N N . THR B 1 745 ? -1.292 -2.439 -31.484 1 33.69 745 THR B N 1
ATOM 11877 C CA . THR B 1 745 ? -2.508 -2.934 -30.844 1 33.69 745 THR B CA 1
ATOM 11878 C C . THR B 1 745 ? -3.59 -1.859 -30.844 1 33.69 745 THR B C 1
ATOM 11880 O O . THR B 1 745 ? -4.77 -2.156 -31.047 1 33.69 745 THR B O 1
ATOM 11883 N N . VAL B 1 746 ? -3.107 -0.536 -30.672 1 32.62 746 VAL B N 1
ATOM 11884 C CA . VAL B 1 746 ? -4.117 0.517 -30.656 1 32.62 746 VAL B CA 1
ATOM 11885 C C . VAL B 1 746 ? -4.613 0.779 -32.094 1 32.62 746 VAL B C 1
ATOM 11887 O O . VAL B 1 746 ? -5.809 0.993 -32.312 1 32.62 746 VAL B O 1
ATOM 11890 N N . VAL B 1 747 ? -3.623 0.956 -33.094 1 32.69 747 VAL B N 1
ATOM 11891 C CA . VAL B 1 747 ? -4.148 1.267 -34.406 1 32.69 747 VAL B CA 1
ATOM 11892 C C . VAL B 1 747 ? -5.102 0.162 -34.875 1 32.69 747 VAL B C 1
ATOM 11894 O O . VAL B 1 747 ? -6.137 0.437 -35.469 1 32.69 747 VAL B O 1
ATOM 11897 N N . GLY B 1 748 ? -4.512 -1.073 -34.719 1 29.62 748 GLY B N 1
ATOM 11898 C CA . GLY B 1 748 ? -5.496 -2.096 -35.031 1 29.62 748 GLY B CA 1
ATOM 11899 C C . GLY B 1 748 ? -6.766 -1.976 -34.219 1 29.62 748 GLY B C 1
ATOM 11900 O O . GLY B 1 748 ? -7.816 -2.492 -34.594 1 29.62 748 GLY B O 1
ATOM 11901 N N . LEU B 1 749 ? -6.527 -1.44 -33.125 1 32.06 749 LEU B N 1
ATOM 11902 C CA . LEU B 1 749 ? -7.695 -1.214 -32.281 1 32.06 749 LEU B CA 1
ATOM 11903 C C . LEU B 1 749 ? -8.516 -0.037 -32.781 1 32.06 749 LEU B C 1
ATOM 11905 O O . LEU B 1 749 ? -9.648 0.176 -32.344 1 32.06 749 LEU B O 1
ATOM 11909 N N . LEU B 1 750 ? -7.883 0.957 -33.406 1 30.44 750 LEU B N 1
ATOM 11910 C CA . LEU B 1 750 ? -8.719 2.027 -33.969 1 30.44 750 LEU B CA 1
ATOM 11911 C C . LEU B 1 750 ? -9.812 1.466 -34.844 1 30.44 750 LEU B C 1
ATOM 11913 O O . LEU B 1 750 ? -10.875 2.08 -35 1 30.44 750 LEU B O 1
ATOM 11917 N N . THR B 1 751 ? -9.352 0.64 -35.844 1 28.52 751 THR B N 1
ATOM 11918 C CA . THR B 1 751 ? -10.547 0.217 -36.562 1 28.52 751 THR B CA 1
ATOM 11919 C C . THR B 1 751 ? -11.562 -0.409 -35.625 1 28.52 751 THR B C 1
ATOM 11921 O O . THR B 1 751 ? -12.766 -0.336 -35.844 1 28.52 751 THR B O 1
ATOM 11924 N N . GLY B 1 752 ? -11.039 -1.44 -34.688 1 28.75 752 GLY B N 1
ATOM 11925 C CA . GLY B 1 752 ? -11.969 -2.258 -33.938 1 28.75 752 GLY B CA 1
ATOM 11926 C C . GLY B 1 752 ? -12.391 -1.618 -32.625 1 28.75 752 GLY B C 1
ATOM 11927 O O . GLY B 1 752 ? -11.672 -1.695 -31.625 1 28.75 752 GLY B O 1
ATOM 11928 N N . CYS B 1 753 ? -12.891 -0.377 -32.594 1 31.25 753 CYS B N 1
ATOM 11929 C CA . CYS B 1 753 ? -13.602 0.262 -31.484 1 31.25 753 CYS B CA 1
ATOM 11930 C C . CYS B 1 753 ? -14.258 -0.777 -30.578 1 31.25 753 CYS B C 1
ATOM 11932 O O . CYS B 1 753 ? -14.477 -0.532 -29.391 1 31.25 753 CYS B O 1
ATOM 11934 N N . THR B 1 754 ? -14.773 -1.862 -31.328 1 32.16 754 THR B N 1
ATOM 11935 C CA . THR B 1 754 ? -15.492 -2.975 -30.703 1 32.16 754 THR B CA 1
ATOM 11936 C C . THR B 1 754 ? -14.562 -3.793 -29.812 1 32.16 754 THR B C 1
ATOM 11938 O O . THR B 1 754 ? -14.961 -4.242 -28.734 1 32.16 754 THR B O 1
ATOM 11941 N N . LEU B 1 755 ? -13.281 -3.84 -30.234 1 32.25 755 LEU B N 1
ATOM 11942 C CA . LEU B 1 755 ? -12.414 -4.758 -29.516 1 32.25 755 LEU B CA 1
ATOM 11943 C C . LEU B 1 755 ? -11.961 -4.152 -28.188 1 32.25 755 LEU B C 1
ATOM 11945 O O . LEU B 1 755 ? -11.828 -4.863 -27.188 1 32.25 755 LEU B O 1
ATOM 11949 N N . THR B 1 756 ? -11.625 -2.887 -28.266 1 36.12 756 THR B N 1
ATOM 11950 C CA . THR B 1 756 ? -11.219 -2.301 -26.984 1 36.12 756 THR B CA 1
ATOM 11951 C C . THR B 1 756 ? -12.336 -2.412 -25.969 1 36.12 756 THR B C 1
ATOM 11953 O O . THR B 1 756 ? -12.086 -2.705 -24.797 1 36.12 756 THR B O 1
ATOM 11956 N N . TRP B 1 757 ? -13.633 -2.094 -26.422 1 36.62 757 TRP B N 1
ATOM 11957 C CA . TRP B 1 757 ? -14.797 -2.25 -25.562 1 36.62 757 TRP B CA 1
ATOM 11958 C C . TRP B 1 757 ? -14.93 -3.691 -25.078 1 36.62 757 TRP B C 1
ATOM 11960 O O . TRP B 1 757 ? -15.211 -3.936 -23.891 1 36.62 757 TRP B O 1
ATOM 11970 N N . LEU B 1 758 ? -14.609 -4.621 -26.062 1 35.41 758 LEU B N 1
ATOM 11971 C CA . LEU B 1 758 ? -14.625 -6.039 -25.703 1 35.41 758 LEU B CA 1
ATOM 11972 C C . LEU B 1 758 ? -13.594 -6.344 -24.625 1 35.41 758 LEU B C 1
ATOM 11974 O O . LEU B 1 758 ? -13.867 -7.098 -23.688 1 35.41 758 LEU B O 1
ATOM 11978 N N . LEU B 1 759 ? -12.469 -5.742 -24.797 1 36.66 759 LEU B N 1
ATOM 11979 C CA . LEU B 1 759 ? -11.406 -6.051 -23.844 1 36.66 759 LEU B CA 1
ATOM 11980 C C . LEU B 1 759 ? -11.695 -5.434 -22.484 1 36.66 759 LEU B C 1
ATOM 11982 O O . LEU B 1 759 ? -11.539 -6.09 -21.453 1 36.66 759 LEU B O 1
ATOM 11986 N N . LEU B 1 760 ? -12.125 -4.145 -22.516 1 39.09 760 LEU B N 1
ATOM 11987 C CA . LEU B 1 760 ? -12.406 -3.566 -21.203 1 39.09 760 LEU B CA 1
ATOM 11988 C C . LEU B 1 760 ? -13.594 -4.27 -20.547 1 39.09 760 LEU B C 1
ATOM 11990 O O . LEU B 1 760 ? -13.594 -4.469 -19.328 1 39.09 760 LEU B O 1
ATOM 11994 N N . SER B 1 761 ? -14.617 -4.652 -21.375 1 36.97 761 SER B N 1
ATOM 11995 C CA . SER B 1 761 ? -15.727 -5.438 -20.844 1 36.97 761 SER B CA 1
ATOM 11996 C C . SER B 1 761 ? -15.242 -6.77 -20.281 1 36.97 761 SER B C 1
ATOM 11998 O O . SER B 1 761 ? -15.812 -7.285 -19.312 1 36.97 761 SER B O 1
ATOM 12000 N N . TYR B 1 762 ? -14.328 -7.363 -21.062 1 33.5 762 TYR B N 1
ATOM 12001 C CA . TYR B 1 762 ? -13.758 -8.625 -20.609 1 33.5 762 TYR B CA 1
ATOM 12002 C C . TYR B 1 762 ? -12.945 -8.43 -19.344 1 33.5 762 TYR B C 1
ATOM 12004 O O . TYR B 1 762 ? -13.039 -9.227 -18.406 1 33.5 762 TYR B O 1
ATOM 12012 N N . LEU B 1 763 ? -12.062 -7.402 -19.328 1 36 763 LEU B N 1
ATOM 12013 C CA . LEU B 1 763 ? -11.203 -7.191 -18.172 1 36 763 LEU B CA 1
ATOM 12014 C C . LEU B 1 763 ? -12.031 -6.805 -16.953 1 36 763 LEU B C 1
ATOM 12016 O O . LEU B 1 763 ? -11.672 -7.145 -15.82 1 36 763 LEU B O 1
ATOM 12020 N N . GLN B 1 764 ? -13.188 -6.039 -17.125 1 36.09 764 GLN B N 1
ATOM 12021 C CA . GLN B 1 764 ? -14.07 -5.84 -15.984 1 36.09 764 GLN B CA 1
ATOM 12022 C C . GLN B 1 764 ? -14.625 -7.172 -15.484 1 36.09 764 GLN B C 1
ATOM 12024 O O . GLN B 1 764 ? -14.805 -7.359 -14.273 1 36.09 764 GLN B O 1
ATOM 12029 N N . ARG B 1 765 ? -14.969 -8.203 -16.391 1 33.09 765 ARG B N 1
ATOM 12030 C CA . ARG B 1 765 ? -15.484 -9.484 -15.906 1 33.09 765 ARG B CA 1
ATOM 12031 C C . ARG B 1 765 ? -14.375 -10.32 -15.281 1 33.09 765 ARG B C 1
ATOM 12033 O O . ARG B 1 765 ? -14.617 -11.086 -14.344 1 33.09 765 ARG B O 1
ATOM 12040 N N . LYS B 1 766 ? -13.078 -10.43 -15.594 1 31.05 766 LYS B N 1
ATOM 12041 C CA . LYS B 1 766 ? -12.141 -11.211 -14.805 1 31.05 766 LYS B CA 1
ATOM 12042 C C . LYS B 1 766 ? -11.742 -10.477 -13.531 1 31.05 766 LYS B C 1
ATOM 12044 O O . LYS B 1 766 ? -11.586 -11.086 -12.469 1 31.05 766 LYS B O 1
ATOM 12049 N N . ASN B 1 767 ? -11.516 -9.258 -13.406 1 35.41 767 ASN B N 1
ATOM 12050 C CA . ASN B 1 767 ? -11.828 -8.57 -12.164 1 35.41 767 ASN B CA 1
ATOM 12051 C C . ASN B 1 767 ? -13.289 -8.148 -12.102 1 35.41 767 ASN B C 1
ATOM 12053 O O . ASN B 1 767 ? -13.695 -7.406 -11.211 1 35.41 767 ASN B O 1
ATOM 12057 N N . HIS B 1 768 ? -14.633 -8.672 -13.297 1 32.38 768 HIS B N 1
ATOM 12058 C CA . HIS B 1 768 ? -15.609 -8.539 -14.375 1 32.38 768 HIS B CA 1
ATOM 12059 C C . HIS B 1 768 ? -17 -8.938 -13.906 1 32.38 768 HIS B C 1
ATOM 12061 O O . HIS B 1 768 ? -17.984 -8.266 -14.227 1 32.38 768 HIS B O 1
ATOM 12067 N N . ARG B 1 769 ? -17.812 -10.141 -14.281 1 32.5 769 ARG B N 1
ATOM 12068 C CA . ARG B 1 769 ? -18.062 -11.047 -15.398 1 32.5 769 ARG B CA 1
ATOM 12069 C C . ARG B 1 769 ? -18.172 -10.281 -16.703 1 32.5 769 ARG B C 1
ATOM 12071 O O . ARG B 1 769 ? -19.094 -9.492 -16.906 1 32.5 769 ARG B O 1
ATOM 12078 N N . LYS B 1 770 ? -17.25 -9.258 -17.125 1 32.75 770 LYS B N 1
ATOM 12079 C CA . LYS B 1 770 ? -16.875 -7.969 -17.719 1 32.75 770 LYS B CA 1
ATOM 12080 C C . LYS B 1 770 ? -17.906 -7.496 -18.719 1 32.75 770 LYS B C 1
ATOM 12082 O O . LYS B 1 770 ? -18.719 -8.289 -19.203 1 32.75 770 LYS B O 1
ATOM 12087 N N . ILE B 1 771 ? -17.953 -7.016 -19.875 1 32.75 771 ILE B N 1
ATOM 12088 C CA . ILE B 1 771 ? -18.516 -5.918 -20.656 1 32.75 771 ILE B CA 1
ATOM 12089 C C . ILE B 1 771 ? -19.797 -6.371 -21.328 1 32.75 771 ILE B C 1
ATOM 12091 O O . ILE B 1 771 ? -20.828 -5.711 -21.219 1 32.75 771 ILE B O 1
ATOM 12095 N N . LYS B 1 772 ? -20.172 -7.031 -22.625 1 30.25 772 LYS B N 1
ATOM 12096 C CA . LYS B 1 772 ? -21.125 -7.473 -23.656 1 30.25 772 LYS B CA 1
ATOM 12097 C C . LYS B 1 772 ? -21.953 -8.648 -23.156 1 30.25 772 LYS B C 1
ATOM 12099 O O . LYS B 1 772 ? -21.438 -9.758 -22.984 1 30.25 772 LYS B O 1
ATOM 12104 N N . MET B 1 773 ? -23.094 -8.602 -22.938 1 25.12 773 MET B N 1
ATOM 12105 C CA . MET B 1 773 ? -24.359 -8.109 -23.484 1 25.12 773 MET B CA 1
ATOM 12106 C C . MET B 1 773 ? -24.156 -6.828 -24.281 1 25.12 773 MET B C 1
ATOM 12108 O O . MET B 1 773 ? -24.688 -6.684 -25.375 1 25.12 773 MET B O 1
ATOM 12112 N N . LEU B 1 774 ? -23.906 -5.434 -23.797 1 28.36 774 LEU B N 1
ATOM 12113 C CA . LEU B 1 774 ? -24.656 -4.195 -23.594 1 28.36 774 LEU B CA 1
ATOM 12114 C C . LEU B 1 774 ? -24.375 -3.205 -24.719 1 28.36 774 LEU B C 1
ATOM 12116 O O . LEU B 1 774 ? -24.984 -2.131 -24.766 1 28.36 774 LEU B O 1
ATOM 12120 N N . GLU B 1 775 ? -23.625 -3.602 -25.781 1 30.91 775 GLU B N 1
ATOM 12121 C CA . GLU B 1 775 ? -23.938 -3.078 -27.109 1 30.91 775 GLU B CA 1
ATOM 12122 C C . GLU B 1 775 ? -25.219 -3.703 -27.672 1 30.91 775 GLU B C 1
ATOM 12124 O O . GLU B 1 775 ? -25.25 -4.902 -27.969 1 30.91 775 GLU B O 1
ATOM 12129 N N . SER B 1 776 ? -26.406 -4.258 -27.281 1 26.31 776 SER B N 1
ATOM 12130 C CA . SER B 1 776 ? -27.484 -4.316 -28.25 1 26.31 776 SER B CA 1
ATOM 12131 C C . SER B 1 776 ? -27.344 -3.232 -29.312 1 26.31 776 SER B C 1
ATOM 12133 O O . SER B 1 776 ? -26.641 -2.238 -29.109 1 26.31 776 SER B O 1
ATOM 12135 N N . VAL B 1 777 ? -27.797 -2.932 -30.172 1 28.53 777 VAL B N 1
ATOM 12136 C CA . VAL B 1 777 ? -28.016 -2.174 -31.391 1 28.53 777 VAL B CA 1
ATOM 12137 C C . VAL B 1 777 ? -27.75 -0.693 -31.141 1 28.53 777 VAL B C 1
ATOM 12139 O O . VAL B 1 777 ? -28.484 -0.038 -30.406 1 28.53 777 VAL B O 1
ATOM 12142 N N . MET B 1 778 ? -27.047 -0.254 -30.719 1 28.55 778 MET B N 1
ATOM 12143 C CA . MET B 1 778 ? -26.828 1.189 -30.672 1 28.55 778 MET B CA 1
ATOM 12144 C C . MET B 1 778 ? -27.016 1.804 -32.062 1 28.55 778 MET B C 1
ATOM 12146 O O . MET B 1 778 ? -26.828 3.01 -32.25 1 28.55 778 MET B O 1
ATOM 12150 N N . ASN B 1 779 ? -27.375 0.874 -33.031 1 25 779 ASN B N 1
ATOM 12151 C CA . ASN B 1 779 ? -27.859 1.048 -34.406 1 25 779 ASN B CA 1
ATOM 12152 C C . ASN B 1 779 ? -29.344 1.35 -34.438 1 25 779 ASN B C 1
ATOM 12154 O O . ASN B 1 779 ? -29.953 1.384 -35.531 1 25 779 ASN B O 1
ATOM 12158 N N . ASP B 1 780 ? -30.375 1.523 -33.906 1 19.67 780 ASP B N 1
ATOM 12159 C CA . ASP B 1 780 ? -31.531 2.062 -34.625 1 19.67 780 ASP B CA 1
ATOM 12160 C C . ASP B 1 780 ? -31.203 3.422 -35.25 1 19.67 780 ASP B C 1
ATOM 12162 O O . ASP B 1 780 ? -30.438 3.506 -36.219 1 19.67 780 ASP B O 1
ATOM 12166 N N . THR B 1 781 ? -32.188 4.664 -34.969 1 20.52 781 THR B N 1
ATOM 12167 C CA . THR B 1 781 ? -33.156 5.656 -35.438 1 20.52 781 THR B CA 1
ATOM 12168 C C . THR B 1 781 ? -32.5 7.02 -35.594 1 20.52 781 THR B C 1
ATOM 12170 O O . THR B 1 781 ? -32.125 7.668 -34.625 1 20.52 781 THR B O 1
ATOM 12173 N N . LYS B 1 782 ? -31.594 7.066 -36.594 1 20.23 782 LYS B N 1
ATOM 12174 C CA . LYS B 1 782 ? -31.906 8.203 -37.469 1 20.23 782 LYS B CA 1
ATOM 12175 C C . LYS B 1 782 ? -33.375 8.219 -37.875 1 20.23 782 LYS B C 1
ATOM 12177 O O . LYS B 1 782 ? -33.75 7.68 -38.906 1 20.23 782 LYS B O 1
ATOM 12182 N N . PHE B 1 783 ? -34.562 8.273 -37.312 1 18.77 783 PHE B N 1
ATOM 12183 C CA . PHE B 1 783 ? -35.344 9.414 -37.75 1 18.77 783 PHE B CA 1
ATOM 12184 C C . PHE B 1 783 ? -34.875 10.695 -37.062 1 18.77 783 PHE B C 1
ATOM 12186 O O . PHE B 1 783 ? -34.5 10.688 -35.906 1 18.77 783 PHE B O 1
#